Protein AF-0000000081136468 (afdb_homodimer)

Solvent-accessible surface area (backbone atoms only — not comparable to full-atom values): 45402 Å² total; per-residue (Å²): 112,52,66,36,26,28,73,47,49,40,81,40,51,97,54,37,57,65,42,29,51,36,48,42,37,22,52,48,32,53,53,49,50,52,51,51,52,50,51,54,46,59,29,59,48,87,80,93,49,68,67,60,49,51,53,48,49,53,40,50,48,24,52,50,49,25,58,52,35,50,43,40,53,78,56,40,52,34,41,67,72,39,27,52,29,49,24,32,43,24,53,36,54,36,50,51,52,53,52,48,52,45,49,45,42,51,75,66,47,82,73,65,51,67,26,42,39,40,26,43,52,48,40,41,67,45,38,50,43,60,33,49,54,28,29,49,48,17,21,54,52,30,47,52,44,22,57,47,44,68,69,40,85,70,70,85,70,79,92,56,54,71,53,80,70,47,43,32,33,43,30,30,26,46,27,37,50,50,30,50,51,40,48,49,49,50,62,71,69,46,53,72,71,54,45,60,49,33,39,64,72,62,40,58,69,55,46,52,49,48,53,51,50,50,52,51,50,48,51,49,49,28,51,45,44,66,49,72,56,82,89,58,100,43,70,57,49,52,50,28,44,53,25,45,51,50,35,53,52,49,49,50,52,52,50,59,66,39,53,58,54,81,86,47,24,20,72,69,74,36,71,65,35,25,50,50,42,55,50,36,51,51,52,29,49,54,16,40,52,39,41,24,32,27,50,46,50,38,51,46,37,72,73,45,62,85,70,54,65,47,63,65,70,59,56,41,50,20,52,36,47,32,53,50,30,48,54,50,42,35,34,35,39,65,29,67,64,53,56,55,46,56,39,38,37,82,55,97,90,43,84,36,74,27,57,71,49,44,53,40,50,50,50,46,52,49,46,45,54,48,40,66,47,41,64,80,75,48,87,48,48,42,60,48,26,46,49,50,24,51,47,54,51,48,50,51,51,40,51,50,56,46,34,68,71,65,60,86,66,70,69,44,38,53,68,41,84,53,22,84,75,60,56,74,82,68,77,91,94,64,107,92,72,80,94,107,110,51,62,34,27,26,70,46,46,46,80,38,49,96,52,35,56,65,43,28,50,37,48,41,37,22,53,49,31,55,54,49,51,52,52,52,52,48,51,53,45,60,28,47,42,40,72,61,45,68,67,61,49,49,52,49,50,54,40,50,48,25,51,49,49,25,58,51,34,50,43,40,52,77,57,39,53,35,42,68,73,39,26,54,29,50,24,33,43,22,53,36,52,39,50,51,51,52,50,49,52,45,50,46,42,51,74,66,48,50,73,67,53,66,25,42,38,40,26,43,53,48,40,42,67,43,38,48,44,61,34,47,54,28,30,50,49,17,23,53,51,29,45,52,46,23,57,46,44,68,70,40,85,70,70,85,70,80,92,56,56,72,54,80,69,47,44,32,34,45,30,28,28,46,25,39,51,49,31,50,51,40,47,50,49,50,62,71,68,46,52,72,70,54,44,60,50,33,39,66,74,62,40,58,70,56,47,51,49,50,53,52,49,51,53,51,51,47,51,48,50,29,52,44,45,66,49,70,56,83,89,59,100,40,71,57,49,50,50,27,44,52,25,46,52,50,35,53,52,50,50,49,52,51,50,60,65,38,53,60,56,80,86,46,24,21,72,68,72,36,70,66,36,25,51,51,43,54,49,34,50,51,53,30,50,55,17,39,51,41,40,23,32,30,50,46,50,37,50,45,37,70,75,45,62,84,72,51,66,51,63,61,70,64,56,43,51,22,54,37,46,33,53,51,31,47,54,50,42,34,34,34,39,65,28,69,63,53,56,56,47,57,38,37,38,81,55,96,90,43,83,38,74,27,57,70,47,44,52,37,50,49,49,45,51,49,47,45,53,49,41,67,47,42,61,79,75,51,87,48,48,43,60,49,26,47,49,51,23,51,48,54,51,48,50,50,51,39,51,53,51,39,43,59,67,59,40,69,71,70,69,67,73,73,66,59,74,31,52,73,84,77,39,73,83,66,76,86,87,62,104,87,77,79,96,115

Structure (mmCIF, N/CA/C/O backbone):
data_AF-0000000081136468-model_v1
#
loop_
_entity.id
_entity.type
_entity.pdbx_description
1 polymer 'Protein RFT1 homolog'
#
loop_
_atom_site.group_PDB
_atom_site.id
_atom_site.type_symbol
_atom_site.label_atom_id
_atom_site.label_alt_id
_atom_site.label_comp_id
_atom_site.label_asym_id
_atom_site.label_entity_id
_atom_site.label_seq_id
_atom_site.pdbx_PDB_ins_code
_atom_site.Cartn_x
_atom_site.Cartn_y
_atom_site.Cartn_z
_atom_site.occupancy
_atom_site.B_iso_or_equiv
_atom_site.auth_seq_id
_atom_site.auth_comp_id
_atom_site.auth_asym_id
_atom_site.auth_atom_id
_atom_site.pdbx_PDB_model_num
ATOM 1 N N . MET A 1 1 ? -6.16 9.844 5.902 1 43.03 1 MET A N 1
ATOM 2 C CA . MET A 1 1 ? -6.18 11.039 6.734 1 43.03 1 MET A CA 1
ATOM 3 C C . MET A 1 1 ? -7.555 11.703 6.703 1 43.03 1 MET A C 1
ATOM 5 O O . MET A 1 1 ? -8.125 12.008 7.754 1 43.03 1 MET A O 1
ATOM 9 N N . ASN A 1 2 ? -8.195 11.719 5.445 1 42.5 2 ASN A N 1
ATOM 10 C CA . ASN A 1 2 ? -9.477 12.422 5.355 1 42.5 2 ASN A CA 1
ATOM 11 C C . ASN A 1 2 ? -10.578 11.672 6.102 1 42.5 2 ASN A C 1
ATOM 13 O O . ASN A 1 2 ? -11.438 12.297 6.73 1 42.5 2 ASN A O 1
ATOM 17 N N . ARG A 1 3 ? -10.539 10.305 6.094 1 45.25 3 ARG A N 1
ATOM 18 C CA . ARG A 1 3 ? -11.609 9.516 6.684 1 45.25 3 ARG A CA 1
ATOM 19 C C . ARG A 1 3 ? -11.555 9.57 8.211 1 45.25 3 ARG A C 1
ATOM 21 O O . ARG A 1 3 ? -12.602 9.578 8.867 1 45.25 3 ARG A O 1
ATOM 28 N N . GLY A 1 4 ? -10.219 9.617 8.648 1 50.81 4 GLY A N 1
ATOM 29 C CA . GLY A 1 4 ? -10.07 9.789 10.086 1 50.81 4 GLY A CA 1
ATOM 30 C C . GLY A 1 4 ? -10.664 11.094 10.594 1 50.81 4 GLY A C 1
ATOM 31 O O . GLY A 1 4 ? -11.094 11.18 11.742 1 50.81 4 GLY A O 1
ATOM 32 N N . ALA A 1 5 ? -10.914 11.891 9.594 1 51.44 5 ALA A N 1
ATOM 33 C CA . ALA A 1 5 ? -11.469 13.188 9.977 1 51.44 5 ALA A CA 1
ATOM 34 C C . ALA A 1 5 ? -12.945 13.055 10.352 1 51.44 5 ALA A C 1
ATOM 36 O O . ALA A 1 5 ? -13.43 13.781 11.227 1 51.44 5 ALA A O 1
ATOM 37 N N . LEU A 1 6 ? -13.5 12.062 9.625 1 54.41 6 LEU A N 1
ATOM 38 C CA . LEU A 1 6 ? -14.922 11.883 9.883 1 54.41 6 LEU A CA 1
ATOM 39 C C . LEU A 1 6 ? -15.148 11.227 11.242 1 54.41 6 LEU A C 1
ATOM 41 O O . LEU A 1 6 ? -16.109 11.555 11.945 1 54.41 6 LEU A O 1
ATOM 45 N N . LEU A 1 7 ? -14.125 10.297 11.461 1 57.03 7 LEU A N 1
ATOM 46 C CA . LEU A 1 7 ? -14.266 9.609 12.742 1 57.03 7 LEU A CA 1
ATOM 47 C C . LEU A 1 7 ? -13.633 10.422 13.867 1 57.03 7 LEU A C 1
ATOM 49 O O . LEU A 1 7 ? -14.023 10.281 15.031 1 57.03 7 LEU A O 1
ATOM 53 N N . GLY A 1 8 ? -12.594 11.195 13.477 1 55.03 8 GLY A N 1
ATOM 54 C CA . GLY A 1 8 ? -11.875 11.977 14.469 1 55.03 8 GLY A CA 1
ATOM 55 C C . GLY A 1 8 ? -12.492 13.336 14.727 1 55.03 8 GLY A C 1
ATOM 56 O O . GLY A 1 8 ? -12 14.102 15.555 1 55.03 8 GLY A O 1
ATOM 57 N N . SER A 1 9 ? -13.281 13.758 13.781 1 49.28 9 SER A N 1
ATOM 58 C CA . SER A 1 9 ? -13.828 15.086 14.023 1 49.28 9 SER A CA 1
ATOM 59 C C . SER A 1 9 ? -14.328 15.227 15.461 1 49.28 9 SER A C 1
ATOM 61 O O . SER A 1 9 ? -15.102 14.391 15.938 1 49.28 9 SER A O 1
ATOM 63 N N . SER A 1 10 ? -13.32 15.516 16.203 1 43.62 10 SER A N 1
ATOM 64 C CA . SER A 1 10 ? -13.352 15.852 17.625 1 43.62 10 SER A CA 1
ATOM 65 C C . SER A 1 10 ? -14.773 16.156 18.094 1 43.62 10 SER A C 1
ATOM 67 O O . SER A 1 10 ? -15.125 15.93 19.25 1 43.62 10 SER A O 1
ATOM 69 N N . THR A 1 11 ? -15.242 17.344 17.703 1 40.84 11 THR A N 1
ATOM 70 C CA . THR A 1 11 ? -16.266 18 18.516 1 40.84 11 THR A CA 1
ATOM 71 C C . THR A 1 11 ? -17.547 17.172 18.531 1 40.84 11 THR A C 1
ATOM 73 O O . THR A 1 11 ? -18.484 17.453 17.781 1 40.84 11 THR A O 1
ATOM 76 N N . PHE A 1 12 ? -17.234 15.898 18.453 1 43.88 12 PHE A N 1
ATOM 77 C CA . PHE A 1 12 ? -18.562 15.297 18.531 1 43.88 12 PHE A CA 1
ATOM 78 C C . PHE A 1 12 ? -19.297 15.758 19.797 1 43.88 12 PHE A C 1
ATOM 80 O O . PHE A 1 12 ? -18.859 15.469 20.906 1 43.88 12 PHE A O 1
ATOM 87 N N . GLY A 1 13 ? -19.734 16.703 19.781 1 47.56 13 GLY A N 1
ATOM 88 C CA . GLY A 1 13 ? -20.703 16.875 20.844 1 47.56 13 GLY A CA 1
ATOM 89 C C . GLY A 1 13 ? -21.547 15.641 21.094 1 47.56 13 GLY A C 1
ATOM 90 O O . GLY A 1 13 ? -21.641 14.758 20.234 1 47.56 13 GLY A O 1
ATOM 91 N N . GLU A 1 14 ? -21.781 15.086 22.234 1 53.19 14 GLU A N 1
ATOM 92 C CA . GLU A 1 14 ? -22.578 13.961 22.688 1 53.19 14 GLU A CA 1
ATOM 93 C C . GLU A 1 14 ? -23.562 13.5 21.609 1 53.19 14 GLU A C 1
ATOM 95 O O . GLU A 1 14 ? -23.781 12.305 21.438 1 53.19 14 GLU A O 1
ATOM 100 N N . GLY A 1 15 ? -24 14.344 20.672 1 58.06 15 GLY A N 1
ATOM 101 C CA . GLY A 1 15 ? -25.109 14.031 19.797 1 58.06 15 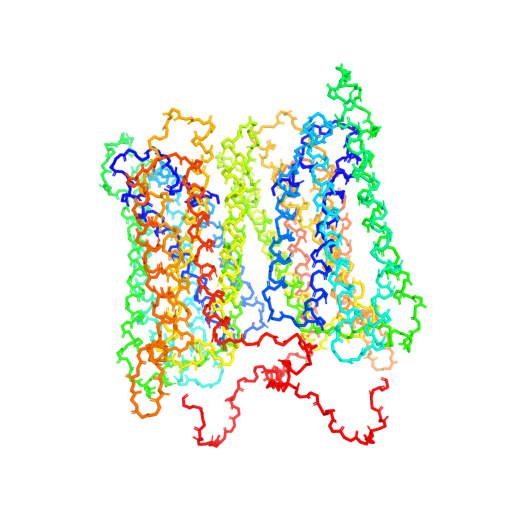GLY A CA 1
ATOM 102 C C . GLY A 1 15 ? -24.672 13.789 18.359 1 58.06 15 GLY A C 1
ATOM 103 O O . GLY A 1 15 ? -25.484 13.344 17.531 1 58.06 15 GLY A O 1
ATOM 104 N N . GLU A 1 16 ? -23.312 13.664 18.094 1 70.56 16 GLU A N 1
ATOM 105 C CA . GLU A 1 16 ? -23.016 13.656 16.672 1 70.56 16 GLU A CA 1
ATOM 106 C C . GLU A 1 16 ? -22.312 12.359 16.266 1 70.56 16 GLU A C 1
ATOM 108 O O . GLU A 1 16 ? -21.859 12.211 15.125 1 70.56 16 GLU A O 1
ATOM 113 N N . ALA A 1 17 ? -22.328 11.344 17.141 1 71.44 17 ALA A N 1
ATOM 114 C CA . ALA A 1 17 ? -21.672 10.07 16.859 1 71.44 17 ALA A CA 1
ATOM 115 C C . ALA A 1 17 ? -22.359 9.336 15.711 1 71.44 17 ALA A C 1
ATOM 117 O O . ALA A 1 17 ? -21.688 8.805 14.82 1 71.44 17 ALA A O 1
ATOM 118 N N . LEU A 1 18 ? -23.688 9.305 15.789 1 76.25 18 LEU A N 1
ATOM 119 C CA . LEU A 1 18 ? -24.438 8.617 14.742 1 76.25 18 LEU A CA 1
ATOM 120 C C . LEU A 1 18 ? -24.172 9.25 13.383 1 76.25 18 LEU A C 1
ATOM 122 O O . LEU A 1 18 ? -24.016 8.539 12.383 1 76.25 18 LEU A O 1
ATOM 126 N N . ARG A 1 19 ? -24.078 10.477 13.414 1 80.69 19 ARG A N 1
ATOM 127 C CA . ARG A 1 19 ? -23.828 11.18 12.156 1 80.69 19 ARG A CA 1
ATOM 128 C C . ARG A 1 19 ? -22.438 10.836 11.609 1 80.69 19 ARG A C 1
ATOM 130 O O . ARG A 1 19 ? -22.281 10.594 10.414 1 80.69 19 ARG A O 1
ATOM 137 N N . CYS A 1 20 ? -21.484 10.773 12.492 1 78.12 20 CYS A N 1
ATOM 138 C CA . CYS A 1 20 ? -20.125 10.438 12.086 1 78.12 20 CYS A CA 1
ATOM 139 C C . CYS A 1 20 ? -20.062 9.039 11.5 1 78.12 20 CYS A C 1
ATOM 141 O O . CYS A 1 20 ? -19.422 8.82 10.477 1 78.12 20 CYS A O 1
ATOM 143 N N . PHE A 1 21 ? -20.812 8.18 12.086 1 78.62 21 PHE A N 1
ATOM 144 C CA . PHE A 1 21 ? -20.812 6.801 11.609 1 78.62 21 PHE A CA 1
ATOM 145 C C . PHE A 1 21 ? -21.5 6.699 10.25 1 78.62 21 PHE A C 1
ATOM 147 O O . PHE A 1 21 ? -21.016 5.984 9.367 1 78.62 21 PHE A O 1
ATOM 154 N N . ILE A 1 22 ? -2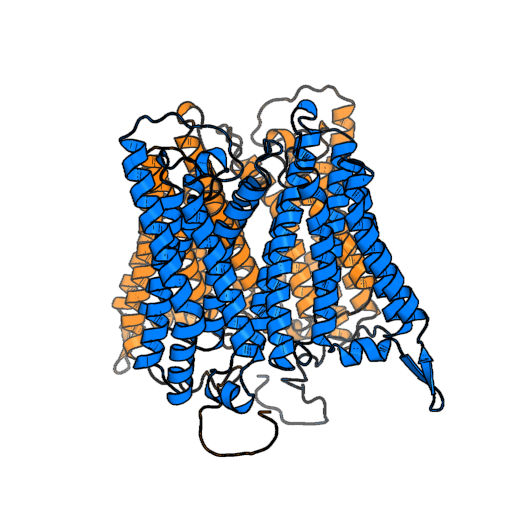2.547 7.398 10.125 1 84.44 22 ILE A N 1
ATOM 155 C CA . ILE A 1 22 ? -23.281 7.371 8.867 1 84.44 22 ILE A CA 1
ATOM 156 C C . ILE A 1 22 ? -22.406 7.938 7.75 1 84.44 22 ILE A C 1
ATOM 158 O O . ILE A 1 22 ? -22.328 7.359 6.664 1 84.44 22 ILE A O 1
ATOM 162 N N . HIS A 1 23 ? -21.734 9.008 8.047 1 86.56 23 HIS A N 1
ATOM 163 C CA . HIS A 1 23 ? -20.906 9.641 7.023 1 86.56 23 HIS A CA 1
ATOM 164 C C . HIS A 1 23 ? -19.656 8.805 6.742 1 86.56 23 HIS A C 1
ATOM 166 O O . HIS A 1 23 ? -19.172 8.766 5.609 1 86.56 23 HIS A O 1
ATOM 172 N N . PHE A 1 24 ? -19.219 8.156 7.746 1 83.75 24 PHE A N 1
ATOM 173 C CA . PHE A 1 24 ? -18.062 7.277 7.559 1 83.75 24 PHE A CA 1
ATOM 174 C C . PHE A 1 24 ? -18.438 6.098 6.664 1 83.75 24 PHE A C 1
ATOM 176 O O . PHE A 1 24 ? -17.75 5.828 5.672 1 83.75 24 PHE A O 1
ATOM 183 N N . PHE A 1 25 ? -19.531 5.496 6.941 1 85.81 25 PHE A N 1
ATOM 184 C CA . PHE A 1 25 ? -19.969 4.348 6.156 1 85.81 25 PHE A CA 1
ATOM 185 C C . PHE A 1 25 ? -20.469 4.789 4.789 1 85.81 25 PHE A C 1
ATOM 187 O O . PHE A 1 25 ? -20.328 4.062 3.803 1 85.81 25 PHE A O 1
ATOM 194 N N . GLY A 1 26 ? -21.078 5.945 4.809 1 90.81 26 GLY A N 1
ATOM 195 C CA . GLY A 1 26 ? -21.531 6.484 3.541 1 90.81 26 GLY A CA 1
ATOM 196 C C . GLY A 1 26 ? -20.406 6.809 2.582 1 90.81 26 GLY A C 1
ATOM 197 O O . GLY A 1 26 ? -20.609 6.863 1.367 1 90.81 26 GLY A O 1
ATOM 198 N N . SER A 1 27 ? -19.219 6.992 3.141 1 91.06 27 SER A N 1
ATOM 199 C CA . SER A 1 27 ? -18.078 7.293 2.297 1 91.06 27 SER A CA 1
ATOM 200 C C . SER A 1 27 ? -17.25 6.043 2.027 1 91.06 27 SER A C 1
ATOM 202 O O . SER A 1 27 ? -16.891 5.762 0.88 1 91.06 27 SER A O 1
ATOM 204 N N . LEU A 1 28 ? -17.016 5.246 3.006 1 89.12 28 LEU A N 1
ATOM 205 C CA . LEU A 1 28 ? -16.156 4.074 2.869 1 89.12 28 LEU A CA 1
ATOM 206 C C . LEU A 1 28 ? -16.906 2.939 2.168 1 89.12 28 LEU A C 1
ATOM 208 O O . LEU A 1 28 ? -16.297 2.164 1.424 1 89.12 28 LEU A O 1
ATOM 212 N N . GLY A 1 29 ? -18.156 2.844 2.439 1 89.94 29 GLY A N 1
ATOM 213 C CA . GLY A 1 29 ? -18.953 1.768 1.864 1 89.94 29 GLY A CA 1
ATOM 214 C C . GLY A 1 29 ? -18.875 1.714 0.35 1 89.94 29 GLY A C 1
ATOM 215 O O . GLY A 1 29 ? -18.422 0.715 -0.219 1 89.94 29 GLY A O 1
ATOM 216 N N . PRO A 1 30 ? -19.203 2.77 -0.286 1 93.44 30 PRO A N 1
ATOM 217 C CA . PRO A 1 30 ? -19.141 2.791 -1.749 1 93.44 30 PRO A CA 1
ATOM 218 C C . PRO A 1 30 ? -17.734 2.539 -2.281 1 93.44 30 PRO A C 1
ATOM 220 O O . PRO A 1 30 ? -17.562 1.867 -3.303 1 93.44 30 PRO A O 1
ATOM 223 N N . LEU A 1 31 ? -16.766 3.029 -1.65 1 92.69 31 LEU A N 1
ATOM 224 C CA . LEU A 1 31 ? -15.391 2.818 -2.086 1 92.69 31 LEU A CA 1
ATOM 225 C C . LEU A 1 31 ? -14.992 1.353 -1.949 1 92.69 31 LEU A C 1
ATOM 227 O O . LEU A 1 31 ? -14.312 0.805 -2.82 1 92.69 31 LEU A O 1
ATOM 231 N N . TRP A 1 32 ? -15.43 0.769 -0.92 1 91 32 TRP A N 1
ATOM 232 C CA . TRP A 1 32 ? -15.18 -0.656 -0.729 1 91 32 TRP A CA 1
ATOM 233 C C . TRP A 1 32 ? -15.867 -1.479 -1.812 1 91 32 TRP A C 1
ATOM 235 O O . TRP A 1 32 ? -15.281 -2.428 -2.344 1 91 32 TRP A O 1
ATOM 245 N N . ILE A 1 33 ? -17.047 -1.107 -2.059 1 91.44 33 ILE A N 1
ATOM 246 C CA . ILE A 1 33 ? -17.812 -1.822 -3.082 1 91.44 33 ILE A CA 1
ATOM 247 C C . ILE A 1 33 ? -17.078 -1.725 -4.422 1 91.44 33 ILE A C 1
ATOM 249 O O . ILE A 1 33 ? -16.984 -2.711 -5.156 1 91.44 33 ILE A O 1
ATOM 253 N N . THR A 1 34 ? -16.594 -0.599 -4.676 1 93.69 34 THR A N 1
ATOM 254 C CA . THR A 1 34 ? -15.875 -0.404 -5.934 1 93.69 34 THR A CA 1
ATOM 255 C C . THR A 1 34 ? -14.641 -1.302 -5.996 1 93.69 34 THR A C 1
ATOM 257 O O . THR A 1 34 ? -14.367 -1.923 -7.027 1 93.69 34 THR A O 1
ATOM 260 N N . TRP A 1 35 ? -13.914 -1.373 -4.949 1 92.75 35 TRP A N 1
ATOM 261 C CA . TRP A 1 35 ? -12.734 -2.223 -4.914 1 92.75 35 TRP A CA 1
ATOM 262 C C . TRP A 1 35 ? -13.109 -3.691 -5.078 1 92.75 35 TRP A C 1
ATOM 264 O O . TRP A 1 35 ? -12.461 -4.426 -5.828 1 92.75 35 TRP A O 1
ATOM 274 N N . GLU A 1 36 ? -14.156 -4.113 -4.371 1 90.31 36 GLU A N 1
ATOM 275 C CA . GLU A 1 36 ? -14.57 -5.512 -4.418 1 90.31 36 GLU A CA 1
ATOM 276 C C . GLU A 1 36 ? -15.039 -5.898 -5.82 1 90.31 36 GLU A C 1
ATOM 278 O O . GLU A 1 36 ? -14.68 -6.965 -6.324 1 90.31 36 GLU A O 1
ATOM 283 N N . VAL A 1 37 ? -15.805 -5.027 -6.406 1 91 37 VAL A N 1
ATOM 284 C CA . VAL A 1 37 ? -16.312 -5.297 -7.746 1 91 37 VAL A CA 1
ATOM 285 C C . VAL A 1 37 ? -15.148 -5.414 -8.727 1 91 37 VAL A C 1
ATOM 287 O O . VAL A 1 37 ? -15.125 -6.312 -9.57 1 91 37 VAL A O 1
ATOM 290 N N . GLN A 1 38 ? -14.18 -4.578 -8.547 1 91.94 38 GLN A N 1
ATOM 291 C CA . GLN A 1 38 ? -13.023 -4.621 -9.438 1 91.94 38 GLN A CA 1
ATOM 292 C C . GLN A 1 38 ? -12.203 -5.883 -9.203 1 91.94 38 GLN A C 1
ATOM 294 O O . GLN A 1 38 ? -11.75 -6.52 -10.156 1 91.94 38 GLN A O 1
ATOM 299 N N . ALA A 1 39 ? -12 -6.238 -7.977 1 91.44 39 ALA A N 1
ATOM 300 C CA . ALA A 1 39 ? -11.227 -7.434 -7.648 1 91.44 39 ALA A CA 1
ATOM 301 C C . ALA A 1 39 ? -11.891 -8.688 -8.203 1 91.44 39 ALA A C 1
ATOM 303 O O . ALA A 1 39 ? -11.227 -9.547 -8.789 1 91.44 39 ALA A O 1
ATOM 304 N N . PHE A 1 40 ? -13.188 -8.727 -8.078 1 89.12 40 PHE A N 1
ATOM 305 C CA . PHE A 1 40 ? -13.906 -9.891 -8.578 1 89.12 40 PHE A CA 1
ATOM 306 C C . PHE A 1 40 ? -13.945 -9.891 -10.102 1 89.12 40 PHE A C 1
ATOM 308 O O . PHE A 1 40 ? -13.852 -10.953 -10.727 1 89.12 40 PHE A O 1
ATOM 315 N N . TYR A 1 41 ? -14.094 -8.727 -10.625 1 89.75 41 TYR A N 1
ATOM 316 C CA . TYR A 1 41 ? -14.086 -8.633 -12.086 1 89.75 41 TYR A CA 1
ATOM 317 C C . TYR A 1 41 ? -12.75 -9.109 -12.648 1 89.75 41 TYR A C 1
ATOM 319 O O . TYR A 1 41 ? -12.719 -9.922 -13.578 1 89.75 41 TYR A O 1
ATOM 327 N N . GLU A 1 42 ? -11.641 -8.719 -12.094 1 88.06 42 GLU A N 1
ATOM 328 C CA . GLU A 1 42 ? -10.312 -9.062 -12.594 1 88.06 42 GLU A CA 1
ATOM 329 C C . GLU A 1 42 ? -9.969 -10.516 -12.289 1 88.06 42 GLU A C 1
ATOM 331 O O . GLU A 1 42 ? -9.102 -11.109 -12.938 1 88.06 42 GLU A O 1
ATOM 336 N N . SER A 1 43 ? -10.648 -11.062 -11.281 1 88.75 43 SER A N 1
ATOM 337 C CA . SER A 1 43 ? -10.414 -12.461 -10.961 1 88.75 43 SER A CA 1
ATOM 338 C C . SER A 1 43 ? -11.141 -13.383 -11.938 1 88.75 43 SER A C 1
ATOM 340 O O . SER A 1 43 ? -10.82 -14.57 -12.031 1 88.75 43 SER A O 1
ATOM 342 N N . ARG A 1 44 ? -12.117 -12.875 -12.703 1 87.25 44 ARG A N 1
ATOM 343 C CA . ARG A 1 44 ? -12.945 -13.711 -13.57 1 87.25 44 ARG A CA 1
ATOM 344 C C . ARG A 1 44 ? -12.633 -13.445 -15.047 1 87.25 44 ARG A C 1
ATOM 346 O O . ARG A 1 44 ? -12.75 -14.352 -15.875 1 87.25 44 ARG A O 1
ATOM 353 N N . TYR A 1 45 ? -12.305 -12.18 -15.281 1 85.81 45 TYR A N 1
ATOM 354 C CA . TYR A 1 45 ? -12.203 -11.797 -16.688 1 85.81 45 TYR A CA 1
ATOM 355 C C . TYR A 1 45 ? -10.852 -11.148 -16.984 1 85.81 45 TYR A C 1
ATOM 357 O O . TYR A 1 45 ? -10.258 -10.516 -16.094 1 85.81 45 TYR A O 1
ATOM 365 N N . LEU A 1 46 ? -10.344 -11.359 -18.141 1 77.44 46 LEU A N 1
ATOM 366 C CA . LEU A 1 46 ? -9.102 -10.75 -18.625 1 77.44 46 LEU A CA 1
ATOM 367 C C . LEU A 1 46 ? -9.352 -9.922 -19.875 1 77.44 46 LEU A C 1
ATOM 369 O O . LEU A 1 46 ? -9.977 -10.391 -20.828 1 77.44 46 LEU A O 1
ATOM 373 N N . ALA A 1 47 ? -9.156 -8.68 -19.734 1 73.19 47 ALA A N 1
ATOM 374 C CA . ALA A 1 47 ? -9.281 -7.797 -20.891 1 73.19 47 ALA A CA 1
ATOM 375 C C . ALA A 1 47 ? -8.016 -6.977 -21.094 1 73.19 47 ALA A C 1
ATOM 377 O O . ALA A 1 47 ? -7.496 -6.375 -20.156 1 73.19 47 ALA A O 1
ATOM 378 N N . TYR A 1 48 ? -7.34 -7.152 -22.234 1 66.88 48 TYR A N 1
ATOM 379 C CA . TYR A 1 48 ? -6.125 -6.391 -22.484 1 66.88 48 TYR A CA 1
ATOM 380 C C . TYR A 1 48 ? -6.297 -5.477 -23.688 1 66.88 48 TYR A C 1
ATOM 382 O O . TYR A 1 48 ? -5.797 -5.773 -24.781 1 66.88 48 TYR A O 1
ATOM 390 N N . ASP A 1 49 ? -7.215 -4.492 -23.594 1 74.56 49 ASP A N 1
ATOM 391 C CA . ASP A 1 49 ? -7.348 -3.551 -24.703 1 74.56 49 ASP A CA 1
ATOM 392 C C . ASP A 1 49 ? -7.387 -2.111 -24.188 1 74.56 49 ASP A C 1
ATOM 394 O O . ASP A 1 49 ? -7.449 -1.871 -22.984 1 74.56 49 ASP A O 1
ATOM 398 N N . TYR A 1 50 ? -7.262 -1.253 -25.125 1 71.25 50 TYR A N 1
ATOM 399 C CA . TYR A 1 50 ? -7.145 0.164 -24.797 1 71.25 50 TYR A CA 1
ATOM 400 C C . TYR A 1 50 ? -8.477 0.717 -24.297 1 71.25 50 TYR A C 1
ATOM 402 O O . TYR A 1 50 ? -8.5 1.633 -23.469 1 71.25 50 TYR A O 1
ATOM 410 N N . PHE A 1 51 ? -9.562 0.161 -24.781 1 78.44 51 PHE A N 1
ATOM 411 C CA . PHE A 1 51 ? -10.875 0.604 -24.312 1 78.44 51 PHE A CA 1
ATOM 412 C C . PHE A 1 51 ? -11.031 0.336 -22.828 1 78.44 51 PHE A C 1
ATOM 414 O O . PHE A 1 51 ? -11.484 1.207 -22.078 1 78.44 51 PHE A O 1
ATOM 421 N N . HIS A 1 52 ? -10.633 -0.795 -22.422 1 84 52 HIS A N 1
ATOM 422 C CA . HIS A 1 52 ? -10.766 -1.153 -21.016 1 84 52 HIS A CA 1
ATOM 423 C C . HIS A 1 52 ? -9.797 -0.349 -20.156 1 84 52 HIS A C 1
ATOM 425 O O . HIS A 1 52 ? -10.117 -0.018 -19 1 84 52 HIS A O 1
ATOM 431 N N . ASN A 1 53 ? -8.711 0.018 -20.734 1 80.25 53 ASN A N 1
ATOM 432 C CA . ASN A 1 53 ? -7.793 0.897 -20.031 1 80.25 53 ASN A CA 1
ATOM 433 C C . ASN A 1 53 ? -8.383 2.291 -19.828 1 80.25 53 ASN A C 1
ATOM 435 O O . ASN A 1 53 ? -8.234 2.891 -18.766 1 80.25 53 ASN A O 1
ATOM 439 N N . LEU A 1 54 ? -8.992 2.742 -20.859 1 82.81 54 LEU A N 1
ATOM 440 C CA . LEU A 1 54 ? -9.617 4.055 -20.781 1 82.81 54 LEU A CA 1
ATOM 441 C C . LEU A 1 54 ? -10.727 4.062 -19.734 1 82.81 54 LEU A C 1
ATOM 443 O O . LEU A 1 54 ? -10.844 5.004 -18.953 1 82.81 54 LEU A O 1
ATOM 447 N N . VAL A 1 55 ? -11.531 3.031 -19.781 1 89.31 55 VAL A N 1
ATOM 448 C CA . VAL A 1 55 ? -12.609 2.932 -18.797 1 89.31 55 VAL A CA 1
ATOM 449 C C . VAL A 1 55 ? -12.016 2.887 -17.391 1 89.31 55 VAL A C 1
ATOM 451 O O . VAL A 1 55 ? -12.531 3.529 -16.484 1 89.31 55 VAL A O 1
ATOM 454 N N . SER A 1 56 ? -10.945 2.186 -17.25 1 88.62 56 SER A N 1
ATOM 455 C CA . SER A 1 56 ? -10.289 2.1 -15.953 1 88.62 56 SER A CA 1
ATOM 456 C C . SER A 1 56 ? -9.773 3.463 -15.5 1 88.62 56 SER A C 1
ATOM 458 O O . SER A 1 56 ? -9.883 3.812 -14.32 1 88.62 56 SER A O 1
ATOM 460 N N . ILE A 1 57 ? -9.289 4.188 -16.453 1 87.06 57 ILE A N 1
ATOM 461 C CA . ILE A 1 57 ? -8.781 5.52 -16.156 1 87.06 57 ILE A CA 1
ATOM 462 C C . ILE A 1 57 ? -9.914 6.41 -15.664 1 87.06 57 ILE A C 1
ATOM 464 O O . ILE A 1 57 ? -9.773 7.117 -14.664 1 87.06 57 ILE A O 1
ATOM 468 N N . ILE A 1 58 ? -10.961 6.336 -16.312 1 91.38 58 ILE A N 1
ATOM 469 C CA . ILE A 1 58 ? -12.109 7.148 -15.922 1 91.38 58 ILE A CA 1
ATOM 470 C C . ILE A 1 58 ? -12.609 6.711 -14.547 1 91.38 58 ILE A C 1
ATOM 472 O O . ILE A 1 58 ? -12.969 7.547 -13.711 1 91.38 58 ILE A O 1
ATOM 476 N N . ARG A 1 59 ? -12.594 5.473 -14.336 1 94.25 59 ARG A N 1
ATOM 477 C CA . ARG A 1 59 ? -13.023 4.957 -13.039 1 94.25 59 ARG A CA 1
ATOM 478 C C . ARG A 1 59 ? -12.086 5.426 -11.922 1 94.25 59 ARG A C 1
ATOM 480 O O . ARG A 1 59 ? -12.547 5.805 -10.844 1 94.25 59 ARG A O 1
ATOM 487 N N . TYR A 1 60 ? -10.828 5.465 -12.195 1 91.56 60 TYR A N 1
ATOM 488 C CA . TYR A 1 60 ? -9.867 5.957 -11.211 1 91.56 60 TYR A CA 1
ATOM 489 C C . TYR A 1 60 ? -10.086 7.438 -10.938 1 91.56 60 TYR A C 1
ATOM 491 O O . TYR A 1 60 ? -9.938 7.891 -9.797 1 91.56 60 TYR A O 1
ATOM 499 N N . LEU A 1 61 ? -10.438 8.07 -11.938 1 90.56 61 LEU A N 1
ATOM 500 C CA . LEU A 1 61 ? -10.719 9.492 -11.766 1 90.56 61 LEU A CA 1
ATOM 501 C C . LEU A 1 61 ? -11.945 9.703 -10.883 1 90.56 61 LEU A C 1
ATOM 503 O O . LEU A 1 61 ? -11.953 10.586 -10.023 1 90.56 61 LEU A O 1
ATOM 507 N N . CYS A 1 62 ? -12.938 8.906 -11.117 1 94.56 62 CYS A N 1
ATOM 508 C CA . CYS A 1 62 ? -14.133 8.992 -10.289 1 94.56 62 CYS A CA 1
ATOM 509 C C . CYS A 1 62 ? -13.805 8.727 -8.828 1 94.56 62 CYS A C 1
ATOM 511 O O . CYS A 1 62 ? -14.25 9.461 -7.941 1 94.56 62 CYS A O 1
ATOM 513 N N . ILE A 1 63 ? -12.922 7.766 -8.609 1 93.81 63 ILE A N 1
ATOM 514 C CA . ILE A 1 63 ? -12.531 7.426 -7.242 1 93.81 63 ILE A CA 1
ATOM 515 C C . ILE A 1 63 ? -11.703 8.562 -6.648 1 93.81 63 ILE A C 1
ATOM 517 O O . ILE A 1 63 ? -11.906 8.945 -5.492 1 93.81 63 ILE A O 1
ATOM 521 N N . GLY A 1 64 ? -10.852 9.094 -7.473 1 89.62 64 GLY A N 1
ATOM 522 C CA . GLY A 1 64 ? -10.055 10.227 -7.016 1 89.62 64 GLY A CA 1
ATOM 523 C C . GLY A 1 64 ? -10.898 11.422 -6.621 1 89.62 64 GLY A C 1
ATOM 524 O O . GLY A 1 64 ? -10.664 12.031 -5.57 1 89.62 64 GLY A O 1
ATOM 525 N N . PHE A 1 65 ? -11.883 11.672 -7.375 1 90.25 65 PHE A N 1
ATOM 526 C CA . PHE A 1 65 ? -12.758 12.805 -7.086 1 90.25 65 PHE A CA 1
ATOM 527 C C . PHE A 1 65 ? -13.586 12.539 -5.836 1 90.25 65 PHE A C 1
ATOM 529 O O . PHE A 1 65 ? -13.828 13.445 -5.043 1 90.25 65 PHE A O 1
ATOM 536 N N . ALA A 1 66 ? -14.023 11.328 -5.746 1 93.19 66 ALA A N 1
ATOM 537 C CA . ALA A 1 66 ? -14.789 10.977 -4.551 1 93.19 66 ALA A CA 1
ATOM 538 C C . ALA A 1 66 ? -13.961 11.18 -3.287 1 93.19 66 ALA A C 1
ATOM 540 O O . ALA A 1 66 ? -14.398 11.852 -2.348 1 93.19 66 ALA A O 1
ATOM 541 N N . ILE A 1 67 ? -12.734 10.727 -3.32 1 88.94 67 ILE A N 1
ATOM 542 C CA . ILE A 1 67 ? -11.875 10.789 -2.145 1 88.94 67 ILE A CA 1
ATOM 543 C C . ILE A 1 67 ? -11.5 12.242 -1.862 1 88.94 67 ILE A C 1
ATOM 545 O O . ILE A 1 67 ? -11.453 12.664 -0.705 1 88.94 67 ILE A O 1
ATOM 549 N N . PHE A 1 68 ? -11.336 12.984 -2.863 1 85.69 68 PHE A N 1
ATOM 550 C CA . PHE A 1 68 ? -10.945 14.383 -2.742 1 85.69 68 PHE A CA 1
ATOM 551 C C . PHE A 1 68 ? -12.031 15.188 -2.045 1 85.69 68 PHE A C 1
ATOM 553 O O . PHE A 1 68 ? -11.75 16.219 -1.417 1 85.69 68 PHE A O 1
ATOM 560 N N . ASN A 1 69 ? -13.227 14.727 -2.137 1 88.19 69 ASN A N 1
ATOM 561 C CA . ASN A 1 69 ? -14.336 15.516 -1.6 1 88.19 69 ASN A CA 1
ATOM 562 C C . ASN A 1 69 ? -14.758 15.016 -0.218 1 88.19 69 ASN A C 1
ATOM 564 O O . ASN A 1 69 ? -15.711 15.531 0.365 1 88.19 69 ASN A O 1
ATOM 568 N N . ILE A 1 70 ? -14.039 14.039 0.27 1 86.62 70 ILE A N 1
ATOM 569 C CA . ILE A 1 70 ? -14.281 13.648 1.654 1 86.62 70 ILE A CA 1
ATOM 570 C C . ILE A 1 70 ? -13.695 14.695 2.598 1 86.62 70 ILE A C 1
ATOM 572 O O . ILE A 1 70 ? -12.523 15.055 2.492 1 86.62 70 ILE A O 1
ATOM 576 N N . ALA A 1 71 ? -14.531 15.25 3.414 1 80.69 71 ALA A N 1
ATOM 577 C CA . ALA A 1 71 ? -14.141 16.344 4.305 1 80.69 71 ALA A CA 1
ATOM 578 C C . ALA A 1 71 ? -14.625 16.078 5.73 1 80.69 71 ALA A C 1
ATOM 580 O O . ALA A 1 71 ? -15.383 15.141 5.977 1 80.69 71 ALA A O 1
ATOM 581 N N . PRO A 1 72 ? -14.055 16.891 6.574 1 76.25 72 PRO A N 1
ATOM 582 C CA . PRO A 1 72 ? -14.578 16.766 7.938 1 76.25 72 PRO A CA 1
ATOM 583 C C . PRO A 1 72 ? -16.078 17 8.016 1 76.25 72 PRO A C 1
ATOM 585 O O . PRO A 1 72 ? -16.656 17.656 7.137 1 76.25 72 PRO A O 1
ATOM 588 N N . LEU A 1 73 ? -16.672 16.531 9.008 1 78.88 73 LEU A N 1
ATOM 589 C CA . LEU A 1 73 ? -18.125 16.453 9.133 1 78.88 73 LEU A CA 1
ATOM 590 C C . LEU A 1 73 ? -18.75 17.844 8.961 1 78.88 73 LEU A C 1
ATOM 592 O O . LEU A 1 73 ? -19.781 17.984 8.297 1 78.88 73 LEU A O 1
ATOM 596 N N . GLN A 1 74 ? -18.141 18.875 9.547 1 75.44 74 GLN A N 1
ATOM 597 C CA . GLN A 1 74 ? -18.703 20.219 9.5 1 75.44 74 GLN A CA 1
ATOM 598 C C . GLN A 1 74 ? -18.797 20.734 8.062 1 75.44 74 GLN A C 1
ATOM 600 O O . GLN A 1 74 ? -19.797 21.344 7.68 1 75.44 74 GLN A O 1
ATOM 605 N N . LEU A 1 75 ? -17.828 20.375 7.309 1 77.38 75 LEU A N 1
ATOM 606 C CA . LEU A 1 75 ? -17.797 20.812 5.914 1 77.38 75 LEU A CA 1
ATOM 607 C C . LEU A 1 75 ? -18.578 19.844 5.031 1 77.38 75 LEU A C 1
ATOM 609 O O . LEU A 1 75 ? -19.172 20.25 4.027 1 77.38 75 LEU A O 1
ATOM 613 N N . TYR A 1 76 ? -18.594 18.688 5.5 1 81.25 76 TYR A N 1
ATOM 614 C CA . TYR A 1 76 ? -19.219 17.625 4.711 1 81.25 76 TYR A CA 1
ATOM 615 C C . TYR A 1 76 ? -20.75 17.734 4.777 1 81.25 76 TYR A C 1
ATOM 617 O O . TYR A 1 76 ? -21.438 17.422 3.805 1 81.25 76 TYR A O 1
ATOM 625 N N . THR A 1 77 ? -21.266 18.281 5.859 1 80.5 77 THR A N 1
ATOM 626 C CA . THR A 1 77 ? -22.703 18.359 6.059 1 80.5 77 THR A CA 1
ATOM 627 C C . THR A 1 77 ? -23.25 19.672 5.492 1 80.5 77 THR A C 1
ATOM 629 O O . THR A 1 77 ? -24.469 19.828 5.352 1 80.5 77 THR A O 1
ATOM 632 N N . ASP A 1 78 ? -22.391 20.547 5.199 1 82.62 78 ASP A N 1
ATOM 633 C CA . ASP A 1 78 ? -22.828 21.797 4.586 1 82.62 78 ASP A CA 1
ATOM 634 C C . ASP A 1 78 ? -23.047 21.625 3.088 1 82.62 78 ASP A C 1
ATOM 636 O O . ASP A 1 78 ? -22.094 21.453 2.324 1 82.62 78 ASP A O 1
ATOM 640 N N . PRO A 1 79 ? -24.281 21.656 2.717 1 86.56 79 PRO A N 1
ATOM 641 C CA . PRO A 1 79 ? -24.578 21.422 1.305 1 86.56 79 PRO A CA 1
ATOM 642 C C . PRO A 1 79 ? -24.016 22.5 0.388 1 86.56 79 PRO A C 1
ATOM 644 O O . PRO A 1 79 ? -23.891 22.297 -0.823 1 86.56 79 PRO A O 1
ATOM 647 N N . ARG A 1 80 ? -23.656 23.672 0.948 1 85.94 80 ARG A N 1
ATOM 648 C CA . ARG A 1 80 ? -23.156 24.766 0.137 1 85.94 80 ARG A CA 1
ATOM 649 C C . ARG A 1 80 ? -21.797 24.438 -0.458 1 85.94 80 ARG A C 1
ATOM 651 O O . ARG A 1 80 ? -21.422 24.938 -1.517 1 85.94 80 ARG A O 1
ATOM 658 N N . THR A 1 81 ? -21.031 23.656 0.222 1 84.88 81 THR A N 1
ATOM 659 C CA . THR A 1 81 ? -19.688 23.312 -0.235 1 84.88 81 THR A CA 1
ATOM 660 C C . THR A 1 81 ? -19.734 22.422 -1.463 1 84.88 81 THR A C 1
ATOM 662 O O . THR A 1 81 ? -18.812 22.406 -2.271 1 84.88 81 THR A O 1
ATOM 665 N N . GLY A 1 82 ? -20.828 21.578 -1.641 1 89.31 82 GLY A N 1
ATOM 666 C CA . GLY A 1 82 ? -20.984 20.703 -2.785 1 89.31 82 GLY A CA 1
ATOM 667 C C . GLY A 1 82 ? -20.172 19.438 -2.682 1 89.31 82 GLY A C 1
ATOM 668 O O . GLY A 1 82 ? -20.078 18.656 -3.639 1 89.31 82 GLY A O 1
ATOM 669 N N . ASN A 1 83 ? -19.516 19.172 -1.581 1 89.69 83 ASN A N 1
ATOM 670 C CA . ASN A 1 83 ? -18.656 18 -1.405 1 89.69 83 ASN A CA 1
ATOM 671 C C . ASN A 1 83 ? -19.453 16.703 -1.52 1 89.69 83 ASN A C 1
ATOM 673 O O . ASN A 1 83 ? -19.047 15.789 -2.24 1 89.69 83 ASN A O 1
ATOM 677 N N . VAL A 1 84 ? -20.562 16.703 -0.852 1 93.31 84 VAL A N 1
ATOM 678 C CA . VAL A 1 84 ? -21.375 15.5 -0.857 1 93.31 84 VAL A CA 1
ATOM 679 C C . VAL A 1 84 ? -21.953 15.273 -2.248 1 93.31 84 VAL A C 1
ATOM 681 O O . VAL A 1 84 ? -22.047 14.141 -2.719 1 93.31 84 VAL A O 1
ATOM 684 N N . MET A 1 85 ? -22.297 16.344 -2.928 1 94.69 85 MET A N 1
ATOM 685 C CA . MET A 1 85 ? -22.859 16.234 -4.273 1 94.69 85 MET A CA 1
ATOM 686 C C . MET A 1 85 ? -21.844 15.633 -5.238 1 94.69 85 MET A C 1
ATOM 688 O O . MET A 1 85 ? -22.172 14.711 -5.984 1 94.69 85 MET A O 1
ATOM 692 N N . VAL A 1 86 ? -20.641 16.125 -5.203 1 93.81 86 VAL A N 1
ATOM 693 C CA . VAL A 1 86 ? -19.609 15.625 -6.109 1 93.81 86 VAL A CA 1
ATOM 694 C C . VAL A 1 86 ? -19.234 14.188 -5.738 1 93.81 86 VAL A C 1
ATOM 696 O O . VAL A 1 86 ? -19.031 13.352 -6.613 1 93.81 86 VAL A O 1
ATOM 699 N N . PHE A 1 87 ? -19.172 13.891 -4.43 1 95.38 87 PHE A N 1
ATOM 700 C CA . PHE A 1 87 ? -18.875 12.531 -3.99 1 95.38 87 PHE A CA 1
ATOM 701 C C . PHE A 1 87 ? -19.906 11.555 -4.527 1 95.38 87 PHE A C 1
ATOM 703 O O . PHE A 1 87 ? -19.547 10.523 -5.109 1 95.38 87 PHE A O 1
ATOM 710 N N . THR A 1 88 ? -21.156 11.906 -4.344 1 97.06 88 THR A N 1
ATOM 711 C CA . THR A 1 88 ? -22.234 11.008 -4.746 1 97.06 88 THR A CA 1
ATOM 712 C C . THR A 1 88 ? -22.297 10.883 -6.266 1 97.06 88 THR A C 1
ATOM 714 O O . THR A 1 88 ? -22.578 9.805 -6.797 1 97.06 88 THR A O 1
ATOM 717 N N . LEU A 1 89 ? -22.016 11.93 -6.961 1 97.44 89 LEU A N 1
ATOM 718 C CA . LEU A 1 89 ? -21.969 11.859 -8.414 1 97.44 89 LEU A CA 1
ATOM 719 C C . LEU A 1 89 ? -20.844 10.945 -8.883 1 97.44 89 LEU A C 1
ATOM 721 O O . LEU A 1 89 ? -21.031 10.117 -9.781 1 97.44 89 LEU A O 1
ATOM 725 N N . ALA A 1 90 ? -19.719 11.133 -8.312 1 97.25 90 ALA A N 1
ATOM 726 C CA . ALA A 1 90 ? -18.562 10.32 -8.688 1 97.25 90 ALA A CA 1
ATOM 727 C C . ALA A 1 90 ? -18.828 8.836 -8.445 1 97.25 90 ALA A C 1
ATOM 729 O O . ALA A 1 90 ? -18.516 8 -9.289 1 97.25 90 ALA A O 1
ATOM 730 N N . MET A 1 91 ? -19.453 8.508 -7.34 1 97 91 MET A N 1
ATOM 731 C CA . MET A 1 91 ? -19.734 7.109 -7.02 1 97 91 MET A CA 1
ATOM 732 C C . MET A 1 91 ? -20.812 6.543 -7.953 1 97 91 MET A C 1
ATOM 734 O O . MET A 1 91 ? -20.75 5.367 -8.32 1 97 91 MET A O 1
ATOM 738 N N . LEU A 1 92 ? -21.75 7.418 -8.312 1 97.62 92 LEU A N 1
ATOM 739 C CA . LEU A 1 92 ? -22.797 6.988 -9.25 1 97.62 92 LEU A CA 1
ATOM 740 C C . LEU A 1 92 ? -22.188 6.699 -10.625 1 97.62 92 LEU A C 1
ATOM 742 O O . LEU A 1 92 ? -22.484 5.664 -11.227 1 97.62 92 LEU A O 1
ATOM 746 N N . VAL A 1 93 ? -21.391 7.574 -11.102 1 97.81 93 VAL A N 1
ATOM 747 C CA . VAL A 1 93 ? -20.766 7.391 -12.406 1 97.81 93 VAL A CA 1
ATOM 748 C C . VAL A 1 93 ? -19.875 6.141 -12.391 1 97.81 93 VAL A C 1
ATOM 750 O O . VAL A 1 93 ? -19.875 5.367 -13.352 1 97.81 93 VAL A O 1
ATOM 753 N N . GLU A 1 94 ? -19.156 5.938 -11.297 1 97.56 94 GLU A N 1
ATOM 754 C CA . GLU A 1 94 ? -18.328 4.746 -11.172 1 97.56 94 GLU A CA 1
ATOM 755 C C . GLU A 1 94 ? -19.156 3.473 -11.242 1 97.56 94 GLU A C 1
ATOM 757 O O . GLU A 1 94 ? -18.781 2.512 -11.914 1 97.56 94 GLU A O 1
ATOM 762 N N . LEU A 1 95 ? -20.297 3.48 -10.555 1 96.81 95 LEU A N 1
ATOM 763 C CA . LEU A 1 95 ? -21.172 2.314 -10.594 1 96.81 95 LEU A CA 1
ATOM 764 C C . LEU A 1 95 ? -21.703 2.084 -11.992 1 96.81 95 LEU A C 1
ATOM 766 O O . LEU A 1 95 ? -21.781 0.943 -12.461 1 96.81 95 LEU A O 1
ATOM 770 N N . VAL A 1 96 ? -22.062 3.162 -12.672 1 96.88 96 VAL A N 1
ATOM 771 C CA . VAL A 1 96 ? -22.594 3.059 -14.023 1 96.88 96 VAL A CA 1
ATOM 772 C C . VAL A 1 96 ? -21.531 2.48 -14.961 1 96.88 96 VAL A C 1
ATOM 774 O O . VAL A 1 96 ? -21.844 1.646 -15.812 1 96.88 96 VAL A O 1
ATOM 777 N N . LEU A 1 97 ? -20.328 2.881 -14.781 1 96.5 97 LEU A N 1
ATOM 778 C CA . LEU A 1 97 ? -19.25 2.354 -15.602 1 96.5 97 LEU A CA 1
ATOM 779 C C . LEU A 1 97 ? -19.016 0.876 -15.305 1 96.5 97 LEU A C 1
ATOM 781 O O . LEU A 1 97 ? -18.797 0.083 -16.234 1 96.5 97 LEU A O 1
ATOM 785 N N . SER A 1 98 ? -19.109 0.511 -14.047 1 94.62 98 SER A N 1
ATOM 786 C CA . SER A 1 98 ? -18.953 -0.891 -13.672 1 94.62 98 SER A CA 1
ATOM 787 C C . SER A 1 98 ? -20.078 -1.747 -14.242 1 94.62 98 SER A C 1
ATOM 789 O O . SER A 1 98 ? -19.828 -2.857 -14.727 1 94.62 98 SER A O 1
ATOM 791 N N . MET A 1 99 ? -21.234 -1.198 -14.18 1 94.81 99 MET A N 1
ATOM 792 C CA . MET A 1 99 ? -22.375 -1.896 -14.773 1 94.81 99 MET A CA 1
ATOM 793 C C . MET A 1 99 ? -22.219 -2 -16.281 1 94.81 99 MET A C 1
ATOM 795 O O . MET A 1 99 ? -22.609 -3.004 -16.891 1 94.81 99 MET A O 1
ATOM 799 N N . GLY A 1 100 ? -21.688 -0.949 -16.891 1 94.19 100 GLY A N 1
ATOM 800 C CA . GLY A 1 100 ? -21.422 -0.983 -18.312 1 94.19 100 GLY A CA 1
ATOM 801 C C . GLY A 1 100 ? -20.438 -2.074 -18.719 1 94.19 100 GLY A C 1
A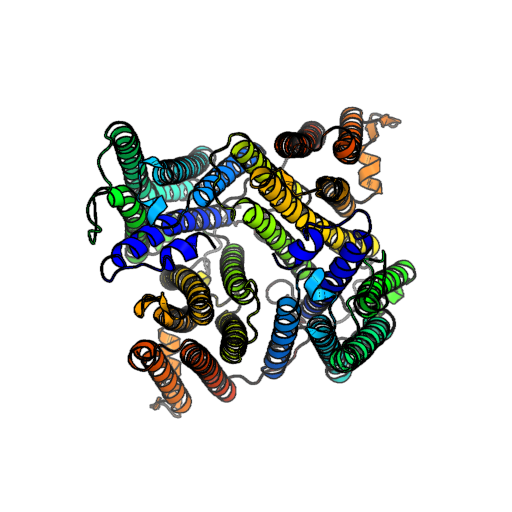TOM 802 O O . GLY A 1 100 ? -20.625 -2.74 -19.734 1 94.19 100 GLY A O 1
ATOM 803 N N . LEU A 1 101 ? -19.438 -2.291 -17.922 1 92.44 101 LEU A N 1
ATOM 804 C CA . LEU A 1 101 ? -18.484 -3.357 -18.188 1 92.44 101 LEU A CA 1
ATOM 805 C C . LEU A 1 101 ? -19.141 -4.727 -18.062 1 92.44 101 LEU A C 1
ATOM 807 O O . LEU A 1 101 ? -18.859 -5.629 -18.859 1 92.44 101 LEU A O 1
ATOM 811 N N . ALA A 1 102 ? -19.984 -4.852 -17.062 1 91.56 102 ALA A N 1
ATOM 812 C CA . ALA A 1 102 ? -20.703 -6.109 -16.891 1 91.56 102 ALA A CA 1
ATOM 813 C C . ALA A 1 102 ? -21.609 -6.383 -18.094 1 91.56 102 ALA A C 1
ATOM 815 O O . ALA A 1 102 ? -21.734 -7.523 -18.547 1 91.56 102 ALA A O 1
ATOM 816 N N . LEU A 1 103 ? -22.203 -5.332 -18.594 1 93.06 103 LEU A N 1
ATOM 817 C CA . LEU A 1 103 ? -23.062 -5.48 -19.75 1 93.06 103 LEU A CA 1
ATOM 818 C C . LEU A 1 103 ? -22.25 -5.867 -20.984 1 93.06 103 LEU A C 1
ATOM 820 O O . LEU A 1 103 ? -22.719 -6.641 -21.828 1 93.06 103 LEU A O 1
ATOM 824 N N . GLU A 1 104 ? -21.109 -5.328 -21.094 1 92.19 104 GLU A N 1
ATOM 825 C CA . GLU A 1 104 ? -20.234 -5.711 -22.203 1 92.19 104 GLU A CA 1
ATOM 826 C C . GLU A 1 104 ? -19.906 -7.199 -22.156 1 92.19 104 GLU A C 1
ATOM 828 O O . GLU A 1 104 ? -19.922 -7.879 -23.188 1 92.19 104 GLU A O 1
ATOM 833 N N . VAL A 1 105 ? -19.578 -7.68 -20.953 1 89.06 105 VAL A N 1
ATOM 834 C CA . VAL A 1 105 ? -19.266 -9.094 -20.781 1 89.06 105 VAL A CA 1
ATOM 835 C C . VAL A 1 105 ? -20.5 -9.938 -21.125 1 89.06 105 VAL A C 1
ATOM 837 O O . VAL A 1 105 ? -20.375 -11.023 -21.688 1 89.06 105 VAL A O 1
ATOM 840 N N . TYR A 1 106 ? -21.641 -9.422 -20.797 1 91.56 106 TYR A N 1
ATOM 841 C CA . TYR A 1 106 ? -22.891 -10.109 -21.109 1 91.56 106 TYR A CA 1
ATOM 842 C C . TYR A 1 106 ? -23.078 -10.281 -22.609 1 91.56 106 TYR A C 1
ATOM 844 O O . TYR A 1 106 ? -23.469 -11.352 -23.078 1 91.56 106 TYR A O 1
ATOM 852 N N . PHE A 1 107 ? -22.688 -9.297 -23.359 1 91.56 107 PHE A N 1
ATOM 853 C CA . PHE A 1 107 ? -22.953 -9.32 -24.797 1 91.56 107 PHE A CA 1
ATOM 854 C C . PHE A 1 107 ? -21.75 -9.867 -25.562 1 91.56 107 PHE A C 1
ATOM 856 O O . PHE A 1 107 ? -21.906 -10.586 -26.547 1 91.56 107 PHE A O 1
ATOM 863 N N . ARG A 1 108 ? -20.5 -9.586 -25.078 1 86.69 108 ARG A N 1
ATOM 864 C CA . ARG A 1 108 ? -19.312 -9.867 -25.891 1 86.69 108 ARG A CA 1
ATOM 865 C C . ARG A 1 108 ? -18.391 -10.844 -25.188 1 86.69 108 ARG A C 1
ATOM 867 O O . ARG A 1 108 ? -17.359 -11.234 -25.734 1 86.69 108 ARG A O 1
ATOM 874 N N . GLY A 1 109 ? -18.766 -11.195 -24 1 83.12 109 GLY A N 1
ATOM 875 C CA . GLY A 1 109 ? -17.891 -12.102 -23.297 1 83.12 109 GLY A CA 1
ATOM 876 C C . GLY A 1 109 ? -17.688 -13.43 -23.984 1 83.12 109 GLY A C 1
ATOM 877 O O . GLY A 1 109 ? -18.609 -13.914 -24.672 1 83.12 109 GLY A O 1
ATOM 878 N N . VAL A 1 110 ? -16.438 -13.883 -23.875 1 81.44 110 VAL A N 1
ATOM 879 C CA . VAL A 1 110 ? -16.109 -15.164 -24.484 1 81.44 110 VAL A CA 1
ATOM 880 C C . VAL A 1 110 ? -15.945 -16.234 -23.422 1 81.44 110 VAL A C 1
ATOM 882 O O . VAL A 1 110 ? -15.492 -15.938 -22.312 1 81.44 110 VAL A O 1
ATOM 885 N N . GLY A 1 111 ? -16.406 -17.484 -23.719 1 79.5 111 GLY A N 1
ATOM 886 C CA . GLY A 1 111 ? -16.344 -18.594 -22.781 1 79.5 111 GLY A CA 1
ATOM 887 C C . GLY A 1 111 ? -17.688 -19.219 -22.516 1 79.5 111 GLY A C 1
ATOM 888 O O . GLY A 1 111 ? -18.453 -19.484 -23.453 1 79.5 111 GLY A O 1
ATOM 889 N N . ASP A 1 112 ? -17.875 -19.594 -21.297 1 81.5 112 ASP A N 1
ATOM 890 C CA . ASP A 1 112 ? -19.172 -20.125 -20.922 1 81.5 112 ASP A CA 1
ATOM 891 C C . ASP A 1 112 ? -20.234 -19.031 -20.891 1 81.5 112 ASP A C 1
ATOM 893 O O . ASP A 1 112 ? -20.5 -18.453 -19.828 1 81.5 112 ASP A O 1
ATOM 897 N N . ARG A 1 113 ? -20.875 -18.859 -21.984 1 85.31 113 ARG A N 1
ATOM 898 C CA . ARG A 1 113 ? -21.781 -17.734 -22.188 1 85.31 113 ARG A CA 1
ATOM 899 C C . ARG A 1 113 ? -22.984 -17.844 -21.25 1 85.31 113 ARG A C 1
ATOM 901 O O . ARG A 1 113 ? -23.484 -16.828 -20.75 1 85.31 113 ARG A O 1
ATOM 908 N N . ILE A 1 114 ? -23.406 -19.016 -21.047 1 85.38 114 ILE A N 1
ATOM 909 C CA . ILE A 1 114 ? -24.594 -19.203 -20.203 1 85.38 114 ILE A CA 1
ATOM 910 C C . ILE A 1 114 ? -24.266 -18.781 -18.781 1 85.38 114 ILE A C 1
ATOM 912 O O . ILE A 1 114 ? -25.031 -18.031 -18.156 1 85.38 114 ILE A O 1
ATOM 916 N N . SER A 1 115 ? -23.156 -19.203 -18.344 1 84.31 115 SER A N 1
ATOM 917 C CA . SER A 1 115 ? -22.766 -18.828 -16.984 1 84.31 115 SER A CA 1
ATOM 918 C C . SER A 1 115 ? -22.5 -17.328 -16.875 1 84.31 115 SER A C 1
ATOM 920 O O . SER A 1 115 ? -22.859 -16.703 -15.875 1 84.31 115 SER A O 1
ATOM 922 N N . VAL A 1 116 ? -21.922 -16.797 -17.906 1 89.19 116 VAL A N 1
ATOM 923 C CA . VAL A 1 116 ? -21.609 -15.367 -17.922 1 89.19 116 VAL A CA 1
ATOM 924 C C . VAL A 1 116 ? -22.906 -14.555 -17.906 1 89.19 116 VAL A C 1
ATOM 926 O O . VAL A 1 116 ? -23.031 -13.578 -17.172 1 89.19 116 VAL A O 1
ATOM 929 N N . MET A 1 117 ? -23.844 -15 -18.672 1 91.81 117 MET A N 1
ATOM 930 C CA . MET A 1 117 ? -25.125 -14.297 -18.75 1 91.81 117 MET A CA 1
ATOM 931 C C . MET A 1 117 ? -25.875 -14.406 -17.438 1 91.81 117 MET A C 1
ATOM 933 O O . MET A 1 117 ? -26.438 -13.422 -16.938 1 91.81 117 MET A O 1
ATOM 937 N N . ASN A 1 118 ? -25.891 -15.555 -16.891 1 89.5 118 ASN A N 1
ATOM 938 C CA . ASN A 1 118 ? -26.562 -15.75 -15.617 1 89.5 118 ASN A CA 1
ATOM 939 C C . ASN A 1 118 ? -25.906 -14.961 -14.5 1 89.5 118 ASN A C 1
ATOM 941 O O . ASN A 1 118 ? -26.578 -14.375 -13.656 1 89.5 118 ASN A O 1
ATOM 945 N N . HIS A 1 119 ? -24.656 -14.984 -14.539 1 89.5 119 HIS A N 1
ATOM 946 C CA . HIS A 1 119 ? -23.906 -14.25 -13.531 1 89.5 119 HIS A CA 1
ATOM 947 C C . HIS A 1 119 ? -24.203 -12.758 -13.594 1 89.5 119 HIS A C 1
ATOM 949 O O . HIS A 1 119 ? -24.422 -12.117 -12.562 1 89.5 119 HIS A O 1
ATOM 955 N N . THR A 1 120 ? -24.156 -12.258 -14.781 1 90.94 120 THR A N 1
ATOM 956 C CA . THR A 1 120 ? -24.406 -10.828 -14.961 1 90.94 120 THR A CA 1
ATOM 957 C C . THR A 1 120 ? -25.828 -10.469 -14.531 1 90.94 120 THR A C 1
ATOM 959 O O . THR A 1 120 ? -26.047 -9.453 -13.867 1 90.94 120 THR A O 1
ATOM 962 N N . ARG A 1 121 ? -26.734 -11.297 -14.891 1 91.44 121 ARG A N 1
ATOM 963 C CA . ARG A 1 121 ? -28.125 -11.055 -14.492 1 91.44 121 ARG A CA 1
ATOM 964 C C . ARG A 1 121 ? -28.266 -11.102 -12.977 1 91.44 121 ARG A C 1
ATOM 966 O O . ARG A 1 121 ? -29 -10.297 -12.398 1 91.44 121 ARG A O 1
ATOM 973 N N . ASP A 1 122 ? -27.641 -11.984 -12.414 1 89.94 122 ASP A N 1
ATOM 974 C CA . ASP A 1 122 ? -27.688 -12.125 -10.961 1 89.94 122 ASP A CA 1
ATOM 975 C C . ASP A 1 122 ? -27.062 -10.914 -10.273 1 89.94 122 ASP A C 1
ATOM 977 O O . ASP A 1 122 ? -27.562 -10.43 -9.258 1 89.94 122 ASP A O 1
ATOM 981 N N . ASP A 1 123 ? -25.969 -10.461 -10.789 1 89.88 123 ASP A N 1
ATOM 982 C CA . ASP A 1 123 ? -25.297 -9.289 -10.234 1 89.88 123 ASP A CA 1
ATOM 983 C C . ASP A 1 123 ? -26.188 -8.047 -10.336 1 89.88 123 ASP A C 1
ATOM 985 O O . ASP A 1 123 ? -26.281 -7.262 -9.391 1 89.88 123 ASP A O 1
ATOM 989 N N . PHE A 1 124 ? -26.844 -7.922 -11.43 1 91.75 124 PHE A N 1
ATOM 990 C CA . PHE A 1 124 ? -27.703 -6.77 -11.625 1 91.75 124 PHE A CA 1
ATOM 991 C C . PHE A 1 124 ? -28.906 -6.828 -10.695 1 91.75 124 PHE A C 1
ATOM 993 O O . PHE A 1 124 ? -29.328 -5.805 -10.148 1 91.75 124 PHE A O 1
ATOM 1000 N N . LYS A 1 125 ? -29.359 -8.008 -10.438 1 88.38 125 LYS A N 1
ATOM 1001 C CA . LYS A 1 125 ? -30.578 -8.164 -9.641 1 88.38 125 LYS A CA 1
ATOM 1002 C C . LYS A 1 125 ? -30.266 -8.039 -8.148 1 88.38 125 LYS A C 1
ATOM 1004 O O . LYS A 1 125 ? -31.016 -7.398 -7.41 1 88.38 125 LYS A O 1
ATOM 1009 N N . PHE A 1 126 ? -29.172 -8.578 -7.738 1 87.62 126 PHE A N 1
ATOM 1010 C CA . PHE A 1 126 ? -28.984 -8.734 -6.297 1 87.62 126 PHE A CA 1
ATOM 1011 C C . PHE A 1 126 ? -27.891 -7.805 -5.789 1 87.62 126 PHE A C 1
ATOM 1013 O O . PHE A 1 126 ? -27.75 -7.602 -4.582 1 87.62 126 PHE A O 1
ATOM 1020 N N . ARG A 1 127 ? -27.125 -7.191 -6.633 1 87.38 127 ARG A N 1
ATOM 1021 C CA . ARG A 1 127 ? -26.016 -6.391 -6.129 1 87.38 127 ARG A CA 1
ATOM 1022 C C . ARG A 1 127 ? -26.031 -4.988 -6.73 1 87.38 127 ARG A C 1
ATOM 1024 O O . ARG A 1 127 ? -26.25 -4.008 -6.02 1 87.38 127 ARG A O 1
ATOM 1031 N N . ASP A 1 128 ? -26.062 -4.836 -8 1 91.19 128 ASP A N 1
ATOM 1032 C CA . ASP A 1 128 ? -25.844 -3.549 -8.656 1 91.19 128 ASP A CA 1
ATOM 1033 C C . ASP A 1 128 ? -27.141 -2.764 -8.766 1 91.19 128 ASP A C 1
ATOM 1035 O O . ASP A 1 128 ? -27.141 -1.533 -8.672 1 91.19 128 ASP A O 1
ATOM 1039 N N . GLY A 1 129 ? -28.297 -3.461 -8.891 1 91.19 129 GLY A N 1
ATOM 1040 C CA . GLY A 1 129 ? -29.562 -2.775 -9.07 1 91.19 129 GLY A CA 1
ATOM 1041 C C . GLY A 1 129 ? -29.953 -1.907 -7.891 1 91.19 129 GLY A C 1
ATOM 1042 O O . GLY A 1 129 ? -30.25 -0.724 -8.055 1 91.19 129 GLY A O 1
ATOM 1043 N N . ALA A 1 130 ? -29.953 -2.479 -6.766 1 92.12 130 ALA A N 1
ATOM 1044 C CA . ALA A 1 130 ? -30.312 -1.728 -5.566 1 92.12 130 ALA A CA 1
ATOM 1045 C C . ALA A 1 130 ? -29.328 -0.592 -5.312 1 92.12 130 ALA A C 1
ATOM 1047 O O . ALA A 1 130 ? -29.719 0.518 -4.949 1 92.12 130 ALA A O 1
ATOM 1048 N N . SER A 1 131 ? -28.047 -0.833 -5.488 1 94.94 131 SER A N 1
ATOM 1049 C CA . SER A 1 131 ? -27.031 0.191 -5.293 1 94.94 131 SER A CA 1
ATOM 1050 C C . SER A 1 131 ? -27.219 1.352 -6.262 1 94.94 131 SER A C 1
ATOM 1052 O O . SER A 1 131 ? -27.047 2.514 -5.891 1 94.94 131 SER A O 1
ATOM 1054 N N . PHE A 1 132 ? -27.609 1.018 -7.445 1 96.31 132 PHE A N 1
ATOM 1055 C CA . PHE A 1 132 ? -27.812 2.047 -8.453 1 96.31 132 PHE A CA 1
ATOM 1056 C C . PHE A 1 132 ? -28.938 2.99 -8.055 1 96.31 132 PHE A C 1
ATOM 1058 O O . PHE A 1 132 ? -28.781 4.211 -8.102 1 96.31 132 PHE A O 1
ATOM 1065 N N . VAL A 1 133 ? -30.031 2.434 -7.621 1 96.75 133 VAL A N 1
ATOM 1066 C CA . VAL A 1 133 ? -31.188 3.238 -7.242 1 96.75 133 VAL A CA 1
ATOM 1067 C C . VAL A 1 133 ? -30.828 4.133 -6.059 1 96.75 133 VAL A C 1
ATOM 1069 O O . VAL A 1 133 ? -31.141 5.328 -6.059 1 96.75 133 VAL A O 1
ATOM 1072 N N . LEU A 1 134 ? -30.156 3.617 -5.133 1 97.44 134 LEU A N 1
ATOM 1073 C CA . LEU A 1 134 ? -29.828 4.363 -3.922 1 97.44 134 LEU A CA 1
ATOM 1074 C C . LEU A 1 134 ? -28.766 5.41 -4.203 1 97.44 134 LEU A C 1
ATOM 1076 O O . LEU A 1 134 ? -28.828 6.523 -3.676 1 97.44 134 LEU A O 1
ATOM 1080 N N . TYR A 1 135 ? -27.766 5.09 -5.023 1 97.69 135 TYR A N 1
ATOM 1081 C CA . TYR A 1 135 ? -26.75 6.074 -5.406 1 97.69 135 TYR A CA 1
ATOM 1082 C C . TYR A 1 135 ? -27.391 7.211 -6.203 1 97.69 135 TYR A C 1
ATOM 1084 O O . TYR A 1 135 ? -27.031 8.375 -6.012 1 97.69 135 TYR A O 1
ATOM 1092 N N . ALA A 1 136 ? -28.297 6.84 -7.098 1 97.94 136 ALA A N 1
ATOM 1093 C CA . ALA A 1 136 ? -28.984 7.863 -7.883 1 97.94 136 ALA A CA 1
ATOM 1094 C C . ALA A 1 136 ? -29.812 8.781 -6.984 1 97.94 136 ALA A C 1
ATOM 1096 O O . ALA A 1 136 ? -29.781 10 -7.137 1 97.94 136 ALA A O 1
ATOM 1097 N N . ALA A 1 137 ? -30.516 8.141 -6.082 1 98.12 137 ALA A N 1
ATOM 1098 C CA . ALA A 1 137 ? -31.281 8.93 -5.133 1 98.12 137 ALA A CA 1
ATOM 1099 C C . ALA A 1 137 ? -30.391 9.844 -4.305 1 98.12 137 ALA A C 1
ATOM 1101 O O . ALA A 1 137 ? -30.719 11.008 -4.07 1 98.12 137 ALA A O 1
ATOM 1102 N N . ALA A 1 138 ? -29.266 9.305 -3.838 1 97.81 138 ALA A N 1
ATOM 1103 C CA . ALA A 1 138 ? -28.328 10.094 -3.043 1 97.81 138 ALA A CA 1
ATOM 1104 C C . ALA A 1 138 ? -27.828 11.312 -3.824 1 97.81 138 ALA A C 1
ATOM 1106 O O . ALA A 1 138 ? -27.766 12.414 -3.287 1 97.81 138 ALA A O 1
ATOM 1107 N N . PHE A 1 139 ? -27.531 11.125 -5.055 1 97.56 139 PHE A N 1
ATOM 1108 C CA . PHE A 1 139 ? -27.031 12.219 -5.887 1 97.56 139 PHE A CA 1
ATOM 1109 C C . PHE A 1 139 ? -28.125 13.266 -6.109 1 97.56 139 PHE A C 1
ATOM 1111 O O . PHE A 1 139 ? -27.891 14.461 -5.969 1 97.56 139 PHE A O 1
ATOM 1118 N N . ILE A 1 140 ? -29.312 12.82 -6.465 1 97.56 140 ILE A N 1
ATOM 1119 C CA . ILE A 1 140 ? -30.406 13.742 -6.738 1 97.56 140 ILE A CA 1
ATOM 1120 C C . ILE A 1 140 ? -30.719 14.57 -5.496 1 97.56 140 ILE A C 1
ATOM 1122 O O . ILE A 1 140 ? -30.828 15.797 -5.574 1 97.56 140 ILE A O 1
ATOM 1126 N N . VAL A 1 141 ? -30.797 13.922 -4.34 1 96.75 141 VAL A N 1
ATOM 1127 C CA . VAL A 1 141 ? -31.094 14.633 -3.1 1 96.75 141 VAL A CA 1
ATOM 1128 C C . VAL A 1 141 ? -29.984 15.625 -2.787 1 96.75 141 VAL A C 1
ATOM 1130 O O . VAL A 1 141 ? -30.25 16.766 -2.416 1 96.75 141 VAL A O 1
ATOM 1133 N N . SER A 1 142 ? -28.781 15.172 -2.932 1 96.12 142 SER A N 1
ATOM 1134 C CA . SER A 1 142 ? -27.656 16.047 -2.625 1 96.12 142 SER A CA 1
ATOM 1135 C C . SER A 1 142 ? -27.609 17.234 -3.582 1 96.12 142 SER A C 1
ATOM 1137 O O . SER A 1 142 ? -27.266 18.359 -3.182 1 96.12 142 SER A O 1
ATOM 1139 N N . ALA A 1 143 ? -27.938 17.047 -4.824 1 95.25 143 ALA A N 1
ATOM 1140 C CA . ALA A 1 143 ? -27.953 18.125 -5.816 1 95.25 143 ALA A CA 1
ATOM 1141 C C . ALA A 1 143 ? -29.047 19.141 -5.504 1 95.25 143 ALA A C 1
ATOM 1143 O O . ALA A 1 143 ? -28.812 20.344 -5.582 1 95.25 143 ALA A O 1
ATOM 1144 N N . VAL A 1 144 ? -30.203 18.656 -5.117 1 94.56 144 VAL A N 1
ATOM 1145 C CA . VAL A 1 144 ? -31.297 19.547 -4.773 1 94.56 144 VAL A CA 1
ATOM 1146 C C . VAL A 1 144 ? -30.938 20.359 -3.529 1 94.56 144 VAL A C 1
ATOM 1148 O O . VAL A 1 144 ? -31.172 21.562 -3.482 1 94.56 144 VAL A O 1
ATOM 1151 N N . GLN A 1 145 ? -30.391 19.688 -2.557 1 93.31 145 GLN A N 1
ATOM 1152 C CA . GLN A 1 145 ? -29.984 20.391 -1.332 1 93.31 145 GLN A CA 1
ATOM 1153 C C . GLN A 1 145 ? -28.938 21.438 -1.615 1 93.31 145 GLN A C 1
ATOM 1155 O O . GLN A 1 145 ? -28.953 22.516 -1.019 1 93.31 145 GLN A O 1
ATOM 1160 N N . CYS A 1 146 ? -28.031 21.094 -2.467 1 91.38 146 CYS A N 1
ATOM 1161 C CA . CYS A 1 146 ? -26.969 22.031 -2.809 1 91.38 146 CYS A CA 1
ATOM 1162 C C . CYS A 1 146 ? -27.531 23.266 -3.492 1 91.38 146 CYS A C 1
ATOM 1164 O O . CYS A 1 146 ? -27.172 24.391 -3.137 1 91.38 146 CYS A O 1
ATOM 1166 N N . VAL A 1 147 ? -28.469 23.125 -4.379 1 90.19 147 VAL A N 1
ATOM 1167 C CA . VAL A 1 147 ? -29.062 24.234 -5.113 1 90.19 147 VAL A CA 1
ATOM 1168 C C . VAL A 1 147 ? -29.922 25.078 -4.172 1 90.19 147 VAL A C 1
ATOM 1170 O O . VAL A 1 147 ? -29.859 26.312 -4.195 1 90.19 147 VAL A O 1
ATOM 1173 N N . GLN A 1 148 ? -30.609 24.469 -3.24 1 89.31 148 GLN A N 1
ATOM 1174 C CA . GLN A 1 148 ? -31.484 25.172 -2.309 1 89.31 148 GLN A CA 1
ATOM 1175 C C . GLN A 1 148 ? -30.672 25.953 -1.281 1 89.31 148 GLN A C 1
ATOM 1177 O O . GLN A 1 148 ? -31.031 27.078 -0.928 1 89.31 148 GLN A O 1
ATOM 1182 N N . ALA A 1 149 ? -29.672 25.312 -0.815 1 86.56 149 ALA A N 1
ATOM 1183 C CA . ALA A 1 149 ? -28.844 25.969 0.191 1 86.56 149 ALA A CA 1
ATOM 1184 C C . ALA A 1 149 ? -28.141 27.203 -0.392 1 86.56 149 ALA A C 1
ATOM 1186 O O . ALA A 1 149 ? -27.891 28.188 0.313 1 86.56 149 ALA A O 1
ATOM 1187 N N . ARG A 1 150 ? -27.734 27.141 -1.597 1 83.06 150 ARG A N 1
ATOM 1188 C CA . ARG A 1 150 ? -27.062 28.266 -2.232 1 83.06 150 ARG A CA 1
ATOM 1189 C C . ARG A 1 150 ? -28.047 29.406 -2.492 1 83.06 150 ARG A C 1
ATOM 1191 O O . ARG A 1 150 ? -27.641 30.578 -2.551 1 83.06 150 ARG A O 1
ATOM 1198 N N . GLN A 1 151 ? -29.266 29.062 -2.584 1 78.44 151 GLN A N 1
ATOM 1199 C CA . GLN A 1 151 ? -30.281 30.094 -2.797 1 78.44 151 GLN A CA 1
ATOM 1200 C C . GLN A 1 151 ? -30.781 30.656 -1.469 1 78.44 151 GLN A C 1
ATOM 1202 O O . GLN A 1 151 ? -31.156 31.828 -1.389 1 78.44 151 GLN A O 1
ATOM 1207 N N . SER A 1 152 ? -30.984 29.609 -0.55 1 69.88 152 SER A N 1
ATOM 1208 C CA . SER A 1 152 ? -31.578 30.031 0.711 1 69.88 152 SER A CA 1
ATOM 1209 C C . SER A 1 152 ? -30.516 30.266 1.777 1 69.88 152 SER A C 1
ATOM 1211 O O . SER A 1 152 ? -29.516 29.531 1.843 1 69.88 152 SER A O 1
ATOM 1213 N N . PHE A 1 153 ? -30.141 31.484 2.047 1 53.44 153 PHE A N 1
ATOM 1214 C CA . PHE A 1 153 ? -29.219 31.859 3.109 1 53.44 153 PHE A CA 1
ATOM 1215 C C . PHE A 1 153 ? -29.562 31.141 4.406 1 53.44 153 PHE A C 1
ATOM 1217 O O . PHE A 1 153 ? -29.703 31.781 5.453 1 53.44 153 PHE A O 1
ATOM 1224 N N . ASP A 1 154 ? -30.25 30.078 4.387 1 52.31 154 ASP A N 1
ATOM 1225 C CA . ASP A 1 154 ? -30.75 29.625 5.676 1 52.31 154 ASP A CA 1
ATOM 1226 C C . ASP A 1 154 ? -29.625 29.125 6.57 1 52.31 154 ASP A C 1
ATOM 1228 O O . ASP A 1 154 ? -28.672 28.516 6.086 1 52.31 154 ASP A O 1
ATOM 1232 N N . GLN A 1 155 ? -29.547 29.75 7.668 1 49.69 155 GLN A N 1
ATOM 1233 C CA . GLN A 1 155 ? -28.688 29.609 8.836 1 49.69 155 GLN A CA 1
ATOM 1234 C C . GLN A 1 155 ? -28.531 28.141 9.242 1 49.69 155 GLN A C 1
ATOM 1236 O O . GLN A 1 155 ? -29.5 27.375 9.164 1 49.69 155 GLN A O 1
ATOM 1241 N N . GLN A 1 156 ? -27.391 27.625 9.133 1 51.56 156 GLN A N 1
ATOM 1242 C CA . GLN A 1 156 ? -26.969 26.344 9.68 1 51.56 156 GLN A CA 1
ATOM 1243 C C . GLN A 1 156 ? -27.734 26.016 10.961 1 51.56 156 GLN A C 1
ATOM 1245 O O . GLN A 1 156 ? -27.578 26.703 11.977 1 51.56 156 GLN A O 1
ATOM 1250 N N . LYS A 1 157 ? -28.953 25.609 10.867 1 50.09 157 LYS A N 1
ATOM 1251 C CA . LYS A 1 157 ? -29.719 25.219 12.047 1 50.09 157 LYS A CA 1
ATOM 1252 C C . LYS A 1 157 ? -28.891 24.328 12.961 1 50.09 157 LYS A C 1
ATOM 1254 O O . LYS A 1 157 ? -27.875 23.766 12.539 1 50.09 157 LYS A O 1
ATOM 1259 N N . ASP A 1 158 ? -29.641 23.812 14.102 1 52.06 158 ASP A N 1
ATOM 1260 C CA . ASP A 1 158 ? -29.281 23.125 15.344 1 52.06 158 ASP A CA 1
ATOM 1261 C C . ASP A 1 158 ? -28.688 21.75 15.047 1 52.06 158 ASP A C 1
ATOM 1263 O O . ASP A 1 158 ? -29.062 21.094 14.07 1 52.06 158 ASP A O 1
ATOM 1267 N N . ARG A 1 159 ? -27.547 21.562 15.656 1 56.91 159 ARG A N 1
ATOM 1268 C CA . ARG A 1 159 ? -26.766 20.344 15.812 1 56.91 159 ARG A CA 1
ATOM 1269 C C . ARG A 1 159 ? -27.641 19.172 16.219 1 56.91 159 ARG A C 1
ATOM 1271 O O . ARG A 1 159 ? -27.859 18.938 17.406 1 56.91 159 ARG A O 1
ATOM 1278 N N . SER A 1 160 ? -28.656 18.766 15.336 1 62.69 160 SER A N 1
ATOM 1279 C CA . SER A 1 160 ? -29.453 17.578 15.656 1 62.69 160 SER A CA 1
ATOM 1280 C C . SER A 1 160 ? -28.672 16.297 15.359 1 62.69 160 SER A C 1
ATOM 1282 O O . SER A 1 160 ? -27.625 16.344 14.695 1 62.69 160 SER A O 1
ATOM 1284 N N . ILE A 1 161 ? -29.078 15.148 16.078 1 68.5 161 ILE A N 1
ATOM 1285 C CA . ILE A 1 161 ? -28.547 13.797 15.961 1 68.5 161 ILE A CA 1
ATOM 1286 C C . ILE A 1 161 ? -28.516 13.367 14.492 1 68.5 161 ILE A C 1
ATOM 1288 O O . ILE A 1 161 ? -27.609 12.648 14.062 1 68.5 161 ILE A O 1
ATOM 1292 N N . TRP A 1 162 ? -29.562 13.75 13.766 1 77.75 162 TRP A N 1
ATOM 1293 C CA . TRP A 1 162 ? -29.703 13.5 12.336 1 77.75 162 TRP A CA 1
ATOM 1294 C C . TRP A 1 162 ? -30.547 14.57 11.672 1 77.75 162 TRP A C 1
ATOM 1296 O O . TRP A 1 162 ? -31.516 15.07 12.266 1 77.75 162 TRP A O 1
ATOM 1306 N N . ASP A 1 163 ? -30.062 15.047 10.547 1 81.19 163 ASP A N 1
ATOM 1307 C CA . ASP A 1 163 ? -30.828 16.062 9.828 1 81.19 163 ASP A CA 1
ATOM 1308 C C . ASP A 1 163 ? -30.969 15.695 8.352 1 81.19 163 ASP A C 1
ATOM 1310 O O . ASP A 1 163 ? -30.375 14.727 7.887 1 81.19 163 ASP A O 1
ATOM 1314 N N . LEU A 1 164 ? -31.844 16.359 7.688 1 83.25 164 LEU A N 1
ATOM 1315 C CA . LEU A 1 164 ? -32.156 16.094 6.285 1 83.25 164 LEU A CA 1
ATOM 1316 C C . LEU A 1 164 ? -30.906 16.234 5.422 1 83.25 164 LEU A C 1
ATOM 1318 O O . LEU A 1 164 ? -30.812 15.617 4.363 1 83.25 164 LEU A O 1
ATOM 1322 N N . TYR A 1 165 ? -30 16.906 5.934 1 85.62 165 TYR A N 1
ATOM 1323 C CA . TYR A 1 165 ? -28.797 17.125 5.16 1 85.62 165 TYR A CA 1
ATOM 1324 C C . TYR A 1 165 ? -27.875 15.914 5.227 1 85.62 165 TYR A C 1
ATOM 1326 O O . TYR A 1 165 ? -26.938 15.805 4.438 1 85.62 165 TYR A O 1
ATOM 1334 N N . ASP A 1 166 ? -28.25 14.969 6.094 1 90.5 166 ASP A N 1
ATOM 1335 C CA . ASP A 1 166 ? -27.484 13.727 6.215 1 90.5 166 ASP A CA 1
ATOM 1336 C C . ASP A 1 166 ? -28.062 12.641 5.305 1 90.5 166 ASP A C 1
ATOM 1338 O O . ASP A 1 166 ? -27.484 11.57 5.168 1 90.5 166 ASP A O 1
ATOM 1342 N N . LEU A 1 167 ? -29.125 12.945 4.633 1 93 167 LEU A N 1
ATOM 1343 C CA . LEU A 1 167 ? -29.875 11.938 3.898 1 93 167 LEU A CA 1
ATOM 1344 C C . LEU A 1 167 ? -29.062 11.367 2.75 1 93 167 LEU A C 1
ATOM 1346 O O . LEU A 1 167 ? -29.031 10.148 2.545 1 93 167 LEU A O 1
ATOM 1350 N N . PRO A 1 168 ? -28.375 12.156 1.978 1 94.94 168 PRO A N 1
ATOM 1351 C CA . PRO A 1 168 ? -27.594 11.562 0.885 1 94.94 168 PRO A CA 1
ATOM 1352 C C . PRO A 1 168 ? -26.578 10.531 1.373 1 94.94 168 PRO A C 1
ATOM 1354 O O . PRO A 1 168 ? -26.469 9.453 0.789 1 94.94 168 PRO A O 1
ATOM 1357 N N . MET A 1 169 ? -25.922 10.836 2.422 1 94 169 MET A N 1
ATOM 1358 C CA . MET A 1 169 ? -24.922 9.914 2.939 1 94 169 MET A CA 1
ATOM 1359 C C . MET A 1 169 ? -25.578 8.719 3.621 1 94 169 MET A C 1
ATOM 1361 O O . MET A 1 169 ? -25.031 7.617 3.633 1 94 169 MET A O 1
ATOM 1365 N N . THR A 1 170 ? -26.766 8.93 4.156 1 94.62 170 THR A N 1
ATOM 1366 C CA . THR A 1 170 ? -27.547 7.82 4.691 1 94.62 170 THR A CA 1
ATOM 1367 C C . THR A 1 170 ? -27.938 6.848 3.582 1 94.62 170 THR A C 1
ATOM 1369 O O . THR A 1 170 ? -27.891 5.633 3.77 1 94.62 170 THR A O 1
ATOM 1372 N N . LEU A 1 171 ? -28.234 7.43 2.5 1 96.56 171 LEU A N 1
ATOM 1373 C CA . LEU A 1 171 ? -28.594 6.598 1.354 1 96.56 171 LEU A CA 1
ATOM 1374 C C . LEU A 1 171 ? -27.391 5.812 0.86 1 96.56 171 LEU A C 1
ATOM 1376 O O . LEU A 1 171 ? -27.5 4.629 0.534 1 96.56 171 LEU A O 1
ATOM 1380 N N . ASN A 1 172 ? -26.266 6.469 0.801 1 96 172 ASN A N 1
ATOM 1381 C CA . ASN A 1 172 ? -25.047 5.77 0.414 1 96 172 ASN A CA 1
ATOM 1382 C C . ASN A 1 172 ? -24.703 4.652 1.398 1 96 172 ASN A C 1
ATOM 1384 O O . ASN A 1 172 ? -24.328 3.555 0.99 1 96 172 ASN A O 1
ATOM 1388 N N . ALA A 1 173 ? -24.828 4.91 2.641 1 93.75 173 ALA A N 1
ATOM 1389 C CA . ALA A 1 173 ? -24.578 3.896 3.66 1 93.75 173 ALA A CA 1
ATOM 1390 C C . ALA A 1 173 ? -25.562 2.738 3.541 1 93.75 173 ALA A C 1
ATOM 1392 O O . ALA A 1 173 ? -25.188 1.573 3.682 1 93.75 173 ALA A O 1
ATOM 1393 N N . SER A 1 174 ? -26.781 3.068 3.268 1 94.81 174 SER A N 1
ATOM 1394 C CA . SER A 1 174 ? -27.812 2.043 3.088 1 94.81 174 SER A CA 1
ATOM 1395 C C . SER A 1 174 ? -27.516 1.175 1.869 1 94.81 174 SER A C 1
ATOM 1397 O O . SER A 1 174 ? -27.766 -0.031 1.886 1 94.81 174 SER A O 1
ATOM 1399 N N . ALA A 1 175 ? -27.031 1.838 0.837 1 95.12 175 ALA A N 1
ATOM 1400 C CA . ALA A 1 175 ? -26.672 1.07 -0.354 1 95.12 175 ALA A CA 1
ATOM 1401 C C . ALA A 1 175 ? -25.641 0.002 -0.028 1 95.12 175 ALA A C 1
ATOM 1403 O O . ALA A 1 175 ? -25.734 -1.135 -0.494 1 95.12 175 ALA A O 1
ATOM 1404 N N . TYR A 1 176 ? -24.734 0.367 0.72 1 90.5 176 TYR A N 1
ATOM 1405 C CA . TYR A 1 176 ? -23.703 -0.564 1.143 1 90.5 176 TYR A CA 1
ATOM 1406 C C . TYR A 1 176 ? -24.281 -1.711 1.953 1 90.5 176 TYR A C 1
ATOM 1408 O O . TYR A 1 176 ? -24 -2.881 1.69 1 90.5 176 TYR A O 1
ATOM 1416 N N . LEU A 1 177 ? -25.141 -1.435 2.848 1 89.38 177 LEU A N 1
ATOM 1417 C CA . LEU A 1 177 ? -25.75 -2.438 3.715 1 89.38 177 LEU A CA 1
ATOM 1418 C C . LEU A 1 177 ? -26.688 -3.352 2.926 1 89.38 177 LEU A C 1
ATOM 1420 O O . LEU A 1 177 ? -26.656 -4.57 3.094 1 89.38 177 LEU A O 1
ATOM 1424 N N . VAL A 1 178 ? -27.438 -2.76 2.117 1 92.44 178 VAL A N 1
ATOM 1425 C CA . VAL A 1 178 ? -28.391 -3.531 1.325 1 92.44 178 VAL A CA 1
ATOM 1426 C C . VAL A 1 178 ? -27.641 -4.488 0.404 1 92.44 178 VAL A C 1
ATOM 1428 O O . VAL A 1 178 ? -28.016 -5.66 0.28 1 92.44 178 VAL A O 1
ATOM 1431 N N . ARG A 1 179 ? -26.609 -3.967 -0.194 1 91.25 179 ARG A N 1
ATOM 1432 C CA . ARG A 1 179 ? -25.812 -4.832 -1.059 1 91.25 179 ARG A CA 1
ATOM 1433 C C . ARG A 1 179 ? -25.234 -6 -0.274 1 91.25 179 ARG A C 1
ATOM 1435 O O . ARG A 1 179 ? -25.219 -7.137 -0.75 1 91.25 179 ARG A O 1
ATOM 1442 N N . PHE A 1 180 ? -24.812 -5.711 0.844 1 85.69 180 PHE A N 1
ATOM 1443 C CA . PHE A 1 180 ? -24.234 -6.738 1.697 1 85.69 180 PHE A CA 1
ATOM 1444 C C . PHE A 1 180 ? -25.281 -7.773 2.09 1 85.69 180 PHE A C 1
ATOM 1446 O O . PHE A 1 180 ? -25.031 -8.977 1.999 1 85.69 180 PHE A O 1
ATOM 1453 N N . ILE A 1 181 ? -26.406 -7.316 2.467 1 86.5 181 ILE A N 1
ATOM 1454 C CA . ILE A 1 181 ? -27.484 -8.195 2.918 1 86.5 181 ILE A CA 1
ATOM 1455 C C . ILE A 1 181 ? -27.984 -9.047 1.749 1 86.5 181 ILE A C 1
ATOM 1457 O O . ILE A 1 181 ? -28.109 -10.266 1.866 1 86.5 181 ILE A O 1
ATOM 1461 N N . LEU A 1 182 ? -28.172 -8.43 0.674 1 88.75 182 LEU A N 1
ATOM 1462 C CA . LEU A 1 182 ? -28.703 -9.148 -0.481 1 88.75 182 LEU A CA 1
ATOM 1463 C C . LEU A 1 182 ? -27.688 -10.18 -0.984 1 88.75 182 LEU A C 1
ATOM 1465 O O . LEU A 1 182 ? -28.062 -11.289 -1.354 1 88.75 182 LEU A O 1
ATOM 1469 N N . SER A 1 183 ? -26.422 -9.758 -1.038 1 85.12 183 SER A N 1
ATOM 1470 C CA . SER A 1 183 ? -25.391 -10.695 -1.454 1 85.12 183 SER A CA 1
ATOM 1471 C C . SER A 1 183 ? -25.312 -11.883 -0.503 1 85.12 183 SER A C 1
ATOM 1473 O O . SER A 1 183 ? -25.156 -13.023 -0.941 1 85.12 183 SER A O 1
ATOM 1475 N N . SER A 1 184 ? -25.469 -11.664 0.731 1 82.38 184 SER A N 1
ATOM 1476 C CA . SER A 1 184 ? -25.406 -12.719 1.732 1 82.38 184 SER A CA 1
ATOM 1477 C C . SER A 1 184 ? -26.609 -13.664 1.613 1 82.38 184 SER A C 1
ATOM 1479 O O . SER A 1 184 ? -26.453 -14.883 1.657 1 82.38 184 SER A O 1
ATOM 1481 N N . VAL A 1 185 ? -27.719 -13.102 1.408 1 83.62 185 VAL A N 1
ATOM 1482 C CA . VAL A 1 185 ? -28.938 -13.898 1.267 1 83.62 185 VAL A CA 1
ATOM 1483 C C . VAL A 1 185 ? -28.844 -14.766 0.011 1 83.62 185 VAL A C 1
ATOM 1485 O O . VAL A 1 185 ? -29.203 -15.945 0.034 1 83.62 185 VAL A O 1
ATOM 1488 N N . ARG A 1 186 ? -28.312 -14.195 -0.991 1 86.56 186 ARG A N 1
ATOM 1489 C CA . ARG A 1 186 ? -28.203 -14.93 -2.244 1 86.56 186 ARG A CA 1
ATOM 1490 C C . ARG A 1 186 ? -27.234 -16.109 -2.096 1 86.56 186 ARG A C 1
ATOM 1492 O O . ARG A 1 186 ? -27.516 -17.203 -2.584 1 86.56 186 ARG A O 1
ATOM 1499 N N . ILE A 1 187 ? -26.203 -15.961 -1.426 1 82.25 187 ILE A N 1
ATOM 1500 C CA . ILE A 1 187 ? -25.203 -17.016 -1.243 1 82.25 187 ILE A CA 1
ATOM 1501 C C . ILE A 1 187 ? -25.766 -18.094 -0.32 1 82.25 187 ILE A C 1
ATOM 1503 O O . ILE A 1 187 ? -25.578 -19.297 -0.568 1 82.25 187 ILE A O 1
ATOM 1507 N N . LEU A 1 188 ? -26.531 -17.688 0.662 1 80.62 188 LEU A N 1
ATOM 1508 C CA . LEU A 1 188 ? -27.031 -18.625 1.657 1 80.62 188 LEU A CA 1
ATOM 1509 C C . LEU A 1 188 ? -28.219 -19.406 1.108 1 80.62 188 LEU A C 1
ATOM 1511 O O . LEU A 1 188 ? -28.406 -20.578 1.452 1 80.62 188 LEU A O 1
ATOM 1515 N N . CYS A 1 189 ? -28.938 -18.75 0.24 1 79.88 189 CYS A N 1
ATOM 1516 C CA . CYS A 1 189 ? -30.188 -19.359 -0.183 1 79.88 189 CYS A CA 1
ATOM 1517 C C . CYS A 1 189 ? -30.016 -20.109 -1.503 1 79.88 189 CYS A C 1
ATOM 1519 O O . CYS A 1 189 ? -30.922 -20.797 -1.951 1 79.88 189 CYS A O 1
ATOM 1521 N N . THR A 1 190 ? -28.938 -19.953 -2.096 1 80.19 190 THR A N 1
ATOM 1522 C CA . THR A 1 190 ? -28.781 -20.578 -3.396 1 80.19 190 THR A CA 1
ATOM 1523 C C . THR A 1 190 ? -28.219 -22 -3.24 1 80.19 190 THR A C 1
ATOM 1525 O O . THR A 1 190 ? -27.297 -22.219 -2.457 1 80.19 190 THR A O 1
ATOM 1528 N N . ASP A 1 191 ? -28.891 -22.922 -3.936 1 78.5 191 ASP A N 1
ATOM 1529 C CA . ASP A 1 191 ? -28.422 -24.297 -3.943 1 78.5 191 ASP A CA 1
ATOM 1530 C C . ASP A 1 191 ? -27.078 -24.422 -4.652 1 78.5 191 ASP A C 1
ATOM 1532 O O . ASP A 1 191 ? -26.703 -23.547 -5.445 1 78.5 191 ASP A O 1
ATOM 1536 N N . LYS A 1 192 ? -26.328 -25.438 -4.293 1 75.75 192 LYS A N 1
ATOM 1537 C CA . LYS A 1 192 ? -24.984 -25.641 -4.812 1 75.75 192 LYS A CA 1
ATOM 1538 C C . LYS A 1 192 ? -24.984 -25.734 -6.336 1 75.75 192 LYS A C 1
ATOM 1540 O O . LYS A 1 192 ? -24.109 -25.188 -7 1 75.75 192 LYS A O 1
ATOM 1545 N N . ARG A 1 193 ? -25.875 -26.484 -6.918 1 74.44 193 ARG A N 1
ATOM 1546 C CA . ARG A 1 193 ? -25.953 -26.656 -8.367 1 74.44 193 ARG A CA 1
ATOM 1547 C C . ARG A 1 193 ? -26.266 -25.328 -9.055 1 74.44 193 ARG A C 1
ATOM 1549 O O . ARG A 1 193 ? -25.609 -24.984 -10.039 1 74.44 193 ARG A O 1
ATOM 1556 N N . GLU A 1 194 ? -27.109 -24.656 -8.461 1 77 194 GLU A N 1
ATOM 1557 C CA . GLU A 1 194 ? -27.484 -23.359 -9.023 1 77 194 GLU A CA 1
ATOM 1558 C C . GLU A 1 194 ? -26.328 -22.359 -8.922 1 77 194 GLU A C 1
ATOM 1560 O O . GLU A 1 194 ? -26.109 -21.562 -9.836 1 77 194 GLU A O 1
ATOM 1565 N N . PHE A 1 195 ? -25.609 -22.547 -7.871 1 78.06 195 PHE A N 1
ATOM 1566 C CA . PHE A 1 195 ? -24.484 -21.641 -7.648 1 78.06 195 PHE A CA 1
ATOM 1567 C C . PHE A 1 195 ? -23.422 -21.828 -8.727 1 78.06 195 PHE A C 1
ATOM 1569 O O . PHE A 1 195 ? -22.891 -20.844 -9.25 1 78.06 195 PHE A O 1
ATOM 1576 N N . ARG A 1 196 ? -23.25 -23 -9.094 1 73.56 196 ARG A N 1
ATOM 1577 C CA . ARG A 1 196 ? -22.234 -23.297 -10.102 1 73.56 196 ARG A CA 1
ATOM 1578 C C . ARG A 1 196 ? -22.656 -22.797 -11.477 1 73.56 196 ARG A C 1
ATOM 1580 O O . ARG A 1 196 ? -21.812 -22.375 -12.273 1 73.56 196 ARG A O 1
ATOM 1587 N N . ASP A 1 197 ? -23.875 -22.859 -11.617 1 76.38 197 ASP A N 1
ATOM 1588 C CA . ASP A 1 197 ? -24.391 -22.438 -12.922 1 76.38 197 ASP A CA 1
ATOM 1589 C C . ASP A 1 197 ? -24.516 -20.922 -13.008 1 76.38 197 ASP A C 1
ATOM 1591 O O . ASP A 1 197 ? -24.469 -20.359 -14.102 1 76.38 197 ASP A O 1
ATOM 1595 N N . SER A 1 198 ? -24.641 -20.406 -11.852 1 77.56 198 SER A N 1
ATOM 1596 C CA . SER A 1 198 ? -24.984 -18.984 -11.844 1 77.56 198 SER A CA 1
ATOM 1597 C C . SER A 1 198 ? -23.734 -18.125 -11.695 1 77.56 198 SER A C 1
ATOM 1599 O O . SER A 1 198 ? -23.75 -16.938 -12.023 1 77.56 198 SER A O 1
ATOM 1601 N N . PHE A 1 199 ? -22.672 -18.734 -11.328 1 81.5 199 PHE A N 1
ATOM 1602 C CA . PHE A 1 199 ? -21.516 -17.891 -11.047 1 81.5 199 PHE A CA 1
ATOM 1603 C C . PHE A 1 199 ? -20.312 -18.344 -11.867 1 81.5 199 PHE A C 1
ATOM 1605 O O . PHE A 1 199 ? -20.078 -19.531 -12.031 1 81.5 199 PHE A O 1
ATOM 1612 N N . VAL A 1 200 ? -19.75 -17.406 -12.438 1 82.62 200 VAL A N 1
ATOM 1613 C CA . VAL A 1 200 ? -18.469 -17.656 -13.102 1 82.62 200 VAL A CA 1
ATOM 1614 C C . VAL A 1 200 ? -17.375 -17.891 -12.055 1 82.62 200 VAL A C 1
ATOM 1616 O O . VAL A 1 200 ? -17.234 -17.094 -11.125 1 82.62 200 VAL A O 1
ATOM 1619 N N . PRO A 1 201 ? -16.703 -18.938 -12.18 1 81.12 201 PRO A N 1
ATOM 1620 C CA . PRO A 1 201 ? -15.648 -19.219 -11.203 1 81.12 201 PRO A CA 1
ATOM 1621 C C . PRO A 1 201 ? -14.562 -18.141 -11.18 1 81.12 201 PRO A C 1
ATOM 1623 O O . PRO A 1 201 ? -14.234 -17.562 -12.219 1 81.12 201 PRO A O 1
ATOM 1626 N N . THR A 1 202 ? -14.07 -17.922 -9.977 1 85 202 THR A N 1
ATOM 1627 C CA . THR A 1 202 ? -13.031 -16.906 -9.781 1 85 202 THR A CA 1
ATOM 1628 C C . THR A 1 202 ? -11.656 -17.562 -9.656 1 85 202 THR A C 1
ATOM 1630 O O . THR A 1 202 ? -11.547 -18.703 -9.219 1 85 202 THR A O 1
ATOM 1633 N N . ASN A 1 203 ? -10.656 -16.812 -10.109 1 86.12 203 ASN A N 1
ATOM 1634 C CA . ASN A 1 203 ? -9.289 -17.188 -9.766 1 86.12 203 ASN A CA 1
ATOM 1635 C C . ASN A 1 203 ? -9 -16.938 -8.289 1 86.12 203 ASN A C 1
ATOM 1637 O O . ASN A 1 203 ? -8.758 -15.805 -7.879 1 86.12 203 ASN A O 1
ATOM 1641 N N . ILE A 1 204 ? -9.055 -17.984 -7.547 1 86.81 204 ILE A N 1
ATOM 1642 C CA . ILE A 1 204 ? -9.008 -17.906 -6.09 1 86.81 204 ILE A CA 1
ATOM 1643 C C . ILE A 1 204 ? -7.645 -17.375 -5.648 1 86.81 204 ILE A C 1
ATOM 1645 O O . ILE A 1 204 ? -7.562 -16.562 -4.719 1 86.81 204 ILE A O 1
ATOM 1649 N N . ASP A 1 205 ? -6.559 -17.797 -6.328 1 82.75 205 ASP A N 1
ATOM 1650 C CA . ASP A 1 205 ? -5.227 -17.328 -5.965 1 82.75 205 ASP A CA 1
ATOM 1651 C C . ASP A 1 205 ? -5.105 -15.82 -6.145 1 82.75 205 ASP A C 1
ATOM 1653 O O . ASP A 1 205 ? -4.523 -15.133 -5.301 1 82.75 205 ASP A O 1
ATOM 1657 N N . TYR A 1 206 ? -5.723 -15.352 -7.18 1 83.75 206 TYR A N 1
ATOM 1658 C CA . TYR A 1 206 ? -5.727 -13.914 -7.43 1 83.75 206 TYR A CA 1
ATOM 1659 C C . TYR A 1 206 ? -6.488 -13.172 -6.34 1 83.75 206 TYR A C 1
ATOM 1661 O O . TYR A 1 206 ? -6.016 -12.156 -5.824 1 83.75 206 TYR A O 1
ATOM 1669 N N . LEU A 1 207 ? -7.57 -13.742 -6.008 1 89.56 207 LEU A N 1
ATOM 1670 C CA . LEU A 1 207 ? -8.406 -13.078 -5.012 1 89.56 207 LEU A CA 1
ATOM 1671 C C . LEU A 1 207 ? -7.727 -13.086 -3.645 1 89.56 207 LEU A C 1
ATOM 1673 O O . LEU A 1 207 ? -7.805 -12.109 -2.902 1 89.56 207 LEU A O 1
ATOM 1677 N N . ILE A 1 208 ? -7.117 -14.172 -3.33 1 88.56 208 ILE A N 1
ATOM 1678 C CA . ILE A 1 208 ? -6.387 -14.266 -2.072 1 88.56 208 ILE A CA 1
ATOM 1679 C C . ILE A 1 208 ? -5.297 -13.195 -2.029 1 88.56 208 ILE A C 1
ATOM 1681 O O . ILE A 1 208 ? -5.16 -12.477 -1.036 1 88.56 208 ILE A O 1
ATOM 1685 N N . ASP A 1 209 ? -4.645 -13.039 -3.105 1 85.94 209 ASP A N 1
ATOM 1686 C CA . ASP A 1 209 ? -3.555 -12.07 -3.193 1 85.94 209 ASP A CA 1
ATOM 1687 C C . ASP A 1 209 ? -4.078 -10.641 -3.059 1 85.94 209 ASP A C 1
ATOM 1689 O O . ASP A 1 209 ? -3.443 -9.805 -2.416 1 85.94 209 ASP A O 1
ATOM 1693 N N . ARG A 1 210 ? -5.16 -10.398 -3.613 1 89.75 210 ARG A N 1
ATOM 1694 C CA . ARG A 1 210 ? -5.723 -9.055 -3.562 1 89.75 210 ARG A CA 1
ATOM 1695 C C . ARG A 1 210 ? -6.215 -8.719 -2.16 1 89.75 210 ARG A C 1
ATOM 1697 O O . ARG A 1 210 ? -6.016 -7.602 -1.677 1 89.75 210 ARG A O 1
ATOM 1704 N N . TYR A 1 211 ? -6.867 -9.656 -1.56 1 90.5 211 TYR A N 1
ATOM 1705 C CA . TYR A 1 211 ? -7.328 -9.438 -0.194 1 90.5 211 TYR A CA 1
ATOM 1706 C C . TYR A 1 211 ? -6.152 -9.211 0.749 1 90.5 211 TYR A C 1
ATOM 1708 O O . TYR A 1 211 ? -6.18 -8.297 1.575 1 90.5 211 TYR A O 1
ATOM 1716 N N . GLU A 1 212 ? -5.184 -9.984 0.562 1 89.06 212 GLU A N 1
ATOM 1717 C CA . GLU A 1 212 ? -4.004 -9.836 1.41 1 89.06 212 GLU A CA 1
ATOM 1718 C C . GLU A 1 212 ? -3.305 -8.508 1.156 1 89.06 212 GLU A C 1
ATOM 1720 O O . GLU A 1 212 ? -2.881 -7.832 2.098 1 89.06 212 GLU A O 1
ATOM 1725 N N . GLY A 1 213 ? -3.232 -8.219 -0.125 1 88.31 213 GLY A N 1
ATOM 1726 C CA . GLY A 1 213 ? -2.646 -6.93 -0.458 1 88.31 213 GLY A CA 1
ATOM 1727 C C . GLY A 1 213 ? -3.422 -5.758 0.113 1 88.31 213 GLY A C 1
ATOM 1728 O O . GLY A 1 213 ? -2.828 -4.797 0.608 1 88.31 213 GLY A O 1
ATOM 1729 N N . PHE A 1 214 ? -4.648 -5.855 0.113 1 90.06 214 PHE A N 1
ATOM 1730 C CA . PHE A 1 214 ? -5.508 -4.793 0.613 1 90.06 214 PHE A CA 1
ATOM 1731 C C . PHE A 1 214 ? -5.348 -4.629 2.119 1 90.06 214 PHE A C 1
ATOM 1733 O O . PHE A 1 214 ? -5.227 -3.506 2.617 1 90.06 214 PHE A O 1
ATOM 1740 N N . ILE A 1 215 ? -5.336 -5.676 2.797 1 90.38 215 ILE A N 1
ATOM 1741 C CA . ILE A 1 215 ? -5.184 -5.648 4.246 1 90.38 215 ILE A CA 1
ATOM 1742 C C . ILE A 1 215 ? -3.818 -5.062 4.609 1 90.38 215 ILE A C 1
ATOM 1744 O O . ILE A 1 215 ? -3.703 -4.266 5.539 1 90.38 215 ILE A O 1
ATOM 1748 N N . MET A 1 216 ? -2.822 -5.391 3.85 1 89.94 216 MET A N 1
ATOM 1749 C CA . MET A 1 216 ? -1.479 -4.891 4.125 1 89.94 216 MET A CA 1
ATOM 1750 C C . MET A 1 216 ? -1.405 -3.381 3.916 1 89.94 216 MET A C 1
ATOM 1752 O O . MET A 1 216 ? -0.722 -2.68 4.664 1 89.94 216 MET A O 1
ATOM 1756 N N . VAL A 1 217 ? -2.125 -2.939 2.955 1 87.62 217 VAL A N 1
ATOM 1757 C CA . VAL A 1 217 ? -2.162 -1.503 2.703 1 87.62 217 VAL A CA 1
ATOM 1758 C C . VAL A 1 217 ? -2.828 -0.79 3.879 1 87.62 217 VAL A C 1
ATOM 1760 O O . VAL A 1 217 ? -2.342 0.247 4.34 1 87.62 217 VAL A O 1
ATOM 1763 N N . LEU A 1 218 ? -3.838 -1.354 4.316 1 88.62 218 LEU A N 1
ATOM 1764 C CA . LEU A 1 218 ? -4.551 -0.721 5.422 1 88.62 218 LEU A CA 1
ATOM 1765 C C . LEU A 1 218 ? -3.719 -0.763 6.699 1 88.62 218 LEU A C 1
ATOM 1767 O O . LEU A 1 218 ? -3.742 0.181 7.492 1 88.62 218 LEU A O 1
ATOM 1771 N N . MET A 1 219 ? -3 -1.807 6.902 1 89.56 219 MET A N 1
ATOM 1772 C CA . MET A 1 219 ? -2.09 -1.868 8.039 1 89.56 219 MET A CA 1
ATOM 1773 C C . MET A 1 219 ? -0.986 -0.822 7.914 1 89.56 219 MET A C 1
ATOM 1775 O O . MET A 1 219 ? -0.599 -0.198 8.906 1 89.56 219 MET A O 1
ATOM 1779 N N . GLY A 1 220 ? -0.557 -0.652 6.715 1 86 220 GLY A N 1
ATOM 1780 C CA . GLY A 1 220 ? 0.431 0.386 6.469 1 86 220 GLY A CA 1
ATOM 1781 C C . GLY A 1 220 ? -0.079 1.78 6.777 1 86 220 GLY A C 1
ATOM 1782 O O . GLY A 1 220 ? 0.657 2.611 7.316 1 86 220 GLY A O 1
ATOM 1783 N N . VAL A 1 221 ? -1.309 1.973 6.504 1 83.38 221 VAL A N 1
ATOM 1784 C CA . VAL A 1 221 ? -1.912 3.266 6.809 1 83.38 221 VAL A CA 1
ATOM 1785 C C . VAL A 1 221 ? -1.997 3.455 8.32 1 83.38 221 VAL A C 1
ATOM 1787 O O . VAL A 1 221 ? -1.816 4.566 8.828 1 83.38 221 VAL A O 1
ATOM 1790 N N . GLY A 1 222 ? -2.287 2.383 9.008 1 83.44 222 GLY A N 1
ATOM 1791 C CA . GLY A 1 222 ? -2.256 2.441 10.461 1 83.44 222 GLY A CA 1
ATOM 1792 C C . GLY A 1 222 ? -0.898 2.838 11.016 1 83.44 222 GLY A C 1
ATOM 1793 O O . GLY A 1 222 ? -0.808 3.68 11.906 1 83.44 222 GLY A O 1
ATOM 1794 N N . VAL A 1 223 ? 0.145 2.303 10.422 1 87.12 223 VAL A N 1
ATOM 1795 C CA . VAL A 1 223 ? 1.502 2.625 10.852 1 87.12 223 VAL A CA 1
ATOM 1796 C C . VAL A 1 223 ? 1.827 4.074 10.492 1 87.12 223 VAL A C 1
ATOM 1798 O O . VAL A 1 223 ? 2.434 4.793 11.289 1 87.12 223 VAL A O 1
ATOM 1801 N N . ALA A 1 224 ? 1.376 4.508 9.367 1 83.38 224 ALA A N 1
ATOM 1802 C CA . ALA A 1 224 ? 1.618 5.879 8.938 1 83.38 224 ALA A CA 1
ATOM 1803 C C . ALA A 1 224 ? 0.951 6.879 9.883 1 83.38 224 ALA A C 1
ATOM 1805 O O . ALA A 1 224 ? 1.505 7.945 10.156 1 83.38 224 ALA A O 1
ATOM 1806 N N . SER A 1 225 ? -0.205 6.512 10.344 1 80.19 225 SER A N 1
ATOM 1807 C CA . SER A 1 225 ? -0.917 7.398 11.258 1 80.19 225 SER A CA 1
ATOM 1808 C C . SER A 1 225 ? -0.162 7.559 12.578 1 80.19 225 SER A C 1
ATOM 1810 O O . SER A 1 225 ? -0.29 8.578 13.25 1 80.19 225 SER A O 1
ATOM 1812 N N . LEU A 1 226 ? 0.633 6.578 12.914 1 83.25 226 LEU A N 1
ATOM 1813 C CA . LEU A 1 226 ? 1.418 6.602 14.141 1 83.25 226 LEU A CA 1
ATOM 1814 C C . LEU A 1 226 ? 2.709 7.391 13.945 1 83.25 226 LEU A C 1
ATOM 1816 O O . LEU A 1 226 ? 3.182 8.055 14.875 1 83.25 226 LEU A O 1
ATOM 1820 N N . LEU A 1 227 ? 3.174 7.355 12.703 1 79.81 227 LEU A N 1
ATOM 1821 C CA . LEU A 1 227 ? 4.52 7.879 12.484 1 79.81 227 LEU A CA 1
ATOM 1822 C C . LEU A 1 227 ? 4.469 9.297 11.93 1 79.81 227 LEU A C 1
ATOM 1824 O O . LEU A 1 227 ? 5.453 10.031 12.008 1 79.81 227 LEU A O 1
ATOM 1828 N N . ASP A 1 228 ? 3.355 9.625 11.391 1 72.31 228 ASP A N 1
ATOM 1829 C CA . ASP A 1 228 ? 3.23 10.945 10.781 1 72.31 228 ASP A CA 1
ATOM 1830 C C . ASP A 1 228 ? 2.656 11.953 11.766 1 72.31 228 ASP A C 1
ATOM 1832 O O . ASP A 1 228 ? 1.587 12.523 11.531 1 72.31 228 ASP A O 1
ATOM 1836 N N . VAL A 1 229 ? 3.268 12.117 12.875 1 69.56 229 VAL A N 1
ATOM 1837 C CA . VAL A 1 229 ? 2.844 13.062 13.898 1 69.56 229 VAL A CA 1
ATOM 1838 C C . VAL A 1 229 ? 4.031 13.922 14.336 1 69.56 229 VAL A C 1
ATOM 1840 O O . VAL A 1 229 ? 5.18 13.477 14.258 1 69.56 229 VAL A O 1
ATOM 1843 N N . ASP A 1 230 ? 3.68 15.102 14.656 1 68.38 230 ASP A N 1
ATOM 1844 C CA . ASP A 1 230 ? 4.723 15.977 15.18 1 68.38 230 ASP A CA 1
ATOM 1845 C C . ASP A 1 230 ? 5.254 15.469 16.516 1 68.38 230 ASP A C 1
ATOM 1847 O O . ASP A 1 230 ? 4.488 14.977 17.344 1 68.38 230 ASP A O 1
ATOM 1851 N N . LYS A 1 231 ? 6.547 15.586 16.641 1 71.19 231 LYS A N 1
ATOM 1852 C CA . LYS A 1 231 ? 7.172 15.102 17.875 1 71.19 231 LYS A CA 1
ATOM 1853 C C . LYS A 1 231 ? 6.898 16.047 19.047 1 71.19 231 LYS A C 1
ATOM 1855 O O . LYS A 1 231 ? 6.914 17.266 18.875 1 71.19 231 LYS A O 1
ATOM 1860 N N . HIS A 1 232 ? 6.395 15.359 20.078 1 72.38 232 HIS A N 1
ATOM 1861 C CA . HIS A 1 232 ? 6.254 16.047 21.344 1 72.38 232 HIS A CA 1
ATOM 1862 C C . HIS A 1 232 ? 7.164 15.445 22.406 1 72.38 232 HIS A C 1
ATOM 1864 O O . HIS A 1 232 ? 7.227 14.219 22.547 1 72.38 232 HIS A O 1
ATOM 1870 N N . GLU A 1 233 ? 7.949 16.266 22.969 1 75.25 233 GLU A N 1
ATOM 1871 C CA . GLU A 1 233 ? 8.914 15.781 23.953 1 75.25 233 GLU A CA 1
ATOM 1872 C C . GLU A 1 233 ? 8.227 15.469 25.281 1 75.25 233 GLU A C 1
ATOM 1874 O O . GLU A 1 233 ? 8.438 16.172 26.266 1 75.25 233 GLU A O 1
ATOM 1879 N N . SER A 1 234 ? 7.309 14.531 25.328 1 83.31 234 SER A N 1
ATOM 1880 C CA . SER A 1 234 ? 6.68 14.055 26.562 1 83.31 234 SER A CA 1
ATOM 1881 C C . SER A 1 234 ? 6.75 12.531 26.656 1 83.31 234 SER A C 1
ATOM 1883 O O . SER A 1 234 ? 6.793 11.844 25.641 1 83.31 234 SER A O 1
ATOM 1885 N N . SER A 1 235 ? 6.934 12.109 27.844 1 86.25 235 SER A N 1
ATOM 1886 C CA . SER A 1 235 ? 6.965 10.664 28.062 1 86.25 235 SER A CA 1
ATOM 1887 C C . SER A 1 235 ? 5.672 10.008 27.594 1 86.25 235 SER A C 1
ATOM 1889 O O . SER A 1 235 ? 5.691 8.898 27.062 1 86.25 235 SER A O 1
ATOM 1891 N N . GLU A 1 236 ? 4.582 10.727 27.781 1 87 236 GLU A N 1
ATOM 1892 C CA . GLU A 1 236 ? 3.281 10.211 27.375 1 87 236 GLU A CA 1
ATOM 1893 C C . GLU A 1 236 ? 3.23 9.984 25.859 1 87 236 GLU A C 1
ATOM 1895 O O . GLU A 1 236 ? 2.695 8.984 25.391 1 87 236 GLU A O 1
ATOM 1900 N N . PHE A 1 237 ? 3.895 10.852 25.203 1 88.06 237 PHE A N 1
ATOM 1901 C CA . PHE A 1 237 ? 3.93 10.766 23.75 1 88.06 237 PHE A CA 1
ATOM 1902 C C . PHE A 1 237 ? 4.727 9.547 23.297 1 88.06 237 PHE A C 1
ATOM 1904 O O . PHE A 1 237 ? 4.258 8.766 22.469 1 88.06 237 PHE A O 1
ATOM 1911 N N . TYR A 1 238 ? 5.836 9.336 23.953 1 87.06 238 TYR A N 1
ATOM 1912 C CA . TYR A 1 238 ? 6.723 8.258 23.531 1 87.06 238 TYR A CA 1
ATOM 1913 C C . TYR A 1 238 ? 6.141 6.898 23.891 1 87.06 238 TYR A C 1
ATOM 1915 O O . TYR A 1 238 ? 6.258 5.945 23.109 1 87.06 238 TYR A O 1
ATOM 1923 N N . VAL A 1 239 ? 5.523 6.828 24.984 1 90.31 239 VAL A N 1
ATOM 1924 C CA . VAL A 1 239 ? 4.91 5.566 25.391 1 90.31 239 VAL A CA 1
ATOM 1925 C C . VAL A 1 239 ? 3.764 5.227 24.438 1 90.31 239 VAL A C 1
ATOM 1927 O O . VAL A 1 239 ? 3.641 4.086 23.984 1 90.31 239 VAL A O 1
ATOM 1930 N N . THR A 1 240 ? 2.975 6.203 24.109 1 89.12 240 THR A N 1
ATOM 1931 C CA . THR A 1 240 ? 1.849 5.996 23.203 1 89.12 240 THR A CA 1
ATOM 1932 C C . THR A 1 240 ? 2.338 5.594 21.812 1 89.12 240 THR A C 1
ATOM 1934 O O . THR A 1 240 ? 1.792 4.676 21.203 1 89.12 240 THR A O 1
ATOM 1937 N N . GLU A 1 241 ? 3.373 6.16 21.438 1 88.69 241 GLU A N 1
ATOM 1938 C CA . GLU A 1 241 ? 3.928 5.879 20.125 1 88.69 241 GLU A CA 1
ATOM 1939 C C . GLU A 1 241 ? 4.516 4.473 20.062 1 88.69 241 GLU A C 1
ATOM 1941 O O . GLU A 1 241 ? 4.211 3.707 19.141 1 88.69 241 GLU A O 1
ATOM 1946 N N . ILE A 1 242 ? 5.309 4.117 21.016 1 89.69 242 ILE A N 1
ATOM 1947 C CA . ILE A 1 242 ? 5.977 2.818 21.031 1 89.69 242 ILE A CA 1
ATOM 1948 C C . ILE A 1 242 ? 4.941 1.707 21.172 1 89.69 242 ILE A C 1
ATOM 1950 O O . ILE A 1 242 ? 5 0.7 20.453 1 89.69 242 ILE A O 1
ATOM 1954 N N . CYS A 1 243 ? 4.016 1.94 22.016 1 92.31 243 CYS A N 1
ATOM 1955 C CA . CYS A 1 243 ? 2.967 0.943 22.203 1 92.31 243 CYS A CA 1
ATOM 1956 C C . CYS A 1 243 ? 2.111 0.806 20.953 1 92.31 243 CYS A C 1
ATOM 1958 O O . CYS A 1 243 ? 1.702 -0.299 20.594 1 92.31 243 CYS A O 1
ATOM 1960 N N . GLY A 1 244 ? 1.865 1.951 20.344 1 91.25 244 GLY A N 1
ATOM 1961 C CA . GLY A 1 244 ? 1.132 1.899 19.078 1 91.25 244 GLY A CA 1
ATOM 1962 C C . GLY A 1 244 ? 1.862 1.133 18 1 91.25 244 GLY A C 1
ATOM 1963 O O . GLY A 1 244 ? 1.27 0.294 17.312 1 91.25 244 GLY A O 1
ATOM 1964 N N . LEU A 1 245 ? 3.104 1.346 17.891 1 92.12 245 LEU A N 1
ATOM 1965 C CA . LEU A 1 245 ? 3.918 0.667 16.875 1 92.12 245 LEU A CA 1
ATOM 1966 C C . LEU A 1 245 ? 3.992 -0.83 17.156 1 92.12 245 LEU A C 1
ATOM 1968 O O . LEU A 1 245 ? 3.816 -1.646 16.25 1 92.12 245 LEU A O 1
ATOM 1972 N N . LEU A 1 246 ? 4.195 -1.118 18.359 1 93 246 LEU A N 1
ATOM 1973 C CA . LEU A 1 246 ? 4.27 -2.523 18.734 1 93 246 LEU A CA 1
ATOM 1974 C C . LEU A 1 246 ? 2.941 -3.229 18.484 1 93 246 LEU A C 1
ATOM 1976 O O . LEU A 1 246 ? 2.916 -4.367 18.016 1 93 246 LEU A O 1
ATOM 1980 N N . THR A 1 247 ? 1.891 -2.551 18.797 1 92.94 247 THR A N 1
ATOM 1981 C CA . THR A 1 247 ? 0.571 -3.127 18.562 1 92.94 247 THR A CA 1
ATOM 1982 C C . THR A 1 247 ? 0.378 -3.443 17.078 1 92.94 247 THR A C 1
ATOM 1984 O O . THR A 1 247 ? -0.058 -4.539 16.719 1 92.94 247 THR A O 1
ATOM 1987 N N . MET A 1 248 ? 0.777 -2.531 16.25 1 92.5 248 MET A N 1
ATOM 1988 C CA . MET A 1 248 ? 0.614 -2.734 14.82 1 92.5 248 MET A CA 1
ATOM 1989 C C . MET A 1 248 ? 1.49 -3.883 14.328 1 92.5 248 MET A C 1
ATOM 1991 O O . MET A 1 248 ? 1.066 -4.676 13.484 1 92.5 248 MET A O 1
ATOM 1995 N N . ILE A 1 249 ? 2.633 -3.963 14.867 1 92.44 249 ILE A N 1
ATOM 1996 C CA . ILE A 1 249 ? 3.555 -5.02 14.469 1 92.44 249 ILE A CA 1
ATOM 1997 C C . ILE A 1 249 ? 2.99 -6.379 14.875 1 92.44 249 ILE A C 1
ATOM 1999 O O . ILE A 1 249 ? 2.979 -7.32 14.078 1 92.44 249 ILE A O 1
ATOM 2003 N N . PHE A 1 250 ? 2.467 -6.406 16.016 1 91.94 250 PHE A N 1
ATOM 2004 C CA . PHE A 1 250 ? 1.938 -7.68 16.5 1 91.94 250 PHE A CA 1
ATOM 2005 C C . PHE A 1 250 ? 0.631 -8.016 15.789 1 91.94 250 PHE A C 1
ATOM 2007 O O . PHE A 1 250 ? 0.333 -9.195 15.547 1 91.94 250 PHE A O 1
ATOM 2014 N N . LEU A 1 251 ? -0.134 -7.047 15.469 1 91.88 251 LEU A N 1
ATOM 2015 C CA . LEU A 1 251 ? -1.324 -7.309 14.664 1 91.88 251 LEU A CA 1
ATOM 2016 C C . LEU A 1 251 ? -0.946 -7.879 13.305 1 91.88 251 LEU A C 1
ATOM 2018 O O . LEU A 1 251 ? -1.633 -8.758 12.781 1 91.88 251 LEU A O 1
ATOM 2022 N N . HIS A 1 252 ? 0.104 -7.367 12.773 1 90.75 252 HIS A N 1
ATOM 2023 C CA . HIS A 1 252 ? 0.598 -7.898 11.508 1 90.75 252 HIS A CA 1
ATOM 2024 C C . HIS A 1 252 ? 1 -9.359 11.648 1 90.75 252 HIS A C 1
ATOM 2026 O O . HIS A 1 252 ? 0.678 -10.18 10.789 1 90.75 252 HIS A O 1
ATOM 2032 N N . VAL A 1 253 ? 1.649 -9.68 12.719 1 87.12 253 VAL A N 1
ATOM 2033 C CA . VAL A 1 253 ? 2.074 -11.055 12.953 1 87.12 253 VAL A CA 1
ATOM 2034 C C . VAL A 1 253 ? 0.851 -11.953 13.125 1 87.12 253 VAL A C 1
ATOM 2036 O O . VAL A 1 253 ? 0.802 -13.055 12.578 1 87.12 253 VAL A O 1
ATOM 2039 N N . LEU A 1 254 ? -0.075 -11.43 13.82 1 87.44 254 LEU A N 1
ATOM 2040 C CA . LEU A 1 254 ? -1.296 -12.203 14.031 1 87.44 254 LEU A CA 1
ATOM 2041 C C . LEU A 1 254 ? -2.043 -12.406 12.719 1 87.44 254 LEU A C 1
ATOM 2043 O O . LEU A 1 254 ? -2.627 -13.469 12.492 1 87.44 254 LEU A O 1
ATOM 2047 N N . LYS A 1 255 ? -1.979 -11.43 11.891 1 88.94 255 LYS A N 1
ATOM 2048 C CA . LYS A 1 255 ? -2.629 -11.555 10.586 1 88.94 255 LYS A CA 1
ATOM 2049 C C . LYS A 1 255 ? -1.92 -12.594 9.719 1 88.94 255 LYS A C 1
ATOM 2051 O O . LYS A 1 255 ? -2.57 -13.391 9.039 1 88.94 255 LYS A O 1
ATOM 2056 N N . MET A 1 256 ? -0.601 -12.609 9.727 1 83.56 256 MET A N 1
ATOM 2057 C CA . MET A 1 256 ? 0.154 -13.586 8.945 1 83.56 256 MET A CA 1
ATOM 2058 C C . MET A 1 256 ? -0.083 -15 9.469 1 83.56 256 MET A C 1
ATOM 2060 O O . MET A 1 256 ? -0.143 -15.953 8.688 1 83.56 256 MET A O 1
ATOM 2064 N N . ASP A 1 257 ? -0.266 -15.031 10.734 1 76.88 257 ASP A N 1
ATOM 2065 C CA . ASP A 1 257 ? -0.542 -16.328 11.352 1 76.88 257 ASP A CA 1
ATOM 2066 C C . ASP A 1 257 ? -1.945 -16.812 11.008 1 76.88 257 ASP A C 1
ATOM 2068 O O . ASP A 1 257 ? -2.188 -18.016 10.93 1 76.88 257 ASP A O 1
ATOM 2072 N N . SER A 1 258 ? -2.787 -15.898 10.812 1 75.44 258 SER A N 1
ATOM 2073 C CA . SER A 1 258 ? -4.168 -16.266 10.516 1 75.44 258 SER A CA 1
ATOM 2074 C C . SER A 1 258 ? -4.316 -16.75 9.086 1 75.44 258 SER A C 1
ATOM 2076 O O . SER A 1 258 ? -5.305 -17.406 8.742 1 75.44 258 SER A O 1
ATOM 2078 N N . GLU A 1 259 ? -3.305 -16.5 8.281 1 75.81 259 GLU A N 1
ATOM 2079 C CA . GLU A 1 259 ? -3.402 -16.891 6.875 1 75.81 259 GLU A CA 1
ATOM 2080 C C . GLU A 1 259 ? -2.924 -18.312 6.656 1 75.81 259 GLU A C 1
ATOM 2082 O O . GLU A 1 259 ? -2.076 -18.812 7.398 1 75.81 259 GLU A O 1
ATOM 2087 N N . SER A 1 260 ? -3.719 -19 5.844 1 67.25 260 SER A N 1
ATOM 2088 C CA . SER A 1 260 ? -3.418 -20.391 5.523 1 67.25 260 SER A CA 1
ATOM 2089 C C . SER A 1 260 ? -2.73 -20.516 4.164 1 67.25 260 SER A C 1
ATOM 2091 O O . SER A 1 260 ? -2.631 -19.531 3.428 1 67.25 260 SER A O 1
ATOM 2093 N N . ASP A 1 261 ? -2.232 -21.656 4.094 1 68.5 261 ASP A N 1
ATOM 2094 C CA . ASP A 1 261 ? -1.734 -21.984 2.762 1 68.5 261 ASP A CA 1
ATOM 2095 C C . ASP A 1 261 ? -2.834 -21.844 1.711 1 68.5 261 ASP A C 1
ATOM 2097 O O . ASP A 1 261 ? -4.016 -22.016 2.014 1 68.5 261 ASP A O 1
ATOM 2101 N N . SER A 1 262 ? -2.416 -21.469 0.609 1 69.38 262 SER A N 1
ATOM 2102 C CA . SER A 1 262 ? -3.359 -21.219 -0.477 1 69.38 262 SER A CA 1
ATOM 2103 C C . SER A 1 262 ? -4.297 -22.406 -0.671 1 69.38 262 SER A C 1
ATOM 2105 O O . SER A 1 262 ? -5.473 -22.234 -0.988 1 69.38 262 SER A O 1
ATOM 2107 N N . SER A 1 263 ? -3.842 -23.609 -0.365 1 75.38 263 SER A N 1
ATOM 2108 C CA . SER A 1 263 ? -4.637 -24.812 -0.594 1 75.38 263 SER A CA 1
ATOM 2109 C C . SER A 1 263 ? -5.707 -24.984 0.48 1 75.38 263 SER A C 1
ATOM 2111 O O . SER A 1 263 ? -6.742 -25.594 0.239 1 75.38 263 SER A O 1
ATOM 2113 N N . LYS A 1 264 ? -5.566 -24.359 1.589 1 79.44 264 LYS A N 1
ATOM 2114 C CA . LYS A 1 264 ? -6.508 -24.516 2.697 1 79.44 264 LYS A CA 1
ATOM 2115 C C . LYS A 1 264 ? -7.195 -23.188 3.01 1 79.44 264 LYS A C 1
ATOM 2117 O O . LYS A 1 264 ? -7.816 -23.031 4.062 1 79.44 264 LYS A O 1
ATOM 2122 N N . HIS A 1 265 ? -7.117 -22.344 2.082 1 85.69 265 HIS A N 1
ATOM 2123 C CA . HIS A 1 265 ? -7.695 -21.016 2.307 1 85.69 265 HIS A CA 1
ATOM 2124 C C . HIS A 1 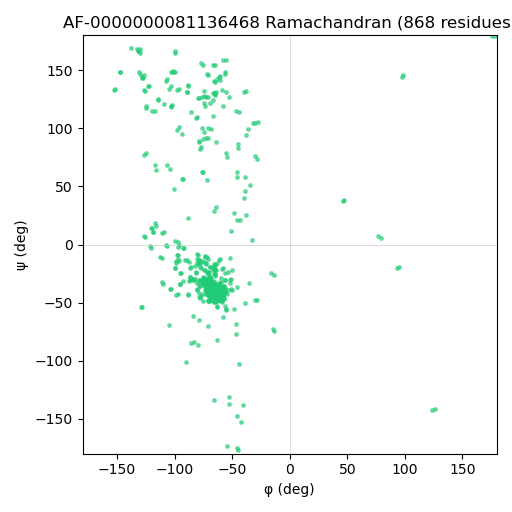265 ? -9.219 -21.078 2.295 1 85.69 265 HIS A C 1
ATOM 2126 O O . HIS A 1 265 ? -9.812 -21.859 1.543 1 85.69 265 HIS A O 1
ATOM 2132 N N . ALA A 1 266 ? -9.859 -20.312 3.035 1 86.88 266 ALA A N 1
ATOM 2133 C CA . ALA A 1 266 ? -11.305 -20.281 3.203 1 86.88 266 ALA A CA 1
ATOM 2134 C C . ALA A 1 266 ? -12.008 -20.078 1.864 1 86.88 266 ALA A C 1
ATOM 2136 O O . ALA A 1 266 ? -13.094 -20.625 1.637 1 86.88 266 ALA A O 1
ATOM 2137 N N . LEU A 1 267 ? -11.391 -19.391 0.951 1 84.44 267 LEU A N 1
ATOM 2138 C CA . LEU A 1 267 ? -11.984 -19.094 -0.347 1 84.44 267 LEU A CA 1
ATOM 2139 C C . LEU A 1 267 ? -12.102 -20.344 -1.199 1 84.44 267 LEU A C 1
ATOM 2141 O O . LEU A 1 267 ? -12.875 -20.391 -2.16 1 84.44 267 LEU A O 1
ATOM 2145 N N . ARG A 1 268 ? -11.312 -21.359 -0.817 1 84.44 268 ARG A N 1
ATOM 2146 C CA . ARG A 1 268 ? -11.305 -22.609 -1.586 1 84.44 268 ARG A CA 1
ATOM 2147 C C . ARG A 1 268 ? -12.195 -23.656 -0.938 1 84.44 268 ARG A C 1
ATOM 2149 O O . ARG A 1 268 ? -12.539 -24.656 -1.567 1 84.44 268 ARG A O 1
ATOM 2156 N N . ARG A 1 269 ? -12.594 -23.531 0.18 1 82.44 269 ARG A N 1
ATOM 2157 C CA . ARG A 1 269 ? -13.273 -24.578 0.947 1 82.44 269 ARG A CA 1
ATOM 2158 C C . ARG A 1 269 ? -14.734 -24.688 0.534 1 82.44 269 ARG A C 1
ATOM 2160 O O . ARG A 1 269 ? -15.297 -25.781 0.491 1 82.44 269 ARG A O 1
ATOM 2167 N N . GLY A 1 270 ? -15.281 -23.562 0.366 1 80.62 270 GLY A N 1
ATOM 2168 C CA . GLY A 1 270 ? -16.688 -23.547 0.023 1 80.62 270 GLY A CA 1
ATOM 2169 C C . GLY A 1 270 ? -17.266 -22.156 -0.058 1 80.62 270 GLY A C 1
ATOM 2170 O O . GLY A 1 270 ? -16.578 -21.172 0.203 1 80.62 270 GLY A O 1
ATOM 2171 N N . ARG A 1 271 ? -18.516 -22.156 -0.374 1 81.56 271 ARG A N 1
ATOM 2172 C CA . ARG A 1 271 ? -19.172 -20.875 -0.594 1 81.56 271 ARG A CA 1
ATOM 2173 C C . ARG A 1 271 ? -19.375 -20.125 0.722 1 81.56 271 ARG A C 1
ATOM 2175 O O . ARG A 1 271 ? -19.188 -18.922 0.791 1 81.56 271 ARG A O 1
ATOM 2182 N N . ILE A 1 272 ? -19.766 -20.859 1.754 1 83.69 272 ILE A N 1
ATOM 2183 C CA . ILE A 1 272 ? -20.094 -20.203 3.02 1 83.69 272 ILE A CA 1
ATOM 2184 C C . ILE A 1 272 ? -18.812 -19.688 3.678 1 83.69 272 ILE A C 1
ATOM 2186 O O . ILE A 1 272 ? -18.734 -18.516 4.047 1 83.69 272 ILE A O 1
ATOM 2190 N N . PRO A 1 273 ? -17.781 -20.547 3.77 1 85.5 273 PRO A N 1
ATOM 2191 C CA . PRO A 1 273 ? -16.531 -20.016 4.332 1 85.5 273 PRO A CA 1
ATOM 2192 C C . PRO A 1 273 ? -15.961 -18.859 3.512 1 85.5 273 PRO A C 1
ATOM 2194 O O . PRO A 1 273 ? -15.391 -17.922 4.074 1 85.5 273 PRO A O 1
ATOM 2197 N N . ALA A 1 274 ? -16.141 -18.891 2.301 1 84.88 274 ALA A N 1
ATOM 2198 C CA . ALA A 1 274 ? -15.648 -17.812 1.43 1 84.88 274 ALA A CA 1
ATOM 2199 C C . ALA A 1 274 ? -16.391 -16.516 1.694 1 84.88 274 ALA A C 1
ATOM 2201 O O . ALA A 1 274 ? -15.766 -15.445 1.765 1 84.88 274 ALA A O 1
ATOM 2202 N N . ALA A 1 275 ? -17.672 -16.656 1.824 1 84.25 275 ALA A N 1
ATOM 2203 C CA . ALA A 1 275 ? -18.484 -15.469 2.105 1 84.25 275 ALA A CA 1
ATOM 2204 C C . ALA A 1 275 ? -18.156 -14.891 3.48 1 84.25 275 ALA A C 1
ATOM 2206 O O . ALA A 1 275 ? -18.047 -13.672 3.645 1 84.25 275 ALA A O 1
ATOM 2207 N N . MET A 1 276 ? -18 -15.758 4.371 1 86.88 276 MET A N 1
ATOM 2208 C CA . MET A 1 276 ? -17.656 -15.312 5.719 1 86.88 276 MET A CA 1
ATOM 2209 C C . MET A 1 276 ? -16.297 -14.633 5.738 1 86.88 276 MET A C 1
ATOM 2211 O O . MET A 1 276 ? -16.125 -13.594 6.383 1 86.88 276 MET A O 1
ATOM 2215 N N . TYR A 1 277 ? -15.367 -15.219 5.094 1 88.62 277 TYR A N 1
ATOM 2216 C CA . TYR A 1 277 ? -14.039 -14.625 5.016 1 88.62 277 TYR A CA 1
ATOM 2217 C C . TYR A 1 277 ? -14.102 -13.234 4.398 1 88.62 277 TYR A C 1
ATOM 2219 O O . TYR A 1 277 ? -13.508 -12.289 4.926 1 88.62 277 TYR A O 1
ATOM 2227 N N . SER A 1 278 ? -14.844 -13.117 3.354 1 84.69 278 SER A N 1
ATOM 2228 C CA . SER A 1 278 ? -14.977 -11.836 2.676 1 84.69 278 SER A CA 1
ATOM 2229 C C . SER A 1 278 ? -15.609 -10.789 3.59 1 84.69 278 SER A C 1
ATOM 2231 O O . SER A 1 278 ? -15.188 -9.633 3.602 1 84.69 278 SER A O 1
ATOM 2233 N N . PHE A 1 279 ? -16.531 -11.25 4.301 1 85.81 279 PHE A N 1
ATOM 2234 C CA . PHE A 1 279 ? -17.188 -10.359 5.25 1 85.81 279 PHE A CA 1
ATOM 2235 C C . PHE A 1 279 ? -16.234 -9.938 6.352 1 85.81 279 PHE A C 1
ATOM 2237 O O . PHE A 1 279 ? -16.188 -8.766 6.738 1 85.81 279 PHE A O 1
ATOM 2244 N N . LEU A 1 280 ? -15.508 -10.82 6.781 1 90.19 280 LEU A N 1
ATOM 2245 C CA . LEU A 1 280 ? -14.57 -10.531 7.859 1 90.19 280 LEU A CA 1
ATOM 2246 C C . LEU A 1 280 ? -13.469 -9.594 7.383 1 90.19 280 LEU A C 1
ATOM 2248 O O . LEU A 1 280 ? -12.977 -8.758 8.148 1 90.19 280 LEU A O 1
ATOM 2252 N N . VAL A 1 281 ? -13.094 -9.734 6.156 1 89.62 281 VAL A N 1
ATOM 2253 C CA . VAL A 1 281 ? -12.102 -8.82 5.602 1 89.62 281 VAL A CA 1
ATOM 2254 C C . VAL A 1 281 ? -12.648 -7.395 5.629 1 89.62 281 VAL A C 1
ATOM 2256 O O . VAL A 1 281 ? -11.922 -6.453 5.961 1 89.62 281 VAL A O 1
ATOM 2259 N N . HIS A 1 282 ? -13.883 -7.281 5.402 1 87.31 282 HIS A N 1
ATOM 2260 C CA . HIS A 1 282 ? -14.523 -5.973 5.438 1 87.31 282 HIS A CA 1
ATOM 2261 C C . HIS A 1 282 ? -14.508 -5.391 6.848 1 87.31 282 HIS A C 1
ATOM 2263 O O . HIS A 1 282 ? -14.109 -4.238 7.043 1 87.31 282 HIS A O 1
ATOM 2269 N N . ILE A 1 283 ? -14.898 -6.152 7.691 1 87.94 283 ILE A N 1
ATOM 2270 C CA . ILE A 1 283 ? -14.945 -5.715 9.086 1 87.94 283 ILE A CA 1
ATOM 2271 C C . ILE A 1 283 ? -13.539 -5.391 9.57 1 87.94 283 ILE A C 1
ATOM 2273 O O . ILE A 1 283 ? -13.328 -4.387 10.258 1 87.94 283 ILE A O 1
ATOM 2277 N N . LEU A 1 284 ? -12.641 -6.203 9.188 1 91.38 284 LEU A N 1
ATOM 2278 C CA . LEU A 1 284 ? -11.258 -5.992 9.586 1 91.38 284 LEU A CA 1
ATOM 2279 C C . LEU A 1 284 ? -10.727 -4.672 9.031 1 91.38 284 LEU A C 1
ATOM 2281 O O . LEU A 1 284 ? -10.047 -3.924 9.734 1 91.38 284 LEU A O 1
ATOM 2285 N N . THR A 1 285 ? -11.086 -4.387 7.855 1 87.5 285 THR A N 1
ATOM 2286 C CA . THR A 1 285 ? -10.625 -3.16 7.211 1 87.5 285 THR A CA 1
ATOM 2287 C C . THR A 1 285 ? -11.195 -1.934 7.914 1 87.5 285 THR A C 1
ATOM 2289 O O . THR A 1 285 ? -10.469 -0.985 8.211 1 87.5 285 THR A O 1
ATOM 2292 N N . ILE A 1 286 ? -12.398 -1.988 8.234 1 82.81 286 ILE A N 1
ATOM 2293 C CA . ILE A 1 286 ? -13.047 -0.886 8.938 1 82.81 286 ILE A CA 1
ATOM 2294 C C . ILE A 1 286 ? -12.414 -0.702 10.312 1 82.81 286 ILE A C 1
ATOM 2296 O O . ILE A 1 286 ? -12.125 0.425 10.727 1 82.81 286 ILE A O 1
ATOM 2300 N N . SER A 1 287 ? -12.195 -1.787 10.898 1 87.44 287 SER A N 1
ATOM 2301 C CA . SER A 1 287 ? -11.648 -1.729 12.25 1 87.44 287 SER A CA 1
ATOM 2302 C C . SER A 1 287 ? -10.203 -1.232 12.234 1 87.44 287 SER A C 1
ATOM 2304 O O . SER A 1 287 ? -9.789 -0.494 13.133 1 87.44 287 SER A O 1
ATOM 2306 N N . LEU A 1 288 ? -9.461 -1.598 11.242 1 87.94 288 LEU A N 1
ATOM 2307 C CA . LEU A 1 288 ? -8.07 -1.152 11.141 1 87.94 288 LEU A CA 1
ATOM 2308 C C . LEU A 1 288 ? -8 0.349 10.883 1 87.94 288 LEU A C 1
ATOM 2310 O O . LEU A 1 288 ? -7.145 1.038 11.445 1 87.94 288 LEU A O 1
ATOM 2314 N N . ILE A 1 289 ? -8.898 0.797 10.094 1 82.69 289 ILE A N 1
ATOM 2315 C CA . ILE A 1 289 ? -8.969 2.232 9.852 1 82.69 289 ILE A CA 1
ATOM 2316 C C . ILE A 1 289 ? -9.32 2.961 11.148 1 82.69 289 ILE A C 1
ATOM 2318 O O . ILE A 1 289 ? -8.68 3.951 11.5 1 82.69 289 ILE A O 1
ATOM 2322 N N . GLY A 1 290 ? -10.328 2.414 11.797 1 80.5 290 GLY A N 1
ATOM 2323 C CA . GLY A 1 290 ? -10.711 2.996 13.07 1 80.5 290 GLY A CA 1
ATOM 2324 C C . GLY A 1 290 ? -9.594 2.977 14.102 1 80.5 290 GLY A C 1
ATOM 2325 O O . GLY A 1 290 ? -9.43 3.932 14.859 1 80.5 290 GLY A O 1
ATOM 2326 N N . PHE A 1 291 ? -8.797 1.939 14.109 1 82.56 291 PHE A N 1
ATOM 2327 C CA . PHE A 1 291 ? -7.66 1.826 15.016 1 82.56 291 PHE A CA 1
ATOM 2328 C C . PHE A 1 291 ? -6.625 2.906 14.727 1 82.56 291 PHE A C 1
ATOM 2330 O O . PHE A 1 291 ? -6.102 3.541 15.641 1 82.56 291 PHE A O 1
ATOM 2337 N N . GLY A 1 292 ? -6.309 3.123 13.469 1 80.69 292 GLY A N 1
ATOM 2338 C CA . GLY A 1 292 ? -5.402 4.195 13.094 1 80.69 292 GLY A CA 1
ATOM 2339 C C . GLY A 1 292 ? -5.887 5.566 13.531 1 80.69 292 GLY A C 1
ATOM 2340 O O . GLY A 1 292 ? -5.109 6.371 14.055 1 80.69 292 GLY A O 1
ATOM 2341 N N . VAL A 1 293 ? -7.141 5.777 13.414 1 78.25 293 VAL A N 1
ATOM 2342 C CA . VAL A 1 293 ? -7.738 7.055 13.789 1 78.25 293 VAL A CA 1
ATOM 2343 C C . VAL A 1 293 ? -7.68 7.23 15.305 1 78.25 293 VAL A C 1
ATOM 2345 O O . VAL A 1 293 ? -7.484 8.344 15.797 1 78.25 293 VAL A O 1
ATOM 2348 N N . SER A 1 294 ? -7.859 6.152 15.984 1 80.06 294 SER A N 1
ATOM 2349 C CA . SER A 1 294 ? -7.789 6.227 17.438 1 80.06 294 SER A CA 1
ATOM 2350 C C . SER A 1 294 ? -6.449 6.793 17.906 1 80.06 294 SER A C 1
ATOM 2352 O O . SER A 1 294 ? -6.398 7.578 18.844 1 80.06 294 SER A O 1
ATOM 2354 N N . TYR A 1 295 ? -5.426 6.504 17.297 1 83.81 295 TYR A N 1
ATOM 2355 C CA . TYR A 1 295 ? -4.113 6.988 17.703 1 83.81 295 TYR A CA 1
ATOM 2356 C C . TYR A 1 295 ? -3.924 8.445 17.312 1 83.81 295 TYR A C 1
ATOM 2358 O O . TYR A 1 295 ? -3.232 9.195 18.016 1 83.81 295 TYR A O 1
ATOM 2366 N N . VAL A 1 296 ? -4.512 8.859 16.266 1 78.88 296 VAL A N 1
ATOM 2367 C CA . VAL A 1 296 ? -4.488 10.281 15.938 1 78.88 296 VAL A CA 1
ATOM 2368 C C . VAL A 1 296 ? -5.168 11.078 17.047 1 78.88 296 VAL A C 1
ATOM 2370 O O . VAL A 1 296 ? -4.676 12.125 17.453 1 78.88 296 VAL A O 1
ATOM 2373 N N . VAL A 1 297 ? -6.203 10.477 17.5 1 77.62 297 VAL A N 1
ATOM 2374 C CA . VAL A 1 297 ? -6.949 11.125 18.578 1 77.62 297 VAL A CA 1
ATOM 2375 C C . VAL A 1 297 ? -6.121 11.109 19.859 1 77.62 297 VAL A C 1
ATOM 2377 O O . VAL A 1 297 ? -6.117 12.078 20.609 1 77.62 297 VAL A O 1
ATOM 2380 N N . PHE A 1 298 ? -5.438 10 20.109 1 81.31 298 PHE A N 1
ATOM 2381 C CA . PHE A 1 298 ? -4.57 9.914 21.281 1 81.31 298 PHE A CA 1
ATOM 2382 C C . PHE A 1 298 ? -3.512 11.008 21.25 1 81.31 298 PHE A C 1
ATOM 2384 O O . PHE A 1 298 ? -3.285 11.688 22.25 1 81.31 298 PHE A O 1
ATOM 2391 N N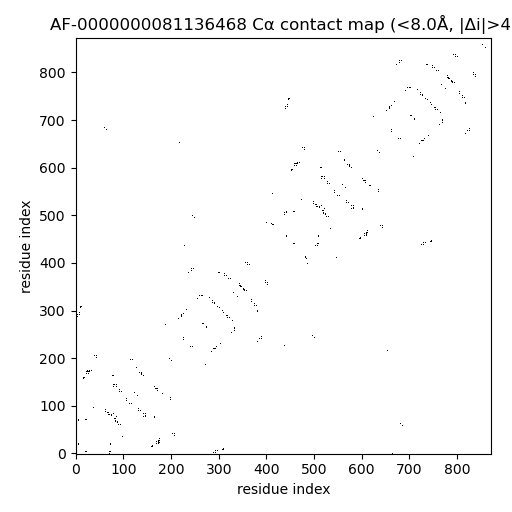 . PHE A 1 299 ? -2.936 11.25 20.172 1 82.5 299 PHE A N 1
ATOM 2392 C CA . PHE A 1 299 ? -1.867 12.234 20.062 1 82.5 299 PHE A CA 1
ATOM 2393 C C . PHE A 1 299 ? -2.422 13.656 20.172 1 82.5 299 PHE A C 1
ATOM 2395 O O . PHE A 1 299 ? -1.787 14.531 20.766 1 82.5 299 PHE A O 1
ATOM 2402 N N . ASP A 1 300 ? -3.557 13.836 19.578 1 76.25 300 ASP A N 1
ATOM 2403 C CA . ASP A 1 300 ? -4.191 15.141 19.703 1 76.25 300 ASP A CA 1
ATOM 2404 C C . ASP A 1 300 ? -4.461 15.484 21.172 1 76.25 300 ASP A C 1
ATOM 2406 O O . ASP A 1 300 ? -4.301 16.641 21.578 1 76.25 300 ASP A O 1
ATOM 2410 N N . GLU A 1 301 ? -4.871 14.508 21.859 1 78.06 301 GLU A N 1
ATOM 2411 C CA . GLU A 1 301 ? -5.141 14.703 23.281 1 78.06 301 GLU A CA 1
ATOM 2412 C C . GLU A 1 301 ? -3.855 15.008 24.047 1 78.06 301 GLU A C 1
ATOM 2414 O O . GLU A 1 301 ? -3.867 15.789 25 1 78.06 301 GLU A O 1
ATOM 2419 N N . ILE A 1 302 ? -2.848 14.414 23.672 1 79.75 302 ILE A N 1
ATOM 2420 C CA . ILE A 1 302 ? -1.563 14.641 24.328 1 79.75 302 ILE A CA 1
ATOM 2421 C C . ILE A 1 302 ? -1.072 16.062 24.016 1 79.75 302 ILE A C 1
ATOM 2423 O O . ILE A 1 302 ? -0.518 16.734 24.891 1 79.75 302 ILE A O 1
ATOM 2427 N N . PHE A 1 303 ? -1.319 16.516 22.828 1 77.25 303 PHE A N 1
ATOM 2428 C CA . PHE A 1 303 ? -0.859 17.844 22.406 1 77.25 303 PHE A CA 1
ATOM 2429 C C . PHE A 1 303 ? -1.762 18.938 22.969 1 77.25 303 PHE A C 1
ATOM 2431 O O . PHE A 1 303 ? -1.282 19.984 23.375 1 77.25 303 PHE A O 1
ATOM 2438 N N . GLN A 1 304 ? -3.008 18.719 22.844 1 73.62 304 GLN A N 1
ATOM 2439 C CA . GLN A 1 304 ? -3.982 19.672 23.359 1 73.62 304 GLN A CA 1
ATOM 2440 C C . GLN A 1 304 ? -4.969 19 24.312 1 73.62 304 GLN A C 1
ATOM 2442 O O . GLN A 1 304 ? -6.07 18.625 23.906 1 73.62 304 GLN A O 1
ATOM 2447 N N . PRO A 1 305 ? -4.547 18.75 25.578 1 63.56 305 PRO A N 1
ATOM 2448 C CA . PRO A 1 305 ? -5.387 18.031 26.531 1 63.56 305 PRO A CA 1
ATOM 2449 C C . PRO A 1 305 ? -6.773 18.641 26.703 1 63.56 305 PRO A C 1
ATOM 2451 O O . PRO A 1 305 ? -7.727 17.953 27.062 1 63.56 305 PRO A O 1
ATOM 2454 N N . ALA A 1 306 ? -6.957 19.984 26.734 1 54.38 306 ALA A N 1
ATOM 2455 C CA . ALA A 1 306 ? -8.203 20.625 27.141 1 54.38 306 ALA A CA 1
ATOM 2456 C C . ALA A 1 306 ? -9.359 20.188 26.25 1 54.38 306 ALA A C 1
ATOM 2458 O O . ALA A 1 306 ? -10.523 20.219 26.672 1 54.38 306 ALA A O 1
ATOM 2459 N N . ASN A 1 307 ? -9.219 20.203 25.203 1 47.19 307 ASN A N 1
ATOM 2460 C CA . ASN A 1 307 ? -10.336 20.344 24.266 1 47.19 307 ASN A CA 1
ATOM 2461 C C . ASN A 1 307 ? -11.016 19 24.016 1 47.19 307 ASN A C 1
ATOM 2463 O O . ASN A 1 307 ? -11.992 18.938 23.266 1 47.19 307 ASN A O 1
ATOM 2467 N N . THR A 1 308 ? -10.508 17.906 24.25 1 48.06 308 THR A N 1
ATOM 2468 C CA . THR A 1 308 ? -11.031 16.859 23.391 1 48.06 308 THR A CA 1
ATOM 2469 C C . THR A 1 308 ? -12.016 15.969 24.156 1 48.06 308 THR A C 1
ATOM 2471 O O . THR A 1 308 ? -11.609 15.211 25.047 1 48.06 308 THR A O 1
ATOM 2474 N N . ASP A 1 309 ? -13.133 16.5 24.578 1 45.94 309 ASP A N 1
ATOM 2475 C CA . ASP A 1 309 ? -14.172 15.508 24.844 1 45.94 309 ASP A CA 1
ATOM 2476 C C . ASP A 1 309 ? -14.156 14.414 23.766 1 45.94 309 ASP A C 1
ATOM 2478 O O . ASP A 1 309 ? -14.922 14.484 22.797 1 45.94 309 ASP A O 1
ATOM 2482 N N . TYR A 1 310 ? -13.078 14.047 23.406 1 46.5 310 TYR A N 1
ATOM 2483 C CA . TYR A 1 310 ? -12.961 13.055 22.344 1 46.5 310 TYR A CA 1
ATOM 2484 C C . TYR A 1 310 ? -13.797 11.82 22.641 1 46.5 310 TYR A C 1
ATOM 2486 O O . TYR A 1 310 ? -14.008 11.484 23.812 1 46.5 310 TYR A O 1
ATOM 2494 N N . LEU A 1 311 ? -14.625 11.406 21.766 1 45.59 311 LEU A N 1
ATOM 2495 C CA . LEU A 1 311 ? -15.516 10.25 21.844 1 45.59 311 LEU A CA 1
ATOM 2496 C C . LEU A 1 311 ? -14.828 9.086 22.547 1 45.59 311 LEU A C 1
ATOM 2498 O O . LEU A 1 311 ? -13.812 8.57 22.078 1 45.59 311 LEU A O 1
ATOM 2502 N N . ASP A 1 312 ? -14.992 8.938 23.75 1 46.78 312 ASP A N 1
ATOM 2503 C CA . ASP A 1 312 ? -14.719 7.766 24.578 1 46.78 312 ASP A CA 1
ATOM 2504 C C . ASP A 1 312 ? -14.836 6.477 23.766 1 46.78 312 ASP A C 1
ATOM 2506 O O . ASP A 1 312 ? -14.023 5.562 23.922 1 46.78 312 ASP A O 1
ATOM 2510 N N . PHE A 1 313 ? -15.977 6.508 23.062 1 44.66 313 PHE A N 1
ATOM 2511 C CA . PHE A 1 313 ? -16.375 5.227 22.5 1 44.66 313 PHE A CA 1
ATOM 2512 C C . PHE A 1 313 ? -15.477 4.828 21.344 1 44.66 313 PHE A C 1
ATOM 2514 O O . PHE A 1 313 ? -15.352 3.643 21.016 1 44.66 313 PHE A O 1
ATOM 2521 N N . ALA A 1 314 ? -14.977 5.812 20.578 1 48.97 314 ALA A N 1
ATOM 2522 C CA . ALA A 1 314 ? -14.242 5.527 19.344 1 48.97 314 ALA A CA 1
ATOM 2523 C C . ALA A 1 314 ? -12.875 4.914 19.641 1 48.97 314 ALA A C 1
ATOM 2525 O O . ALA A 1 314 ? -12.211 4.391 18.734 1 48.97 314 ALA A O 1
ATOM 2526 N N . ARG A 1 315 ? -12.406 4.938 20.859 1 51.22 315 ARG A N 1
ATOM 2527 C CA . ARG A 1 315 ? -11.016 4.688 21.219 1 51.22 315 ARG A CA 1
ATOM 2528 C C . ARG A 1 315 ? -10.695 3.199 21.141 1 51.22 315 ARG A C 1
ATOM 2530 O O . ARG A 1 315 ? -9.625 2.811 20.672 1 51.22 315 ARG A O 1
ATOM 2537 N N . PHE A 1 316 ? -11.609 2.26 21.781 1 59.5 316 PHE A N 1
ATOM 2538 C CA . PHE A 1 316 ? -11.031 0.928 21.922 1 59.5 316 PHE A CA 1
ATOM 2539 C C . PHE A 1 316 ? -11.945 -0.126 21.297 1 59.5 316 PHE A C 1
ATOM 2541 O O . PHE A 1 316 ? -11.547 -1.286 21.156 1 59.5 316 PHE A O 1
ATOM 2548 N N . PRO A 1 317 ? -13 0.33 20.641 1 73.75 317 PRO A N 1
ATOM 2549 C CA . PRO A 1 317 ? -13.789 -0.749 20.047 1 73.75 317 PRO A CA 1
ATOM 2550 C C . PRO A 1 317 ? -13.188 -1.267 18.734 1 73.75 317 PRO A C 1
ATOM 2552 O O . PRO A 1 317 ? -13.312 -2.453 18.422 1 73.75 317 PRO A O 1
ATOM 2555 N N . PHE A 1 318 ? -12.375 -0.49 18.281 1 81.94 318 PHE A N 1
ATOM 2556 C CA . PHE A 1 318 ? -11.852 -0.916 16.984 1 81.94 318 PHE A CA 1
ATOM 2557 C C . PHE A 1 318 ? -10.773 -1.978 17.156 1 81.94 318 PHE A C 1
ATOM 2559 O O . PHE A 1 318 ? -10.656 -2.889 16.328 1 81.94 318 PHE A O 1
ATOM 2566 N N . LEU A 1 319 ? -10.031 -1.864 18.219 1 87.81 319 LEU A N 1
ATOM 2567 C CA . LEU A 1 319 ? -9.031 -2.898 18.469 1 87.81 319 LEU A CA 1
ATOM 2568 C C . LEU A 1 319 ? -9.703 -4.242 18.75 1 87.81 319 LEU A C 1
ATOM 2570 O O . LEU A 1 319 ? -9.242 -5.277 18.25 1 87.81 319 LEU A O 1
ATOM 2574 N N . THR A 1 320 ? -10.773 -4.148 19.5 1 90.19 320 THR A N 1
ATOM 2575 C CA . THR A 1 320 ? -11.5 -5.367 19.844 1 90.19 320 THR A CA 1
ATOM 2576 C C . THR A 1 320 ? -12.055 -6.023 18.578 1 90.19 320 THR A C 1
ATOM 2578 O O . THR A 1 320 ? -11.914 -7.234 18.391 1 90.19 320 THR A O 1
ATOM 2581 N N . VAL A 1 321 ? -12.578 -5.227 17.766 1 90.31 321 VAL A N 1
ATOM 2582 C CA . VAL A 1 321 ? -13.156 -5.75 16.531 1 90.31 321 VAL A CA 1
ATOM 2583 C C . VAL A 1 321 ? -12.055 -6.332 15.648 1 90.31 321 VAL A C 1
ATOM 2585 O O . VAL A 1 321 ? -12.266 -7.336 14.969 1 90.31 321 VAL A O 1
ATOM 2588 N N . THR A 1 322 ? -10.898 -5.707 15.688 1 91.5 322 THR A N 1
ATOM 2589 C CA . THR A 1 322 ? -9.766 -6.219 14.914 1 91.5 322 THR A CA 1
ATOM 2590 C C . THR A 1 322 ? -9.359 -7.605 15.406 1 91.5 322 THR A C 1
ATOM 2592 O O . THR A 1 322 ? -9.195 -8.531 14.609 1 91.5 322 THR A O 1
ATOM 2595 N N . ILE A 1 323 ? -9.289 -7.746 16.719 1 91.88 323 ILE A N 1
ATOM 2596 C CA . ILE A 1 323 ? -8.875 -9.023 17.297 1 91.88 323 ILE A CA 1
ATOM 2597 C C . ILE A 1 323 ? -9.922 -10.086 16.984 1 91.88 323 ILE A C 1
ATOM 2599 O O . ILE A 1 323 ? -9.586 -11.195 16.578 1 91.88 323 ILE A O 1
ATOM 2603 N N . ILE A 1 324 ? -11.18 -9.711 17.094 1 92.69 324 ILE A N 1
ATOM 2604 C CA . ILE A 1 324 ? -12.273 -10.641 16.828 1 92.69 324 ILE A CA 1
ATOM 2605 C C . ILE A 1 324 ? -12.242 -11.078 15.367 1 92.69 324 ILE A C 1
ATOM 2607 O O . ILE A 1 324 ? -12.391 -12.266 15.062 1 92.69 324 ILE A O 1
ATOM 2611 N N . SER A 1 325 ? -12.023 -10.148 14.523 1 93.12 325 SER A N 1
ATOM 2612 C CA . SER A 1 325 ? -11.984 -10.453 13.102 1 93.12 325 SER A CA 1
ATOM 2613 C C . SER A 1 325 ? -10.844 -11.406 12.766 1 93.12 325 SER A C 1
ATOM 2615 O O . SER A 1 325 ? -11.031 -12.367 12.016 1 93.12 325 SER A O 1
ATOM 2617 N N . LEU A 1 326 ? -9.727 -11.203 13.336 1 91.56 326 LEU A N 1
ATOM 2618 C CA . LEU A 1 326 ? -8.57 -12.055 13.07 1 91.56 326 LEU A CA 1
ATOM 2619 C C . LEU A 1 326 ? -8.812 -13.469 13.586 1 91.56 326 LEU A C 1
ATOM 2621 O O . LEU A 1 326 ? -8.469 -14.445 12.922 1 91.56 326 LEU A O 1
ATOM 2625 N N . GLU A 1 327 ? -9.43 -13.57 14.711 1 89.81 327 GLU A N 1
ATOM 2626 C CA . GLU A 1 327 ? -9.719 -14.875 15.289 1 89.81 327 GLU A CA 1
ATOM 2627 C C . GLU A 1 327 ? -10.742 -15.633 14.445 1 89.81 327 GLU A C 1
ATOM 2629 O O . GLU A 1 327 ? -10.578 -16.828 14.195 1 89.81 327 GLU A O 1
ATOM 2634 N N . PHE A 1 328 ? -11.695 -14.93 14 1 90.81 328 PHE A N 1
ATOM 2635 C CA . PHE A 1 328 ? -12.727 -15.586 13.211 1 90.81 328 PHE A CA 1
ATOM 2636 C C . PHE A 1 328 ? -12.203 -15.953 11.828 1 90.81 328 PHE A C 1
ATOM 2638 O O . PHE A 1 328 ? -12.617 -16.953 11.242 1 90.81 328 PHE A O 1
ATOM 2645 N N . MET A 1 329 ? -11.352 -15.188 11.305 1 90.31 329 MET A N 1
ATOM 2646 C CA . MET A 1 329 ? -10.734 -15.516 10.023 1 90.31 329 MET A CA 1
ATOM 2647 C C . MET A 1 329 ? -9.961 -16.828 10.117 1 90.31 329 MET A C 1
ATOM 2649 O O . MET A 1 329 ? -10 -17.641 9.188 1 90.31 329 MET A O 1
ATOM 2653 N N . ARG A 1 330 ? -9.312 -17.031 11.18 1 86.56 330 ARG A N 1
ATOM 2654 C CA . ARG A 1 330 ? -8.609 -18.297 11.391 1 86.56 330 ARG A CA 1
ATOM 2655 C C . ARG A 1 330 ? -9.586 -19.469 11.375 1 86.56 330 ARG A C 1
ATOM 2657 O O . ARG A 1 330 ? -9.289 -20.516 10.789 1 86.56 330 ARG A O 1
ATOM 2664 N N . VAL A 1 331 ? -10.695 -19.219 11.961 1 86.12 331 VAL A N 1
ATOM 2665 C CA . VAL A 1 331 ? -11.703 -20.266 12.062 1 86.12 331 VAL A CA 1
ATOM 2666 C C . VAL A 1 331 ? -12.266 -20.562 10.672 1 86.12 331 VAL A C 1
ATOM 2668 O O . VAL A 1 331 ? -12.578 -21.719 10.359 1 86.12 331 VAL A O 1
ATOM 2671 N N . THR A 1 332 ? -12.344 -19.594 9.852 1 87.56 332 THR A N 1
ATOM 2672 C CA . THR A 1 332 ? -12.898 -19.812 8.516 1 87.56 332 THR A CA 1
ATOM 2673 C C . THR A 1 332 ? -11.953 -20.641 7.664 1 87.56 332 THR A C 1
ATOM 2675 O O . THR A 1 332 ? -12.391 -21.344 6.75 1 87.56 332 THR A O 1
ATOM 2678 N N . HIS A 1 333 ? -10.672 -20.594 7.883 1 86.19 333 HIS A N 1
ATOM 2679 C CA . HIS A 1 333 ? -9.703 -21.375 7.125 1 86.19 333 HIS A CA 1
ATOM 2680 C C . HIS A 1 333 ? -9.773 -22.859 7.5 1 86.19 333 HIS A C 1
ATOM 2682 O O . HIS A 1 333 ? -9.539 -23.719 6.656 1 86.19 333 HIS A O 1
ATOM 2688 N N . CYS A 1 334 ? -9.984 -23.156 8.719 1 80.12 334 CYS A N 1
ATOM 2689 C CA . CYS A 1 334 ? -10 -24.547 9.18 1 80.12 334 CYS A CA 1
ATOM 2690 C C . CYS A 1 334 ? -11.422 -25.094 9.203 1 80.12 334 CYS A C 1
ATOM 2692 O O . CYS A 1 334 ? -11.625 -26.297 9.07 1 80.12 334 CYS A O 1
ATOM 2694 N N . GLY A 1 335 ? -12.383 -24.281 9.305 1 79.88 335 GLY A N 1
ATOM 2695 C CA . GLY A 1 335 ? -13.766 -24.703 9.445 1 79.88 335 GLY A CA 1
ATOM 2696 C C . GLY A 1 335 ? -14.25 -24.703 10.883 1 79.88 335 GLY A C 1
ATOM 2697 O O . GLY A 1 335 ? -13.484 -24.953 11.805 1 79.88 335 GLY A O 1
ATOM 2698 N N . LEU A 1 336 ? -15.445 -24.359 11.031 1 78.88 336 LEU A N 1
ATOM 2699 C CA . LEU A 1 336 ? -16.047 -24.266 12.359 1 78.88 336 LEU A CA 1
ATOM 2700 C C . LEU A 1 336 ? -16.016 -25.609 13.062 1 78.88 336 LEU A C 1
ATOM 2702 O O . LEU A 1 336 ? -15.766 -25.688 14.266 1 78.88 336 LEU A O 1
ATOM 2706 N N . LYS A 1 337 ? -16.234 -26.672 12.32 1 79.62 337 LYS A N 1
ATOM 2707 C CA . LYS A 1 337 ? -16.266 -28 12.898 1 79.62 337 LYS A CA 1
ATOM 2708 C C . LYS A 1 337 ? -14.875 -28.422 13.391 1 79.62 337 LYS A C 1
ATOM 2710 O O . LYS A 1 337 ? -14.734 -28.922 14.508 1 79.62 337 LYS A O 1
ATOM 2715 N N . GLU A 1 338 ? -14 -28.172 12.562 1 80.81 338 GLU A N 1
ATOM 2716 C CA . GLU A 1 338 ? -12.641 -28.531 12.945 1 80.81 338 GLU A CA 1
ATOM 2717 C C . GLU A 1 338 ? -12.164 -27.703 14.133 1 80.81 338 GLU A C 1
ATOM 2719 O O . GLU A 1 338 ? -11.469 -28.203 15.016 1 80.81 338 GLU A O 1
ATOM 2724 N N . ALA A 1 339 ? -12.57 -26.453 14.164 1 80.75 339 ALA A N 1
ATOM 2725 C CA . ALA A 1 339 ? -12.203 -25.578 15.281 1 80.75 339 ALA A CA 1
ATOM 2726 C C . ALA A 1 339 ? -12.828 -26.078 16.578 1 80.75 339 ALA A C 1
ATOM 2728 O O . ALA A 1 339 ? -12.18 -26.062 17.641 1 80.75 339 ALA A O 1
ATOM 2729 N N . PHE A 1 340 ? -14.023 -26.516 16.453 1 81.88 340 PHE A N 1
ATOM 2730 C CA . PHE A 1 340 ? -14.719 -27.047 17.609 1 81.88 340 PHE A CA 1
ATOM 2731 C C . PHE A 1 340 ? -14.117 -28.391 18.031 1 81.88 340 PHE A C 1
ATOM 2733 O O . PHE A 1 340 ? -13.992 -28.672 19.234 1 81.88 340 PHE A O 1
ATOM 2740 N N . ASP A 1 341 ? -13.695 -29.188 17.078 1 81.44 341 ASP A N 1
ATOM 2741 C CA . ASP A 1 341 ? -13.133 -30.516 17.359 1 81.44 341 ASP A CA 1
ATOM 2742 C C . ASP A 1 341 ? -11.766 -30.391 18.031 1 81.44 341 ASP A C 1
ATOM 2744 O O . ASP A 1 341 ? -11.352 -31.281 18.781 1 81.44 341 ASP A O 1
ATOM 2748 N N . ARG A 1 342 ? -11.117 -29.344 17.734 1 79.19 342 ARG A N 1
ATOM 2749 C CA . ARG A 1 342 ? -9.805 -29.141 18.328 1 79.19 342 ARG A CA 1
ATOM 2750 C C . ARG A 1 342 ? -9.914 -28.922 19.828 1 79.19 342 ARG A C 1
ATOM 2752 O O . ARG A 1 342 ? -8.922 -29.062 20.562 1 79.19 342 ARG A O 1
ATOM 2759 N N . LEU A 1 343 ? -11.141 -28.547 20.219 1 80.19 343 LEU A N 1
ATOM 2760 C CA . LEU A 1 343 ? -11.367 -28.359 21.656 1 80.19 343 LEU A CA 1
ATOM 2761 C C . LEU A 1 343 ? -11.438 -29.688 22.375 1 80.19 343 LEU A C 1
ATOM 2763 O O . LEU A 1 343 ? -11.344 -29.734 23.609 1 80.19 343 LEU A O 1
ATOM 2767 N N . PHE A 1 344 ? -11.492 -30.797 21.484 1 81.5 344 PHE A N 1
ATOM 2768 C CA . PHE A 1 344 ? -11.609 -32.125 22.062 1 81.5 344 PHE A CA 1
ATOM 2769 C C . PHE A 1 344 ? -10.461 -33.031 21.594 1 81.5 344 PHE A C 1
ATOM 2771 O O . PHE A 1 344 ? -9.906 -32.812 20.516 1 81.5 344 PHE A O 1
ATOM 2778 N N . GLN A 1 345 ? -9.773 -33.844 22.375 1 75.88 345 GLN A N 1
ATOM 2779 C CA . GLN A 1 345 ? -8.789 -34.844 22.016 1 75.88 345 GLN A CA 1
ATOM 2780 C C . GLN A 1 345 ? -9.383 -36.25 22.094 1 75.88 345 GLN A C 1
ATOM 2782 O O . GLN A 1 345 ? -10.188 -36.531 22.984 1 75.88 345 GLN A O 1
ATOM 2787 N N . THR A 1 346 ? -9.359 -36.906 20.922 1 69.81 346 THR A N 1
ATOM 2788 C CA . THR A 1 346 ? -9.844 -38.281 20.938 1 69.81 346 THR A CA 1
ATOM 2789 C C . THR A 1 346 ? -8.805 -39.219 21.531 1 69.81 346 THR A C 1
ATOM 2791 O O . THR A 1 346 ? -7.695 -39.344 21 1 69.81 346 THR A O 1
ATOM 2794 N N . SER A 1 347 ? -8.766 -39.312 22.828 1 63.59 347 SER A N 1
ATOM 2795 C CA . SER A 1 347 ? -7.934 -40.312 23.438 1 63.59 347 SER A CA 1
ATOM 2796 C C . SER A 1 347 ? -8.75 -41.562 23.812 1 63.59 347 SER A C 1
ATOM 2798 O O . SER A 1 347 ? -9.742 -41.469 24.547 1 63.59 347 SER A O 1
ATOM 2800 N N . GLU A 1 348 ? -8.273 -42.844 23.484 1 66 348 GLU A N 1
ATOM 2801 C CA . GLU A 1 348 ? -8.773 -44.188 23.797 1 66 348 GLU A CA 1
ATOM 2802 C C . GLU A 1 348 ? -10.281 -44.281 23.547 1 66 348 GLU A C 1
ATOM 2804 O O . GLU A 1 348 ? -11.016 -44.844 24.375 1 66 348 GLU A O 1
ATOM 2809 N N . GLY A 1 349 ? -10.945 -43.688 22.531 1 66.31 349 GLY A N 1
ATOM 2810 C CA . GLY A 1 349 ? -12.336 -43.875 22.156 1 66.31 349 GLY A CA 1
ATOM 2811 C C . GLY A 1 349 ? -13.266 -42.844 22.766 1 66.31 349 GLY A C 1
ATOM 2812 O O . GLY A 1 349 ? -14.43 -42.75 22.391 1 66.31 349 GLY A O 1
ATOM 2813 N N . LYS A 1 350 ? -12.805 -42.156 23.859 1 73 350 LYS A N 1
ATOM 2814 C CA . LYS A 1 350 ? -13.664 -41.188 24.516 1 73 350 LYS A CA 1
ATOM 2815 C C . LYS A 1 350 ? -13.234 -39.75 24.172 1 73 350 LYS A C 1
ATOM 2817 O O . LYS A 1 350 ? -12.039 -39.469 24.062 1 73 350 LYS A O 1
ATOM 2822 N N . ARG A 1 351 ? -14.18 -38.938 23.844 1 78.56 351 ARG A N 1
ATOM 2823 C CA . ARG A 1 351 ? -13.969 -37.531 23.547 1 78.56 351 ARG A CA 1
ATOM 2824 C C . ARG A 1 351 ? -13.711 -36.719 24.812 1 78.56 351 ARG A C 1
ATOM 2826 O O . ARG A 1 351 ? -14.602 -36.594 25.672 1 78.56 351 ARG A O 1
ATOM 2833 N N . LYS A 1 352 ? -12.383 -36.469 25.125 1 83.38 352 LYS A N 1
ATOM 2834 C CA . LYS A 1 352 ? -12.031 -35.656 26.266 1 83.38 352 LYS A CA 1
ATOM 2835 C C . LYS A 1 352 ? -11.641 -34.219 25.844 1 83.38 352 LYS A C 1
ATOM 2837 O O . LYS A 1 352 ? -11.242 -34.031 24.688 1 83.38 352 LYS A O 1
ATOM 2842 N N . LEU A 1 353 ? -11.93 -33.312 26.719 1 84.75 353 LEU A N 1
ATOM 2843 C CA . LEU A 1 353 ? -11.609 -31.922 26.438 1 84.75 353 LEU A CA 1
ATOM 2844 C C . LEU A 1 353 ? -10.102 -31.719 26.359 1 84.75 353 LEU A C 1
ATOM 2846 O O . LEU A 1 353 ? -9.359 -32.25 27.203 1 84.75 353 LEU A O 1
ATOM 2850 N N . ASN A 1 354 ? -9.617 -31.094 25.359 1 83.44 354 ASN A N 1
ATOM 2851 C CA . ASN A 1 354 ? -8.227 -30.672 25.25 1 83.44 354 ASN A CA 1
ATOM 2852 C C . ASN A 1 354 ? -7.957 -29.406 26.047 1 83.44 354 ASN A C 1
ATOM 2854 O O . ASN A 1 354 ? -8.055 -28.297 25.516 1 83.44 354 ASN A O 1
ATOM 2858 N N . TRP A 1 355 ? -7.602 -29.5 27.266 1 81.44 355 TRP A N 1
ATOM 2859 C CA . TRP A 1 355 ? -7.57 -28.438 28.266 1 81.44 355 TRP A CA 1
ATOM 2860 C C . TRP A 1 355 ? -6.652 -27.297 27.812 1 81.44 355 TRP A C 1
ATOM 2862 O O . TRP A 1 355 ? -7.004 -26.125 27.938 1 81.44 355 TRP A O 1
ATOM 2872 N N . PRO A 1 356 ? -5.48 -27.594 27.312 1 78.94 356 PRO A N 1
ATOM 2873 C CA . PRO A 1 356 ? -4.625 -26.484 26.891 1 78.94 356 PRO A CA 1
ATOM 2874 C C . PRO A 1 356 ? -5.281 -25.609 25.828 1 78.94 356 PRO A C 1
ATOM 2876 O O . PRO A 1 356 ? -5.164 -24.375 25.875 1 78.94 356 PRO A O 1
ATOM 2879 N N . VAL A 1 357 ? -5.992 -26.203 24.953 1 82.38 357 VAL A N 1
ATOM 2880 C CA . VAL A 1 357 ? -6.648 -25.438 23.891 1 82.38 357 VAL A CA 1
ATOM 2881 C C . VAL A 1 357 ? -7.852 -24.688 24.453 1 82.38 357 VAL A C 1
ATOM 2883 O O . VAL A 1 357 ? -8.102 -23.547 24.094 1 82.38 357 VAL A O 1
ATOM 2886 N N . VAL A 1 358 ? -8.516 -25.312 25.406 1 86 358 VAL A N 1
ATOM 2887 C CA . VAL A 1 358 ? -9.688 -24.688 26.016 1 86 358 VAL A CA 1
ATOM 2888 C C . VAL A 1 358 ? -9.266 -23.484 26.844 1 86 358 VAL A C 1
ATOM 2890 O O . VAL A 1 358 ? -9.883 -22.406 26.75 1 86 358 VAL A O 1
ATOM 2893 N N . ILE A 1 359 ? -8.25 -23.625 27.641 1 85.94 359 ILE A N 1
ATOM 2894 C CA . ILE A 1 359 ? -7.762 -22.516 28.469 1 85.94 359 ILE A CA 1
ATOM 2895 C C . ILE A 1 359 ? -7.289 -21.391 27.562 1 85.94 359 ILE A C 1
ATOM 2897 O O . ILE A 1 359 ? -7.559 -20.219 27.844 1 85.94 359 ILE A O 1
ATOM 2901 N N . GLY A 1 360 ? -6.605 -21.75 26.531 1 85.5 360 GLY A N 1
ATOM 2902 C CA . GLY A 1 360 ? -6.172 -20.719 25.594 1 85.5 360 GLY A CA 1
ATOM 2903 C C . GLY A 1 360 ? -7.328 -19.953 24.969 1 85.5 360 GLY A C 1
ATOM 2904 O O . GLY A 1 360 ? -7.262 -18.734 24.812 1 85.5 360 GLY A O 1
ATOM 2905 N N . THR A 1 361 ? -8.352 -20.625 24.672 1 87.56 361 THR A N 1
ATOM 2906 C CA . THR A 1 361 ? -9.523 -20 24.078 1 87.56 361 THR A CA 1
ATOM 2907 C C . THR A 1 361 ? -10.25 -19.125 25.094 1 87.56 361 THR A C 1
ATOM 2909 O O . THR A 1 361 ? -10.688 -18.016 24.766 1 87.56 361 THR A O 1
ATOM 2912 N N . LEU A 1 362 ? -10.336 -19.609 26.297 1 90.75 362 LEU A N 1
ATOM 2913 C CA . LEU A 1 362 ? -10.984 -18.828 27.344 1 90.75 362 LEU A CA 1
ATOM 2914 C C . LEU A 1 362 ? -10.195 -17.562 27.656 1 90.75 362 LEU A C 1
ATOM 2916 O O . LEU A 1 362 ? -10.781 -16.5 27.891 1 90.75 362 LEU A O 1
ATOM 2920 N N . LEU A 1 363 ? -8.938 -17.703 27.641 1 91.62 363 LEU A N 1
ATOM 2921 C CA . LEU A 1 363 ? -8.094 -16.531 27.844 1 91.62 363 LEU A CA 1
ATOM 2922 C C . LEU A 1 363 ? -8.305 -15.508 26.75 1 91.62 363 LEU A C 1
ATOM 2924 O O . LEU A 1 363 ? -8.367 -14.305 27.016 1 91.62 363 LEU A O 1
ATOM 2928 N N . ARG A 1 364 ? -8.492 -15.938 25.609 1 91.88 364 ARG A N 1
ATOM 2929 C CA . ARG A 1 364 ? -8.711 -15.023 24.484 1 91.88 364 ARG A CA 1
ATOM 2930 C C . ARG A 1 364 ? -10.062 -14.328 24.609 1 91.88 364 ARG A C 1
ATOM 2932 O O . ARG A 1 364 ? -10.18 -13.125 24.375 1 91.88 364 ARG A O 1
ATOM 2939 N N . VAL A 1 365 ? -11.008 -15.078 25.031 1 92.56 365 VAL A N 1
ATOM 2940 C CA . VAL A 1 365 ? -12.32 -14.484 25.25 1 92.56 365 VAL A CA 1
ATOM 2941 C C . VAL A 1 365 ? -12.234 -13.461 26.391 1 92.56 365 VAL A C 1
ATOM 2943 O O . VAL A 1 365 ? -12.812 -12.375 26.297 1 92.56 365 VAL A O 1
ATOM 2946 N N . GLY A 1 366 ? -11.492 -13.836 27.406 1 93.44 366 GLY A N 1
ATOM 2947 C CA . GLY A 1 366 ? -11.281 -12.898 28.5 1 93.44 366 GLY A CA 1
ATOM 2948 C C . GLY A 1 366 ? -10.594 -11.617 28.062 1 93.44 366 GLY A C 1
ATOM 2949 O O . GLY A 1 366 ? -10.969 -10.531 28.5 1 93.44 366 GLY A O 1
ATOM 2950 N N . ILE A 1 367 ? -9.641 -11.766 27.234 1 92.62 367 ILE A N 1
ATOM 2951 C CA . ILE A 1 367 ? -8.914 -10.602 26.734 1 92.62 367 ILE A CA 1
ATOM 2952 C C . ILE A 1 367 ? -9.852 -9.734 25.891 1 92.62 367 ILE A C 1
ATOM 2954 O O . ILE A 1 367 ? -9.805 -8.508 25.984 1 92.62 367 ILE A O 1
ATOM 2958 N N . ILE A 1 368 ? -10.688 -10.305 25.062 1 91.44 368 ILE A N 1
ATOM 2959 C CA . ILE A 1 368 ? -11.633 -9.57 24.234 1 91.44 368 ILE A CA 1
ATOM 2960 C C . ILE A 1 368 ? -12.602 -8.789 25.125 1 91.44 368 ILE A C 1
ATOM 2962 O O . ILE A 1 368 ? -12.867 -7.609 24.859 1 91.44 368 ILE A O 1
ATOM 2966 N N . ILE A 1 369 ? -13.031 -9.43 26.156 1 89.88 369 ILE A N 1
ATOM 2967 C CA . ILE A 1 369 ? -13.953 -8.766 27.078 1 89.88 369 ILE A CA 1
ATOM 2968 C C . ILE A 1 369 ? -13.227 -7.629 27.797 1 89.88 369 ILE A C 1
ATOM 2970 O O . ILE A 1 369 ? -13.781 -6.543 27.984 1 89.88 369 ILE A O 1
ATOM 2974 N N . PHE A 1 370 ? -12.031 -7.895 28.125 1 89.44 370 PHE A N 1
ATOM 2975 C CA . PHE A 1 370 ? -11.211 -6.863 28.766 1 89.44 370 PHE A CA 1
ATOM 2976 C C . PHE A 1 370 ? -11.062 -5.656 27.844 1 89.44 370 PHE A C 1
ATOM 2978 O O . PHE A 1 370 ? -11.25 -4.516 28.281 1 89.44 370 PHE A O 1
ATOM 2985 N N . CYS A 1 371 ? -10.805 -5.883 26.578 1 87 371 CYS A N 1
ATOM 2986 C CA . CYS A 1 371 ? -10.617 -4.801 25.625 1 87 371 CYS A CA 1
ATOM 2987 C C . CYS A 1 371 ? -11.914 -4.031 25.406 1 87 371 CYS A C 1
ATOM 2989 O O . CYS A 1 371 ? -11.898 -2.807 25.266 1 87 371 CYS A O 1
ATOM 2991 N N . LEU A 1 372 ? -12.992 -4.699 25.484 1 82.69 372 LEU A N 1
ATOM 2992 C CA . LEU A 1 372 ? -14.297 -4.074 25.281 1 82.69 372 LEU A CA 1
ATOM 2993 C C . LEU A 1 372 ? -14.656 -3.166 26.453 1 82.69 372 LEU A C 1
ATOM 2995 O O . LEU A 1 372 ? -15.375 -2.182 26.281 1 82.69 372 LEU A O 1
ATOM 2999 N N . THR A 1 373 ? -14.078 -3.43 27.609 1 82.94 373 THR A N 1
ATOM 3000 C CA . THR A 1 373 ? -14.469 -2.68 28.797 1 82.94 373 THR A CA 1
ATOM 3001 C C . THR A 1 373 ? -13.375 -1.694 29.203 1 82.94 373 THR A C 1
ATOM 3003 O O . THR A 1 373 ? -13.523 -0.97 30.188 1 82.94 373 THR A O 1
ATOM 3006 N N . LEU A 1 374 ? -12.344 -1.669 28.5 1 80.5 374 LEU A N 1
ATOM 3007 C CA . LEU A 1 374 ? -11.188 -0.857 28.859 1 80.5 374 LEU A CA 1
ATOM 3008 C C . LEU A 1 374 ? -11.57 0.614 28.984 1 80.5 374 LEU A C 1
ATOM 3010 O O . LEU A 1 374 ? -11.086 1.321 29.859 1 80.5 374 LEU A O 1
ATOM 3014 N N . TYR A 1 375 ? -12.438 1.099 28.109 1 72.25 375 TYR A N 1
ATOM 3015 C CA . TYR A 1 375 ? -12.812 2.51 28.094 1 72.25 375 TYR A CA 1
ATOM 3016 C C . TYR A 1 375 ? -13.547 2.902 29.359 1 72.25 375 TYR A C 1
ATOM 3018 O O . TYR A 1 375 ? -13.617 4.086 29.703 1 72.25 375 TYR A O 1
ATOM 3026 N N . THR A 1 376 ? -14.109 1.874 30.047 1 77.44 376 THR A N 1
ATOM 3027 C CA . THR A 1 376 ? -14.844 2.168 31.281 1 77.44 376 THR A CA 1
ATOM 3028 C C . THR A 1 376 ? -13.891 2.393 32.438 1 77.44 376 THR A C 1
ATOM 3030 O O . THR A 1 376 ? -14.258 3.002 33.438 1 77.44 376 THR A O 1
ATOM 3033 N N . TRP A 1 377 ? -12.648 2.043 32.25 1 78.75 377 TRP A N 1
ATOM 3034 C CA . TRP A 1 377 ? -11.727 2.09 33.375 1 78.75 377 TRP A CA 1
ATOM 3035 C C . TRP A 1 377 ? -10.797 3.295 33.281 1 78.75 377 TRP A C 1
ATOM 3037 O O . TRP A 1 377 ? -10.398 3.873 34.281 1 78.75 377 TRP A O 1
ATOM 3047 N N . THR A 1 378 ? -10.359 3.617 32.062 1 78.69 378 THR A N 1
ATOM 3048 C CA . THR A 1 378 ? -9.422 4.723 31.906 1 78.69 378 THR A CA 1
ATOM 3049 C C . THR A 1 378 ? -9.633 5.438 30.578 1 78.69 378 THR A C 1
ATOM 3051 O O . THR A 1 378 ? -10.102 4.836 29.609 1 78.69 378 THR A O 1
ATOM 3054 N N . ASN A 1 379 ? -9.344 6.777 30.609 1 77.38 379 ASN A N 1
ATOM 3055 C CA . ASN A 1 379 ? -9.406 7.578 29.391 1 77.38 379 ASN A CA 1
ATOM 3056 C C . ASN A 1 379 ? -8.047 8.18 29.047 1 77.38 379 ASN A C 1
ATOM 3058 O O . ASN A 1 379 ? -7.938 8.992 28.125 1 77.38 379 ASN A O 1
ATOM 3062 N N . ASP A 1 380 ? -7.031 7.703 29.766 1 82.31 380 ASP A N 1
ATOM 3063 C CA . ASP A 1 380 ? -5.684 8.203 29.516 1 82.31 380 ASP A CA 1
ATOM 3064 C C . ASP A 1 380 ? -5.074 7.539 28.281 1 82.31 380 ASP A C 1
ATOM 3066 O O . ASP A 1 380 ? -5 6.312 28.203 1 82.31 380 ASP A O 1
ATOM 3070 N N . PRO A 1 381 ? -4.625 8.375 27.375 1 83.38 381 PRO A N 1
ATOM 3071 C CA . PRO A 1 381 ? -4.105 7.809 26.141 1 83.38 381 PRO A CA 1
ATOM 3072 C C . PRO A 1 381 ? -2.91 6.887 26.359 1 83.38 381 PRO A C 1
ATOM 3074 O O . PRO A 1 381 ? -2.783 5.859 25.688 1 83.38 381 PRO A O 1
ATOM 3077 N N . GLU A 1 382 ? -2.072 7.242 27.297 1 88.19 382 GLU A N 1
ATOM 3078 C CA . GLU A 1 382 ? -0.892 6.426 27.562 1 88.19 382 GLU A CA 1
ATOM 3079 C C . GLU A 1 382 ? -1.281 5.059 28.125 1 88.19 382 GLU A C 1
ATOM 3081 O O . GLU A 1 382 ? -0.783 4.027 27.656 1 88.19 382 GLU A O 1
ATOM 3086 N N . THR A 1 383 ? -2.184 5.082 29.031 1 88.69 383 THR A N 1
ATOM 3087 C CA . THR A 1 383 ? -2.635 3.836 29.641 1 88.69 383 THR A CA 1
ATOM 3088 C C . THR A 1 383 ? -3.424 2.996 28.641 1 88.69 383 THR A C 1
ATOM 3090 O O . THR A 1 383 ? -3.287 1.771 28.594 1 88.69 383 THR A O 1
ATOM 3093 N N . LEU A 1 384 ? -4.176 3.641 27.828 1 86.94 384 LEU A N 1
ATOM 3094 C CA . LEU A 1 384 ? -4.961 2.93 26.828 1 86.94 384 LEU A CA 1
ATOM 3095 C C . LEU A 1 384 ? -4.059 2.279 25.797 1 86.94 384 LEU A C 1
ATOM 3097 O O . LEU A 1 384 ? -4.281 1.133 25.406 1 86.94 384 LEU A O 1
ATOM 3101 N N . ALA A 1 385 ? -3.057 3 25.375 1 89.69 385 ALA A N 1
ATOM 3102 C CA . ALA A 1 385 ? -2.115 2.459 24.406 1 89.69 385 ALA A CA 1
ATOM 3103 C C . ALA A 1 385 ? -1.352 1.27 24.969 1 89.69 385 ALA A C 1
ATOM 3105 O O . ALA A 1 385 ? -1.185 0.248 24.312 1 89.69 385 ALA A O 1
ATOM 3106 N N . ALA A 1 386 ? -0.967 1.38 26.219 1 92 386 ALA A N 1
ATOM 3107 C CA . ALA A 1 386 ? -0.23 0.297 26.875 1 92 386 ALA A CA 1
ATOM 3108 C C . ALA A 1 386 ? -1.117 -0.93 27.062 1 92 386 ALA A C 1
ATOM 3110 O O . ALA A 1 386 ? -0.684 -2.061 26.828 1 92 386 ALA A O 1
ATOM 3111 N N . CYS A 1 387 ? -2.33 -0.661 27.438 1 90.88 387 CYS A N 1
ATOM 3112 C CA . CYS A 1 387 ? -3.264 -1.765 27.625 1 90.88 387 CYS A CA 1
ATOM 3113 C C . CYS A 1 387 ? -3.609 -2.422 26.297 1 90.88 387 CYS A C 1
ATOM 3115 O O . CYS A 1 387 ? -3.752 -3.643 26.219 1 90.88 387 CYS A O 1
ATOM 3117 N N . GLY A 1 388 ? -3.793 -1.607 25.312 1 89.88 388 GLY A N 1
ATOM 3118 C CA . GLY A 1 388 ? -4.027 -2.168 23.984 1 89.88 388 GLY A CA 1
ATOM 3119 C C . GLY A 1 388 ? -2.9 -3.068 23.516 1 89.88 388 GLY A C 1
ATOM 3120 O O . GLY A 1 388 ? -3.146 -4.164 23 1 89.88 388 GLY A O 1
ATOM 3121 N N . PHE A 1 389 ? -1.739 -2.625 23.719 1 93.38 389 PHE A N 1
ATOM 3122 C CA . PHE A 1 389 ? -0.59 -3.441 23.344 1 93.38 389 PHE A CA 1
ATOM 3123 C C . PHE A 1 389 ? -0.555 -4.73 24.156 1 93.38 389 PHE A C 1
ATOM 3125 O O . PHE A 1 389 ? -0.332 -5.809 23.609 1 93.38 389 PHE A O 1
ATOM 3132 N N . ALA A 1 390 ? -0.726 -4.59 25.422 1 94.19 390 ALA A N 1
ATOM 3133 C CA . ALA A 1 390 ? -0.717 -5.766 26.297 1 94.19 390 ALA A CA 1
ATOM 3134 C C . ALA A 1 390 ? -1.766 -6.781 25.859 1 94.19 390 ALA A C 1
ATOM 3136 O O . ALA A 1 390 ? -1.522 -7.992 25.891 1 94.19 390 ALA A O 1
ATOM 3137 N N . ALA A 1 391 ? -2.857 -6.305 25.453 1 93.06 391 ALA A N 1
ATOM 3138 C CA . ALA A 1 391 ? -3.928 -7.188 25 1 93.06 391 ALA A CA 1
ATOM 3139 C C . ALA A 1 391 ? -3.512 -7.957 23.75 1 93.06 391 ALA A C 1
ATOM 3141 O O . ALA A 1 391 ? -3.635 -9.18 23.688 1 93.06 391 ALA A O 1
ATOM 3142 N N . VAL A 1 392 ? -2.988 -7.262 22.781 1 93.38 392 VAL A N 1
ATOM 3143 C CA . VAL A 1 392 ? -2.596 -7.898 21.531 1 93.38 392 VAL A CA 1
ATOM 3144 C C . VAL A 1 392 ? -1.427 -8.852 21.781 1 93.38 392 VAL A C 1
ATOM 3146 O O . VAL A 1 392 ? -1.385 -9.953 21.219 1 93.38 392 VAL A O 1
ATOM 3149 N N . PHE A 1 393 ? -0.534 -8.422 22.609 1 93.31 393 PHE A N 1
ATOM 3150 C CA . PHE A 1 393 ? 0.599 -9.273 22.953 1 93.31 393 PHE A CA 1
ATOM 3151 C C . PHE A 1 393 ? 0.129 -10.531 23.672 1 93.31 393 PHE A C 1
ATOM 3153 O O . PHE A 1 393 ? 0.65 -11.625 23.422 1 93.31 393 PHE A O 1
ATOM 3160 N N . SER A 1 394 ? -0.828 -10.375 24.5 1 93.38 394 SER A N 1
ATOM 3161 C CA . SER A 1 394 ? -1.378 -11.531 25.203 1 93.38 394 SER A CA 1
ATOM 3162 C C . SER A 1 394 ? -2.037 -12.5 24.234 1 93.38 394 SER A C 1
ATOM 3164 O O . SER A 1 394 ? -1.9 -13.719 24.375 1 93.38 394 SER A O 1
ATOM 3166 N N . VAL A 1 395 ? -2.754 -11.977 23.312 1 92.31 395 VAL A N 1
ATOM 3167 C CA . VAL A 1 395 ? -3.357 -12.836 22.297 1 92.31 395 VAL A CA 1
ATOM 3168 C C . VAL A 1 395 ? -2.268 -13.594 21.531 1 92.31 395 VAL A C 1
ATOM 3170 O O . VAL A 1 395 ? -2.396 -14.789 21.281 1 92.31 395 VAL A O 1
ATOM 3173 N N . PHE A 1 396 ? -1.224 -12.93 21.203 1 88.88 396 PHE A N 1
ATOM 3174 C CA . PHE A 1 396 ? -0.096 -13.547 20.516 1 88.88 396 PHE A CA 1
ATOM 3175 C C . PHE A 1 396 ? 0.498 -14.672 21.344 1 88.88 396 PHE A C 1
ATOM 3177 O O . PHE A 1 396 ? 0.79 -15.75 20.828 1 88.88 396 PHE A O 1
ATOM 3184 N N . LEU A 1 397 ? 0.645 -14.398 22.625 1 86.88 397 LEU A N 1
ATOM 3185 C CA . LEU A 1 397 ? 1.206 -15.406 23.516 1 86.88 397 LEU A CA 1
ATOM 3186 C C . LEU A 1 397 ? 0.302 -16.641 23.594 1 86.88 397 LEU A C 1
ATOM 3188 O O . LEU A 1 397 ? 0.788 -17.766 23.672 1 86.88 397 LEU A O 1
ATOM 3192 N N . THR A 1 398 ? -0.957 -16.438 23.562 1 87 398 THR A N 1
ATOM 3193 C CA . THR A 1 398 ? -1.888 -17.562 23.594 1 87 398 THR A CA 1
ATOM 3194 C C . THR A 1 398 ? -1.758 -18.406 22.328 1 87 398 THR A C 1
ATOM 3196 O O . THR A 1 398 ? -1.887 -19.641 22.375 1 87 398 THR A O 1
ATOM 3199 N N . HIS A 1 399 ? -1.525 -17.812 21.219 1 83.5 399 HIS A N 1
ATOM 3200 C CA . HIS A 1 399 ? -1.315 -18.547 19.969 1 83.5 399 HIS A CA 1
ATOM 3201 C C . HIS A 1 399 ? -0.027 -19.359 20.031 1 83.5 399 HIS A C 1
ATOM 3203 O O . HIS A 1 399 ? 0.013 -20.5 19.562 1 83.5 399 HIS A O 1
ATOM 3209 N N . LEU A 1 400 ? 0.994 -18.766 20.594 1 78.31 400 LEU A N 1
ATOM 3210 C CA . LEU A 1 400 ? 2.271 -19.453 20.734 1 78.31 400 LEU A CA 1
ATOM 3211 C C . LEU A 1 400 ? 2.127 -20.688 21.609 1 78.31 400 LEU A C 1
ATOM 3213 O O . LEU A 1 400 ? 2.686 -21.75 21.312 1 78.31 400 LEU A O 1
ATOM 3217 N N . LEU A 1 401 ? 1.438 -20.5 22.609 1 75.25 401 LEU A N 1
ATOM 3218 C CA . LEU A 1 401 ? 1.234 -21.609 23.547 1 75.25 401 LEU A CA 1
ATOM 3219 C C . LEU A 1 401 ? 0.409 -22.703 22.906 1 75.25 401 LEU A C 1
ATOM 3221 O O . LEU A 1 401 ? 0.694 -23.891 23.094 1 75.25 401 LEU A O 1
ATOM 3225 N N . ASN A 1 402 ? -0.502 -22.359 22.125 1 74.06 402 ASN A N 1
ATOM 3226 C CA . ASN A 1 402 ? -1.323 -23.344 21.438 1 74.06 402 ASN A CA 1
ATOM 3227 C C . ASN A 1 402 ? -0.514 -24.125 20.406 1 74.06 402 ASN A C 1
ATOM 3229 O O . ASN A 1 402 ? -0.706 -25.328 20.234 1 74.06 402 ASN A O 1
ATOM 3233 N N . THR A 1 403 ? 0.341 -23.406 19.641 1 70 403 THR A N 1
ATOM 3234 C CA . THR A 1 403 ? 1.156 -24.078 18.641 1 70 403 THR A CA 1
ATOM 3235 C C . THR A 1 403 ? 2.172 -25 19.281 1 70 403 THR A C 1
ATOM 3237 O O . THR A 1 403 ? 2.449 -26.094 18.766 1 70 403 THR A O 1
ATOM 3240 N N . ALA A 1 404 ? 2.865 -24.453 20.266 1 61.97 404 ALA A N 1
ATOM 3241 C CA . ALA A 1 404 ? 3.836 -25.281 20.969 1 61.97 404 ALA A CA 1
ATOM 3242 C C . ALA A 1 404 ? 3.199 -26.578 21.438 1 61.97 404 ALA A C 1
ATOM 3244 O O . ALA A 1 404 ? 3.865 -27.625 21.516 1 61.97 404 ALA A O 1
ATOM 3245 N N . PHE A 1 405 ? 2.066 -26.359 21.703 1 55.62 405 PHE A N 1
ATOM 3246 C CA . PHE A 1 405 ? 1.422 -27.578 22.188 1 55.62 405 PHE A CA 1
ATOM 3247 C C . PHE A 1 405 ? 0.864 -28.375 21.016 1 55.62 405 PHE A C 1
ATOM 3249 O O . PHE A 1 405 ? 0.576 -29.578 21.172 1 55.62 405 PHE A O 1
ATOM 3256 N N . ILE A 1 406 ? 0.804 -27.578 19.859 1 52.44 406 ILE A N 1
ATOM 3257 C CA . ILE A 1 406 ? 0.348 -28.297 18.688 1 52.44 406 ILE A CA 1
ATOM 3258 C C . ILE A 1 406 ? 1.532 -28.594 17.766 1 52.44 406 ILE A C 1
ATOM 3260 O O . ILE A 1 406 ? 1.668 -29.703 17.25 1 52.44 406 ILE A O 1
ATOM 3264 N N . GLU A 1 407 ? 2.336 -27.531 16.953 1 52.09 407 GLU A N 1
ATOM 3265 C CA . GLU A 1 407 ? 3.123 -27.719 15.742 1 52.09 407 GLU A CA 1
ATOM 3266 C C . GLU A 1 407 ? 4.617 -27.594 16.031 1 52.09 407 GLU A C 1
ATOM 3268 O O . GLU A 1 407 ? 5.039 -26.734 16.797 1 52.09 407 GLU A O 1
ATOM 3273 N N . LYS A 1 408 ? 5.48 -28.531 15.812 1 43.75 408 LYS A N 1
ATOM 3274 C CA . LYS A 1 408 ? 6.938 -28.594 15.75 1 43.75 408 LYS A CA 1
ATOM 3275 C C . LYS A 1 408 ? 7.473 -27.812 14.547 1 43.75 408 LYS A C 1
ATOM 3277 O O . LYS A 1 408 ? 7.043 -28.047 13.414 1 43.75 408 LYS A O 1
ATOM 3282 N N . THR A 1 409 ? 8.195 -26.609 14.523 1 38.53 409 THR A N 1
ATOM 3283 C CA . THR A 1 409 ? 8.641 -25.641 13.531 1 38.53 409 THR A CA 1
ATOM 3284 C C . THR A 1 409 ? 9.82 -26.172 12.734 1 38.53 409 THR A C 1
ATOM 3286 O O . THR A 1 409 ? 10.844 -26.547 13.305 1 38.53 409 THR A O 1
ATOM 3289 N N . LYS A 1 410 ? 10.023 -26.875 11.586 1 40.91 410 LYS A N 1
ATOM 3290 C CA . LYS A 1 410 ? 11.203 -27.203 10.789 1 40.91 410 LYS A CA 1
ATOM 3291 C C . LYS A 1 410 ? 11.531 -26.109 9.797 1 40.91 410 LYS A C 1
ATOM 3293 O O . LYS A 1 410 ? 10.641 -25.594 9.102 1 40.91 410 LYS A O 1
ATOM 3298 N N . MET A 1 411 ? 12.695 -25.312 9.836 1 38.94 411 MET A N 1
ATOM 3299 C CA . MET A 1 411 ? 13.25 -24.359 8.883 1 38.94 411 MET A CA 1
ATOM 3300 C C . MET A 1 411 ? 13.641 -25.062 7.582 1 38.94 411 MET A C 1
ATOM 3302 O O . MET A 1 411 ? 14.492 -25.953 7.582 1 38.94 411 MET A O 1
ATOM 3306 N N . THR A 1 412 ? 12.977 -25.281 6.609 1 42.16 412 THR A N 1
ATOM 3307 C CA . THR A 1 412 ? 13.312 -25.984 5.379 1 42.16 412 THR A CA 1
ATOM 3308 C C . THR A 1 412 ? 13.57 -25 4.242 1 42.16 412 THR A C 1
ATOM 3310 O O . THR A 1 412 ? 12.984 -23.922 4.203 1 42.16 412 THR A O 1
ATOM 3313 N N . LEU A 1 413 ? 14.766 -24.984 3.682 1 40.91 413 LEU A N 1
ATOM 3314 C CA . LEU A 1 413 ? 15.008 -24.312 2.41 1 40.91 413 LEU A CA 1
ATOM 3315 C C . LEU A 1 413 ? 13.758 -24.344 1.534 1 40.91 413 LEU A C 1
ATOM 3317 O O . LEU A 1 413 ? 13.039 -25.344 1.506 1 40.91 413 LEU A O 1
ATOM 3321 N N . VAL A 1 414 ? 13.25 -23.375 1.513 1 40.09 414 VAL A N 1
ATOM 3322 C CA . VAL A 1 414 ? 12.047 -23.281 0.705 1 40.09 414 VAL A CA 1
ATOM 3323 C C . VAL A 1 414 ? 12.18 -24.156 -0.538 1 40.09 414 VAL A C 1
ATOM 3325 O O . VAL A 1 414 ? 12.898 -23.797 -1.477 1 40.09 414 VAL A O 1
ATOM 3328 N N . GLU A 1 415 ? 12.586 -25.562 -0.297 1 33.97 415 GLU A N 1
ATOM 3329 C CA . GLU A 1 415 ? 12.539 -26.297 -1.553 1 33.97 415 GLU A CA 1
ATOM 3330 C C . GLU A 1 415 ? 11.273 -25.969 -2.34 1 33.97 415 GLU A C 1
ATOM 3332 O O . GLU A 1 415 ? 11.344 -25.594 -3.51 1 33.97 415 GLU A O 1
ATOM 3337 N N . ASP A 1 416 ? 10.258 -27.188 -2.16 1 29.08 416 ASP A N 1
ATOM 3338 C CA . ASP A 1 416 ? 9.055 -27.531 -2.914 1 29.08 416 ASP A CA 1
ATOM 3339 C C . ASP A 1 416 ? 7.906 -26.578 -2.594 1 29.08 416 ASP A C 1
ATOM 3341 O O . ASP A 1 416 ? 6.754 -26.844 -2.941 1 29.08 416 ASP A O 1
ATOM 3345 N N . LYS A 1 417 ? 7.949 -25.922 -1.688 1 31.81 417 LYS A N 1
ATOM 3346 C CA . LYS A 1 417 ? 6.605 -25.359 -1.59 1 31.81 417 LYS A CA 1
ATOM 3347 C C . LYS A 1 417 ? 6.254 -24.547 -2.834 1 31.81 417 LYS A C 1
ATOM 3349 O O . LYS A 1 417 ? 5.168 -23.969 -2.922 1 31.81 417 LYS A O 1
ATOM 3354 N N . CYS A 1 418 ? 7.152 -24.25 -3.633 1 29.75 418 CYS A N 1
ATOM 3355 C CA . CYS A 1 418 ? 6.855 -24.281 -5.059 1 29.75 418 CYS A CA 1
ATOM 3356 C C . CYS A 1 418 ? 6.422 -25.672 -5.508 1 29.75 418 CYS A C 1
ATOM 3358 O O . CYS A 1 418 ? 6.184 -25.891 -6.695 1 29.75 418 CYS A O 1
ATOM 3360 N N . SER A 1 419 ? 6.77 -26.969 -4.973 1 27.78 419 SER A N 1
ATOM 3361 C CA . SER A 1 419 ? 6.332 -28.297 -5.363 1 27.78 419 SER A CA 1
ATOM 3362 C C . SER A 1 419 ? 4.816 -28.438 -5.266 1 27.78 419 SER A C 1
ATOM 3364 O O . SER A 1 419 ? 4.223 -29.312 -5.895 1 27.78 419 SER A O 1
ATOM 3366 N N . ARG A 1 420 ? 4.055 -28.375 -4.402 1 30.34 420 ARG A N 1
ATOM 3367 C CA . ARG A 1 420 ? 2.695 -28.641 -4.863 1 30.34 420 ARG A CA 1
ATOM 3368 C C . ARG A 1 420 ? 2.326 -27.734 -6.027 1 30.34 420 ARG A C 1
ATOM 3370 O O . ARG A 1 420 ? 1.393 -28.016 -6.777 1 30.34 420 ARG A O 1
ATOM 3377 N N . LYS A 1 421 ? 2.535 -26.688 -6.613 1 29.27 421 LYS A N 1
ATOM 3378 C CA . LYS A 1 421 ? 2.504 -26.797 -8.07 1 29.27 421 LYS A CA 1
ATOM 3379 C C . LYS A 1 421 ? 3.867 -27.219 -8.617 1 29.27 421 LYS A C 1
ATOM 3381 O O . LYS A 1 421 ? 3.955 -28.078 -9.484 1 29.27 421 LYS A O 1
ATOM 3386 N N . HIS A 1 422 ? 5.172 -26.75 -9.031 1 24.98 422 HIS A N 1
ATOM 3387 C CA . HIS A 1 422 ? 6.215 -27.469 -9.758 1 24.98 422 HIS A CA 1
ATOM 3388 C C . HIS A 1 422 ? 7.207 -28.109 -8.797 1 24.98 422 HIS A C 1
ATOM 3390 O O . HIS A 1 422 ? 7.852 -27.422 -8.008 1 24.98 422 HIS A O 1
ATOM 3396 N N . ARG A 1 423 ? 7.098 -29.453 -8.375 1 25.22 423 ARG A N 1
ATOM 3397 C CA . ARG A 1 423 ? 8.094 -30.438 -7.969 1 25.22 423 ARG A CA 1
ATOM 3398 C C . ARG A 1 423 ? 9.438 -30.172 -8.633 1 25.22 423 ARG A C 1
ATOM 3400 O O . ARG A 1 423 ? 9.531 -30.109 -9.859 1 25.22 423 ARG A O 1
ATOM 3407 N N . PRO A 1 424 ? 10.391 -29.719 -8.117 1 24.86 424 PRO A N 1
ATOM 3408 C CA . PRO A 1 424 ? 11.578 -30.219 -8.812 1 24.86 424 PRO A CA 1
ATOM 3409 C C . PRO A 1 424 ? 11.68 -31.75 -8.789 1 24.86 424 PRO A C 1
ATOM 3411 O O . PRO A 1 424 ? 11.156 -32.375 -7.875 1 24.86 424 PRO A O 1
ATOM 3414 N N . ALA A 1 425 ? 11.969 -32.531 -9.961 1 23.42 425 ALA A N 1
ATOM 3415 C CA . ALA A 1 425 ? 12.602 -33.844 -10.219 1 23.42 425 ALA A CA 1
ATOM 3416 C C . ALA A 1 425 ? 13.789 -34.062 -9.289 1 23.42 425 ALA A C 1
ATOM 3418 O O . ALA A 1 425 ? 14.867 -33.5 -9.5 1 23.42 425 ALA A O 1
ATOM 3419 N N . MET A 1 426 ? 13.773 -34.062 -8.164 1 24.59 426 MET A N 1
ATOM 3420 C CA . MET A 1 426 ? 14.992 -34.625 -7.59 1 24.59 426 MET A CA 1
ATOM 3421 C C . MET A 1 426 ? 15.234 -36.031 -8.102 1 24.59 426 MET A C 1
ATOM 3423 O O . MET A 1 426 ? 16.047 -36.75 -7.551 1 24.59 426 MET A O 1
ATOM 3427 N N . GLY A 1 427 ? 14.328 -37.031 -8.633 1 21.59 427 GLY A N 1
ATOM 3428 C CA . GLY A 1 427 ? 15.016 -38.312 -8.664 1 21.59 427 GLY A CA 1
ATOM 3429 C C . GLY A 1 427 ? 16.453 -38.219 -9.148 1 21.59 427 GLY A C 1
ATOM 3430 O O . GLY A 1 427 ? 16.875 -37.156 -9.617 1 21.59 427 GLY A O 1
ATOM 3431 N N . ASN A 1 428 ? 17.078 -39.375 -9.797 1 21.95 428 ASN A N 1
ATOM 3432 C CA . ASN A 1 428 ? 18.312 -40.031 -10.25 1 21.95 428 ASN A CA 1
ATOM 3433 C C . ASN A 1 428 ? 19.141 -39.094 -11.125 1 21.95 428 ASN A C 1
ATOM 3435 O O . ASN A 1 428 ? 19.453 -37.969 -10.727 1 21.95 428 ASN A O 1
ATOM 3439 N N . GLY A 1 429 ? 19.641 -39.656 -12.445 1 22.12 429 GLY A N 1
ATOM 3440 C CA . GLY A 1 429 ? 20.578 -39.781 -13.555 1 22.12 429 GLY A CA 1
ATOM 3441 C C . GLY A 1 429 ? 20.672 -38.5 -14.375 1 22.12 429 GLY A C 1
ATOM 3442 O O . GLY A 1 429 ? 19.922 -37.562 -14.156 1 22.12 429 GLY A O 1
ATOM 3443 N N . ARG A 1 430 ? 20.625 -38.562 -15.875 1 24.91 430 ARG A N 1
ATOM 3444 C CA . ARG A 1 430 ? 20.938 -38.188 -17.25 1 24.91 430 ARG A CA 1
ATOM 3445 C C . ARG A 1 430 ? 19.969 -37.156 -17.781 1 24.91 430 ARG A C 1
ATOM 3447 O O . ARG A 1 430 ? 20.344 -36.312 -18.594 1 24.91 430 ARG A O 1
ATOM 3454 N N . SER A 1 431 ? 18.984 -36.812 -18.453 1 22.89 431 SER A N 1
ATOM 3455 C CA . SER A 1 431 ? 19.266 -36.188 -19.75 1 22.89 431 SER A CA 1
ATOM 3456 C C . SER A 1 431 ? 19.781 -34.75 -19.562 1 22.89 431 SER A C 1
ATOM 3458 O O . SER A 1 431 ? 19.312 -34.031 -18.688 1 22.89 431 SER A O 1
ATOM 3460 N N . GLU A 1 432 ? 21.219 -34.125 -20.391 1 25.89 432 GLU A N 1
ATOM 3461 C CA . GLU A 1 432 ? 22.359 -33.438 -21 1 25.89 432 GLU A CA 1
ATOM 3462 C C . GLU A 1 432 ? 21.953 -32.031 -21.5 1 25.89 432 GLU A C 1
ATOM 3464 O O . GLU A 1 432 ? 22.781 -31.141 -21.562 1 25.89 432 GLU A O 1
ATOM 3469 N N . GLU A 1 433 ? 20.844 -31.672 -22.312 1 24.78 433 GLU A N 1
ATOM 3470 C CA . GLU A 1 433 ? 20.766 -30.641 -23.344 1 24.78 433 GLU A CA 1
ATOM 3471 C C . GLU A 1 433 ? 20.5 -29.266 -22.719 1 24.78 433 GLU A C 1
ATOM 3473 O O . GLU A 1 433 ? 21.156 -28.281 -23.062 1 24.78 433 GLU A O 1
ATOM 3478 N N . ASP A 1 434 ? 19.188 -28.625 -22.297 1 21.11 434 ASP A N 1
ATOM 3479 C CA . ASP A 1 434 ? 19 -27.203 -22.5 1 21.11 434 ASP A CA 1
ATOM 3480 C C . ASP A 1 434 ? 19.312 -26.406 -21.234 1 21.11 434 ASP A C 1
ATOM 3482 O O . ASP A 1 434 ? 18.984 -25.219 -21.141 1 21.11 434 ASP A O 1
ATOM 3486 N N . CYS A 1 435 ? 19.719 -26.906 -20.031 1 22.72 435 CYS A N 1
ATOM 3487 C CA . CYS A 1 435 ? 20.359 -26 -19.078 1 22.72 435 CYS A CA 1
ATOM 3488 C C . CYS A 1 435 ? 21.5 -25.234 -19.75 1 22.72 435 CYS A C 1
ATOM 3490 O O . CYS A 1 435 ? 22.625 -25.266 -19.266 1 22.72 435 CYS A O 1
ATOM 3492 N N . THR A 1 436 ? 21.672 -25.25 -21.266 1 19.78 436 THR A N 1
ATOM 3493 C CA . THR A 1 436 ? 22.734 -24.438 -21.859 1 19.78 436 THR A CA 1
ATOM 3494 C C . THR A 1 436 ? 22.531 -22.953 -21.516 1 19.78 436 THR A C 1
ATOM 3496 O O . THR A 1 436 ? 21.422 -22.438 -21.656 1 19.78 436 THR A O 1
ATOM 3499 N N . MET B 1 1 ? 5.598 10.961 3.842 1 45.41 1 MET B N 1
ATOM 3500 C CA . MET B 1 1 ? 5.328 12.328 4.285 1 45.41 1 MET B CA 1
ATOM 3501 C C . MET B 1 1 ? 6.551 12.93 4.965 1 45.41 1 MET B C 1
ATOM 3503 O O . MET B 1 1 ? 6.984 14.031 4.613 1 45.41 1 MET B O 1
ATOM 3507 N N . ASN B 1 2 ? 7.203 12.102 5.84 1 44.88 2 ASN B N 1
ATOM 3508 C CA . ASN B 1 2 ? 8.352 12.656 6.555 1 44.88 2 ASN B CA 1
ATOM 3509 C C . ASN B 1 2 ? 9.516 12.938 5.609 1 44.88 2 ASN B C 1
ATOM 3511 O O . ASN B 1 2 ? 10.227 13.93 5.77 1 44.88 2 ASN B O 1
ATOM 3515 N N . ARG B 1 3 ? 9.641 12.117 4.562 1 45.78 3 ARG B N 1
ATOM 3516 C CA . ARG B 1 3 ? 10.766 12.258 3.648 1 45.78 3 ARG B CA 1
ATOM 3517 C C . ARG B 1 3 ? 10.578 13.461 2.727 1 45.78 3 ARG B C 1
ATOM 3519 O O . ARG B 1 3 ? 11.547 14.125 2.357 1 45.78 3 ARG B O 1
ATOM 3526 N N . GLY B 1 4 ? 9.273 13.625 2.453 1 51.31 4 GLY B N 1
ATOM 3527 C CA . GLY B 1 4 ? 8.977 14.805 1.668 1 51.31 4 GLY B CA 1
ATOM 3528 C C . GLY B 1 4 ? 9.328 16.094 2.379 1 51.31 4 GLY B C 1
ATOM 3529 O O . GLY B 1 4 ? 9.664 17.094 1.736 1 51.31 4 GLY B O 1
ATOM 3530 N N . ALA B 1 5 ? 9.508 15.898 3.635 1 51.84 5 ALA B N 1
ATOM 3531 C CA . ALA B 1 5 ? 9.852 17.078 4.41 1 51.84 5 ALA B CA 1
ATOM 3532 C C . ALA B 1 5 ? 11.312 17.469 4.184 1 51.84 5 ALA B C 1
ATOM 3534 O O . ALA B 1 5 ? 11.656 18.656 4.207 1 51.84 5 ALA B O 1
ATOM 3535 N N . LEU B 1 6 ? 12.016 16.375 3.936 1 56.28 6 LEU B N 1
ATOM 3536 C CA . LEU B 1 6 ? 13.43 16.625 3.707 1 56.28 6 LEU B CA 1
ATOM 3537 C C . LEU B 1 6 ? 13.656 17.297 2.355 1 56.28 6 LEU B C 1
ATOM 3539 O O . LEU B 1 6 ? 14.523 18.156 2.219 1 56.28 6 LEU B O 1
ATOM 3543 N N . LEU B 1 7 ? 12.734 16.781 1.449 1 58.06 7 LEU B N 1
ATOM 3544 C CA . LEU B 1 7 ? 12.875 17.344 0.113 1 58.06 7 LEU B CA 1
ATOM 3545 C C . LEU B 1 7 ? 12.109 18.656 -0.001 1 58.06 7 LEU B C 1
ATOM 3547 O O . LEU B 1 7 ? 12.453 19.516 -0.815 1 58.06 7 LEU B O 1
ATOM 3551 N N . GLY B 1 8 ? 11 18.703 0.798 1 55.62 8 GLY B N 1
ATOM 3552 C CA . GLY B 1 8 ? 10.141 19.875 0.734 1 55.62 8 GLY B CA 1
ATOM 3553 C C . GLY B 1 8 ? 10.594 21 1.65 1 55.62 8 GLY B C 1
ATOM 3554 O O . GLY B 1 8 ? 9.977 22.062 1.688 1 55.62 8 GLY B O 1
ATOM 3555 N N . SER B 1 9 ? 11.391 20.609 2.598 1 50.12 9 SER B N 1
ATOM 3556 C CA . SER B 1 9 ? 11.781 21.688 3.506 1 50.12 9 SER B CA 1
ATOM 3557 C C . SER B 1 9 ? 12.172 22.938 2.742 1 50.12 9 SER B C 1
ATOM 3559 O O . SER B 1 9 ? 12.969 22.891 1.802 1 50.12 9 SER B O 1
ATOM 3561 N N . SER B 1 10 ? 11.055 23.609 2.527 1 44.09 10 SER B N 1
ATOM 3562 C CA . SER B 1 10 ? 10.953 24.938 1.909 1 44.09 10 SER B CA 1
ATOM 3563 C C . SER B 1 10 ? 12.312 25.625 1.854 1 44.09 10 SER B C 1
ATOM 3565 O O . SER B 1 10 ? 12.586 26.391 0.925 1 44.09 10 SER B O 1
ATOM 3567 N N . THR B 1 11 ? 12.781 26.062 2.965 1 41.53 11 THR B N 1
ATOM 3568 C CA . THR B 1 11 ? 13.711 27.188 2.994 1 41.53 11 THR B CA 1
ATOM 3569 C C . THR B 1 11 ? 15.031 26.812 2.332 1 41.53 11 THR B C 1
ATOM 3571 O O . THR B 1 11 ? 16.016 26.516 3.018 1 41.53 11 THR B O 1
ATOM 3574 N N . PHE B 1 12 ? 14.805 25.891 1.399 1 44.53 12 PHE B N 1
ATOM 3575 C CA . PHE B 1 12 ? 16.172 25.719 0.908 1 44.53 12 PHE B CA 1
ATOM 3576 C C . PHE B 1 12 ? 16.766 27.047 0.49 1 44.53 12 PHE B C 1
ATOM 3578 O O . PHE B 1 12 ? 16.281 27.703 -0.437 1 44.53 12 PHE B O 1
ATOM 3585 N N . GLY B 1 13 ? 17.078 27.719 1.274 1 48.44 13 GLY B N 1
ATOM 3586 C CA . GLY B 1 13 ? 17.953 28.781 0.817 1 48.44 13 GLY B CA 1
ATOM 3587 C C . GLY B 1 13 ? 18.938 28.328 -0.243 1 48.44 13 GLY B C 1
ATOM 3588 O O . GLY B 1 13 ? 19.188 27.125 -0.397 1 48.44 13 GLY B O 1
ATOM 3589 N N . GLU B 1 14 ? 19.172 28.922 -1.333 1 53.53 14 GLU B N 1
ATOM 3590 C CA . GLU B 1 14 ? 20.078 28.688 -2.447 1 53.53 14 GLU B CA 1
ATOM 3591 C C . GLU B 1 14 ? 21.188 27.688 -2.064 1 53.53 14 GLU B C 1
ATOM 3593 O O . GLU B 1 14 ? 21.578 26.844 -2.875 1 53.53 14 GLU B O 1
ATOM 3598 N N . GLY B 1 15 ? 21.547 27.531 -0.803 1 58.12 15 GLY B N 1
ATOM 3599 C CA . GLY B 1 15 ? 22.734 26.781 -0.427 1 58.12 15 GLY B CA 1
ATOM 3600 C C . GLY B 1 15 ? 22.406 25.469 0.28 1 58.12 15 GLY B C 1
ATOM 3601 O O . GLY B 1 15 ? 23.297 24.656 0.512 1 58.12 15 GLY B O 1
ATOM 3602 N N . GLU B 1 16 ? 21.078 25.062 0.278 1 71.19 16 GLU B N 1
ATOM 3603 C CA . GLU B 1 16 ? 20.859 23.922 1.161 1 71.19 16 GLU B CA 1
ATOM 3604 C C . GLU B 1 16 ? 20.328 22.719 0.385 1 71.19 16 GLU B C 1
ATOM 3606 O O . GLU B 1 16 ? 19.969 21.703 0.979 1 71.19 16 GLU B O 1
ATOM 3611 N N . ALA B 1 17 ? 20.422 22.766 -0.945 1 71.81 17 ALA B N 1
ATOM 3612 C CA . ALA B 1 17 ? 19.922 21.672 -1.784 1 71.81 17 ALA B CA 1
ATOM 3613 C C . ALA B 1 17 ? 20.75 20.406 -1.584 1 71.81 17 ALA B C 1
ATOM 3615 O O . ALA B 1 17 ? 20.188 19.312 -1.46 1 71.81 17 ALA B O 1
ATOM 3616 N N . LEU B 1 18 ? 22.062 20.594 -1.595 1 76.56 18 LEU B N 1
ATOM 3617 C CA . LEU B 1 18 ? 22.938 19.438 -1.424 1 76.56 18 LEU B CA 1
ATOM 3618 C C . LEU B 1 18 ? 22.688 18.766 -0.085 1 76.56 18 LEU B C 1
ATOM 3620 O O . LEU B 1 18 ? 22.672 17.531 -0.006 1 76.56 18 LEU B O 1
ATOM 3624 N N . ARG B 1 19 ? 22.469 19.547 0.84 1 80.94 19 ARG B N 1
ATOM 3625 C CA . ARG B 1 19 ? 22.203 18.984 2.166 1 80.94 19 ARG B CA 1
ATOM 3626 C C . ARG B 1 19 ? 20.906 18.203 2.186 1 80.94 19 ARG B C 1
ATOM 3628 O O . ARG B 1 19 ? 20.844 17.094 2.746 1 80.94 19 ARG B O 1
ATOM 3635 N N . CYS B 1 20 ? 19.906 18.734 1.529 1 78.44 20 CYS B N 1
ATOM 3636 C CA . CYS B 1 20 ? 18.609 18.062 1.46 1 78.44 20 CYS B CA 1
ATOM 3637 C C . CYS B 1 20 ? 18.734 16.719 0.746 1 78.44 20 CYS B C 1
ATOM 3639 O O . CYS B 1 20 ? 18.172 15.719 1.193 1 78.44 20 CYS B O 1
ATOM 3641 N N . PHE B 1 21 ? 19.531 16.719 -0.251 1 78.94 21 PHE B N 1
ATOM 3642 C CA . PHE B 1 21 ? 19.719 15.484 -1.018 1 78.94 21 PHE B CA 1
ATOM 3643 C C . PHE B 1 21 ? 20.469 14.445 -0.204 1 78.94 21 PHE B C 1
ATOM 3645 O O . PHE B 1 21 ? 20.141 13.266 -0.224 1 78.94 21 PHE B O 1
ATOM 3652 N N . ILE B 1 22 ? 21.438 14.906 0.456 1 84.62 22 ILE B N 1
ATOM 3653 C CA . ILE B 1 22 ? 22.25 13.992 1.266 1 84.62 22 ILE B CA 1
ATOM 3654 C C . ILE B 1 22 ? 21.375 13.391 2.369 1 84.62 22 ILE B C 1
ATOM 3656 O O . ILE B 1 22 ? 21.422 12.18 2.605 1 84.62 22 ILE B O 1
ATOM 3660 N N . HIS B 1 23 ? 20.594 14.211 2.99 1 86.69 23 HIS B N 1
ATOM 3661 C CA . HIS B 1 23 ? 19.75 13.727 4.082 1 86.69 23 HIS B CA 1
ATOM 3662 C C . HIS B 1 23 ? 18.609 12.859 3.557 1 86.69 23 HIS B C 1
ATOM 3664 O O . HIS B 1 23 ? 18.203 11.898 4.219 1 86.69 23 HIS B O 1
ATOM 3670 N N . PHE B 1 24 ? 18.203 13.18 2.393 1 83.81 24 PHE B N 1
ATOM 3671 C CA . PHE B 1 24 ? 17.172 12.352 1.775 1 83.81 24 PHE B CA 1
ATOM 3672 C C . PHE B 1 24 ? 17.703 10.969 1.444 1 83.81 24 PHE B C 1
ATOM 3674 O O . PHE B 1 24 ? 17.125 9.953 1.835 1 83.81 24 PHE B O 1
ATOM 3681 N N . PHE B 1 25 ? 18.859 10.93 0.852 1 85.69 25 PHE B N 1
ATOM 3682 C CA . PHE B 1 25 ? 19.453 9.656 0.481 1 85.69 25 PHE B CA 1
ATOM 3683 C C . PHE B 1 25 ? 19.969 8.922 1.712 1 85.69 25 PHE B C 1
ATOM 3685 O O . PHE B 1 25 ? 19.953 7.691 1.766 1 85.69 25 PHE B O 1
ATOM 3692 N N . GLY B 1 26 ? 20.453 9.727 2.621 1 90.75 26 GLY B N 1
ATOM 3693 C CA . GLY B 1 26 ? 20.938 9.133 3.861 1 90.75 26 GLY B CA 1
ATOM 3694 C C . GLY B 1 26 ? 19.828 8.477 4.668 1 90.75 26 GLY B C 1
ATOM 3695 O O . GLY B 1 26 ? 20.078 7.59 5.48 1 90.75 26 GLY B O 1
ATOM 3696 N N . SER B 1 27 ? 18.609 8.906 4.41 1 91.06 27 SER B N 1
ATOM 3697 C CA . SER B 1 27 ? 17.484 8.32 5.125 1 91.06 27 SER B CA 1
ATOM 3698 C C . SER B 1 27 ? 16.812 7.23 4.293 1 91.06 27 SER B C 1
ATOM 3700 O O . SER B 1 27 ? 16.531 6.137 4.793 1 91.06 27 SER B O 1
ATOM 3702 N N . LEU B 1 28 ? 16.625 7.457 3.035 1 89.19 28 LEU B N 1
ATOM 3703 C CA . LEU B 1 28 ? 15.906 6.52 2.176 1 89.19 28 LEU B CA 1
ATOM 3704 C C . LEU B 1 28 ? 16.797 5.344 1.794 1 89.19 28 LEU B C 1
ATOM 3706 O O . LEU B 1 28 ? 16.312 4.219 1.641 1 89.19 28 LEU B O 1
ATOM 3710 N N . GLY B 1 29 ? 18.047 5.625 1.605 1 90.06 29 GLY B N 1
ATOM 3711 C CA . GLY B 1 29 ? 18.969 4.59 1.188 1 90.06 29 GLY B CA 1
ATOM 3712 C C . GLY B 1 29 ? 18.984 3.385 2.107 1 90.06 29 GLY B C 1
ATOM 3713 O O . GLY B 1 29 ? 18.672 2.271 1.681 1 90.06 29 GLY B O 1
ATOM 3714 N N . PRO B 1 30 ? 19.219 3.596 3.348 1 93.38 30 PRO B N 1
ATOM 3715 C CA . PRO B 1 30 ? 19.234 2.479 4.293 1 93.38 30 PRO B CA 1
ATOM 3716 C C . PRO B 1 30 ? 17.891 1.76 4.367 1 93.38 30 PRO B C 1
ATOM 3718 O O . PRO B 1 30 ? 17.844 0.533 4.488 1 93.38 30 PRO B O 1
ATOM 3721 N N . LEU B 1 31 ? 16.844 2.455 4.289 1 92.62 31 LEU B N 1
ATOM 3722 C CA . LEU B 1 31 ? 15.523 1.84 4.332 1 92.62 31 LEU B CA 1
ATOM 3723 C C . LEU B 1 31 ? 15.281 0.981 3.098 1 92.62 31 LEU B C 1
ATOM 3725 O O . LEU B 1 31 ? 14.711 -0.109 3.195 1 92.62 31 LEU B O 1
ATOM 3729 N N . TRP B 1 32 ? 15.727 1.466 2.021 1 91.06 32 TRP B N 1
ATOM 3730 C CA . TRP B 1 32 ? 15.617 0.691 0.79 1 91.06 32 TRP B CA 1
ATOM 3731 C C . TRP B 1 32 ? 16.438 -0.59 0.881 1 91.06 32 TRP B C 1
ATOM 3733 O O . TRP B 1 32 ? 15.984 -1.659 0.469 1 91.06 32 TRP B O 1
ATOM 3743 N N . ILE B 1 33 ? 17.594 -0.43 1.373 1 91.38 33 ILE B N 1
ATOM 3744 C CA . ILE B 1 33 ? 18.469 -1.587 1.51 1 91.38 33 ILE B CA 1
ATOM 3745 C C . ILE B 1 33 ? 17.812 -2.635 2.4 1 91.38 33 ILE B C 1
ATOM 3747 O O . ILE B 1 33 ? 17.859 -3.83 2.102 1 91.38 33 ILE B O 1
ATOM 3751 N N . THR B 1 34 ? 17.219 -2.172 3.402 1 93.75 34 THR B N 1
ATOM 3752 C CA . THR B 1 34 ? 16.547 -3.094 4.316 1 93.75 34 THR B CA 1
ATOM 3753 C C . THR B 1 34 ? 15.422 -3.84 3.604 1 93.75 34 THR B C 1
ATOM 3755 O O . THR B 1 34 ? 15.281 -5.055 3.764 1 93.75 34 THR B O 1
ATOM 3758 N N . TRP B 1 35 ? 14.656 -3.156 2.852 1 92.94 35 TRP B N 1
ATOM 3759 C CA . TRP B 1 35 ? 13.57 -3.793 2.117 1 92.94 35 TRP B CA 1
ATOM 3760 C C . TRP B 1 35 ? 14.109 -4.801 1.107 1 92.94 35 TRP B C 1
ATOM 3762 O O . TRP B 1 35 ? 13.586 -5.91 0.984 1 92.94 35 TRP B O 1
ATOM 3772 N N . GLU B 1 36 ? 15.148 -4.406 0.382 1 90.44 36 GLU B N 1
ATOM 3773 C CA . GLU B 1 36 ? 15.719 -5.273 -0.644 1 90.44 36 GLU B CA 1
ATOM 3774 C C . GLU B 1 36 ? 16.297 -6.551 -0.032 1 90.44 36 GLU B C 1
ATOM 3776 O O . GLU B 1 36 ? 16.078 -7.645 -0.552 1 90.44 36 GLU B O 1
ATOM 3781 N N . VAL B 1 37 ? 16.984 -6.371 1.056 1 91.31 37 VAL B N 1
ATOM 3782 C CA . VAL B 1 37 ? 17.578 -7.52 1.723 1 91.31 37 VAL B CA 1
ATOM 3783 C C . VAL B 1 37 ? 16.484 -8.477 2.201 1 91.31 37 VAL B C 1
ATOM 3785 O O . VAL B 1 37 ? 16.609 -9.688 2.047 1 91.31 37 VAL B O 1
ATOM 3788 N N . GLN B 1 38 ? 15.445 -7.906 2.688 1 92.12 38 GLN B N 1
ATOM 3789 C CA . GLN B 1 38 ? 14.352 -8.742 3.16 1 92.12 38 GLN B CA 1
ATOM 3790 C C . GLN B 1 38 ? 13.648 -9.438 1.999 1 92.12 38 GLN B C 1
ATOM 3792 O O . GLN B 1 38 ? 13.32 -10.625 2.09 1 92.12 38 GLN B O 1
ATOM 3797 N N . ALA B 1 39 ? 13.422 -8.758 0.939 1 91.69 39 ALA B N 1
ATOM 3798 C CA . ALA B 1 39 ? 12.766 -9.336 -0.228 1 91.69 39 ALA B CA 1
ATOM 3799 C C . ALA B 1 39 ? 13.586 -10.484 -0.807 1 91.69 39 ALA B C 1
ATOM 3801 O O . ALA B 1 39 ? 13.047 -11.547 -1.13 1 91.69 39 ALA B O 1
ATOM 3802 N N . PHE B 1 40 ? 14.875 -10.258 -0.861 1 89.94 40 PHE B N 1
ATOM 3803 C CA . PHE B 1 40 ? 15.742 -11.305 -1.401 1 89.94 40 PHE B CA 1
ATOM 3804 C C . PHE B 1 40 ? 15.852 -12.469 -0.431 1 89.94 40 PHE B C 1
ATOM 3806 O O . PHE B 1 40 ? 15.898 -13.633 -0.85 1 89.94 40 PHE B O 1
ATOM 3813 N N . TYR B 1 41 ? 15.898 -12.125 0.81 1 90.12 41 TYR B N 1
ATOM 3814 C CA . TYR B 1 41 ? 15.953 -13.188 1.812 1 90.12 41 TYR B CA 1
ATOM 3815 C C . TYR B 1 41 ? 14.711 -14.07 1.738 1 90.12 41 TYR B C 1
ATOM 3817 O O . TYR B 1 41 ? 14.812 -15.297 1.701 1 90.12 41 TYR B O 1
ATOM 3825 N N . GLU B 1 42 ? 13.539 -13.5 1.639 1 88.75 42 GLU B N 1
ATOM 3826 C CA . GLU B 1 42 ? 12.289 -14.25 1.625 1 88.75 42 GLU B CA 1
ATOM 3827 C C . GLU B 1 42 ? 12.086 -14.969 0.294 1 88.75 42 GLU B C 1
ATOM 3829 O O . GLU B 1 42 ? 11.328 -15.938 0.213 1 88.75 42 GLU B O 1
ATOM 3834 N N . SER B 1 43 ? 12.758 -14.477 -0.729 1 89.81 43 SER B N 1
ATOM 3835 C CA . SER B 1 43 ? 12.664 -15.133 -2.027 1 89.81 43 SER B CA 1
ATOM 3836 C C . SER B 1 43 ? 13.539 -16.391 -2.072 1 89.81 43 SER B C 1
ATOM 3838 O O . SER B 1 43 ? 13.352 -17.25 -2.939 1 89.81 43 SER B O 1
ATOM 3840 N N . ARG B 1 44 ? 14.484 -16.562 -1.135 1 88.31 44 ARG B N 1
ATOM 3841 C CA . ARG B 1 44 ? 15.445 -17.656 -1.178 1 88.31 44 ARG B CA 1
ATOM 3842 C C . ARG B 1 44 ? 15.188 -18.656 -0.053 1 88.31 44 ARG B C 1
ATOM 3844 O O . ARG B 1 44 ? 15.453 -19.844 -0.202 1 88.31 44 ARG B O 1
ATOM 3851 N N . TYR B 1 45 ? 14.695 -18.078 1.061 1 85.94 45 TYR B N 1
ATOM 3852 C CA . TYR B 1 45 ? 14.633 -18.938 2.248 1 85.94 45 TYR B CA 1
ATOM 3853 C C . TYR B 1 45 ? 13.242 -18.906 2.863 1 85.94 45 TYR B C 1
ATOM 3855 O O . TYR B 1 45 ? 12.547 -17.891 2.805 1 85.94 45 TYR B O 1
ATOM 3863 N N . LEU B 1 46 ? 12.781 -20.016 3.381 1 78.38 46 LEU B N 1
ATOM 3864 C CA . LEU B 1 46 ? 11.523 -20.156 4.098 1 78.38 46 LEU B CA 1
ATOM 3865 C C . LEU B 1 46 ? 11.758 -20.578 5.543 1 78.38 46 LEU B C 1
ATOM 3867 O O . LEU B 1 46 ? 12.492 -21.531 5.805 1 78.38 46 LEU B O 1
ATOM 3871 N N . ALA B 1 47 ? 11.406 -19.703 6.41 1 74.25 47 ALA B N 1
ATOM 3872 C CA . ALA B 1 47 ? 11.5 -20.031 7.828 1 74.25 47 ALA B CA 1
ATOM 3873 C C . ALA B 1 47 ? 10.164 -19.828 8.531 1 74.25 47 ALA B C 1
ATOM 3875 O O . ALA B 1 47 ? 9.516 -18.797 8.359 1 74.25 47 ALA B O 1
ATOM 3876 N N . TYR B 1 48 ? 9.609 -20.906 9.109 1 67.62 48 TYR B N 1
ATOM 3877 C CA . TYR B 1 48 ? 8.344 -20.766 9.812 1 67.62 48 TYR B CA 1
ATOM 3878 C C . TYR B 1 48 ? 8.5 -21.078 11.289 1 67.62 48 TYR B C 1
ATOM 3880 O O . TYR B 1 48 ? 8.188 -22.188 11.727 1 67.62 48 TYR B O 1
ATOM 3888 N N . ASP B 1 49 ? 9.219 -20.203 12.023 1 75.25 49 ASP B N 1
ATOM 3889 C CA . ASP B 1 49 ? 9.305 -20.438 13.469 1 75.25 49 ASP B CA 1
ATOM 3890 C C . ASP B 1 49 ? 9.164 -19.125 14.242 1 75.25 49 ASP B C 1
ATOM 3892 O O . ASP B 1 49 ? 9.133 -18.047 13.648 1 75.25 49 ASP B O 1
ATOM 3896 N N . TYR B 1 50 ? 9.016 -19.281 15.492 1 72 50 TYR B N 1
ATOM 3897 C CA . TYR B 1 50 ? 8.734 -18.125 16.344 1 72 50 TYR B CA 1
ATOM 3898 C C . TYR B 1 50 ? 9.969 -17.266 16.531 1 72 50 TYR B C 1
ATOM 3900 O O . TYR B 1 50 ? 9.859 -16.047 16.719 1 72 50 TYR B O 1
ATOM 3908 N N . PHE B 1 51 ? 11.133 -17.875 16.469 1 78.62 51 PHE B N 1
ATOM 3909 C CA . PHE B 1 51 ? 12.359 -17.094 16.578 1 78.62 51 PHE B CA 1
ATOM 3910 C C . PHE B 1 51 ? 12.477 -16.109 15.422 1 78.62 51 PHE B C 1
ATOM 3912 O O . PHE B 1 51 ? 12.789 -14.93 15.641 1 78.62 51 PHE B O 1
ATOM 3919 N N . HIS B 1 52 ? 12.203 -16.562 14.289 1 83.94 52 HIS B N 1
ATOM 3920 C CA . HIS B 1 52 ? 12.305 -15.703 13.117 1 83.94 52 HIS B CA 1
ATOM 3921 C C . HIS B 1 52 ? 11.211 -14.633 13.125 1 83.94 52 HIS B C 1
ATOM 3923 O O . HIS B 1 52 ? 11.43 -13.516 12.664 1 83.94 52 HIS B O 1
ATOM 3929 N N . ASN B 1 53 ? 10.133 -14.977 13.734 1 80.81 53 ASN B N 1
ATOM 3930 C CA . ASN B 1 53 ? 9.094 -13.969 13.906 1 80.81 53 ASN B CA 1
ATOM 3931 C C . ASN B 1 53 ? 9.516 -12.875 14.875 1 80.81 53 ASN B C 1
ATOM 3933 O O . ASN B 1 53 ? 9.25 -11.695 14.648 1 80.81 53 ASN B O 1
ATOM 3937 N N . LEU B 1 54 ? 10.133 -13.328 15.898 1 82.88 54 LEU B N 1
ATOM 3938 C CA . LEU B 1 54 ? 10.609 -12.359 16.875 1 82.88 54 LEU B CA 1
ATOM 3939 C C . LEU B 1 54 ? 11.656 -11.438 16.281 1 82.88 54 LEU B C 1
ATOM 3941 O O . LEU B 1 54 ? 11.633 -10.227 16.5 1 82.88 54 LEU B O 1
ATOM 3945 N N . VAL B 1 55 ? 12.562 -12.039 15.555 1 89.38 55 VAL B N 1
ATOM 3946 C CA . VAL B 1 55 ? 13.586 -11.234 14.906 1 89.38 55 VAL B CA 1
ATOM 3947 C C . VAL B 1 55 ? 12.938 -10.242 13.945 1 89.38 55 VAL B C 1
ATOM 3949 O O . VAL B 1 55 ? 13.336 -9.078 13.883 1 89.38 55 VAL B O 1
ATOM 3952 N N . SER B 1 56 ? 11.945 -10.703 13.273 1 88.5 56 SER B N 1
ATOM 3953 C CA . SER B 1 56 ? 11.234 -9.82 12.344 1 88.5 56 SER B CA 1
ATOM 3954 C C . SER B 1 56 ? 10.555 -8.672 13.078 1 88.5 56 SER B C 1
ATOM 3956 O O . SER B 1 56 ? 10.555 -7.539 12.602 1 88.5 56 SER B O 1
ATOM 3958 N N . ILE B 1 57 ? 10.055 -9.008 14.219 1 87 57 ILE B N 1
ATOM 3959 C CA . ILE B 1 57 ? 9.383 -7.988 15.023 1 87 57 ILE B CA 1
ATOM 3960 C C . ILE B 1 57 ? 10.391 -6.93 15.453 1 87 57 ILE B C 1
ATOM 3962 O O . ILE B 1 57 ? 10.125 -5.73 15.359 1 87 57 ILE B O 1
ATOM 3966 N N . ILE B 1 58 ? 11.477 -7.355 15.867 1 91.38 58 ILE B N 1
ATOM 3967 C CA . ILE B 1 58 ? 12.508 -6.418 16.312 1 91.38 58 ILE B CA 1
ATOM 3968 C C . ILE B 1 58 ? 12.984 -5.586 15.117 1 91.38 58 ILE B C 1
ATOM 3970 O O . ILE B 1 58 ? 13.211 -4.379 15.25 1 91.38 58 ILE B O 1
ATOM 3974 N N . ARG B 1 59 ? 13.094 -6.203 14.031 1 94.31 59 ARG B N 1
ATOM 3975 C CA . ARG B 1 59 ? 13.508 -5.488 12.828 1 94.31 59 ARG B CA 1
ATOM 3976 C C . ARG B 1 59 ? 12.477 -4.434 12.438 1 94.31 59 ARG B C 1
ATOM 3978 O O . ARG B 1 59 ? 12.836 -3.312 12.07 1 94.31 59 ARG B O 1
ATOM 3985 N N . TYR B 1 60 ? 11.234 -4.762 12.57 1 91.69 60 TYR B N 1
ATOM 3986 C CA . TYR B 1 60 ? 10.172 -3.803 12.273 1 91.69 60 TYR B CA 1
ATOM 3987 C C . TYR B 1 60 ? 10.211 -2.633 13.25 1 91.69 60 TYR B C 1
ATOM 3989 O O . TYR B 1 60 ? 9.953 -1.488 12.867 1 91.69 60 TYR B O 1
ATOM 3997 N N . LEU B 1 61 ? 10.531 -2.959 14.391 1 90.62 61 LEU B N 1
ATOM 3998 C CA . LEU B 1 61 ? 10.648 -1.904 15.391 1 90.62 61 LEU B CA 1
ATOM 3999 C C . LEU B 1 61 ? 11.797 -0.958 15.055 1 90.62 61 LEU B C 1
ATOM 4001 O O . LEU B 1 61 ? 11.656 0.261 15.188 1 90.62 61 LEU B O 1
ATOM 4005 N N . CYS B 1 62 ? 12.898 -1.542 14.641 1 94.62 62 CYS B N 1
ATOM 4006 C CA . CYS B 1 62 ? 14.031 -0.714 14.242 1 94.62 62 CYS B CA 1
ATOM 4007 C C . CYS B 1 62 ? 13.656 0.205 13.086 1 94.62 62 CYS B C 1
ATOM 4009 O O . CYS B 1 62 ? 13.977 1.396 13.109 1 94.62 62 CYS B O 1
ATOM 4011 N N . ILE B 1 63 ? 12.867 -0.338 12.164 1 93.88 63 ILE B N 1
ATOM 4012 C CA . ILE B 1 63 ? 12.445 0.454 11.016 1 93.88 63 ILE B CA 1
ATOM 4013 C C . ILE B 1 63 ? 11.469 1.537 11.461 1 93.88 63 ILE B C 1
ATOM 4015 O O . ILE B 1 63 ? 11.57 2.688 11.031 1 93.88 63 ILE B O 1
ATOM 4019 N N . GLY B 1 64 ? 10.617 1.148 12.352 1 89.69 64 GLY B N 1
ATOM 4020 C CA . GLY B 1 64 ? 9.68 2.125 12.891 1 89.69 64 GLY B CA 1
ATOM 4021 C C . GLY B 1 64 ? 10.359 3.277 13.602 1 89.69 64 GLY B C 1
ATOM 4022 O O . GLY B 1 64 ? 10.008 4.441 13.383 1 89.69 64 GLY B O 1
ATOM 4023 N N . PHE B 1 65 ? 11.352 2.965 14.328 1 90.44 65 PHE B N 1
ATOM 4024 C CA . PHE B 1 65 ? 12.086 3.992 15.055 1 90.44 65 PHE B CA 1
ATOM 4025 C C . PHE B 1 65 ? 12.875 4.875 14.094 1 90.44 65 PHE B C 1
ATOM 4027 O O . PHE B 1 65 ? 12.984 6.086 14.305 1 90.44 65 PHE B O 1
ATOM 4034 N N . ALA B 1 66 ? 13.438 4.234 13.141 1 93.19 66 ALA B N 1
ATOM 4035 C CA . ALA B 1 66 ? 14.172 5.012 12.148 1 93.19 66 ALA B CA 1
ATOM 4036 C C . ALA B 1 66 ? 13.258 6.023 11.453 1 93.19 66 ALA B C 1
ATOM 4038 O O . ALA B 1 66 ? 13.578 7.211 11.383 1 93.19 66 ALA B O 1
ATOM 4039 N N . ILE B 1 67 ? 12.102 5.57 11.055 1 89.06 67 ILE B N 1
ATOM 4040 C CA . ILE B 1 67 ? 11.18 6.422 10.305 1 89.06 67 ILE B CA 1
ATOM 4041 C C . ILE B 1 67 ? 10.625 7.512 11.227 1 89.06 67 ILE B C 1
ATOM 4043 O O . ILE B 1 67 ? 10.477 8.664 10.805 1 89.06 67 ILE B O 1
ATOM 4047 N N . PHE B 1 68 ? 10.43 7.215 12.43 1 85.88 68 PHE B N 1
ATOM 4048 C CA . PHE B 1 68 ? 9.883 8.148 13.406 1 85.88 68 PHE B CA 1
ATOM 4049 C C . PHE B 1 68 ? 10.836 9.312 13.633 1 85.88 68 PHE B C 1
ATOM 4051 O O . PHE B 1 68 ? 10.406 10.414 13.984 1 85.88 68 PHE B O 1
ATOM 4058 N N . ASN B 1 69 ? 12.078 9.07 13.422 1 88.5 69 ASN B N 1
ATOM 4059 C CA . ASN B 1 69 ? 13.062 10.102 13.734 1 88.5 69 ASN B CA 1
ATOM 4060 C C . ASN B 1 69 ? 13.453 10.898 12.5 1 88.5 69 ASN B C 1
ATOM 4062 O O . ASN B 1 69 ? 14.32 11.781 12.57 1 88.5 69 ASN B O 1
ATOM 4066 N N . ILE B 1 70 ? 12.836 10.586 11.398 1 86.88 70 ILE B N 1
ATOM 4067 C CA . ILE B 1 70 ? 13.047 11.422 10.227 1 86.88 70 ILE B CA 1
ATOM 4068 C C . ILE B 1 70 ? 12.305 12.75 10.391 1 86.88 70 ILE B C 1
ATOM 4070 O O . ILE B 1 70 ? 11.094 12.758 10.641 1 86.88 70 ILE B O 1
ATOM 4074 N N . ALA B 1 71 ? 13.031 13.812 10.375 1 81.12 71 ALA B N 1
ATOM 4075 C CA . ALA B 1 71 ? 12.477 15.133 10.625 1 81.12 71 ALA B CA 1
ATOM 4076 C C . ALA B 1 71 ? 12.906 16.125 9.547 1 81.12 71 ALA B C 1
ATOM 4078 O O . ALA B 1 71 ? 13.75 15.805 8.703 1 81.12 71 ALA B O 1
ATOM 4079 N N . PRO B 1 72 ? 12.188 17.188 9.578 1 76.38 72 PRO B N 1
ATOM 4080 C CA . PRO B 1 72 ? 12.641 18.219 8.641 1 76.38 72 PRO B CA 1
ATOM 4081 C C . PRO B 1 72 ? 14.109 18.594 8.844 1 76.38 72 PRO B C 1
ATOM 4083 O O . PRO B 1 72 ? 14.656 18.406 9.938 1 76.38 72 PRO B O 1
ATOM 4086 N N . LEU B 1 73 ? 14.68 19.125 7.883 1 79.31 73 LEU B N 1
ATOM 4087 C CA . LEU B 1 73 ? 16.125 19.328 7.816 1 79.31 73 LEU B CA 1
ATOM 4088 C C . LEU B 1 73 ? 16.609 20.141 9.016 1 79.31 73 LEU B C 1
ATOM 4090 O O . LEU B 1 73 ? 17.656 19.828 9.594 1 79.31 73 LEU B O 1
ATOM 4094 N N . GLN B 1 74 ? 15.859 21.172 9.406 1 75.75 74 GLN B N 1
ATOM 4095 C CA . GLN B 1 74 ? 16.281 22.047 10.5 1 75.75 74 GLN B CA 1
ATOM 4096 C C . GLN B 1 74 ? 16.391 21.281 11.812 1 75.75 74 GLN B C 1
ATOM 4098 O O . GLN B 1 74 ? 17.344 21.469 12.57 1 75.75 74 GLN B O 1
ATOM 4103 N N . LEU B 1 75 ? 15.523 20.375 11.977 1 77.75 75 LEU B N 1
ATOM 4104 C CA . LEU B 1 75 ? 15.523 19.578 13.195 1 77.75 75 LEU B CA 1
ATOM 4105 C C . LEU B 1 75 ? 16.453 18.375 13.055 1 77.75 75 LEU B C 1
ATOM 4107 O O . LEU B 1 75 ? 17.047 17.922 14.039 1 77.75 75 LEU B O 1
ATOM 4111 N N . TYR B 1 76 ? 16.562 18 11.859 1 81.62 76 TYR B N 1
ATOM 4112 C CA . TYR B 1 76 ? 17.344 16.797 11.586 1 81.62 76 TYR B CA 1
ATOM 4113 C C . TYR B 1 76 ? 18.828 17.078 11.711 1 81.62 76 TYR B C 1
ATOM 4115 O O . TYR B 1 76 ? 19.609 16.219 12.156 1 81.62 76 TYR B O 1
ATOM 4123 N N . THR B 1 77 ? 19.219 18.312 11.453 1 80.69 77 THR B N 1
ATOM 4124 C CA . THR B 1 77 ? 20.641 18.672 11.469 1 80.69 77 THR B CA 1
ATOM 4125 C C . THR B 1 77 ? 21.062 19.109 12.867 1 80.69 77 THR B C 1
ATOM 4127 O O . THR B 1 77 ? 22.266 19.25 13.141 1 80.69 77 THR B O 1
ATOM 4130 N N . ASP B 1 78 ? 20.125 19.344 13.688 1 82.56 78 ASP B N 1
ATOM 4131 C CA . ASP B 1 78 ? 20.453 19.719 15.062 1 82.56 78 ASP B CA 1
ATOM 4132 C C . ASP B 1 78 ? 20.781 18.484 15.898 1 82.56 78 ASP B C 1
ATOM 4134 O O . ASP B 1 78 ? 19.891 17.688 16.203 1 82.56 78 ASP B O 1
ATOM 4138 N N . PRO B 1 79 ? 22.016 18.359 16.234 1 86.56 79 PRO B N 1
ATOM 4139 C CA . PRO B 1 79 ? 22.422 17.156 16.969 1 86.56 79 PRO B CA 1
ATOM 4140 C C . PRO B 1 79 ? 21.781 17.078 18.359 1 86.56 79 PRO B C 1
ATOM 4142 O O . PRO B 1 79 ? 21.766 16 18.969 1 86.56 79 PRO B O 1
ATOM 4145 N N . ARG B 1 80 ? 21.266 18.203 18.859 1 85.88 80 ARG B N 1
ATOM 4146 C CA . ARG B 1 80 ? 20.688 18.219 20.203 1 85.88 80 ARG B CA 1
ATOM 4147 C C . ARG B 1 80 ? 19.406 17.391 20.25 1 85.88 80 ARG B C 1
ATOM 4149 O O . ARG B 1 80 ? 19.047 16.875 21.312 1 85.88 80 ARG B O 1
ATOM 4156 N N . THR B 1 81 ? 18.703 17.344 19.172 1 84.62 81 THR B N 1
ATOM 4157 C CA . THR B 1 81 ? 17.438 16.625 19.141 1 84.62 81 THR B CA 1
ATOM 4158 C C . THR B 1 81 ? 17.656 15.117 19.219 1 84.62 81 THR B C 1
ATOM 4160 O O . THR B 1 81 ? 16.781 14.375 19.672 1 84.62 81 THR B O 1
ATOM 4163 N N . GLY B 1 82 ? 18.859 14.602 18.766 1 89.44 82 GLY B N 1
ATOM 4164 C CA . GLY B 1 82 ? 19.188 13.188 18.812 1 89.44 82 GLY B CA 1
ATOM 4165 C C . GLY B 1 82 ? 18.5 12.375 17.734 1 89.44 82 GLY B C 1
ATOM 4166 O O . GLY B 1 82 ? 18.547 11.148 17.75 1 89.44 82 GLY B O 1
ATOM 4167 N N . ASN B 1 83 ? 17.812 12.984 16.797 1 89.81 83 ASN B N 1
ATOM 4168 C CA . ASN B 1 83 ? 17.078 12.289 15.742 1 89.81 83 ASN B CA 1
ATOM 4169 C C . ASN B 1 83 ? 18.016 11.469 14.852 1 89.81 83 ASN B C 1
ATOM 4171 O O . ASN B 1 83 ? 17.75 10.297 14.586 1 89.81 83 ASN B O 1
ATOM 4175 N N . VAL B 1 84 ? 19.062 12.109 14.477 1 93.19 84 VAL B N 1
ATOM 4176 C CA . VAL B 1 84 ? 20 11.43 13.594 1 93.19 84 VAL B CA 1
ATOM 4177 C C . VAL B 1 84 ? 20.688 10.281 14.336 1 93.19 84 VAL B C 1
ATOM 4179 O O . VAL B 1 84 ? 20.922 9.211 13.766 1 93.19 84 VAL B O 1
ATOM 4182 N N . MET B 1 85 ? 20.953 10.453 15.617 1 94.75 85 MET B N 1
ATOM 4183 C CA . MET B 1 85 ? 21.578 9.414 16.422 1 94.75 85 MET B CA 1
ATOM 4184 C C . MET B 1 85 ? 20.688 8.18 16.516 1 94.75 85 MET B C 1
ATOM 4186 O O . MET B 1 85 ? 21.141 7.055 16.297 1 94.75 85 MET B O 1
ATOM 4190 N N . VAL B 1 86 ? 19.438 8.383 16.812 1 93.94 86 VAL B N 1
ATOM 4191 C CA . VAL B 1 86 ? 18.516 7.258 16.953 1 93.94 86 VAL B CA 1
ATOM 4192 C C . VAL B 1 86 ? 18.281 6.598 15.594 1 93.94 86 VAL B C 1
ATOM 4194 O O . VAL B 1 86 ? 18.203 5.371 15.492 1 93.94 86 VAL B O 1
ATOM 4197 N N . PHE B 1 87 ? 18.188 7.414 14.523 1 95.31 87 PHE B N 1
ATOM 4198 C CA . PHE B 1 87 ? 18.016 6.859 13.188 1 95.31 87 PHE B CA 1
ATOM 4199 C C . PHE B 1 87 ? 19.172 5.941 12.828 1 95.31 87 PHE B C 1
ATOM 4201 O O . PHE B 1 87 ? 18.969 4.805 12.398 1 95.31 87 PHE B O 1
ATOM 4208 N N . THR B 1 88 ? 20.359 6.445 13.055 1 97.06 88 THR B N 1
ATOM 4209 C CA . THR B 1 88 ? 21.547 5.684 12.672 1 97.06 88 THR B CA 1
ATOM 4210 C C . THR B 1 88 ? 21.688 4.445 13.555 1 97.06 88 THR B C 1
ATOM 4212 O O . THR B 1 88 ? 22.109 3.389 13.078 1 97.06 88 THR B O 1
ATOM 4215 N N . LEU B 1 89 ? 21.344 4.543 14.789 1 97.5 89 LEU B N 1
ATOM 4216 C CA . LEU B 1 89 ? 21.375 3.375 15.664 1 97.5 89 LEU B CA 1
ATOM 4217 C C . LEU B 1 89 ? 20.375 2.316 15.203 1 97.5 89 LEU B C 1
ATOM 4219 O O . LEU B 1 89 ? 20.703 1.13 15.148 1 97.5 89 LEU B O 1
ATOM 4223 N N . ALA B 1 90 ? 19.219 2.754 14.914 1 97.25 90 ALA B N 1
ATOM 4224 C CA . ALA B 1 90 ? 18.188 1.831 14.469 1 97.25 90 ALA B CA 1
ATOM 4225 C C . ALA B 1 90 ? 18.609 1.106 13.195 1 97.25 90 ALA B C 1
ATOM 4227 O O . ALA B 1 90 ? 18.406 -0.107 13.07 1 97.25 90 ALA B O 1
ATOM 4228 N N . MET B 1 91 ? 19.203 1.818 12.273 1 97 91 MET B N 1
ATOM 4229 C CA . MET B 1 91 ? 19.625 1.213 11.008 1 97 91 MET B CA 1
ATOM 4230 C C . MET B 1 91 ? 20.781 0.255 11.227 1 97 91 MET B C 1
ATOM 4232 O O . MET B 1 91 ? 20.891 -0.774 10.555 1 97 91 MET B O 1
ATOM 4236 N N . LEU B 1 92 ? 21.641 0.636 12.18 1 97.69 92 LEU B N 1
ATOM 4237 C CA . LEU B 1 92 ? 22.766 -0.241 12.5 1 97.69 92 LEU B CA 1
ATOM 4238 C C . LEU B 1 92 ? 22.281 -1.545 13.117 1 97.69 92 LEU B C 1
ATOM 4240 O O . LEU B 1 92 ? 22.719 -2.629 12.719 1 97.69 92 LEU B O 1
ATOM 4244 N N . VAL B 1 93 ? 21.406 -1.452 14.055 1 97.81 93 VAL B N 1
ATOM 4245 C CA . VAL B 1 93 ? 20.875 -2.643 14.711 1 97.81 93 VAL B CA 1
ATOM 4246 C C . VAL B 1 93 ? 20.141 -3.51 13.695 1 97.81 93 VAL B C 1
ATOM 4248 O O . VAL B 1 93 ? 20.266 -4.738 13.711 1 97.81 93 VAL B O 1
ATOM 4251 N N . GLU B 1 94 ? 19.375 -2.875 12.797 1 97.56 94 GLU B N 1
ATOM 4252 C CA . GLU B 1 94 ? 18.672 -3.619 11.75 1 97.56 94 GLU B CA 1
ATOM 4253 C C . GLU B 1 94 ? 19.656 -4.383 10.867 1 97.56 94 GLU B C 1
ATOM 4255 O O . GLU B 1 94 ? 19.422 -5.547 10.531 1 97.56 94 GLU B O 1
ATOM 4260 N N . LEU B 1 95 ? 20.734 -3.725 10.5 1 96.81 95 LEU B N 1
ATOM 4261 C CA . LEU B 1 95 ? 21.734 -4.383 9.664 1 96.81 95 LEU B CA 1
ATOM 4262 C C . LEU B 1 95 ? 22.375 -5.551 10.406 1 96.81 95 LEU B C 1
ATOM 4264 O O . LEU B 1 95 ? 22.594 -6.617 9.828 1 96.81 95 LEU B O 1
ATOM 4268 N N . VAL B 1 96 ? 22.641 -5.348 11.695 1 96.88 96 VAL B N 1
ATOM 4269 C CA . VAL B 1 96 ? 23.25 -6.395 12.5 1 96.88 96 VAL B CA 1
ATOM 4270 C C . VAL B 1 96 ? 22.312 -7.594 12.594 1 96.88 96 VAL B C 1
ATOM 4272 O O . VAL B 1 96 ? 22.75 -8.742 12.508 1 96.88 96 VAL B O 1
ATOM 4275 N N . LEU B 1 97 ? 21.078 -7.352 12.734 1 96.44 97 LEU B N 1
ATOM 4276 C CA . LEU B 1 97 ? 20.109 -8.438 12.789 1 96.44 97 LEU B CA 1
ATOM 4277 C C . LEU B 1 97 ? 20.016 -9.164 11.445 1 96.44 97 LEU B C 1
ATOM 4279 O O . LEU B 1 97 ? 19.938 -10.391 11.406 1 96.44 97 LEU B O 1
ATOM 4283 N N . SER B 1 98 ? 20.062 -8.414 10.367 1 94.62 98 SER B N 1
ATOM 4284 C CA . SER B 1 98 ? 20.047 -9.023 9.047 1 94.62 98 SER B CA 1
ATOM 4285 C C . SER B 1 98 ? 21.281 -9.875 8.805 1 94.62 98 SER B C 1
ATOM 4287 O O . SER B 1 98 ? 21.203 -10.977 8.25 1 94.62 98 SER B O 1
ATOM 4289 N N . MET B 1 99 ? 22.375 -9.359 9.25 1 94.81 99 MET B N 1
ATOM 4290 C CA . MET B 1 99 ? 23.609 -10.133 9.141 1 94.81 99 MET B CA 1
ATOM 4291 C C . MET B 1 99 ? 23.547 -11.383 10.016 1 94.81 99 MET B C 1
ATOM 4293 O O . MET B 1 99 ? 24.078 -12.43 9.648 1 94.81 99 MET B O 1
ATOM 4297 N N . GLY B 1 100 ? 22.938 -11.219 11.18 1 94 100 GLY B N 1
ATOM 4298 C CA . GLY B 1 100 ? 22.75 -12.367 12.047 1 94 100 GLY B CA 1
ATOM 4299 C C . GLY B 1 100 ? 21.922 -13.469 11.406 1 94 100 GLY B C 1
ATOM 4300 O O . GLY B 1 100 ? 22.234 -14.656 11.555 1 94 100 GLY B O 1
ATOM 4301 N N . LEU B 1 101 ? 20.906 -13.102 10.695 1 92.25 101 LEU B N 1
ATOM 4302 C CA . LEU B 1 101 ? 20.078 -14.078 9.984 1 92.25 101 LEU B CA 1
ATOM 4303 C C . LEU B 1 101 ? 20.875 -14.773 8.891 1 92.25 101 LEU B C 1
ATOM 4305 O O . LEU B 1 101 ? 20.75 -15.977 8.68 1 92.25 101 LEU B O 1
ATOM 4309 N N . ALA B 1 102 ? 21.688 -14 8.203 1 91.69 102 ALA B N 1
ATOM 4310 C CA . ALA B 1 102 ? 22.531 -14.578 7.164 1 91.69 102 ALA B CA 1
ATOM 4311 C C . ALA B 1 102 ? 23.516 -15.57 7.762 1 91.69 102 ALA B C 1
ATOM 4313 O O . ALA B 1 102 ? 23.797 -16.625 7.168 1 91.69 102 ALA B O 1
ATOM 4314 N N . LEU B 1 103 ? 24.016 -15.242 8.922 1 92.81 103 LEU B N 1
ATOM 4315 C CA . LEU B 1 103 ? 24.953 -16.141 9.594 1 92.81 103 LEU B CA 1
ATOM 4316 C C . LEU B 1 103 ? 24.234 -17.422 10.031 1 92.81 103 LEU B C 1
ATOM 4318 O O . LEU B 1 103 ? 24.828 -18.5 9.992 1 92.81 103 LEU B O 1
ATOM 4322 N N . GLU B 1 104 ? 23.062 -17.281 10.461 1 91.88 104 GLU B N 1
ATOM 4323 C CA . GLU B 1 104 ? 22.297 -18.469 10.828 1 91.88 104 GLU B CA 1
ATOM 4324 C C . GLU B 1 104 ? 22.125 -19.406 9.633 1 91.88 104 GLU B C 1
ATOM 4326 O O . GLU B 1 104 ? 22.266 -20.609 9.766 1 91.88 104 GLU B O 1
ATOM 4331 N N . VAL B 1 105 ? 21.797 -18.812 8.469 1 88.94 105 VAL B N 1
ATOM 4332 C CA . VAL B 1 105 ? 21.625 -19.609 7.258 1 88.94 105 VAL B CA 1
ATOM 4333 C C . VAL B 1 105 ? 22.953 -20.266 6.891 1 88.94 105 VAL B C 1
ATOM 4335 O O . VAL B 1 105 ? 22.984 -21.406 6.414 1 88.94 105 VAL B O 1
ATOM 4338 N N . TYR B 1 106 ? 24.031 -19.578 7.148 1 91.12 106 TYR B N 1
ATOM 4339 C CA . TYR B 1 106 ? 25.359 -20.109 6.875 1 91.12 106 TYR B CA 1
ATOM 4340 C C . TYR B 1 106 ? 25.625 -21.359 7.707 1 91.12 106 TYR B C 1
ATOM 4342 O O . TYR B 1 106 ? 26.156 -22.344 7.195 1 91.12 106 TYR B O 1
ATOM 4350 N N . PHE B 1 107 ? 25.156 -21.359 8.93 1 90.88 107 PHE B N 1
ATOM 4351 C CA . PHE B 1 107 ? 25.484 -22.453 9.836 1 90.88 107 PHE B CA 1
ATOM 4352 C C . PHE B 1 107 ? 24.375 -23.516 9.836 1 90.88 107 PHE B C 1
ATOM 4354 O O . PHE B 1 107 ? 24.656 -24.719 9.914 1 90.88 107 PHE B O 1
ATOM 4361 N N . ARG B 1 108 ? 23.094 -23.094 9.672 1 86.38 108 ARG B N 1
ATOM 4362 C CA . ARG B 1 108 ? 22 -24.016 9.922 1 86.38 108 ARG B CA 1
ATOM 4363 C C . ARG B 1 108 ? 21.141 -24.188 8.672 1 86.38 108 ARG B C 1
ATOM 4365 O O . ARG B 1 108 ? 20.172 -24.953 8.68 1 86.38 108 ARG B O 1
ATOM 4372 N N . GLY B 1 109 ? 21.5 -23.5 7.668 1 82.94 109 GLY B N 1
ATOM 4373 C CA . GLY B 1 109 ? 20.672 -23.609 6.473 1 82.94 109 GLY B CA 1
ATOM 4374 C C . GLY B 1 109 ? 20.656 -25 5.895 1 82.94 109 GLY B C 1
ATOM 4375 O O . GLY B 1 109 ? 21.641 -25.734 5.988 1 82.94 109 GLY B O 1
ATOM 4376 N N . VAL B 1 110 ? 19.438 -25.344 5.398 1 82.19 110 VAL B N 1
ATOM 4377 C CA . VAL B 1 110 ? 19.266 -26.656 4.797 1 82.19 110 VAL B CA 1
ATOM 4378 C C . VAL B 1 110 ? 19.141 -26.516 3.281 1 82.19 110 VAL B C 1
ATOM 4380 O O . VAL B 1 110 ? 18.547 -25.562 2.783 1 82.19 110 VAL B O 1
ATOM 4383 N N . GLY B 1 111 ? 19.781 -27.484 2.541 1 79.69 111 GLY B N 1
ATOM 4384 C CA . GLY B 1 111 ? 19.781 -27.469 1.087 1 79.69 111 GLY B CA 1
ATOM 4385 C C . GLY B 1 111 ? 21.188 -27.531 0.498 1 79.69 111 GLY B C 1
ATOM 4386 O O . GLY B 1 111 ? 22.016 -28.328 0.929 1 79.69 111 GLY B O 1
ATOM 4387 N N . ASP B 1 112 ? 21.312 -26.781 -0.55 1 81.56 112 ASP B N 1
ATOM 4388 C CA . ASP B 1 112 ? 22.641 -26.703 -1.146 1 81.56 112 ASP B CA 1
ATOM 4389 C C . ASP B 1 112 ? 23.578 -25.875 -0.272 1 81.56 112 ASP B C 1
ATOM 4391 O O . ASP B 1 112 ? 23.719 -24.672 -0.472 1 81.56 112 ASP B O 1
ATOM 4395 N N . ARG B 1 113 ? 24.266 -26.547 0.607 1 85 113 ARG B N 1
ATOM 4396 C CA . ARG B 1 113 ? 25.062 -25.891 1.639 1 85 113 ARG B CA 1
ATOM 4397 C C . ARG B 1 113 ? 26.219 -25.109 1.023 1 85 113 ARG B C 1
ATOM 4399 O O . ARG B 1 113 ? 26.578 -24.031 1.503 1 85 113 ARG B O 1
ATOM 4406 N N . ILE B 1 114 ? 26.766 -25.641 0.035 1 84.62 114 ILE B N 1
ATOM 4407 C CA . ILE B 1 114 ? 27.922 -24.984 -0.585 1 84.62 114 ILE B CA 1
ATOM 4408 C C . ILE B 1 114 ? 27.484 -23.641 -1.193 1 84.62 114 ILE B C 1
ATOM 4410 O O . ILE B 1 114 ? 28.125 -22.625 -0.975 1 84.62 114 ILE B O 1
ATOM 4414 N N . SER B 1 115 ? 26.422 -23.688 -1.849 1 84.31 115 SER B N 1
ATOM 4415 C CA . SER B 1 115 ? 25.906 -22.453 -2.447 1 84.31 115 SER B CA 1
ATOM 4416 C C . SER B 1 115 ? 25.5 -21.453 -1.377 1 84.31 115 SER B C 1
ATOM 4418 O O . SER B 1 115 ? 25.734 -20.25 -1.522 1 84.31 115 SER B O 1
ATOM 4420 N N . VAL B 1 116 ? 24.922 -21.969 -0.333 1 88.94 116 VAL B N 1
ATOM 4421 C CA . VAL B 1 116 ? 24.469 -21.109 0.753 1 88.94 116 VAL B CA 1
ATOM 4422 C C . VAL B 1 116 ? 25.672 -20.453 1.43 1 88.94 116 VAL B C 1
ATOM 4424 O O . VAL B 1 116 ? 25.672 -19.25 1.71 1 88.94 116 VAL B O 1
ATOM 4427 N N . MET B 1 117 ? 26.672 -21.219 1.625 1 91.38 117 MET B N 1
ATOM 4428 C CA . MET B 1 117 ? 27.875 -20.703 2.279 1 91.38 117 MET B CA 1
ATOM 4429 C C . MET B 1 117 ? 28.578 -19.688 1.391 1 91.38 117 MET B C 1
ATOM 4431 O O . MET B 1 117 ? 29 -18.625 1.864 1 91.38 117 MET B O 1
ATOM 4435 N N . ASN B 1 118 ? 28.688 -20 0.164 1 89 118 ASN B N 1
ATOM 4436 C CA . ASN B 1 118 ? 29.312 -19.062 -0.769 1 89 118 ASN B CA 1
ATOM 4437 C C . ASN B 1 118 ? 28.516 -17.781 -0.917 1 89 118 ASN B C 1
ATOM 4439 O O . ASN B 1 118 ? 29.078 -16.688 -0.974 1 89 118 ASN B O 1
ATOM 4443 N N . HIS B 1 119 ? 27.266 -17.953 -0.962 1 89.69 119 HIS B N 1
ATOM 4444 C CA . HIS B 1 119 ? 26.391 -16.797 -1.083 1 89.69 119 HIS B CA 1
ATOM 4445 C C . HIS B 1 119 ? 26.531 -15.875 0.117 1 89.69 119 HIS B C 1
ATOM 4447 O O . HIS B 1 119 ? 26.625 -14.656 -0.044 1 89.69 119 HIS B O 1
ATOM 4453 N N . THR B 1 120 ? 26.516 -16.484 1.259 1 91 120 THR B N 1
ATOM 4454 C CA . THR B 1 120 ? 26.609 -15.688 2.48 1 91 120 THR B CA 1
ATOM 4455 C C . THR B 1 120 ? 27.969 -14.977 2.559 1 91 120 THR B C 1
ATOM 4457 O O . THR B 1 120 ? 28.031 -13.805 2.926 1 91 120 THR B O 1
ATOM 4460 N N . ARG B 1 121 ? 28.984 -15.688 2.207 1 91 121 ARG B N 1
ATOM 4461 C CA . ARG B 1 121 ? 30.312 -15.086 2.209 1 91 121 ARG B CA 1
ATOM 4462 C C . ARG B 1 121 ? 30.391 -13.938 1.212 1 91 121 ARG B C 1
ATOM 4464 O O . ARG B 1 121 ? 31 -12.898 1.498 1 91 121 ARG B O 1
ATOM 4471 N N . ASP B 1 122 ? 29.812 -14.117 0.148 1 89.62 122 ASP B N 1
ATOM 4472 C CA . ASP B 1 122 ? 29.797 -13.078 -0.883 1 89.62 122 ASP B CA 1
ATOM 4473 C C . ASP B 1 122 ? 29.016 -11.859 -0.427 1 89.62 122 ASP B C 1
ATOM 4475 O O . ASP B 1 122 ? 29.406 -10.719 -0.681 1 89.62 122 ASP B O 1
ATOM 4479 N N . ASP B 1 123 ? 27.891 -12.086 0.194 1 89.69 123 ASP B N 1
ATOM 4480 C CA . ASP B 1 123 ? 27.078 -10.992 0.701 1 89.69 123 ASP B CA 1
ATOM 4481 C C . ASP B 1 123 ? 27.828 -10.188 1.767 1 89.69 123 ASP B C 1
ATOM 4483 O O . ASP B 1 123 ? 27.781 -8.961 1.772 1 89.69 123 ASP B O 1
ATOM 4487 N N . PHE B 1 124 ? 28.516 -10.883 2.588 1 91.81 124 PHE B N 1
ATOM 4488 C CA . PHE B 1 124 ? 29.266 -10.211 3.646 1 91.81 124 PHE B CA 1
ATOM 4489 C C . PHE B 1 124 ? 30.422 -9.398 3.068 1 91.81 124 PHE B C 1
ATOM 4491 O O . PHE B 1 124 ? 30.688 -8.281 3.523 1 91.81 124 PHE B O 1
ATOM 4498 N N . LYS B 1 125 ? 31 -9.891 2.012 1 88.12 125 LYS B N 1
ATOM 4499 C CA . LYS B 1 125 ? 32.188 -9.242 1.439 1 88.12 125 LYS B CA 1
ATOM 4500 C C . LYS B 1 125 ? 31.781 -8.055 0.569 1 88.12 125 LYS B C 1
ATOM 4502 O O . LYS B 1 125 ? 32.406 -6.996 0.628 1 88.12 125 LYS B O 1
ATOM 4507 N N . PHE B 1 126 ? 30.703 -8.203 -0.146 1 87.38 126 PHE B N 1
ATOM 4508 C CA . PHE B 1 126 ? 30.469 -7.211 -1.188 1 87.38 126 PHE B CA 1
ATOM 4509 C C . PHE B 1 126 ? 29.234 -6.359 -0.854 1 87.38 126 PHE B C 1
ATOM 4511 O O . PHE B 1 126 ? 29.016 -5.316 -1.473 1 87.38 126 PHE B O 1
ATOM 4518 N N . ARG B 1 127 ? 28.453 -6.707 0.114 1 87.25 127 ARG B N 1
ATOM 4519 C CA . ARG B 1 127 ? 27.234 -5.941 0.351 1 87.25 127 ARG B CA 1
ATOM 4520 C C . ARG B 1 127 ? 27.141 -5.516 1.812 1 87.25 127 ARG B C 1
ATOM 4522 O O . ARG B 1 127 ? 27.188 -4.324 2.121 1 87.25 127 ARG B O 1
ATOM 4529 N N . ASP B 1 128 ? 27.234 -6.387 2.748 1 91.31 128 ASP B N 1
ATOM 4530 C CA . ASP B 1 128 ? 26.906 -6.102 4.145 1 91.31 128 ASP B CA 1
ATOM 4531 C C . ASP B 1 128 ? 28.125 -5.543 4.883 1 91.31 128 ASP B C 1
ATOM 4533 O O . ASP B 1 128 ? 27.984 -4.695 5.77 1 91.31 128 ASP B O 1
ATOM 4537 N N . GLY B 1 129 ? 29.344 -5.965 4.48 1 91.31 129 GLY B N 1
ATOM 4538 C CA . GLY B 1 129 ? 30.547 -5.535 5.195 1 91.31 129 GLY B CA 1
ATOM 4539 C C . GLY B 1 129 ? 30.766 -4.039 5.133 1 91.31 129 GLY B C 1
ATOM 4540 O O . GLY B 1 129 ? 30.953 -3.387 6.164 1 91.31 129 GLY B O 1
ATOM 4541 N N . ALA B 1 130 ? 30.781 -3.525 3.979 1 92.31 130 ALA B N 1
ATOM 4542 C CA . ALA B 1 130 ? 31 -2.09 3.814 1 92.31 130 ALA B CA 1
ATOM 4543 C C . ALA B 1 130 ? 29.875 -1.287 4.473 1 92.31 130 ALA B C 1
ATOM 4545 O O . ALA B 1 130 ? 30.141 -0.267 5.117 1 92.31 130 ALA B O 1
ATOM 4546 N N . SER B 1 131 ? 28.641 -1.715 4.328 1 95 131 SER B N 1
ATOM 4547 C CA . SER B 1 131 ? 27.5 -1.03 4.941 1 95 131 SER B CA 1
ATOM 4548 C C . SER B 1 131 ? 27.609 -1.025 6.461 1 95 131 SER B C 1
ATOM 4550 O O . SER B 1 131 ? 27.312 -0.023 7.105 1 95 131 SER B O 1
ATOM 4552 N N . PHE B 1 132 ? 28.109 -2.109 6.98 1 96.25 132 PHE B N 1
ATOM 4553 C CA . PHE B 1 132 ? 28.25 -2.215 8.43 1 96.25 132 PHE B CA 1
ATOM 4554 C C . PHE B 1 132 ? 29.234 -1.188 8.953 1 96.25 132 PHE B C 1
ATOM 4556 O O . PHE B 1 132 ? 28.953 -0.477 9.922 1 96.25 132 PHE B O 1
ATOM 4563 N N . VAL B 1 133 ? 30.359 -1.077 8.305 1 96.88 133 VAL B N 1
ATOM 4564 C CA . VAL B 1 133 ? 31.406 -0.157 8.742 1 96.88 133 VAL B CA 1
ATOM 4565 C C . VAL B 1 133 ? 30.906 1.28 8.648 1 96.88 133 VAL B C 1
ATOM 4567 O O . VAL B 1 133 ? 31.078 2.066 9.586 1 96.88 133 VAL B O 1
ATOM 4570 N N . LEU B 1 134 ? 30.234 1.588 7.633 1 97.5 134 LEU B N 1
ATOM 4571 C CA . LEU B 1 134 ? 29.766 2.953 7.422 1 97.5 134 LEU B CA 1
ATOM 4572 C C . LEU B 1 134 ? 28.609 3.283 8.352 1 97.5 134 LEU B C 1
ATOM 4574 O O . LEU B 1 134 ? 28.531 4.395 8.883 1 97.5 134 LEU B O 1
ATOM 4578 N N . TYR B 1 135 ? 27.703 2.35 8.586 1 97.69 135 TYR B N 1
ATOM 4579 C CA . TYR B 1 135 ? 26.609 2.564 9.539 1 97.69 135 TYR B CA 1
ATOM 4580 C C . TYR B 1 135 ? 27.156 2.742 10.945 1 97.69 135 TYR B C 1
ATOM 4582 O O . TYR B 1 135 ? 26.672 3.588 11.703 1 97.69 135 TYR B O 1
ATOM 4590 N N . ALA B 1 136 ? 28.141 1.896 11.273 1 97.88 136 ALA B N 1
ATOM 4591 C CA . ALA B 1 136 ? 28.75 2.008 12.594 1 97.88 136 ALA B CA 1
ATOM 4592 C C . ALA B 1 136 ? 29.438 3.361 12.773 1 97.88 136 ALA B C 1
ATOM 4594 O O . ALA B 1 136 ? 29.281 4.008 13.812 1 97.88 136 ALA B O 1
ATOM 4595 N N . ALA B 1 137 ? 30.156 3.738 11.742 1 98.12 137 ALA B N 1
ATOM 4596 C CA . ALA B 1 137 ? 30.797 5.047 11.781 1 98.12 137 ALA B CA 1
ATOM 4597 C C . ALA B 1 137 ? 29.75 6.164 11.914 1 98.12 137 ALA B C 1
ATOM 4599 O O . ALA B 1 137 ? 29.953 7.109 12.68 1 98.12 137 ALA B O 1
ATOM 4600 N N . ALA B 1 138 ? 28.672 6.078 11.141 1 97.88 138 ALA B N 1
ATOM 4601 C CA . ALA B 1 138 ? 27.625 7.086 11.195 1 97.88 138 ALA B CA 1
ATOM 4602 C C . ALA B 1 138 ? 27.047 7.195 12.602 1 97.88 138 ALA B C 1
ATOM 4604 O O . ALA B 1 138 ? 26.828 8.297 13.109 1 97.88 138 ALA B O 1
ATOM 4605 N N . PHE B 1 139 ? 26.812 6.094 13.227 1 97.62 139 PHE B N 1
ATOM 4606 C CA . PHE B 1 139 ? 26.25 6.086 14.57 1 97.62 139 PHE B CA 1
ATOM 4607 C C . PHE B 1 139 ? 27.234 6.688 15.57 1 97.62 139 PHE B C 1
ATOM 4609 O O . PHE B 1 139 ? 26.844 7.523 16.391 1 97.62 139 PHE B O 1
ATOM 4616 N N . ILE B 1 140 ? 28.484 6.27 15.523 1 97.56 140 ILE B N 1
ATOM 4617 C CA . ILE B 1 140 ? 29.484 6.754 16.453 1 97.56 140 ILE B CA 1
ATOM 4618 C C . ILE B 1 140 ? 29.625 8.266 16.328 1 97.56 140 ILE B C 1
ATOM 4620 O O . ILE B 1 140 ? 29.609 8.992 17.328 1 97.56 140 ILE B O 1
ATOM 4624 N N . VAL B 1 141 ? 29.719 8.766 15.094 1 96.75 141 VAL B N 1
ATOM 4625 C CA . VAL B 1 141 ? 29.875 10.195 14.859 1 96.75 141 VAL B CA 1
ATOM 4626 C C . VAL B 1 141 ? 28.656 10.938 15.375 1 96.75 141 VAL B C 1
ATOM 4628 O O . VAL B 1 141 ? 28.766 11.977 16.031 1 96.75 141 VAL B O 1
ATOM 4631 N N . SER B 1 142 ? 27.5 10.414 15.047 1 96.19 142 SER B N 1
ATOM 4632 C CA . SER B 1 142 ? 26.281 11.078 15.477 1 96.19 142 SER B CA 1
ATOM 4633 C C . SER B 1 142 ? 26.141 11.078 17 1 96.19 142 SER B C 1
ATOM 4635 O O . SER B 1 142 ? 25.672 12.055 17.578 1 96.19 142 SER B O 1
ATOM 4637 N N . ALA B 1 143 ? 26.562 10.047 17.641 1 95.31 143 ALA B N 1
ATOM 4638 C CA . ALA B 1 143 ? 26.516 9.953 19.094 1 95.31 143 ALA B CA 1
ATOM 4639 C C . ALA B 1 143 ? 27.469 10.961 19.75 1 95.31 143 ALA B C 1
ATOM 4641 O O . ALA B 1 143 ? 27.094 11.633 20.719 1 95.31 143 ALA B O 1
ATOM 4642 N N . VAL B 1 144 ? 28.641 11.086 19.188 1 94.81 144 VAL B N 1
ATOM 4643 C CA . VAL B 1 144 ? 29.625 12.023 19.719 1 94.81 144 VAL B CA 1
ATOM 4644 C C . VAL B 1 144 ? 29.125 13.453 19.531 1 94.81 144 VAL B C 1
ATOM 4646 O O . VAL B 1 144 ? 29.219 14.273 20.453 1 94.81 144 VAL B O 1
ATOM 4649 N N . GLN B 1 145 ? 28.578 13.719 18.391 1 93.25 145 GLN B N 1
ATOM 4650 C CA . GLN B 1 145 ? 28.047 15.055 18.125 1 93.25 145 GLN B CA 1
ATOM 4651 C C . GLN B 1 145 ? 26.891 15.391 19.062 1 93.25 145 GLN B C 1
ATOM 4653 O O . GLN B 1 145 ? 26.766 16.531 19.516 1 93.25 145 GLN B O 1
ATOM 4658 N N . CYS B 1 146 ? 26.078 14.422 19.297 1 91.38 146 CYS B N 1
ATOM 4659 C CA . CYS B 1 146 ? 24.938 14.633 20.172 1 91.38 146 CYS B CA 1
ATOM 4660 C C . CYS B 1 146 ? 25.391 14.945 21.594 1 91.38 146 CYS B C 1
ATOM 4662 O O . CYS B 1 146 ? 24.906 15.891 22.219 1 91.38 146 CYS B O 1
ATOM 4664 N N . VAL B 1 147 ? 26.406 14.273 22.094 1 90.12 147 VAL B N 1
ATOM 4665 C CA . VAL B 1 147 ? 26.922 14.477 23.438 1 90.12 147 VAL B CA 1
ATOM 4666 C C . VAL B 1 147 ? 27.625 15.828 23.531 1 90.12 147 VAL B C 1
ATOM 4668 O O . VAL B 1 147 ? 27.438 16.578 24.484 1 90.12 147 VAL B O 1
ATOM 4671 N N . GLN B 1 148 ? 28.328 16.219 22.5 1 89.12 148 GLN B N 1
ATOM 4672 C CA . GLN B 1 148 ? 29.062 17.469 22.484 1 89.12 148 GLN B CA 1
ATOM 4673 C C . GLN B 1 148 ? 28.125 18.672 22.406 1 89.12 148 GLN B C 1
ATOM 4675 O O . GLN B 1 148 ? 28.344 19.688 23.062 1 89.12 148 GLN B O 1
ATOM 4680 N N . ALA B 1 149 ? 27.172 18.516 21.562 1 86.38 149 ALA B N 1
ATOM 4681 C CA . ALA B 1 149 ? 26.219 19.609 21.391 1 86.38 149 ALA B CA 1
ATOM 4682 C C . ALA B 1 149 ? 25.422 19.859 22.656 1 86.38 149 ALA B C 1
ATOM 4684 O O . ALA B 1 149 ? 25.047 21 22.953 1 86.38 149 ALA B O 1
ATOM 4685 N N . ARG B 1 150 ? 25.094 18.859 23.375 1 83.12 150 ARG B N 1
ATOM 4686 C CA . ARG B 1 150 ? 24.344 19.016 24.609 1 83.12 150 ARG B CA 1
ATOM 4687 C C . ARG B 1 150 ? 25.203 19.641 25.703 1 83.12 150 ARG B C 1
ATOM 4689 O O . ARG B 1 150 ? 24.688 20.281 26.609 1 83.12 150 ARG B O 1
ATOM 4696 N N . GLN B 1 151 ? 26.469 19.484 25.547 1 78.31 151 GLN B N 1
ATOM 4697 C CA . GLN B 1 151 ? 27.391 20.078 26.516 1 78.31 151 GLN B CA 1
ATOM 4698 C C . GLN B 1 151 ? 27.75 21.516 26.109 1 78.31 151 GLN B C 1
ATOM 4700 O O . GLN B 1 151 ? 28 22.359 26.969 1 78.31 151 GLN B O 1
ATOM 4705 N N . SER B 1 152 ? 28.016 21.594 24.734 1 70.19 152 SER B N 1
ATOM 4706 C CA . SER B 1 152 ? 28.5 22.891 24.297 1 70.19 152 SER B CA 1
ATOM 4707 C C . SER B 1 152 ? 27.375 23.734 23.719 1 70.19 152 SER B C 1
ATOM 4709 O O . SER B 1 152 ? 26.469 23.219 23.062 1 70.19 152 SER B O 1
ATOM 4711 N N . PHE B 1 153 ? 26.812 24.641 24.5 1 53.06 153 PHE B N 1
ATOM 4712 C CA . PHE B 1 153 ? 25.797 25.594 24.031 1 53.06 153 PHE B CA 1
ATOM 4713 C C . PHE B 1 153 ? 26.172 26.172 22.672 1 53.06 153 PHE B C 1
ATOM 4715 O O . PHE B 1 153 ? 26.359 27.375 22.547 1 53.06 153 PHE B O 1
ATOM 4722 N N . ASP B 1 154 ? 26.984 25.562 21.922 1 52.16 154 ASP B N 1
ATOM 4723 C CA . ASP B 1 154 ? 27.484 26.312 20.781 1 52.16 154 ASP B CA 1
ATOM 4724 C C . ASP B 1 154 ? 26.359 26.594 19.781 1 52.16 154 ASP B C 1
ATOM 4726 O O . ASP B 1 154 ? 25.484 25.766 19.562 1 52.16 154 ASP B O 1
ATOM 4730 N N . GLN B 1 155 ? 26.219 27.828 19.531 1 49.5 155 GLN B N 1
ATOM 4731 C CA . GLN B 1 155 ? 25.328 28.578 18.641 1 49.5 155 GLN B CA 1
ATOM 4732 C C . GLN B 1 155 ? 25.297 27.938 17.25 1 49.5 155 GLN B C 1
ATOM 4734 O O . GLN B 1 155 ? 26.312 27.453 16.75 1 49.5 155 GLN B O 1
ATOM 4739 N N . GLN B 1 156 ? 24.203 27.438 16.859 1 51.31 156 GLN B N 1
ATOM 4740 C CA . GLN B 1 156 ? 23.859 27.031 15.516 1 51.31 156 GLN B CA 1
ATOM 4741 C C . GLN B 1 156 ? 24.609 27.844 14.469 1 51.31 156 GLN B C 1
ATOM 4743 O O . GLN B 1 156 ? 24.359 29.047 14.336 1 51.31 156 GLN B O 1
ATOM 4748 N N . LYS B 1 157 ? 25.859 27.609 14.305 1 49.75 157 LYS B N 1
ATOM 4749 C CA . LYS B 1 157 ? 26.609 28.328 13.289 1 49.75 157 LYS B CA 1
ATOM 4750 C C . LYS B 1 157 ? 25.844 28.391 11.969 1 49.75 157 LYS B C 1
ATOM 4752 O O . LYS B 1 157 ? 24.906 27.625 11.758 1 49.75 157 LYS B O 1
ATOM 4757 N N . ASP B 1 158 ? 26.578 29.031 10.883 1 51.84 158 ASP B N 1
ATOM 4758 C CA . ASP B 1 158 ? 26.234 29.531 9.555 1 51.84 158 ASP B CA 1
ATOM 4759 C C . ASP B 1 158 ? 25.781 28.391 8.641 1 51.84 158 ASP B C 1
ATOM 4761 O O . ASP B 1 158 ? 26.219 27.25 8.781 1 51.84 158 ASP B O 1
ATOM 4765 N N . ARG B 1 159 ? 24.656 28.672 8.023 1 56.78 159 ARG B N 1
ATOM 4766 C CA . ARG B 1 159 ? 23.984 27.984 6.934 1 56.78 159 ARG B CA 1
ATOM 4767 C C . ARG B 1 159 ? 24.969 27.609 5.836 1 56.78 159 ARG B C 1
ATOM 4769 O O . ARG B 1 159 ? 25.156 28.359 4.875 1 56.78 159 ARG B O 1
ATOM 4776 N N . SER B 1 160 ? 26.062 26.781 6.18 1 62.62 160 SER B N 1
ATOM 4777 C CA . SER B 1 160 ? 26.969 26.328 5.125 1 62.62 160 SER B CA 1
ATOM 4778 C C . SER B 1 160 ? 26.344 25.219 4.293 1 62.62 160 SER B C 1
ATOM 4780 O O . SER B 1 160 ? 25.328 24.625 4.691 1 62.62 160 SER B O 1
ATOM 4782 N N . ILE B 1 161 ? 26.828 25.078 2.975 1 69 161 ILE B N 1
ATOM 4783 C CA . ILE B 1 161 ? 26.453 24.094 1.977 1 69 161 ILE B CA 1
ATOM 4784 C C . ILE B 1 161 ? 26.547 22.688 2.582 1 69 161 ILE B C 1
ATOM 4786 O O . ILE B 1 161 ? 25.734 21.812 2.256 1 69 161 ILE B O 1
ATOM 4790 N N . TRP B 1 162 ? 27.562 22.469 3.4 1 78 162 TRP B N 1
ATOM 4791 C CA . TRP B 1 162 ? 27.797 21.219 4.117 1 78 162 TRP B CA 1
ATOM 4792 C C . TRP B 1 162 ? 28.562 21.469 5.41 1 78 162 TRP B C 1
ATOM 4794 O O . TRP B 1 162 ? 29.438 22.344 5.469 1 78 162 TRP B O 1
ATOM 4804 N N . ASP B 1 163 ? 28.094 20.875 6.473 1 81.19 163 ASP B N 1
ATOM 4805 C CA . ASP B 1 163 ? 28.797 21.031 7.746 1 81.19 163 ASP B CA 1
ATOM 4806 C C . ASP B 1 163 ? 29.047 19.672 8.406 1 81.19 163 ASP B C 1
ATOM 4808 O O . ASP B 1 163 ? 28.578 18.641 7.914 1 81.19 163 ASP B O 1
ATOM 4812 N N . LEU B 1 164 ? 29.844 19.672 9.375 1 83.12 164 LEU B N 1
ATOM 4813 C CA . LEU B 1 164 ? 30.25 18.469 10.086 1 83.12 164 LEU B CA 1
ATOM 4814 C C . LEU B 1 164 ? 29.047 17.75 10.672 1 83.12 164 LEU B C 1
ATOM 4816 O O . LEU B 1 164 ? 29.062 16.516 10.844 1 83.12 164 LEU B O 1
ATOM 4820 N N . TYR B 1 165 ? 28.047 18.453 10.82 1 85.62 165 TYR B N 1
ATOM 4821 C CA . TYR B 1 165 ? 26.859 17.875 11.414 1 85.62 165 TYR B CA 1
ATOM 4822 C C . TYR B 1 165 ? 26.078 17.047 10.391 1 85.62 165 TYR B C 1
ATOM 4824 O O . TYR B 1 165 ? 25.203 16.266 10.75 1 85.62 165 TYR B O 1
ATOM 4832 N N . ASP B 1 166 ? 26.516 17.172 9.125 1 90.44 166 ASP B N 1
ATOM 4833 C CA . ASP B 1 166 ? 25.906 16.406 8.047 1 90.44 166 ASP B CA 1
ATOM 4834 C C . ASP B 1 166 ? 26.641 15.086 7.816 1 90.44 166 ASP B C 1
ATOM 4836 O O . ASP B 1 166 ? 26.188 14.242 7.047 1 90.44 166 ASP B O 1
ATOM 4840 N N . LEU B 1 167 ? 27.688 14.875 8.523 1 93 167 LEU B N 1
ATOM 4841 C CA . LEU B 1 167 ? 28.594 13.758 8.258 1 93 167 LEU B CA 1
ATOM 4842 C C . LEU B 1 167 ? 27.906 12.422 8.508 1 93 167 LEU B C 1
ATOM 4844 O O . LEU B 1 167 ? 28.031 11.5 7.699 1 93 167 LEU B O 1
ATOM 4848 N N . PRO B 1 168 ? 27.188 12.25 9.578 1 94.94 168 PRO B N 1
ATOM 4849 C CA . PRO B 1 168 ? 26.547 10.953 9.781 1 94.94 168 PRO B CA 1
ATOM 4850 C C . PRO B 1 168 ? 25.609 10.562 8.633 1 94.94 168 PRO B C 1
ATOM 4852 O O . PRO B 1 168 ? 25.641 9.422 8.172 1 94.94 168 PRO B O 1
ATOM 4855 N N . MET B 1 169 ? 24.875 11.492 8.164 1 94 169 MET B N 1
ATOM 4856 C CA . MET B 1 169 ? 23.953 11.195 7.074 1 94 169 MET B CA 1
ATOM 4857 C C . MET B 1 169 ? 24.703 11.039 5.754 1 94 169 MET B C 1
ATOM 4859 O O . MET B 1 169 ? 24.266 10.289 4.879 1 94 169 MET B O 1
ATOM 4863 N N . THR B 1 170 ? 25.828 11.711 5.625 1 94.62 170 THR B N 1
ATOM 4864 C CA . THR B 1 170 ? 26.688 11.5 4.465 1 94.62 170 THR B CA 1
ATOM 4865 C C . THR B 1 170 ? 27.234 10.078 4.453 1 94.62 170 THR B C 1
ATOM 4867 O O . THR B 1 170 ? 27.312 9.445 3.396 1 94.62 170 THR B O 1
ATOM 4870 N N . LEU B 1 171 ? 27.531 9.656 5.609 1 96.56 171 LEU B N 1
ATOM 4871 C CA . LEU B 1 171 ? 28.031 8.289 5.723 1 96.56 171 LEU B CA 1
ATOM 4872 C C . LEU B 1 171 ? 26.938 7.281 5.375 1 96.56 171 LEU B C 1
ATOM 4874 O O . LEU B 1 171 ? 27.203 6.297 4.68 1 96.56 171 LEU B O 1
ATOM 4878 N N . ASN B 1 172 ? 25.766 7.531 5.848 1 96 172 ASN B N 1
ATOM 4879 C CA . ASN B 1 172 ? 24.656 6.66 5.492 1 96 172 ASN B CA 1
ATOM 4880 C C . ASN B 1 172 ? 24.375 6.676 3.992 1 96 172 ASN B C 1
ATOM 4882 O O . ASN B 1 172 ? 24.141 5.629 3.389 1 96 172 ASN B O 1
ATOM 4886 N N . ALA B 1 173 ? 24.422 7.805 3.41 1 93.75 173 ALA B N 1
ATOM 4887 C CA . ALA B 1 173 ? 24.219 7.922 1.968 1 93.75 173 ALA B CA 1
ATOM 4888 C C . ALA B 1 173 ? 25.328 7.207 1.205 1 93.75 173 ALA B C 1
ATOM 4890 O O . ALA B 1 173 ? 25.078 6.539 0.2 1 93.75 173 ALA B O 1
ATOM 4891 N N . SER B 1 174 ? 26.516 7.328 1.69 1 94.81 174 SER B N 1
ATOM 4892 C CA . SER B 1 174 ? 27.656 6.66 1.071 1 94.81 174 SER B CA 1
ATOM 4893 C C . SER B 1 174 ? 27.531 5.141 1.166 1 94.81 174 SER B C 1
ATOM 4895 O O . SER B 1 174 ? 27.922 4.422 0.244 1 94.81 174 SER B O 1
ATOM 4897 N N . ALA B 1 175 ? 27.016 4.711 2.305 1 95.12 175 ALA B N 1
ATOM 4898 C CA . ALA B 1 175 ? 26.812 3.271 2.457 1 95.12 175 ALA B CA 1
ATOM 4899 C C . ALA B 1 175 ? 25.891 2.73 1.37 1 95.12 175 ALA B C 1
ATOM 4901 O O . ALA B 1 175 ? 26.141 1.665 0.805 1 95.12 175 ALA B O 1
ATOM 4902 N N . TYR B 1 176 ? 24.922 3.432 1.121 1 90.25 176 TYR B N 1
ATOM 4903 C CA . TYR B 1 176 ? 23.969 3.053 0.077 1 90.25 176 TYR B CA 1
ATOM 4904 C C . TYR B 1 176 ? 24.641 3.023 -1.288 1 90.25 176 TYR B C 1
ATOM 4906 O O . TYR B 1 176 ? 24.5 2.057 -2.039 1 90.25 176 TYR B O 1
ATOM 4914 N N . LEU B 1 177 ? 25.422 3.975 -1.598 1 89.44 177 LEU B N 1
ATOM 4915 C CA . LEU B 1 177 ? 26.094 4.078 -2.889 1 89.44 177 LEU B CA 1
ATOM 4916 C C . LEU B 1 177 ? 27.156 2.998 -3.039 1 89.44 177 LEU B C 1
ATOM 4918 O O . LEU B 1 177 ? 27.25 2.361 -4.09 1 89.44 177 LEU B O 1
ATOM 4922 N N . VAL B 1 178 ? 27.891 2.826 -2.012 1 92.5 178 VAL B N 1
ATOM 4923 C CA . VAL B 1 178 ? 28.953 1.835 -2.049 1 92.5 178 VAL B CA 1
ATOM 4924 C C . VAL B 1 178 ? 28.359 0.44 -2.236 1 92.5 178 VAL B C 1
ATOM 4926 O O . VAL B 1 178 ? 28.859 -0.355 -3.031 1 92.5 178 VAL B O 1
ATOM 4929 N N . ARG B 1 179 ? 27.312 0.206 -1.51 1 91.12 179 ARG B N 1
ATOM 4930 C CA . ARG B 1 179 ? 26.656 -1.091 -1.664 1 91.12 179 ARG B CA 1
ATOM 4931 C C . ARG B 1 179 ? 26.172 -1.291 -3.094 1 91.12 179 ARG B C 1
ATOM 4933 O O . ARG B 1 179 ? 26.328 -2.373 -3.662 1 91.12 179 ARG B O 1
ATOM 4940 N N . PHE B 1 180 ? 25.672 -0.293 -3.604 1 85.44 180 PHE B N 1
ATOM 4941 C CA . PHE B 1 180 ? 25.172 -0.355 -4.973 1 85.44 180 PHE B CA 1
ATOM 4942 C C . PHE B 1 180 ? 26.312 -0.593 -5.953 1 85.44 180 PHE B C 1
ATOM 4944 O O . PHE B 1 180 ? 26.219 -1.447 -6.836 1 85.44 180 PHE B O 1
ATOM 4951 N N . ILE B 1 181 ? 27.375 0.108 -5.797 1 86.38 181 ILE B N 1
ATOM 4952 C CA . ILE B 1 181 ? 28.516 0.015 -6.703 1 86.38 181 ILE B CA 1
ATOM 4953 C C . ILE B 1 181 ? 29.156 -1.362 -6.578 1 86.38 181 ILE B C 1
ATOM 4955 O O . ILE B 1 181 ? 29.406 -2.031 -7.582 1 86.38 181 ILE B O 1
ATOM 4959 N N . LEU B 1 182 ? 29.344 -1.778 -5.398 1 88.62 182 LEU B N 1
ATOM 4960 C CA . LEU B 1 182 ? 30 -3.062 -5.184 1 88.62 182 LEU B CA 1
ATOM 4961 C C . LEU B 1 182 ? 29.141 -4.207 -5.703 1 88.62 182 LEU B C 1
ATOM 4963 O O . LEU B 1 182 ? 29.656 -5.152 -6.305 1 88.62 182 LEU B O 1
ATOM 4967 N N . SER B 1 183 ? 27.844 -4.125 -5.414 1 85.31 183 SER B N 1
ATOM 4968 C CA . SER B 1 183 ? 26.953 -5.152 -5.926 1 85.31 183 SER B CA 1
ATOM 4969 C C . SER B 1 183 ? 26.953 -5.18 -7.449 1 85.31 183 SER B C 1
ATOM 4971 O O . SER B 1 183 ? 26.938 -6.254 -8.055 1 85.31 183 SER B O 1
ATOM 4973 N N . SER B 1 184 ? 27.016 -4.066 -8.07 1 82.44 184 SER B N 1
ATOM 4974 C CA . SER B 1 184 ? 27.031 -3.971 -9.523 1 82.44 184 SER B CA 1
ATOM 4975 C C . SER B 1 184 ? 28.328 -4.527 -10.102 1 82.44 184 SER B C 1
ATOM 4977 O O . SER B 1 184 ? 28.297 -5.277 -11.078 1 82.44 184 SER B O 1
ATOM 4979 N N . VAL B 1 185 ? 29.391 -4.211 -9.484 1 83.31 185 VAL B N 1
ATOM 4980 C CA . VAL B 1 185 ? 30.688 -4.695 -9.945 1 83.31 185 VAL B CA 1
ATOM 4981 C C . VAL B 1 185 ? 30.734 -6.215 -9.812 1 83.31 185 VAL B C 1
ATOM 4983 O O . VAL B 1 185 ? 31.219 -6.902 -10.719 1 83.31 185 VAL B O 1
ATOM 4986 N N . ARG B 1 186 ? 30.188 -6.691 -8.773 1 86.44 186 ARG B N 1
ATOM 4987 C CA . ARG B 1 186 ? 30.219 -8.133 -8.547 1 86.44 186 ARG B CA 1
ATOM 4988 C C . ARG B 1 186 ? 29.391 -8.859 -9.602 1 86.44 186 ARG B C 1
ATOM 4990 O O . ARG B 1 186 ? 29.812 -9.898 -10.117 1 86.44 186 ARG B O 1
ATOM 4997 N N . ILE B 1 187 ? 28.297 -8.359 -9.953 1 82.19 187 ILE B N 1
ATOM 4998 C CA . ILE B 1 187 ? 27.422 -8.984 -10.93 1 82.19 187 ILE B CA 1
ATOM 4999 C C . ILE B 1 187 ? 28.047 -8.898 -12.32 1 82.19 187 ILE B C 1
ATOM 5001 O O . ILE B 1 187 ? 28 -9.859 -13.094 1 82.19 187 ILE B O 1
ATOM 5005 N N . LEU B 1 188 ? 28.703 -7.797 -12.602 1 80.81 188 LEU B N 1
ATOM 5006 C CA . LEU B 1 188 ? 29.266 -7.566 -13.93 1 80.81 188 LEU B CA 1
ATOM 5007 C C . LEU B 1 188 ? 30.562 -8.352 -14.117 1 80.81 188 LEU B C 1
ATOM 5009 O O . LEU B 1 188 ? 30.859 -8.805 -15.227 1 80.81 188 LEU B O 1
ATOM 5013 N N . CYS B 1 189 ? 31.25 -8.547 -13.023 1 79.88 189 CYS B N 1
ATOM 5014 C CA . CYS B 1 189 ? 32.594 -9.125 -13.156 1 79.88 189 CYS B CA 1
ATOM 5015 C C . CYS B 1 189 ? 32.562 -10.625 -12.898 1 79.88 189 CYS B C 1
ATOM 5017 O O . CYS B 1 189 ? 33.562 -11.312 -13.094 1 79.88 189 CYS B O 1
ATOM 5019 N N . THR B 1 190 ? 31.5 -11.102 -12.461 1 79.56 190 THR B N 1
ATOM 5020 C CA . THR B 1 190 ? 31.484 -12.523 -12.125 1 79.56 190 THR B CA 1
ATOM 5021 C C . THR B 1 190 ? 31.078 -13.352 -13.344 1 79.56 190 THR B C 1
ATOM 5023 O O . THR B 1 190 ? 30.141 -12.992 -14.062 1 79.56 190 THR B O 1
ATOM 5026 N N . ASP B 1 191 ? 31.891 -14.391 -13.586 1 78.31 191 ASP B N 1
ATOM 5027 C CA . ASP B 1 191 ? 31.578 -15.32 -14.664 1 78.31 191 ASP B CA 1
ATOM 5028 C C . ASP B 1 191 ? 30.281 -16.078 -14.383 1 78.31 191 ASP B C 1
ATOM 5030 O O . ASP B 1 191 ? 29.859 -16.188 -13.234 1 78.31 191 ASP B O 1
ATOM 5034 N N . LYS B 1 192 ? 29.641 -16.516 -15.43 1 75.69 192 LYS B N 1
ATOM 5035 C CA . LYS B 1 192 ? 28.344 -17.188 -15.344 1 75.69 192 LYS B CA 1
ATOM 5036 C C . LYS B 1 192 ? 28.422 -18.422 -14.445 1 75.69 192 LYS B C 1
ATOM 5038 O O . LYS B 1 192 ? 27.531 -18.672 -13.648 1 75.69 192 LYS B O 1
ATOM 5043 N N . ARG B 1 193 ? 29.406 -19.266 -14.586 1 74 193 ARG B N 1
ATOM 5044 C CA . ARG B 1 193 ? 29.578 -20.469 -13.789 1 74 193 ARG B CA 1
ATOM 5045 C C . ARG B 1 193 ? 29.75 -20.141 -12.312 1 74 193 ARG B C 1
ATOM 5047 O O . ARG B 1 193 ? 29.109 -20.75 -11.445 1 74 193 ARG B O 1
ATOM 5054 N N . GLU B 1 194 ? 30.5 -19.156 -12.117 1 76.81 194 GLU B N 1
ATOM 5055 C CA . GLU B 1 194 ? 30.75 -18.734 -10.742 1 76.81 194 GLU B CA 1
ATOM 5056 C C . GLU B 1 194 ? 29.484 -18.156 -10.117 1 76.81 194 GLU B C 1
ATOM 5058 O O . GLU B 1 194 ? 29.219 -18.375 -8.93 1 76.81 194 GLU B O 1
ATOM 5063 N N . PHE B 1 195 ? 28.734 -17.547 -10.969 1 77.75 195 PHE B N 1
ATOM 5064 C CA . PHE B 1 195 ? 27.5 -16.922 -10.477 1 77.75 195 PHE B CA 1
ATOM 5065 C C . PHE B 1 195 ? 26.516 -17.969 -9.984 1 77.75 195 PHE B C 1
ATOM 5067 O O . PHE B 1 195 ? 25.891 -17.812 -8.938 1 77.75 195 PHE B O 1
ATOM 5074 N N . ARG B 1 196 ? 26.484 -19.016 -10.68 1 72.94 196 ARG B N 1
ATOM 5075 C CA . ARG B 1 196 ? 25.562 -20.094 -10.32 1 72.94 196 ARG B CA 1
ATOM 5076 C C . ARG B 1 196 ? 26 -20.766 -9.023 1 72.94 196 ARG B C 1
ATOM 5078 O O . ARG B 1 196 ? 25.156 -21.188 -8.234 1 72.94 196 ARG B O 1
ATOM 5085 N N . ASP B 1 197 ? 27.234 -20.797 -8.906 1 75.12 197 ASP B N 1
ATOM 5086 C CA . ASP B 1 197 ? 27.75 -21.469 -7.727 1 75.12 197 ASP B CA 1
ATOM 5087 C C . ASP B 1 197 ? 27.719 -20.562 -6.504 1 75.12 197 ASP B C 1
ATOM 5089 O O . ASP B 1 197 ? 27.656 -21.031 -5.367 1 75.12 197 ASP B O 1
ATOM 5093 N N . SER B 1 198 ? 27.719 -19.312 -6.832 1 76.81 198 SER B N 1
ATOM 5094 C CA . SER B 1 198 ? 27.891 -18.375 -5.73 1 76.81 198 SER B CA 1
ATOM 5095 C C . SER B 1 198 ? 26.547 -17.844 -5.246 1 76.81 198 SER B C 1
ATOM 5097 O O . SER B 1 198 ? 26.453 -17.312 -4.133 1 76.81 198 SER B O 1
ATOM 5099 N N . PHE B 1 199 ? 25.562 -18.078 -5.988 1 81.44 199 PHE B N 1
ATOM 5100 C CA . PHE B 1 199 ? 24.312 -17.453 -5.598 1 81.44 199 PHE B CA 1
ATOM 5101 C C . PHE B 1 199 ? 23.203 -18.484 -5.484 1 81.44 199 PHE B C 1
ATOM 5103 O O . PHE B 1 199 ? 23.109 -19.406 -6.297 1 81.44 199 PHE B O 1
ATOM 5110 N N . VAL B 1 200 ? 22.547 -18.375 -4.445 1 83.19 200 VAL B N 1
ATOM 5111 C CA . VAL B 1 200 ? 21.344 -19.172 -4.285 1 83.19 200 VAL B CA 1
ATOM 5112 C C . VAL B 1 200 ? 20.234 -18.625 -5.184 1 83.19 200 VAL B C 1
ATOM 5114 O O . VAL B 1 200 ? 19.969 -17.406 -5.176 1 83.19 200 VAL B O 1
ATOM 5117 N N . PRO B 1 201 ? 19.672 -19.453 -5.953 1 81.94 201 PRO B N 1
ATOM 5118 C CA . PRO B 1 201 ? 18.609 -18.969 -6.844 1 81.94 201 PRO B CA 1
ATOM 5119 C C . PRO B 1 201 ? 17.422 -18.406 -6.082 1 81.94 201 PRO B C 1
ATOM 5121 O O . PRO B 1 201 ? 17.094 -18.891 -4.996 1 81.94 201 PRO B O 1
ATOM 5124 N N . THR B 1 202 ? 16.859 -17.391 -6.66 1 85.56 202 THR B N 1
ATOM 5125 C CA . THR B 1 202 ? 15.703 -16.719 -6.062 1 85.56 202 THR B CA 1
ATOM 5126 C C . THR B 1 202 ? 14.406 -17.188 -6.715 1 85.56 202 THR B C 1
ATOM 5128 O O . THR B 1 202 ? 14.406 -17.594 -7.879 1 85.56 202 THR B O 1
ATOM 5131 N N . ASN B 1 203 ? 13.352 -17.203 -5.902 1 87.19 203 ASN B N 1
ATOM 5132 C CA . ASN B 1 203 ? 12.016 -17.312 -6.477 1 87.19 203 ASN B CA 1
ATOM 5133 C C . ASN B 1 203 ? 11.625 -16.062 -7.242 1 87.19 203 ASN B C 1
ATOM 5135 O O . ASN B 1 203 ? 11.234 -15.055 -6.637 1 87.19 203 ASN B O 1
ATOM 5139 N N . ILE B 1 204 ? 11.758 -16.141 -8.516 1 87.12 204 ILE B N 1
ATOM 5140 C CA . ILE B 1 204 ? 11.633 -14.969 -9.383 1 87.12 204 ILE B CA 1
ATOM 5141 C C . ILE B 1 204 ? 10.195 -14.438 -9.32 1 87.12 204 ILE B C 1
ATOM 5143 O O . ILE B 1 204 ? 9.977 -13.227 -9.305 1 87.12 204 ILE B O 1
ATOM 5147 N N . ASP B 1 205 ? 9.195 -15.344 -9.281 1 83 205 ASP B N 1
ATOM 5148 C CA . ASP B 1 205 ? 7.801 -14.914 -9.219 1 83 205 ASP B CA 1
ATOM 5149 C C . ASP B 1 205 ? 7.527 -14.117 -7.949 1 83 205 ASP B C 1
ATOM 5151 O O . ASP B 1 205 ? 6.828 -13.102 -7.988 1 83 205 ASP B O 1
ATOM 5155 N N . TYR B 1 206 ? 8.141 -14.547 -6.91 1 84.5 206 TYR B N 1
ATOM 5156 C CA . TYR B 1 206 ? 7.996 -13.836 -5.648 1 84.5 206 TYR B CA 1
ATOM 5157 C C . TYR B 1 206 ? 8.617 -12.445 -5.73 1 84.5 206 TYR B C 1
ATOM 5159 O O . TYR B 1 206 ? 8.016 -11.461 -5.301 1 84.5 206 TYR B O 1
ATOM 5167 N N . LEU B 1 207 ? 9.742 -12.422 -6.328 1 89.94 207 LEU B N 1
ATOM 5168 C CA . LEU B 1 207 ? 10.445 -11.148 -6.41 1 89.94 207 LEU B CA 1
ATOM 5169 C C . LEU B 1 207 ? 9.695 -10.18 -7.316 1 89.94 207 LEU B C 1
ATOM 5171 O O . LEU B 1 207 ? 9.633 -8.977 -7.027 1 89.94 207 LEU B O 1
ATOM 5175 N N . ILE B 1 208 ? 9.195 -10.695 -8.383 1 88.62 208 ILE B N 1
ATOM 5176 C CA . ILE B 1 208 ? 8.414 -9.859 -9.289 1 88.62 208 ILE B CA 1
ATOM 5177 C C . ILE B 1 208 ? 7.215 -9.273 -8.547 1 88.62 208 ILE B C 1
ATOM 5179 O O . ILE B 1 208 ? 6.949 -8.078 -8.633 1 88.62 208 ILE B O 1
ATOM 5183 N N . ASP B 1 209 ? 6.598 -10.078 -7.766 1 86.06 209 ASP B N 1
ATOM 5184 C CA . ASP B 1 209 ? 5.418 -9.656 -7.02 1 86.06 209 ASP B CA 1
ATOM 5185 C C . ASP B 1 209 ? 5.777 -8.594 -5.98 1 86.06 209 ASP B C 1
ATOM 5187 O O . ASP B 1 209 ? 5.023 -7.641 -5.777 1 86.06 209 ASP B O 1
ATOM 5191 N N . ARG B 1 210 ? 6.848 -8.742 -5.387 1 89.75 210 ARG B N 1
ATOM 5192 C CA . ARG B 1 210 ? 7.254 -7.801 -4.355 1 89.75 210 ARG B CA 1
ATOM 5193 C C . ARG B 1 210 ? 7.637 -6.457 -4.961 1 89.75 210 ARG B C 1
ATOM 5195 O O . ARG B 1 210 ? 7.293 -5.402 -4.422 1 89.75 210 ARG B O 1
ATOM 5202 N N . TYR B 1 211 ? 8.367 -6.516 -6.027 1 90.69 211 TYR B N 1
ATOM 5203 C CA . TYR B 1 211 ? 8.734 -5.273 -6.699 1 90.69 211 TYR B CA 1
ATOM 5204 C C . TYR B 1 211 ? 7.496 -4.531 -7.188 1 90.69 211 TYR B C 1
ATOM 5206 O O . TYR B 1 211 ? 7.379 -3.314 -7.004 1 90.69 211 TYR B O 1
ATOM 5214 N N . GLU B 1 212 ? 6.641 -5.266 -7.738 1 89 212 GLU B N 1
ATOM 5215 C CA . GLU B 1 212 ? 5.41 -4.648 -8.227 1 89 212 GLU B CA 1
ATOM 5216 C C . GLU B 1 212 ? 4.582 -4.09 -7.078 1 89 212 GLU B C 1
ATOM 5218 O O . GLU B 1 212 ? 4.031 -2.988 -7.18 1 89 212 GLU B O 1
ATOM 5223 N N . GLY B 1 213 ? 4.527 -4.895 -6.039 1 88.44 213 GLY B N 1
ATOM 5224 C CA . GLY B 1 213 ? 3.822 -4.402 -4.863 1 88.44 213 GLY B CA 1
ATOM 5225 C C . GLY B 1 213 ? 4.434 -3.143 -4.281 1 88.44 213 GLY B C 1
ATOM 5226 O O . GLY B 1 213 ? 3.713 -2.221 -3.893 1 88.44 213 GLY B O 1
ATOM 5227 N N . PHE B 1 214 ? 5.66 -3.08 -4.289 1 90.31 214 PHE B N 1
ATOM 5228 C CA . PHE B 1 214 ? 6.371 -1.931 -3.736 1 90.31 214 PHE B CA 1
ATOM 5229 C C . PHE B 1 214 ? 6.117 -0.684 -4.574 1 90.31 214 PHE B C 1
ATOM 5231 O O . PHE B 1 214 ? 5.848 0.39 -4.031 1 90.31 214 PHE B O 1
ATOM 5238 N N . ILE B 1 215 ? 6.203 -0.833 -5.82 1 90.62 215 ILE B N 1
ATOM 5239 C CA . ILE B 1 215 ? 5.973 0.29 -6.723 1 90.62 215 ILE B CA 1
ATOM 5240 C C . ILE B 1 215 ? 4.535 0.785 -6.578 1 90.62 215 ILE B C 1
ATOM 5242 O O . ILE B 1 215 ? 4.289 1.993 -6.559 1 90.62 215 ILE B O 1
ATOM 5246 N N . MET B 1 216 ? 3.609 -0.108 -6.406 1 89.88 216 MET B N 1
ATOM 5247 C CA . MET B 1 216 ? 2.205 0.271 -6.27 1 89.88 216 MET B CA 1
ATOM 5248 C C . MET B 1 216 ? 1.978 1.053 -4.98 1 89.88 216 MET B C 1
ATOM 5250 O O . MET B 1 216 ? 1.187 1.997 -4.953 1 89.88 216 MET B O 1
ATOM 5254 N N . VAL B 1 217 ? 2.691 0.673 -3.988 1 87.62 217 VAL B N 1
ATOM 5255 C CA . VAL B 1 217 ? 2.582 1.387 -2.719 1 87.62 217 VAL B CA 1
ATOM 5256 C C . VAL B 1 217 ? 3.105 2.812 -2.881 1 87.62 217 VAL B C 1
ATOM 5258 O O . VAL B 1 217 ? 2.488 3.766 -2.402 1 87.62 217 VAL B O 1
ATOM 5261 N N . LEU B 1 218 ? 4.148 2.895 -3.533 1 88.69 218 LEU B N 1
ATOM 5262 C CA . LEU B 1 218 ? 4.73 4.219 -3.711 1 88.69 218 LEU B CA 1
ATOM 5263 C C . LEU B 1 218 ? 3.846 5.09 -4.598 1 88.69 218 LEU B C 1
ATOM 5265 O O . LEU B 1 218 ? 3.723 6.293 -4.371 1 88.69 218 LEU B O 1
ATOM 5269 N N . MET B 1 219 ? 3.238 4.512 -5.574 1 89.81 219 MET B N 1
ATOM 5270 C CA . MET B 1 219 ? 2.287 5.254 -6.398 1 89.81 219 MET B CA 1
ATOM 5271 C C . MET B 1 219 ? 1.081 5.691 -5.574 1 89.81 219 MET B C 1
ATOM 5273 O O . MET B 1 219 ? 0.581 6.805 -5.742 1 89.81 219 MET B O 1
ATOM 5277 N N . GLY B 1 220 ? 0.69 4.828 -4.711 1 85.88 220 GLY B N 1
ATOM 5278 C CA . GLY B 1 220 ? -0.394 5.188 -3.809 1 85.88 220 GLY B CA 1
ATOM 5279 C C . GLY B 1 220 ? -0.058 6.359 -2.906 1 85.88 220 GLY B C 1
ATOM 5280 O O . GLY B 1 220 ? -0.904 7.219 -2.656 1 85.88 220 GLY B O 1
ATOM 5281 N N . VAL B 1 221 ? 1.147 6.395 -2.506 1 83.44 221 VAL B N 1
ATOM 5282 C CA . VAL B 1 221 ? 1.588 7.508 -1.672 1 83.44 221 VAL B CA 1
ATOM 5283 C C . VAL B 1 221 ? 1.587 8.797 -2.488 1 83.44 221 VAL B C 1
ATOM 5285 O O . VAL B 1 221 ? 1.265 9.867 -1.968 1 83.44 221 VAL B O 1
ATOM 5288 N N . GLY B 1 222 ? 1.976 8.688 -3.742 1 83.44 222 GLY B N 1
ATOM 5289 C CA . GLY B 1 222 ? 1.872 9.836 -4.625 1 83.44 222 GLY B CA 1
ATOM 5290 C C . GLY B 1 222 ? 0.458 10.367 -4.75 1 83.44 222 GLY B C 1
ATOM 5291 O O . GLY B 1 222 ? 0.237 11.578 -4.684 1 83.44 222 GLY B O 1
ATOM 5292 N N . VAL B 1 223 ? -0.489 9.461 -4.832 1 87.25 223 VAL B N 1
ATOM 5293 C CA . VAL B 1 223 ? -1.891 9.852 -4.934 1 87.25 223 VAL B CA 1
ATOM 5294 C C . VAL B 1 223 ? -2.354 10.461 -3.613 1 87.25 223 VAL B C 1
ATOM 5296 O O . VAL B 1 223 ? -3.07 11.461 -3.602 1 87.25 223 VAL B O 1
ATOM 5299 N N . ALA B 1 224 ? -1.903 9.914 -2.537 1 83.5 224 ALA B N 1
ATOM 5300 C CA . ALA B 1 224 ? -2.275 10.422 -1.218 1 83.5 224 ALA B CA 1
ATOM 5301 C C . ALA B 1 224 ? -1.762 11.844 -1.014 1 83.5 224 ALA B C 1
ATOM 5303 O O . ALA B 1 224 ? -2.441 12.672 -0.404 1 83.5 224 ALA B O 1
ATOM 5304 N N . SER B 1 225 ? -0.607 12.078 -1.53 1 80.38 225 SER B N 1
ATOM 5305 C CA . SER B 1 225 ? -0.036 13.414 -1.387 1 80.38 225 SER B CA 1
ATOM 5306 C C . SER B 1 225 ? -0.861 14.453 -2.141 1 80.38 225 SER B C 1
ATOM 5308 O O . SER B 1 225 ? -0.877 15.625 -1.771 1 80.38 225 SER B O 1
ATOM 5310 N N . LEU B 1 226 ? -1.557 14.016 -3.154 1 83.38 226 LEU B N 1
ATOM 5311 C CA . LEU B 1 226 ? -2.395 14.898 -3.959 1 83.38 226 LEU B CA 1
ATOM 5312 C C . LEU B 1 226 ? -3.75 15.117 -3.297 1 83.38 226 LEU B C 1
ATOM 5314 O O . LEU B 1 226 ? -4.332 16.203 -3.4 1 83.38 226 LEU B O 1
ATOM 5318 N N . LEU B 1 227 ? -4.141 14.086 -2.561 1 80.5 227 LEU B N 1
ATOM 5319 C CA . LEU B 1 227 ? -5.52 14.109 -2.092 1 80.5 227 LEU B CA 1
ATOM 5320 C C . LEU B 1 227 ? -5.594 14.578 -0.642 1 80.5 227 LEU B C 1
ATOM 5322 O O . LEU B 1 227 ? -6.652 15.008 -0.178 1 80.5 227 LEU B O 1
ATOM 5326 N N . ASP B 1 228 ? -4.504 14.477 0.013 1 73 228 ASP B N 1
ATOM 5327 C CA . ASP B 1 228 ? -4.492 14.844 1.425 1 73 228 ASP B CA 1
ATOM 5328 C C . ASP B 1 228 ? -4.086 16.312 1.607 1 73 228 ASP B C 1
ATOM 5330 O O . ASP B 1 228 ? -3.076 16.594 2.254 1 73 228 ASP B O 1
ATOM 5334 N N . VAL B 1 229 ? -4.777 17.188 1.006 1 70.56 229 VAL B N 1
ATOM 5335 C CA . VAL B 1 229 ? -4.508 18.609 1.104 1 70.56 229 VAL B CA 1
ATOM 5336 C C . VAL B 1 229 ? -5.805 19.359 1.421 1 70.56 229 VAL B C 1
ATOM 5338 O O . VAL B 1 229 ? -6.895 18.891 1.082 1 70.56 229 VAL B O 1
ATOM 5341 N N . ASP B 1 230 ? -5.602 20.406 2.125 1 68.31 230 ASP B N 1
ATOM 5342 C CA . ASP B 1 230 ? -6.758 21.25 2.414 1 68.31 230 ASP B CA 1
ATOM 5343 C C . ASP B 1 230 ? -7.301 21.891 1.14 1 68.31 230 ASP B C 1
ATOM 5345 O O . ASP B 1 230 ? -6.531 22.297 0.262 1 68.31 230 ASP B O 1
ATOM 5349 N N . LYS B 1 231 ? -8.609 21.938 1.096 1 71.62 231 LYS B N 1
ATOM 5350 C CA . LYS B 1 231 ? -9.234 22.5 -0.097 1 71.62 231 LYS B CA 1
ATOM 5351 C C . LYS B 1 231 ? -9.141 24.016 -0.106 1 71.62 231 LYS B C 1
ATOM 5353 O O . LYS B 1 231 ? -9.289 24.656 0.935 1 71.62 231 LYS B O 1
ATOM 5358 N N . HIS B 1 232 ? -8.602 24.438 -1.253 1 73 232 HIS B N 1
ATOM 5359 C CA . HIS B 1 232 ? -8.609 25.859 -1.525 1 73 232 HIS B CA 1
ATOM 5360 C C . HIS B 1 232 ? -9.492 26.203 -2.727 1 73 232 HIS B C 1
ATOM 5362 O O . HIS B 1 232 ? -9.406 25.531 -3.762 1 73 232 HIS B O 1
ATOM 5368 N N . GLU B 1 233 ? -10.391 27.062 -2.496 1 75.62 233 GLU B N 1
ATOM 5369 C CA . GLU B 1 233 ? -11.336 27.406 -3.557 1 75.62 233 GLU B CA 1
ATOM 5370 C C . GLU B 1 233 ? -10.688 28.312 -4.602 1 75.62 233 GLU B C 1
ATOM 5372 O O . GLU B 1 233 ? -11.031 29.484 -4.707 1 75.62 233 GLU B O 1
ATOM 5377 N N . SER B 1 234 ? -9.664 27.859 -5.289 1 83.81 234 SER B N 1
ATOM 5378 C CA . SER B 1 234 ? -9.055 28.578 -6.402 1 83.81 234 SER B CA 1
ATOM 5379 C C . SER B 1 234 ? -8.953 27.703 -7.645 1 83.81 234 SER B C 1
ATOM 5381 O O . SER B 1 234 ? -8.875 26.469 -7.535 1 83.81 234 SER B O 1
ATOM 5383 N N . SER B 1 235 ? -9.156 28.328 -8.734 1 86.62 235 SER B N 1
ATOM 5384 C CA . SER B 1 235 ? -9.039 27.594 -9.992 1 86.62 235 SER B CA 1
ATOM 5385 C C . SER B 1 235 ? -7.66 26.953 -10.133 1 86.62 235 SER B C 1
ATOM 5387 O O . SER B 1 235 ? -7.535 25.844 -10.656 1 86.62 235 SER B O 1
ATOM 5389 N N . GLU B 1 236 ? -6.668 27.672 -9.641 1 87.56 236 GLU B N 1
ATOM 5390 C CA . GLU B 1 236 ? -5.301 27.156 -9.711 1 87.56 236 GLU B CA 1
ATOM 5391 C C . GLU B 1 236 ? -5.152 25.859 -8.914 1 87.56 236 GLU B C 1
ATOM 5393 O O . GLU B 1 236 ? -4.488 24.922 -9.367 1 87.56 236 GLU B O 1
ATOM 5398 N N . PHE B 1 237 ? -5.875 25.828 -7.871 1 88.31 237 PHE B N 1
ATOM 5399 C CA . PHE B 1 237 ? -5.828 24.656 -7.012 1 88.31 237 PHE B CA 1
ATOM 5400 C C . PHE B 1 237 ? -6.465 23.453 -7.703 1 88.31 237 PHE B C 1
ATOM 5402 O O . PHE B 1 237 ? -5.875 22.375 -7.75 1 88.31 237 PHE B O 1
ATOM 5409 N N . TYR B 1 238 ? -7.57 23.703 -8.336 1 87.31 238 TYR B N 1
ATOM 5410 C CA . TYR B 1 238 ? -8.32 22.609 -8.945 1 87.31 238 TYR B CA 1
ATOM 5411 C C . TYR B 1 238 ? -7.605 22.078 -10.188 1 87.31 238 TYR B C 1
ATOM 5413 O O . TYR B 1 238 ? -7.578 20.875 -10.43 1 87.31 238 TYR B O 1
ATOM 5421 N N . VAL B 1 239 ? -7.047 22.953 -10.914 1 90.56 239 VAL B N 1
ATOM 5422 C CA . VAL B 1 239 ? -6.316 22.531 -12.102 1 90.56 239 VAL B CA 1
ATOM 5423 C C . VAL B 1 239 ? -5.098 21.703 -11.695 1 90.56 239 VAL B C 1
ATOM 5425 O O . VAL B 1 239 ? -4.832 20.656 -12.273 1 90.56 239 VAL B O 1
ATOM 5428 N N . THR B 1 240 ? -4.406 22.156 -10.688 1 89.62 240 THR B N 1
ATOM 5429 C CA . THR B 1 240 ? -3.221 21.453 -10.211 1 89.62 240 THR B CA 1
ATOM 5430 C C . THR B 1 240 ? -3.594 20.078 -9.664 1 89.62 240 THR B C 1
ATOM 5432 O O . THR B 1 240 ? -2.92 19.078 -9.953 1 89.62 240 THR B O 1
ATOM 5435 N N . GLU B 1 241 ? -4.66 20.031 -9.047 1 88.94 241 GLU B N 1
ATOM 5436 C CA . GLU B 1 241 ? -5.113 18.781 -8.461 1 88.94 241 GLU B CA 1
ATOM 5437 C C . GLU B 1 241 ? -5.539 17.781 -9.531 1 88.94 241 GLU B C 1
ATOM 5439 O O . GLU B 1 241 ? -5.105 16.625 -9.523 1 88.94 241 GLU B O 1
ATOM 5444 N N 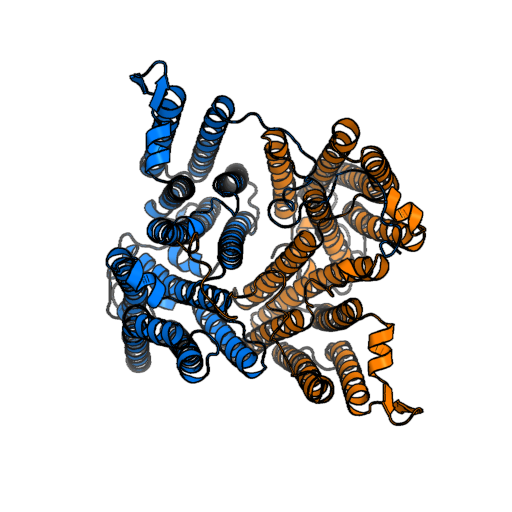. ILE B 1 242 ? -6.336 18.203 -10.453 1 89.75 242 ILE B N 1
ATOM 5445 C CA . ILE B 1 242 ? -6.852 17.328 -11.5 1 89.75 242 ILE B CA 1
ATOM 5446 C C . ILE B 1 242 ? -5.707 16.844 -12.391 1 89.75 242 ILE B C 1
ATOM 5448 O O . ILE B 1 242 ? -5.625 15.664 -12.719 1 89.75 242 ILE B O 1
ATOM 5452 N N . CYS B 1 243 ? -4.859 17.75 -12.695 1 92.5 243 CYS B N 1
ATOM 5453 C CA . CYS B 1 243 ? -3.719 17.375 -13.523 1 92.5 243 CYS B CA 1
ATOM 5454 C C . CYS B 1 243 ? -2.793 16.422 -12.781 1 92.5 243 CYS B C 1
ATOM 5456 O O . CYS B 1 243 ? -2.252 15.484 -13.375 1 92.5 243 CYS B O 1
ATOM 5458 N N . GLY B 1 244 ? -2.639 16.703 -11.484 1 91.75 244 GLY B N 1
ATOM 5459 C CA . GLY B 1 244 ? -1.842 15.781 -10.688 1 91.75 244 GLY B CA 1
ATOM 5460 C C . GLY B 1 244 ? -2.428 14.383 -10.625 1 91.75 244 GLY B C 1
ATOM 5461 O O . GLY B 1 244 ? -1.712 13.391 -10.805 1 91.75 244 GLY B O 1
ATOM 5462 N N . LEU B 1 245 ? -3.68 14.297 -10.484 1 92.19 245 LEU B N 1
ATOM 5463 C CA . LEU B 1 245 ? -4.359 13.008 -10.414 1 92.19 245 LEU B CA 1
ATOM 5464 C C . LEU B 1 245 ? -4.281 12.281 -11.75 1 92.19 245 LEU B C 1
ATOM 5466 O O . LEU B 1 245 ? -3.971 11.086 -11.797 1 92.19 245 LEU B O 1
ATOM 5470 N N . LEU B 1 246 ? -4.52 12.992 -12.742 1 93.19 246 LEU B N 1
ATOM 5471 C CA . LEU B 1 246 ? -4.457 12.398 -14.078 1 93.19 246 LEU B CA 1
ATOM 5472 C C . LEU B 1 246 ? -3.049 11.906 -14.383 1 93.19 246 LEU B C 1
ATOM 5474 O O . LEU B 1 246 ? -2.873 10.828 -14.953 1 93.19 246 LEU B O 1
ATOM 5478 N N . THR B 1 247 ? -2.088 12.68 -14.008 1 93.12 247 THR B N 1
ATOM 5479 C CA . THR B 1 247 ? -0.702 12.273 -14.227 1 93.12 247 THR B CA 1
ATOM 5480 C C . THR B 1 247 ? -0.401 10.961 -13.516 1 93.12 247 THR B C 1
ATOM 5482 O O . THR B 1 247 ? 0.172 10.039 -14.109 1 93.12 247 THR B O 1
ATOM 5485 N N . MET B 1 248 ? -0.861 10.852 -12.305 1 92.69 248 MET B N 1
ATOM 5486 C CA . MET B 1 248 ? -0.606 9.641 -11.539 1 92.69 248 MET B CA 1
ATOM 5487 C C . MET B 1 248 ? -1.329 8.445 -12.156 1 92.69 248 MET B C 1
ATOM 5489 O O . MET B 1 248 ? -0.782 7.34 -12.211 1 92.69 248 MET B O 1
ATOM 5493 N N . ILE B 1 249 ? -2.486 8.68 -12.625 1 92.44 249 ILE B N 1
ATOM 5494 C CA . ILE B 1 249 ? -3.266 7.609 -13.234 1 92.44 249 ILE B CA 1
ATOM 5495 C C . ILE B 1 249 ? -2.574 7.129 -14.508 1 92.44 249 ILE B C 1
ATOM 5497 O O . ILE B 1 249 ? -2.42 5.926 -14.727 1 92.44 249 ILE B O 1
ATOM 5501 N N . PHE B 1 250 ? -2.105 8.055 -15.234 1 92.06 250 PHE B N 1
ATOM 5502 C CA . PHE B 1 250 ? -1.464 7.668 -16.484 1 92.06 250 PHE B CA 1
ATOM 5503 C C . PHE B 1 250 ? -0.094 7.055 -16.234 1 92.06 250 PHE B C 1
ATOM 5505 O O . PHE B 1 250 ? 0.343 6.164 -16.953 1 92.06 250 PHE B O 1
ATOM 5512 N N . LEU B 1 251 ? 0.581 7.504 -15.219 1 92.19 251 LEU B N 1
ATOM 5513 C CA . LEU B 1 251 ? 1.83 6.852 -14.844 1 92.19 251 LEU B CA 1
ATOM 5514 C C . LEU B 1 251 ? 1.585 5.402 -14.43 1 92.19 251 LEU B C 1
ATOM 5516 O O . LEU B 1 251 ? 2.393 4.523 -14.734 1 92.19 251 LEU B O 1
ATOM 5520 N N . HIS B 1 252 ? 0.516 5.207 -13.773 1 90.69 252 HIS B N 1
ATOM 5521 C CA . HIS B 1 252 ? 0.146 3.848 -13.398 1 90.69 252 HIS B CA 1
ATOM 5522 C C . HIS B 1 252 ? -0.1 2.986 -14.633 1 90.69 252 HIS B C 1
ATOM 5524 O O . HIS B 1 252 ? 0.351 1.842 -14.695 1 90.69 252 HIS B O 1
ATOM 5530 N N . VAL B 1 253 ? -0.775 3.545 -15.602 1 87.19 253 VAL B N 1
ATOM 5531 C CA . VAL B 1 253 ? -1.056 2.812 -16.828 1 87.19 253 VAL B CA 1
ATOM 5532 C C . VAL B 1 253 ? 0.25 2.514 -17.562 1 87.19 253 VAL B C 1
ATOM 5534 O O . VAL B 1 253 ? 0.448 1.403 -18.062 1 87.19 253 VAL B O 1
ATOM 5537 N N . LEU B 1 254 ? 1.092 3.475 -17.547 1 87.75 254 LEU B N 1
ATOM 5538 C CA . LEU B 1 254 ? 2.379 3.289 -18.219 1 87.75 254 LEU B CA 1
ATOM 5539 C C . LEU B 1 254 ? 3.209 2.229 -17.5 1 87.75 254 LEU B C 1
ATOM 5541 O O . LEU B 1 254 ? 3.918 1.45 -18.141 1 87.75 254 LEU B O 1
ATOM 5545 N N . LYS B 1 255 ? 3.076 2.195 -16.219 1 89.19 255 LYS B N 1
ATOM 5546 C CA . LYS B 1 255 ? 3.797 1.183 -15.445 1 89.19 255 LYS B CA 1
ATOM 5547 C C . LYS B 1 255 ? 3.252 -0.214 -15.734 1 89.19 255 LYS B C 1
ATOM 5549 O O . LYS B 1 255 ? 4.02 -1.167 -15.883 1 89.19 255 LYS B O 1
ATOM 5554 N N . MET B 1 256 ? 1.945 -0.358 -15.828 1 83.62 256 MET B N 1
ATOM 5555 C CA . MET B 1 256 ? 1.343 -1.654 -16.125 1 83.62 256 MET B CA 1
ATOM 5556 C C . MET B 1 256 ? 1.707 -2.115 -17.531 1 83.62 256 MET B C 1
ATOM 5558 O O . MET B 1 256 ? 1.913 -3.307 -17.766 1 83.62 256 MET B O 1
ATOM 5562 N N . ASP B 1 257 ? 1.84 -1.144 -18.359 1 77.38 257 ASP B N 1
ATOM 5563 C CA . ASP B 1 257 ? 2.227 -1.445 -19.734 1 77.38 257 ASP B CA 1
ATOM 5564 C C . ASP B 1 257 ? 3.693 -1.864 -19.812 1 77.38 257 ASP B C 1
ATOM 5566 O O . ASP B 1 257 ? 4.074 -2.652 -20.672 1 77.38 257 ASP B O 1
ATOM 5570 N N . SER B 1 258 ? 4.441 -1.343 -18.938 1 76.56 258 SER B N 1
ATOM 5571 C CA . SER B 1 258 ? 5.867 -1.646 -18.938 1 76.56 258 SER B CA 1
ATOM 5572 C C . SER B 1 258 ? 6.141 -3.051 -18.406 1 76.56 258 SER B C 1
ATOM 5574 O O . SER B 1 258 ? 7.215 -3.607 -18.625 1 76.56 258 SER B O 1
ATOM 5576 N N . GLU B 1 259 ? 5.152 -3.615 -17.766 1 76.06 259 GLU B N 1
ATOM 5577 C CA . GLU B 1 259 ? 5.359 -4.934 -17.172 1 76.06 259 GLU B CA 1
ATOM 5578 C C . GLU B 1 259 ? 5.043 -6.043 -18.156 1 76.06 259 GLU B C 1
ATOM 5580 O O . GLU B 1 259 ? 4.207 -5.867 -19.047 1 76.06 259 GLU B O 1
ATOM 5585 N N . SER B 1 260 ? 5.941 -7.016 -18.125 1 68.06 260 SER B N 1
ATOM 5586 C CA . SER B 1 260 ? 5.801 -8.164 -19.016 1 68.06 260 SER B CA 1
ATOM 5587 C C . SER B 1 260 ? 5.199 -9.359 -18.281 1 68.06 260 SER B C 1
ATOM 5589 O O . SER B 1 260 ? 5.02 -9.32 -17.062 1 68.06 260 SER B O 1
ATOM 5591 N N . ASP B 1 261 ? 4.848 -10.219 -19.141 1 68.75 261 ASP B N 1
ATOM 5592 C CA . ASP B 1 261 ? 4.453 -11.5 -18.578 1 68.75 261 ASP B CA 1
ATOM 5593 C C . ASP B 1 261 ? 5.574 -12.094 -17.719 1 68.75 261 ASP B C 1
ATOM 5595 O O . ASP B 1 261 ? 6.754 -11.836 -17.969 1 68.75 261 ASP B O 1
ATOM 5599 N N . SER B 1 262 ? 5.168 -12.766 -16.781 1 69.88 262 SER B N 1
ATOM 5600 C CA . SER B 1 262 ? 6.125 -13.352 -15.844 1 69.88 262 SER B CA 1
ATOM 5601 C C . SER B 1 262 ? 7.203 -14.141 -16.578 1 69.88 262 SER B C 1
ATOM 5603 O O . SER B 1 262 ? 8.367 -14.148 -16.172 1 69.88 262 SER B O 1
ATOM 5605 N N . SER B 1 263 ? 6.863 -14.719 -17.719 1 75.75 263 SER B N 1
ATOM 5606 C CA . SER B 1 263 ? 7.801 -15.562 -18.438 1 75.75 263 SER B CA 1
ATOM 5607 C C . SER B 1 263 ? 8.836 -14.727 -19.188 1 75.75 263 SER B C 1
ATOM 5609 O O . SER B 1 263 ? 9.945 -15.188 -19.453 1 75.75 263 SER B O 1
ATOM 5611 N N . LYS B 1 264 ? 8.578 -13.5 -19.438 1 79.56 264 LYS B N 1
ATOM 5612 C CA . LYS B 1 264 ? 9.477 -12.633 -20.203 1 79.56 264 LYS B CA 1
ATOM 5613 C C . LYS B 1 264 ? 10 -11.492 -19.328 1 79.56 264 LYS B C 1
ATOM 5615 O O . LYS B 1 264 ? 10.562 -10.523 -19.859 1 79.56 264 LYS B O 1
ATOM 5620 N N . HIS B 1 265 ? 9.844 -11.68 -18.094 1 86.06 265 HIS B N 1
ATOM 5621 C CA . HIS B 1 265 ? 10.258 -10.617 -17.188 1 86.06 265 HIS B CA 1
ATOM 5622 C C . HIS B 1 265 ? 11.781 -10.492 -17.141 1 86.06 265 HIS B C 1
ATOM 5624 O O . HIS B 1 265 ? 12.492 -11.492 -17.234 1 86.06 265 HIS B O 1
ATOM 5630 N N . ALA B 1 266 ? 12.289 -9.367 -17 1 87.19 266 ALA B N 1
ATOM 5631 C CA . ALA B 1 266 ? 13.719 -9.055 -17.016 1 87.19 266 ALA B CA 1
ATOM 5632 C C . ALA B 1 266 ? 14.461 -9.883 -15.969 1 87.19 266 ALA B C 1
ATOM 5634 O O . ALA B 1 266 ? 15.609 -10.281 -16.188 1 87.19 266 ALA B O 1
ATOM 5635 N N . LEU B 1 267 ? 13.82 -10.227 -14.883 1 84.5 267 LEU B N 1
ATOM 5636 C CA . LEU B 1 267 ? 14.438 -10.969 -13.797 1 84.5 267 LEU B CA 1
ATOM 5637 C C . LEU B 1 267 ? 14.734 -12.406 -14.219 1 84.5 267 LEU B C 1
ATOM 5639 O O . LEU B 1 267 ? 15.555 -13.078 -13.594 1 84.5 267 LEU B O 1
ATOM 5643 N N . ARG B 1 268 ? 14.047 -12.828 -15.289 1 84.75 268 ARG B N 1
ATOM 5644 C CA . ARG B 1 268 ? 14.211 -14.203 -15.758 1 84.75 268 ARG B CA 1
ATOM 5645 C C . ARG B 1 268 ? 15.188 -14.266 -16.922 1 84.75 268 ARG B C 1
ATOM 5647 O O . ARG B 1 268 ? 15.688 -15.336 -17.266 1 84.75 268 ARG B O 1
ATOM 5654 N N . ARG B 1 269 ? 15.508 -13.281 -17.531 1 82.69 269 ARG B N 1
ATOM 5655 C CA . ARG B 1 269 ? 16.266 -13.266 -18.766 1 82.69 269 ARG B CA 1
ATOM 5656 C C . ARG B 1 269 ? 17.75 -13.508 -18.5 1 82.69 269 ARG B C 1
ATOM 5658 O O . ARG B 1 269 ? 18.422 -14.188 -19.281 1 82.69 269 ARG B O 1
ATOM 5665 N N . GLY B 1 270 ? 18.172 -12.852 -17.531 1 81 270 GLY B N 1
ATOM 5666 C CA . GLY B 1 270 ? 19.594 -12.961 -17.234 1 81 270 GLY B CA 1
ATOM 5667 C C . GLY B 1 270 ? 20.016 -12.086 -16.062 1 81 270 GLY B C 1
ATOM 5668 O O . GLY B 1 270 ? 19.203 -11.352 -15.5 1 81 270 GLY B O 1
ATOM 5669 N N . ARG B 1 271 ? 21.266 -12.188 -15.789 1 81.81 271 ARG B N 1
ATOM 5670 C CA . ARG B 1 271 ? 21.797 -11.484 -14.625 1 81.81 271 ARG B CA 1
ATOM 5671 C C . ARG B 1 271 ? 21.844 -9.977 -14.875 1 81.81 271 ARG B C 1
ATOM 5673 O O . ARG B 1 271 ? 21.531 -9.188 -13.984 1 81.81 271 ARG B O 1
ATOM 5680 N N . ILE B 1 272 ? 22.266 -9.578 -16.078 1 83.75 272 ILE B N 1
ATOM 5681 C CA . ILE B 1 272 ? 22.453 -8.156 -16.359 1 83.75 272 ILE B CA 1
ATOM 5682 C C . ILE B 1 272 ? 21.094 -7.473 -16.453 1 83.75 272 ILE B C 1
ATOM 5684 O O . ILE B 1 272 ? 20.859 -6.461 -15.781 1 83.75 272 ILE B O 1
ATOM 5688 N N . PRO B 1 273 ? 20.156 -8.047 -17.203 1 85.88 273 PRO B N 1
ATOM 5689 C CA . PRO B 1 273 ? 18.828 -7.426 -17.219 1 85.88 273 PRO B CA 1
ATOM 5690 C C . PRO B 1 273 ? 18.172 -7.402 -15.844 1 85.88 273 PRO B C 1
ATOM 5692 O O . PRO B 1 273 ? 17.469 -6.445 -15.5 1 85.88 273 PRO B O 1
ATOM 5695 N N . ALA B 1 274 ? 18.422 -8.328 -15.094 1 85.12 274 ALA B N 1
ATOM 5696 C CA . ALA B 1 274 ? 17.859 -8.391 -13.742 1 85.12 274 ALA B CA 1
ATOM 5697 C C . ALA B 1 274 ? 18.438 -7.285 -12.859 1 85.12 274 ALA B C 1
ATOM 5699 O O . ALA B 1 274 ? 17.703 -6.633 -12.117 1 85.12 274 ALA B O 1
ATOM 5700 N N . ALA B 1 275 ? 19.734 -7.129 -12.977 1 84.5 275 ALA B N 1
ATOM 5701 C CA . ALA B 1 275 ? 20.375 -6.082 -12.195 1 84.5 275 ALA B CA 1
ATOM 5702 C C . ALA B 1 275 ? 19.906 -4.695 -12.641 1 84.5 275 ALA B C 1
ATOM 5704 O O . ALA B 1 275 ? 19.672 -3.82 -11.805 1 84.5 275 ALA B O 1
ATOM 5705 N N . MET B 1 276 ? 19.812 -4.562 -13.883 1 87.12 276 MET B N 1
ATOM 5706 C CA . MET B 1 276 ? 19.359 -3.277 -14.406 1 87.12 276 MET B CA 1
ATOM 5707 C C . MET B 1 276 ? 17.922 -2.988 -13.969 1 87.12 276 MET B C 1
ATOM 5709 O O . MET B 1 276 ? 17.594 -1.862 -13.586 1 87.12 276 MET B O 1
ATOM 5713 N N . TYR B 1 277 ? 17.094 -3.953 -14.07 1 88.88 277 TYR B N 1
ATOM 5714 C CA . TYR B 1 277 ? 15.719 -3.791 -13.633 1 88.88 277 TYR B CA 1
ATOM 5715 C C . TYR B 1 277 ? 15.656 -3.393 -12.164 1 88.88 277 TYR B C 1
ATOM 5717 O O . TYR B 1 277 ? 14.93 -2.461 -11.797 1 88.88 277 TYR B O 1
ATOM 5725 N N . SER B 1 278 ? 16.422 -4.062 -11.375 1 85.19 278 SER B N 1
ATOM 5726 C CA . SER B 1 278 ? 16.438 -3.768 -9.945 1 85.19 278 SER B CA 1
ATOM 5727 C C . SER B 1 278 ? 16.906 -2.338 -9.68 1 85.19 278 SER B C 1
ATOM 5729 O O . SER B 1 278 ? 16.359 -1.652 -8.812 1 85.19 278 SER B O 1
ATOM 5731 N N . PHE B 1 279 ? 17.844 -1.967 -10.43 1 86.12 279 PHE B N 1
ATOM 5732 C CA . PHE B 1 279 ? 18.344 -0.605 -10.305 1 86.12 279 PHE B CA 1
ATOM 5733 C C . PHE B 1 279 ? 17.281 0.407 -10.734 1 86.12 279 PHE B C 1
ATOM 5735 O O . PHE B 1 279 ? 17.109 1.437 -10.078 1 86.12 279 PHE B O 1
ATOM 5742 N N . LEU B 1 280 ? 16.656 0.12 -11.734 1 90.25 280 LEU B N 1
ATOM 5743 C CA . LEU B 1 280 ? 15.648 1.035 -12.25 1 90.25 280 LEU B CA 1
ATOM 5744 C C . LEU B 1 280 ? 14.461 1.134 -11.297 1 90.25 280 LEU B C 1
ATOM 5746 O O . LEU B 1 280 ? 13.852 2.193 -11.172 1 90.25 280 LEU B O 1
ATOM 5750 N N . VAL B 1 281 ? 14.172 0.059 -10.641 1 89.88 281 VAL B N 1
ATOM 5751 C CA . VAL B 1 281 ? 13.109 0.099 -9.641 1 89.88 281 VAL B CA 1
ATOM 5752 C C . VAL B 1 281 ? 13.484 1.079 -8.531 1 89.88 281 VAL B C 1
ATOM 5754 O O . VAL B 1 281 ? 12.641 1.851 -8.07 1 89.88 281 VAL B O 1
ATOM 5757 N N . HIS B 1 282 ? 14.688 1.09 -8.211 1 87.44 282 HIS B N 1
ATOM 5758 C CA . HIS B 1 282 ? 15.164 2.012 -7.188 1 87.44 282 HIS B CA 1
ATOM 5759 C C . HIS B 1 282 ? 15.023 3.461 -7.645 1 87.44 282 HIS B C 1
ATOM 5761 O O . HIS B 1 282 ? 14.5 4.301 -6.906 1 87.44 282 HIS B O 1
ATOM 5767 N N . ILE B 1 283 ? 15.484 3.672 -8.758 1 88.19 283 ILE B N 1
ATOM 5768 C CA . ILE B 1 283 ? 15.422 5.023 -9.305 1 88.19 283 ILE B CA 1
ATOM 5769 C C . ILE B 1 283 ? 13.961 5.453 -9.445 1 88.19 283 ILE B C 1
ATOM 5771 O O . ILE B 1 283 ? 13.609 6.594 -9.125 1 88.19 283 ILE B O 1
ATOM 5775 N N . LEU B 1 284 ? 13.18 4.562 -9.891 1 91.44 284 LEU B N 1
ATOM 5776 C CA . LEU B 1 284 ? 11.758 4.848 -10.055 1 91.44 284 LEU B CA 1
ATOM 5777 C C . LEU B 1 284 ? 11.117 5.191 -8.719 1 91.44 284 LEU B C 1
ATOM 5779 O O . LEU B 1 284 ? 10.32 6.133 -8.625 1 91.44 284 LEU B O 1
ATOM 5783 N N . THR B 1 285 ? 11.492 4.512 -7.723 1 87.56 285 THR B N 1
ATOM 5784 C CA . THR B 1 285 ? 10.938 4.734 -6.391 1 87.56 285 THR B CA 1
ATOM 5785 C C . THR B 1 285 ? 11.328 6.117 -5.871 1 87.56 285 THR B C 1
ATOM 5787 O O . THR B 1 285 ? 10.484 6.859 -5.371 1 87.56 285 THR B O 1
ATOM 5790 N N . ILE B 1 286 ? 12.516 6.449 -6.051 1 83.19 286 ILE B N 1
ATOM 5791 C CA . ILE B 1 286 ? 13 7.754 -5.617 1 83.19 286 ILE B CA 1
ATOM 5792 C C . ILE B 1 286 ? 12.273 8.859 -6.387 1 83.19 286 ILE B C 1
ATOM 5794 O O . ILE B 1 286 ? 11.844 9.852 -5.801 1 83.19 286 ILE B O 1
ATOM 5798 N N . SER B 1 287 ? 12.164 8.602 -7.602 1 87.44 287 SER B N 1
ATOM 5799 C CA . SER B 1 287 ? 11.547 9.625 -8.445 1 87.44 287 SER B CA 1
ATOM 5800 C C . SER B 1 287 ? 10.055 9.766 -8.133 1 87.44 287 SER B C 1
ATOM 5802 O O . SER B 1 287 ? 9.516 10.875 -8.172 1 87.44 287 SER B O 1
ATOM 5804 N N . LEU B 1 288 ? 9.406 8.68 -7.836 1 88 288 LEU B N 1
ATOM 5805 C CA . LEU B 1 288 ? 7.984 8.734 -7.504 1 88 288 LEU B CA 1
ATOM 5806 C C . LEU B 1 288 ? 7.758 9.477 -6.191 1 88 288 LEU B C 1
ATOM 5808 O O . LEU B 1 288 ? 6.805 10.25 -6.062 1 88 288 LEU B O 1
ATOM 5812 N N . ILE B 1 289 ? 8.641 9.242 -5.289 1 82.94 289 ILE B N 1
ATOM 5813 C CA . ILE B 1 289 ? 8.57 9.969 -4.027 1 82.94 289 ILE B CA 1
ATOM 5814 C C . ILE B 1 289 ? 8.773 11.461 -4.277 1 82.94 289 ILE B C 1
ATOM 5816 O O . ILE B 1 289 ? 8.008 12.297 -3.779 1 82.94 289 ILE B O 1
ATOM 5820 N N . GLY B 1 290 ? 9.789 11.734 -5.055 1 80.81 290 GLY B N 1
ATOM 5821 C CA . GLY B 1 290 ? 10.047 13.125 -5.398 1 80.81 290 GLY B CA 1
ATOM 5822 C C . GLY B 1 290 ? 8.891 13.781 -6.125 1 80.81 290 GLY B C 1
ATOM 5823 O O . GLY B 1 290 ? 8.586 14.953 -5.891 1 80.81 290 GLY B O 1
ATOM 5824 N N . PHE B 1 291 ? 8.211 13.047 -6.969 1 82.94 291 PHE B N 1
ATOM 5825 C CA . PHE B 1 291 ? 7.043 13.547 -7.691 1 82.94 291 PHE B CA 1
ATOM 5826 C C . PHE B 1 291 ? 5.918 13.898 -6.727 1 82.94 291 PHE B C 1
ATOM 5828 O O . PHE B 1 291 ? 5.293 14.953 -6.852 1 82.94 291 PHE B O 1
ATOM 5835 N N . GLY B 1 292 ? 5.648 13.039 -5.773 1 81 292 GLY B N 1
ATOM 5836 C CA . GLY B 1 292 ? 4.648 13.336 -4.758 1 81 292 GLY B CA 1
ATOM 5837 C C . GLY B 1 292 ? 4.969 14.586 -3.961 1 81 292 GLY B C 1
ATOM 5838 O O . GLY B 1 292 ? 4.086 15.414 -3.719 1 81 292 GLY B O 1
ATOM 5839 N N . VAL B 1 293 ? 6.195 14.773 -3.66 1 78.5 293 VAL B N 1
ATOM 5840 C CA . VAL B 1 293 ? 6.637 15.93 -2.887 1 78.5 293 VAL B CA 1
ATOM 5841 C C . VAL B 1 293 ? 6.488 17.203 -3.723 1 78.5 293 VAL B C 1
ATOM 5843 O O . VAL B 1 293 ? 6.152 18.266 -3.193 1 78.5 293 VAL B O 1
ATOM 5846 N N . SER B 1 294 ? 6.77 17.062 -4.969 1 80.25 294 SER B N 1
ATOM 5847 C CA . SER B 1 294 ? 6.621 18.219 -5.844 1 80.25 294 SER B CA 1
ATOM 5848 C C . SER B 1 294 ? 5.207 18.781 -5.777 1 80.25 294 SER B C 1
ATOM 5850 O O . SER B 1 294 ? 5.023 20 -5.777 1 80.25 294 SER B O 1
ATOM 5852 N N . TYR B 1 295 ? 4.25 18.016 -5.684 1 84.12 295 TYR B N 1
ATOM 5853 C CA . TYR B 1 295 ? 2.873 18.5 -5.652 1 84.12 295 TYR B CA 1
ATOM 5854 C C . TYR B 1 295 ? 2.535 19.094 -4.293 1 84.12 295 TYR B C 1
ATOM 5856 O O . TYR B 1 295 ? 1.729 20.016 -4.199 1 84.12 295 TYR B O 1
ATOM 5864 N N . VAL B 1 296 ? 3.129 18.594 -3.262 1 79.12 296 VAL B N 1
ATOM 5865 C CA . VAL B 1 296 ? 2.957 19.25 -1.963 1 79.12 296 VAL B CA 1
ATOM 5866 C C . VAL B 1 296 ? 3.494 20.672 -2.02 1 79.12 296 VAL B C 1
ATOM 5868 O O . VAL B 1 296 ? 2.867 21.594 -1.499 1 79.12 296 VAL B O 1
ATOM 5871 N N . VAL B 1 297 ? 4.566 20.75 -2.695 1 77.75 297 VAL B N 1
ATOM 5872 C CA . VAL B 1 297 ? 5.184 22.062 -2.844 1 77.75 297 VAL B CA 1
ATOM 5873 C C . VAL B 1 297 ? 4.301 22.953 -3.719 1 77.75 297 VAL B C 1
ATOM 5875 O O . VAL B 1 297 ? 4.156 24.141 -3.451 1 77.75 297 VAL B O 1
ATOM 5878 N N . PHE B 1 298 ? 3.74 22.375 -4.766 1 81.62 298 PHE B N 1
ATOM 5879 C CA . PHE B 1 298 ? 2.834 23.125 -5.625 1 81.62 298 PHE B CA 1
ATOM 5880 C C . PHE B 1 298 ? 1.659 23.672 -4.82 1 81.62 298 PHE B C 1
ATOM 5882 O O . PHE B 1 298 ? 1.309 24.844 -4.949 1 81.62 298 PHE B O 1
ATOM 5889 N N . PHE B 1 299 ? 1.104 22.922 -3.996 1 82.62 299 PHE B N 1
ATOM 5890 C CA . PHE B 1 299 ? -0.061 23.344 -3.221 1 82.62 299 PHE B CA 1
ATOM 5891 C C . PHE B 1 299 ? 0.327 24.375 -2.172 1 82.62 299 PHE B C 1
ATOM 5893 O O . PHE B 1 299 ? -0.427 25.312 -1.912 1 82.62 299 PHE B O 1
ATOM 5900 N N . ASP B 1 300 ? 1.457 24.156 -1.582 1 76.62 300 ASP B N 1
ATOM 5901 C CA . ASP B 1 300 ? 1.938 25.141 -0.619 1 76.62 300 ASP B CA 1
ATOM 5902 C C . ASP B 1 300 ? 2.096 26.516 -1.271 1 76.62 300 ASP B C 1
ATOM 5904 O O . ASP B 1 300 ? 1.785 27.531 -0.657 1 76.62 300 ASP B O 1
ATOM 5908 N N . GLU B 1 301 ? 2.588 26.5 -2.43 1 78.38 301 GLU B N 1
ATOM 5909 C CA . GLU B 1 301 ? 2.762 27.75 -3.162 1 78.38 301 GLU B CA 1
ATOM 5910 C C . GLU B 1 301 ? 1.416 28.391 -3.486 1 78.38 301 GLU B C 1
ATOM 5912 O O . GLU B 1 301 ? 1.291 29.609 -3.486 1 78.38 301 GLU B O 1
ATOM 5917 N N . ILE B 1 302 ? 0.504 27.609 -3.781 1 80.31 302 ILE B N 1
ATOM 5918 C CA . ILE B 1 302 ? -0.827 28.109 -4.094 1 80.31 302 ILE B CA 1
ATOM 5919 C C . ILE B 1 302 ? -1.462 28.703 -2.836 1 80.31 302 ILE B C 1
ATOM 5921 O O . ILE B 1 302 ? -2.133 29.734 -2.898 1 80.31 302 ILE B O 1
ATOM 5925 N N . PHE B 1 303 ? -1.213 28.094 -1.727 1 77.62 303 PHE B N 1
ATOM 5926 C CA . PHE B 1 303 ? -1.802 28.547 -0.469 1 77.62 303 PHE B CA 1
ATOM 5927 C C . PHE B 1 303 ? -1.061 29.75 0.076 1 77.62 303 PHE B C 1
ATOM 5929 O O . PHE B 1 303 ? -1.68 30.688 0.607 1 77.62 303 PHE B O 1
ATOM 5936 N N . GLN B 1 304 ? 0.207 29.688 0.056 1 73.94 304 GLN B N 1
ATOM 5937 C CA . GLN B 1 304 ? 1.04 30.781 0.533 1 73.94 304 GLN B CA 1
ATOM 5938 C C . GLN B 1 304 ? 2.049 31.203 -0.53 1 73.94 304 GLN B C 1
ATOM 5940 O O . GLN B 1 304 ? 3.205 30.781 -0.501 1 73.94 304 GLN B O 1
ATOM 5945 N N . PRO B 1 305 ? 1.6 31.969 -1.564 1 63.84 305 PRO B N 1
ATOM 5946 C CA . PRO B 1 305 ? 2.471 32.344 -2.68 1 63.84 305 PRO B CA 1
ATOM 5947 C C . PRO B 1 305 ? 3.764 33.031 -2.221 1 63.84 305 PRO B C 1
ATOM 5949 O O . PRO B 1 305 ? 4.781 32.938 -2.914 1 63.84 305 PRO B O 1
ATOM 5952 N N . ALA B 1 306 ? 3.752 33.969 -1.234 1 54.44 306 ALA B N 1
ATOM 5953 C CA . ALA B 1 306 ? 4.895 34.812 -0.92 1 54.44 306 ALA B CA 1
ATOM 5954 C C . ALA B 1 306 ? 6.129 33.969 -0.596 1 54.44 306 ALA B C 1
ATOM 5956 O O . ALA B 1 306 ? 7.262 34.406 -0.824 1 54.44 306 ALA B O 1
ATOM 5957 N N . ASN B 1 307 ? 6.039 33.219 0.151 1 47.31 307 ASN B N 1
ATOM 5958 C CA . ASN B 1 307 ? 7.168 32.75 0.947 1 47.31 307 ASN B CA 1
ATOM 5959 C C . ASN B 1 307 ? 8.008 31.719 0.18 1 47.31 307 ASN B C 1
ATOM 5961 O O . ASN B 1 307 ? 9.039 31.266 0.674 1 47.31 307 ASN B O 1
ATOM 5965 N N . THR B 1 308 ? 7.602 31.141 -0.831 1 48.31 308 THR B N 1
ATOM 5966 C CA . THR B 1 308 ? 8.328 29.891 -1.023 1 48.31 308 THR B CA 1
ATOM 5967 C C . THR B 1 308 ? 9.312 30.016 -2.184 1 48.31 308 THR B C 1
ATOM 5969 O O . THR B 1 308 ? 8.906 30.141 -3.34 1 48.31 308 THR B O 1
ATOM 5972 N N . ASP B 1 309 ? 10.367 30.812 -2.047 1 46.38 309 ASP B N 1
ATOM 5973 C CA . ASP B 1 309 ? 11.469 30.547 -2.967 1 46.38 309 ASP B CA 1
ATOM 5974 C C . ASP B 1 309 ? 11.664 29.047 -3.182 1 46.38 309 ASP B C 1
ATOM 5976 O O . ASP B 1 309 ? 12.492 28.422 -2.508 1 46.38 309 ASP B O 1
ATOM 5980 N N . TYR B 1 310 ? 10.672 28.438 -3.387 1 46.97 310 TYR B N 1
ATOM 5981 C CA . TYR B 1 310 ? 10.734 26.984 -3.531 1 46.97 310 TYR B CA 1
ATOM 5982 C C . TYR B 1 310 ? 11.68 26.594 -4.66 1 46.97 310 TYR B C 1
ATOM 5984 O O . TYR B 1 310 ? 11.82 27.328 -5.645 1 46.97 310 TYR B O 1
ATOM 5992 N N . LEU B 1 311 ? 12.711 25.875 -4.371 1 45.44 311 LEU B N 1
ATOM 5993 C CA . LEU B 1 311 ? 13.711 25.359 -5.309 1 45.44 311 LEU B CA 1
ATOM 5994 C C . LEU B 1 311 ? 13.062 24.969 -6.633 1 45.44 311 LEU B C 1
ATOM 5996 O O . LEU B 1 311 ? 12.195 24.094 -6.668 1 45.44 311 LEU B O 1
ATOM 6000 N N . ASP B 1 312 ? 13.125 25.75 -7.578 1 47.47 312 ASP B N 1
ATOM 6001 C CA . ASP B 1 312 ? 12.867 25.578 -9.008 1 47.47 312 ASP B CA 1
ATOM 6002 C C . ASP B 1 312 ? 13.188 24.141 -9.445 1 47.47 312 ASP B C 1
ATOM 6004 O O . ASP B 1 312 ? 12.445 23.547 -10.234 1 47.47 312 ASP B O 1
ATOM 6008 N N . PHE B 1 313 ? 14.414 23.812 -8.945 1 45.31 313 PHE B N 1
ATOM 6009 C CA . PHE B 1 313 ? 15 22.625 -9.57 1 45.31 313 PHE B CA 1
ATOM 6010 C C . PHE B 1 313 ? 14.266 21.375 -9.117 1 45.31 313 PHE B C 1
ATOM 6012 O O . PHE B 1 313 ? 14.273 20.359 -9.812 1 45.31 313 PHE B O 1
ATOM 6019 N N . ALA B 1 314 ? 13.781 21.359 -7.871 1 49.16 314 ALA B N 1
ATOM 6020 C CA . ALA B 1 314 ? 13.203 20.141 -7.297 1 49.16 314 ALA B CA 1
ATOM 6021 C C . ALA B 1 314 ? 11.852 19.828 -7.93 1 49.16 314 ALA B C 1
ATOM 6023 O O . ALA B 1 314 ? 11.305 18.734 -7.73 1 49.16 314 ALA B O 1
ATOM 6024 N N . ARG B 1 315 ? 11.312 20.75 -8.68 1 51.25 315 ARG B N 1
ATOM 6025 C CA . ARG B 1 315 ? 9.922 20.688 -9.109 1 51.25 315 ARG B CA 1
ATOM 6026 C C . ARG B 1 315 ? 9.734 19.656 -10.219 1 51.25 315 ARG B C 1
ATOM 6028 O O . ARG B 1 315 ? 8.688 19 -10.289 1 51.25 315 ARG B O 1
ATOM 6035 N N . PHE B 1 316 ? 10.734 19.609 -11.273 1 57.38 316 PHE B N 1
ATOM 6036 C CA . PHE B 1 316 ? 10.242 18.828 -12.398 1 57.38 316 PHE B CA 1
ATOM 6037 C C . PHE B 1 316 ? 11.234 17.734 -12.773 1 57.38 316 PHE B C 1
ATOM 6039 O O . PHE B 1 316 ? 10.93 16.859 -13.594 1 57.38 316 PHE B O 1
ATOM 6046 N N . PRO B 1 317 ? 12.312 17.547 -11.953 1 73.44 317 PRO B N 1
ATOM 6047 C CA . PRO B 1 317 ? 13.195 16.484 -12.438 1 73.44 317 PRO B CA 1
ATOM 6048 C C . PRO B 1 317 ? 12.695 15.094 -12.07 1 73.44 317 PRO B C 1
ATOM 6050 O O . PRO B 1 317 ? 12.977 14.125 -12.789 1 73.44 317 PRO B O 1
ATOM 6053 N N . PHE B 1 318 ? 11.812 15.133 -11.25 1 82 318 PHE B N 1
ATOM 6054 C CA . PHE B 1 318 ? 11.414 13.812 -10.797 1 82 318 PHE B CA 1
ATOM 6055 C C . PHE B 1 318 ? 10.453 13.164 -11.789 1 82 318 PHE B C 1
ATOM 6057 O O . PHE B 1 318 ? 10.477 11.945 -11.984 1 82 318 PHE B O 1
ATOM 6064 N N . LEU B 1 319 ? 9.664 13.977 -12.43 1 87.94 319 LEU B N 1
ATOM 6065 C CA . LEU B 1 319 ? 8.781 13.422 -13.445 1 87.94 319 LEU B CA 1
ATOM 6066 C C . LEU B 1 319 ? 9.586 12.859 -14.609 1 87.94 319 LEU B C 1
ATOM 6068 O O . LEU B 1 319 ? 9.273 11.773 -15.117 1 87.94 319 LEU B O 1
ATOM 6072 N N . THR B 1 320 ? 10.609 13.617 -14.969 1 89.94 320 THR B N 1
ATOM 6073 C CA . THR B 1 320 ? 11.453 13.188 -16.078 1 89.94 320 THR B CA 1
ATOM 6074 C C . THR B 1 320 ? 12.141 11.859 -15.75 1 89.94 320 THR B C 1
ATOM 6076 O O . THR B 1 320 ? 12.148 10.938 -16.562 1 89.94 320 THR B O 1
ATOM 6079 N N . VAL B 1 321 ? 12.609 11.797 -14.586 1 90.25 321 VAL B N 1
ATOM 6080 C CA . VAL B 1 321 ? 13.305 10.586 -14.172 1 90.25 321 VAL B CA 1
ATOM 6081 C C . VAL B 1 321 ? 12.32 9.414 -14.117 1 90.25 321 VAL B C 1
ATOM 6083 O O . VAL B 1 321 ? 12.672 8.281 -14.453 1 90.25 321 VAL B O 1
ATOM 6086 N N . THR B 1 322 ? 11.094 9.703 -13.734 1 91.69 322 THR B N 1
ATOM 6087 C CA . THR B 1 322 ? 10.07 8.664 -13.703 1 91.69 322 THR B CA 1
ATOM 6088 C C . THR B 1 322 ? 9.797 8.133 -15.109 1 91.69 322 THR B C 1
ATOM 6090 O O . THR B 1 322 ? 9.773 6.918 -15.32 1 91.69 322 THR B O 1
ATOM 6093 N N . ILE B 1 323 ? 9.672 9.039 -16.047 1 91.88 323 ILE B N 1
ATOM 6094 C CA . ILE B 1 323 ? 9.391 8.648 -17.422 1 91.88 323 ILE B CA 1
ATOM 6095 C C . ILE B 1 323 ? 10.562 7.848 -17.984 1 91.88 323 ILE B C 1
ATOM 6097 O O . ILE B 1 323 ? 10.367 6.797 -18.609 1 91.88 323 ILE B O 1
ATOM 6101 N N . ILE B 1 324 ? 11.758 8.297 -17.688 1 92.56 324 ILE B N 1
ATOM 6102 C CA . ILE B 1 324 ? 12.961 7.625 -18.172 1 92.56 324 ILE B CA 1
ATOM 6103 C C . ILE B 1 324 ? 13.047 6.223 -17.578 1 92.56 324 ILE B C 1
ATOM 6105 O O . ILE B 1 324 ? 13.344 5.258 -18.281 1 92.56 324 ILE B O 1
ATOM 6109 N N . SER B 1 325 ? 12.766 6.133 -16.344 1 93.12 325 SER B N 1
ATOM 6110 C CA . SER B 1 325 ? 12.82 4.836 -15.664 1 93.12 325 SER B CA 1
ATOM 6111 C C . SER B 1 325 ? 11.812 3.859 -16.266 1 93.12 325 SER B C 1
ATOM 6113 O O . SER B 1 325 ? 12.141 2.699 -16.516 1 93.12 325 SER B O 1
ATOM 6115 N N . LEU B 1 326 ? 10.656 4.312 -16.547 1 91.69 326 LEU B N 1
ATOM 6116 C CA . LEU B 1 326 ? 9.625 3.447 -17.109 1 91.69 326 LEU B CA 1
ATOM 6117 C C . LEU B 1 326 ? 9.992 2.986 -18.516 1 91.69 326 LEU B C 1
ATOM 6119 O O . LEU B 1 326 ? 9.797 1.819 -18.859 1 91.69 326 LEU B O 1
ATOM 6123 N N . GLU B 1 327 ? 10.562 3.857 -19.25 1 90.19 327 GLU B N 1
ATOM 6124 C CA . GLU B 1 327 ? 10.977 3.508 -20.609 1 90.19 327 GLU B CA 1
ATOM 6125 C C . GLU B 1 327 ? 12.117 2.49 -20.594 1 90.19 327 GLU B C 1
ATOM 6127 O O . GLU B 1 327 ? 12.102 1.531 -21.375 1 90.19 327 GLU B O 1
ATOM 6132 N N . PHE B 1 328 ? 13.008 2.686 -19.719 1 91 328 PHE B N 1
ATOM 6133 C CA . PHE B 1 328 ? 14.141 1.771 -19.672 1 91 328 PHE B CA 1
ATOM 6134 C C . PHE B 1 328 ? 13.727 0.423 -19.094 1 91 328 PHE B C 1
ATOM 6136 O O . PHE B 1 328 ? 14.281 -0.614 -19.469 1 91 328 PHE B O 1
ATOM 6143 N N . MET B 1 329 ? 12.805 0.414 -18.219 1 90.44 329 MET B N 1
ATOM 6144 C CA . MET B 1 329 ? 12.297 -0.849 -17.703 1 90.44 329 MET B CA 1
ATOM 6145 C C . MET B 1 329 ? 11.672 -1.687 -18.812 1 90.44 329 MET B C 1
ATOM 6147 O O . MET B 1 329 ? 11.844 -2.906 -18.844 1 90.44 329 MET B O 1
ATOM 6151 N N . ARG B 1 330 ? 11.016 -1.062 -19.672 1 86.81 330 ARG B N 1
ATOM 6152 C CA . ARG B 1 330 ? 10.453 -1.77 -20.828 1 86.81 330 ARG B CA 1
ATOM 6153 C C . ARG B 1 330 ? 11.547 -2.414 -21.656 1 86.81 330 ARG B C 1
ATOM 6155 O O . ARG B 1 330 ? 11.406 -3.551 -22.109 1 86.81 330 ARG B O 1
ATOM 6162 N N . VAL B 1 331 ? 12.594 -1.688 -21.781 1 86.56 331 VAL B N 1
ATOM 6163 C CA . VAL B 1 331 ? 13.703 -2.166 -22.594 1 86.56 331 VAL B CA 1
ATOM 6164 C C . VAL B 1 331 ? 14.367 -3.363 -21.906 1 86.56 331 VAL B C 1
ATOM 6166 O O . VAL B 1 331 ? 14.828 -4.289 -22.578 1 86.56 331 VAL B O 1
ATOM 6169 N N . THR B 1 332 ? 14.367 -3.381 -20.625 1 87.94 332 THR B N 1
ATOM 6170 C CA . THR B 1 332 ? 15.008 -4.484 -19.906 1 87.94 332 THR B CA 1
ATOM 6171 C C . THR B 1 332 ? 14.203 -5.77 -20.078 1 87.94 332 THR B C 1
ATOM 6173 O O . THR B 1 332 ? 14.758 -6.867 -20.016 1 87.94 332 THR B O 1
ATOM 6176 N N . HIS B 1 333 ? 12.922 -5.695 -20.266 1 86.38 333 HIS B N 1
ATOM 6177 C CA . HIS B 1 333 ? 12.086 -6.875 -20.453 1 86.38 333 HIS B CA 1
ATOM 6178 C C . HIS B 1 333 ? 12.305 -7.504 -21.812 1 86.38 333 HIS B C 1
ATOM 6180 O O . HIS B 1 333 ? 12.219 -8.727 -21.969 1 86.38 333 HIS B O 1
ATOM 6186 N N . CYS B 1 334 ? 12.477 -6.734 -22.828 1 80.62 334 CYS B N 1
ATOM 6187 C CA . CYS B 1 334 ? 12.625 -7.25 -24.172 1 80.62 334 CYS B CA 1
ATOM 6188 C C . CYS B 1 334 ? 14.102 -7.406 -24.547 1 80.62 334 CYS B C 1
ATOM 6190 O O . CYS B 1 334 ? 14.453 -8.242 -25.375 1 80.62 334 CYS B O 1
ATOM 6192 N N . GLY B 1 335 ? 14.953 -6.688 -23.938 1 80.88 335 GLY B N 1
ATOM 6193 C CA . GLY B 1 335 ? 16.375 -6.695 -24.281 1 80.88 335 GLY B CA 1
ATOM 6194 C C . GLY B 1 335 ? 16.766 -5.531 -25.172 1 80.88 335 GLY B C 1
ATOM 6195 O O . GLY B 1 335 ? 15.984 -5.074 -26 1 80.88 335 GLY B O 1
ATOM 6196 N N . LEU B 1 336 ? 17.891 -5.094 -24.969 1 79.75 336 LEU B N 1
ATOM 6197 C CA . LEU B 1 336 ? 18.406 -3.945 -25.703 1 79.75 336 LEU B CA 1
ATOM 6198 C C . LEU B 1 336 ? 18.484 -4.254 -27.203 1 79.75 336 LEU B C 1
ATOM 6200 O O . LEU B 1 336 ? 18.172 -3.4 -28.031 1 79.75 336 LEU B O 1
ATOM 6204 N N . LYS B 1 337 ? 18.859 -5.445 -27.547 1 80.88 337 LYS B N 1
ATOM 6205 C CA . LYS B 1 337 ? 18.984 -5.836 -28.938 1 80.88 337 LYS B CA 1
ATOM 6206 C C . LYS B 1 337 ? 17.625 -5.871 -29.625 1 80.88 337 LYS B C 1
ATOM 6208 O O . LYS B 1 337 ? 17.453 -5.336 -30.734 1 80.88 337 LYS B O 1
ATOM 6213 N N . GLU B 1 338 ? 16.766 -6.445 -28.953 1 81.44 338 GLU B N 1
ATOM 6214 C CA . GLU B 1 338 ? 15.43 -6.523 -29.531 1 81.44 338 GLU B CA 1
ATOM 6215 C C . GLU B 1 338 ? 14.805 -5.137 -29.656 1 81.44 338 GLU B C 1
ATOM 6217 O O . GLU B 1 338 ? 14.117 -4.852 -30.641 1 81.44 338 GLU B O 1
ATOM 6222 N N . ALA B 1 339 ? 15.07 -4.301 -28.688 1 81.25 339 ALA B N 1
ATOM 6223 C CA . ALA B 1 339 ? 14.555 -2.934 -28.75 1 81.25 339 ALA B CA 1
ATOM 6224 C C . ALA B 1 339 ? 15.148 -2.176 -29.938 1 81.25 339 ALA B C 1
ATOM 6226 O O . ALA B 1 339 ? 14.445 -1.428 -30.609 1 81.25 339 ALA B O 1
ATOM 6227 N N . PHE B 1 340 ? 16.391 -2.428 -30.156 1 81.88 340 PHE B N 1
ATOM 6228 C CA . PHE B 1 340 ? 17.062 -1.781 -31.281 1 81.88 340 PHE B CA 1
ATOM 6229 C C . PHE B 1 340 ? 16.594 -2.365 -32.594 1 81.88 340 PHE B C 1
ATOM 6231 O O . PHE B 1 340 ? 16.438 -1.639 -33.594 1 81.88 340 PHE B O 1
ATOM 6238 N N . ASP B 1 341 ? 16.312 -3.666 -32.625 1 82.19 341 ASP B N 1
ATOM 6239 C CA . ASP B 1 341 ? 15.875 -4.336 -33.844 1 82.19 341 ASP B CA 1
ATOM 6240 C C . ASP B 1 341 ? 14.469 -3.887 -34.25 1 82.19 341 ASP B C 1
ATOM 6242 O O . ASP B 1 341 ? 14.109 -3.91 -35.406 1 82.19 341 ASP B O 1
ATOM 6246 N N . ARG B 1 342 ? 13.742 -3.506 -33.281 1 79.56 342 ARG B N 1
ATOM 6247 C CA . ARG B 1 342 ? 12.383 -3.053 -33.531 1 79.56 342 ARG B CA 1
ATOM 6248 C C . ARG B 1 342 ? 12.391 -1.75 -34.344 1 79.56 342 ARG B C 1
ATOM 6250 O O . ARG B 1 342 ? 11.391 -1.385 -34.938 1 79.56 342 ARG B O 1
ATOM 6257 N N . LEU B 1 343 ? 13.531 -1.094 -34.25 1 81 343 LEU B N 1
ATOM 6258 C CA . LEU B 1 343 ? 13.664 0.148 -35 1 81 343 LEU B CA 1
ATOM 6259 C C . LEU B 1 343 ? 13.828 -0.134 -36.5 1 81 343 LEU B C 1
ATOM 6261 O O . LEU B 1 343 ? 13.68 0.769 -37.312 1 81 343 LEU B O 1
ATOM 6265 N N . PHE B 1 344 ? 14.055 -1.516 -36.75 1 81.81 344 PHE B N 1
ATOM 6266 C CA . PHE B 1 344 ? 14.266 -1.902 -38.156 1 81.81 344 PHE B CA 1
ATOM 6267 C C . PHE B 1 344 ? 13.242 -2.939 -38.594 1 81.81 344 PHE B C 1
ATOM 6269 O O . PHE B 1 344 ? 12.727 -3.697 -37.75 1 81.81 344 PHE B O 1
ATOM 6276 N N . GLN B 1 345 ? 12.594 -2.92 -39.75 1 76.75 345 GLN B N 1
ATOM 6277 C CA . GLN B 1 345 ? 11.727 -3.932 -40.344 1 76.75 345 GLN B CA 1
ATOM 6278 C C . GLN B 1 345 ? 12.453 -4.711 -41.438 1 76.75 345 GLN B C 1
ATOM 6280 O O . GLN B 1 345 ? 13.234 -4.137 -42.219 1 76.75 345 GLN B O 1
ATOM 6285 N N . THR B 1 346 ? 12.531 -6.051 -41.188 1 70.88 346 THR B N 1
ATOM 6286 C CA . THR B 1 346 ? 13.148 -6.863 -42.219 1 70.88 346 THR B CA 1
ATOM 6287 C C . THR B 1 346 ? 12.172 -7.105 -43.375 1 70.88 346 THR B C 1
ATOM 6289 O O . THR B 1 346 ? 11.109 -7.699 -43.156 1 70.88 346 THR B O 1
ATOM 6292 N N . SER B 1 347 ? 12.07 -6.176 -44.25 1 64.12 347 SER B N 1
ATOM 6293 C CA . SER B 1 347 ? 11.312 -6.441 -45.469 1 64.12 347 SER B CA 1
ATOM 6294 C C . SER B 1 347 ? 12.227 -6.848 -46.594 1 64.12 347 SER B C 1
ATOM 6296 O O . SER B 1 347 ? 13.164 -6.117 -46.938 1 64.12 347 SER B O 1
ATOM 6298 N N . GLU B 1 348 ? 11.906 -7.973 -47.406 1 66.5 348 GLU B N 1
ATOM 6299 C CA . GLU B 1 348 ? 12.531 -8.516 -48.625 1 66.5 348 GLU B CA 1
ATOM 6300 C C . GLU B 1 348 ? 14.047 -8.609 -48.469 1 66.5 348 GLU B C 1
ATOM 6302 O O . GLU B 1 348 ? 14.797 -8.258 -49.375 1 66.5 348 GLU B O 1
ATOM 6307 N N . GLY B 1 349 ? 14.711 -8.977 -47.312 1 66.38 349 GLY B N 1
ATOM 6308 C CA . GLY B 1 349 ? 16.125 -9.25 -47.156 1 66.38 349 GLY B CA 1
ATOM 6309 C C . GLY B 1 349 ? 16.922 -8.031 -46.719 1 66.38 349 GLY B C 1
ATOM 6310 O O . GLY B 1 349 ? 18.094 -8.148 -46.344 1 66.38 349 GLY B O 1
ATOM 6311 N N . LYS B 1 350 ? 16.344 -6.809 -46.938 1 72.38 350 LYS B N 1
ATOM 6312 C CA . LYS B 1 350 ? 17.078 -5.602 -46.562 1 72.38 350 LYS B CA 1
ATOM 6313 C C . LYS B 1 350 ? 16.531 -5 -45.25 1 72.38 350 LYS B C 1
ATOM 6315 O O . LYS B 1 350 ? 15.32 -5.02 -45.031 1 72.38 350 LYS B O 1
ATOM 6320 N N . ARG B 1 351 ? 17.391 -4.617 -44.406 1 78.81 351 ARG B N 1
ATOM 6321 C CA . ARG B 1 351 ? 17.047 -3.965 -43.125 1 78.81 351 ARG B CA 1
ATOM 6322 C C . ARG B 1 351 ? 16.656 -2.512 -43.375 1 78.81 351 ARG B C 1
ATOM 6324 O O . ARG B 1 351 ? 17.484 -1.69 -43.781 1 78.81 351 ARG B O 1
ATOM 6331 N N . LYS B 1 352 ? 15.297 -2.213 -43.406 1 83.44 352 LYS B N 1
ATOM 6332 C CA . LYS B 1 352 ? 14.805 -0.842 -43.531 1 83.44 352 LYS B CA 1
ATOM 6333 C C . LYS B 1 352 ? 14.312 -0.316 -42.188 1 83.44 352 LYS B C 1
ATOM 6335 O O . LYS B 1 352 ? 13.938 -1.096 -41.312 1 83.44 352 LYS B O 1
ATOM 6340 N N . LEU B 1 353 ? 14.492 0.979 -42.062 1 84.88 353 LEU B N 1
ATOM 6341 C CA . LEU B 1 353 ? 14.055 1.621 -40.812 1 84.88 353 LEU B CA 1
ATOM 6342 C C . LEU B 1 353 ? 12.539 1.547 -40.656 1 84.88 353 LEU B C 1
ATOM 6344 O O . LEU B 1 353 ? 11.805 1.774 -41.625 1 84.88 353 LEU B O 1
ATOM 6348 N N . ASN B 1 354 ? 12.055 1.128 -39.594 1 83.69 354 ASN B N 1
ATOM 6349 C CA . ASN B 1 354 ? 10.641 1.179 -39.25 1 83.69 354 ASN B CA 1
ATOM 6350 C C . ASN B 1 354 ? 10.219 2.576 -38.781 1 83.69 354 ASN B C 1
ATOM 6352 O O . ASN B 1 354 ? 10.242 2.879 -37.594 1 83.69 354 ASN B O 1
ATOM 6356 N N . TRP B 1 355 ? 9.828 3.424 -39.656 1 82 355 TRP B N 1
ATOM 6357 C CA . TRP B 1 355 ? 9.656 4.859 -39.469 1 82 355 TRP B CA 1
ATOM 6358 C C . TRP B 1 355 ? 8.656 5.141 -38.344 1 82 355 TRP B C 1
ATOM 6360 O O . TRP B 1 355 ? 8.891 6.004 -37.5 1 82 355 TRP B O 1
ATOM 6370 N N . PRO B 1 356 ? 7.523 4.461 -38.312 1 79.88 356 PRO B N 1
ATOM 6371 C CA . PRO B 1 356 ? 6.59 4.758 -37.219 1 79.88 356 PRO B CA 1
ATOM 6372 C C . PRO B 1 356 ? 7.203 4.543 -35.844 1 79.88 356 PRO B C 1
ATOM 6374 O O . PRO B 1 356 ? 6.973 5.34 -34.906 1 79.88 356 PRO B O 1
ATOM 6377 N N . VAL B 1 357 ? 7.984 3.547 -35.719 1 83.31 357 VAL B N 1
ATOM 6378 C CA . VAL B 1 357 ? 8.609 3.262 -34.438 1 83.31 357 VAL B CA 1
ATOM 6379 C C . VAL B 1 357 ? 9.703 4.285 -34.125 1 83.31 357 VAL B C 1
ATOM 6381 O O . VAL B 1 357 ? 9.859 4.738 -33 1 83.31 357 VAL B O 1
ATOM 6384 N N . VAL B 1 358 ? 10.391 4.703 -35.188 1 87 358 VAL B N 1
ATOM 6385 C CA . VAL B 1 358 ? 11.461 5.672 -35.031 1 87 358 VAL B CA 1
ATOM 6386 C C . VAL B 1 358 ? 10.883 7.027 -34.656 1 87 358 VAL B C 1
ATOM 6388 O O . VAL B 1 358 ? 11.391 7.684 -33.719 1 87 358 VAL B O 1
ATOM 6391 N N . ILE B 1 359 ? 9.859 7.457 -35.312 1 86.75 359 ILE B N 1
ATOM 6392 C CA . ILE B 1 359 ? 9.219 8.734 -35 1 86.75 359 ILE B CA 1
ATOM 6393 C C . ILE B 1 359 ? 8.672 8.703 -33.562 1 86.75 359 ILE B C 1
ATOM 6395 O O . ILE B 1 359 ? 8.805 9.672 -32.812 1 86.75 359 ILE B O 1
ATOM 6399 N N . GLY B 1 360 ? 8.078 7.59 -33.219 1 86.5 360 GLY B N 1
ATOM 6400 C CA . GLY B 1 360 ? 7.586 7.453 -31.875 1 86.5 360 GLY B CA 1
ATOM 6401 C C . GLY B 1 360 ? 8.68 7.562 -30.828 1 86.5 360 GLY B C 1
ATOM 6402 O O . GLY B 1 360 ? 8.5 8.203 -29.797 1 86.5 360 GLY B O 1
ATOM 6403 N N . THR B 1 361 ? 9.758 7.016 -31.094 1 88.06 361 THR B N 1
ATOM 6404 C CA . THR B 1 361 ? 10.891 7.059 -30.172 1 88.06 361 THR B CA 1
ATOM 6405 C C . THR B 1 361 ? 11.477 8.461 -30.109 1 88.06 361 THR B C 1
ATOM 6407 O O . THR B 1 361 ? 11.812 8.945 -29.016 1 88.06 361 THR B O 1
ATOM 6410 N N . LEU B 1 362 ? 11.57 9.102 -31.25 1 91.12 362 LEU B N 1
ATOM 6411 C CA . LEU B 1 362 ? 12.086 10.461 -31.266 1 91.12 362 LEU B CA 1
ATOM 6412 C C . LEU B 1 362 ? 11.156 11.414 -30.516 1 91.12 362 LEU B C 1
ATOM 6414 O O . LEU B 1 362 ? 11.617 12.32 -29.828 1 91.12 362 LEU B O 1
ATOM 6418 N N . LEU B 1 363 ? 9.93 11.188 -30.703 1 92.06 363 LEU B N 1
ATOM 6419 C CA . LEU B 1 363 ? 8.969 12 -29.969 1 92.06 363 LEU B CA 1
ATOM 6420 C C . LEU B 1 363 ? 9.117 11.812 -28.469 1 92.06 363 LEU B C 1
ATOM 6422 O O . LEU B 1 363 ? 9.047 12.773 -27.703 1 92.06 363 LEU B O 1
ATOM 6426 N N . ARG B 1 364 ? 9.375 10.664 -28.062 1 92.19 364 ARG B N 1
ATOM 6427 C CA . ARG B 1 364 ? 9.555 10.398 -26.641 1 92.19 364 ARG B CA 1
ATOM 6428 C C . ARG B 1 364 ? 10.82 11.07 -26.109 1 92.19 364 ARG B C 1
ATOM 6430 O O . ARG B 1 364 ? 10.82 11.641 -25.016 1 92.19 364 ARG B O 1
ATOM 6437 N N . VAL B 1 365 ? 11.812 11.023 -26.891 1 92.69 365 VAL B N 1
ATOM 6438 C CA . VAL B 1 365 ? 13.039 11.703 -26.516 1 92.69 365 VAL B CA 1
ATOM 6439 C C . VAL B 1 365 ? 12.797 13.211 -26.438 1 92.69 365 VAL B C 1
ATOM 6441 O O . VAL B 1 365 ? 13.266 13.883 -25.516 1 92.69 365 VAL B O 1
ATOM 6444 N N . GLY B 1 366 ? 12.055 13.68 -27.406 1 93.5 366 GLY B N 1
ATOM 6445 C CA . GLY B 1 366 ? 11.695 15.094 -27.391 1 93.5 366 GLY B CA 1
ATOM 6446 C C . GLY B 1 366 ? 10.891 15.492 -26.172 1 93.5 366 GLY B C 1
ATOM 6447 O O . GLY B 1 366 ? 11.133 16.547 -25.578 1 93.5 366 GLY B O 1
ATOM 6448 N N . ILE B 1 367 ? 10.008 14.656 -25.797 1 92.69 367 ILE B N 1
ATOM 6449 C CA . ILE B 1 367 ? 9.18 14.922 -24.625 1 92.69 367 ILE B CA 1
ATOM 6450 C C . ILE B 1 367 ? 10.055 14.922 -23.375 1 92.69 367 ILE B C 1
ATOM 6452 O O . ILE B 1 367 ? 9.875 15.758 -22.484 1 92.69 367 ILE B O 1
ATOM 6456 N N . ILE B 1 368 ? 10.977 14.023 -23.25 1 91.5 368 ILE B N 1
ATOM 6457 C CA . ILE B 1 368 ? 11.883 13.938 -22.109 1 91.5 368 ILE B CA 1
ATOM 6458 C C . ILE B 1 368 ? 12.711 15.211 -22 1 91.5 368 ILE B C 1
ATOM 6460 O O . ILE B 1 368 ? 12.859 15.781 -20.922 1 91.5 368 ILE B O 1
ATOM 6464 N N . ILE B 1 369 ? 13.18 15.656 -23.141 1 89.81 369 ILE B N 1
ATOM 6465 C CA . ILE B 1 369 ? 13.977 16.875 -23.172 1 89.81 369 ILE B CA 1
ATOM 6466 C C . ILE B 1 369 ? 13.102 18.078 -22.781 1 89.81 369 ILE B C 1
ATOM 6468 O O . ILE B 1 369 ? 13.531 18.953 -22.031 1 89.81 369 ILE B O 1
ATOM 6472 N N . PHE B 1 370 ? 11.93 18.031 -23.266 1 89.19 370 PHE B N 1
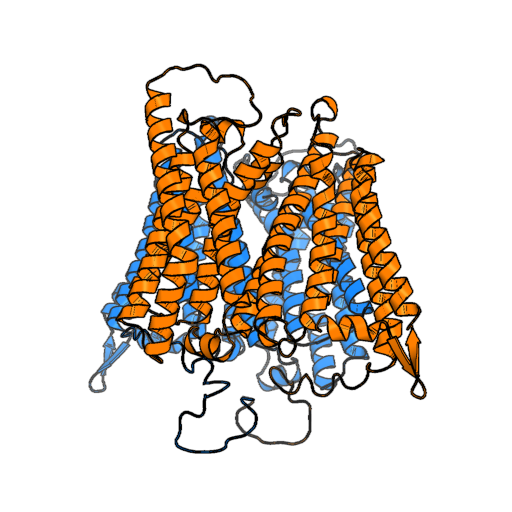ATOM 6473 C CA . PHE B 1 370 ? 10.977 19.094 -22.922 1 89.19 370 PHE B CA 1
ATOM 6474 C C . PHE B 1 370 ? 10.734 19.125 -21.422 1 89.19 370 PHE B C 1
ATOM 6476 O O . PHE B 1 370 ? 10.781 20.188 -20.812 1 89.19 370 PHE B O 1
ATOM 6483 N N . CYS B 1 371 ? 10.539 17.969 -20.797 1 87 371 CYS B N 1
ATOM 6484 C CA . CYS B 1 371 ? 10.281 17.891 -19.359 1 87 371 CYS B CA 1
ATOM 6485 C C . CYS B 1 371 ? 11.492 18.344 -18.562 1 87 371 CYS B C 1
ATOM 6487 O O . CYS B 1 371 ? 11.352 19 -17.531 1 87 371 CYS B O 1
ATOM 6489 N N . LEU B 1 372 ? 12.641 18.109 -19.078 1 82.88 372 LEU B N 1
ATOM 6490 C CA . LEU B 1 372 ? 13.875 18.484 -18.391 1 82.88 372 LEU B CA 1
ATOM 6491 C C . LEU B 1 372 ? 14.078 20 -18.406 1 82.88 372 LEU B C 1
ATOM 6493 O O . LEU B 1 372 ? 14.695 20.547 -17.5 1 82.88 372 LEU B O 1
ATOM 6497 N N . THR B 1 373 ? 13.484 20.656 -19.375 1 83 373 THR B N 1
ATOM 6498 C CA . THR B 1 373 ? 13.734 22.094 -19.531 1 83 373 THR B CA 1
ATOM 6499 C C . THR B 1 373 ? 12.516 22.891 -19.078 1 83 373 THR B C 1
ATOM 6501 O O . THR B 1 373 ? 12.531 24.125 -19.141 1 83 373 THR B O 1
ATOM 6504 N N . LEU B 1 374 ? 11.523 22.25 -18.688 1 80.69 374 LEU B N 1
ATOM 6505 C CA . LEU B 1 374 ? 10.266 22.922 -18.359 1 80.69 374 LEU B CA 1
ATOM 6506 C C . LEU B 1 374 ? 10.461 23.969 -17.281 1 80.69 374 LEU B C 1
ATOM 6508 O O . LEU B 1 374 ? 9.859 25.047 -17.328 1 80.69 374 LEU B O 1
ATOM 6512 N N . TYR B 1 375 ? 11.289 23.688 -16.297 1 72.88 375 TYR B N 1
ATOM 6513 C CA . TYR B 1 375 ? 11.484 24.578 -15.164 1 72.88 375 TYR B CA 1
ATOM 6514 C C . TYR B 1 375 ? 12.125 25.891 -15.609 1 72.88 375 TYR B C 1
ATOM 6516 O O . TYR B 1 375 ? 12.039 26.906 -14.906 1 72.88 375 TYR B O 1
ATOM 6524 N N . THR B 1 376 ? 12.789 25.859 -16.797 1 77.5 376 THR B N 1
ATOM 6525 C CA . THR B 1 376 ? 13.438 27.062 -17.281 1 77.5 376 THR B CA 1
ATOM 6526 C C . THR B 1 376 ? 12.414 28 -17.906 1 77.5 376 THR B C 1
ATOM 6528 O O . THR B 1 376 ? 12.672 29.203 -18.047 1 77.5 376 THR B O 1
ATOM 6531 N N . TRP B 1 377 ? 11.25 27.5 -18.156 1 79.31 377 TRP B N 1
ATOM 6532 C CA . TRP B 1 377 ? 10.281 28.312 -18.891 1 79.31 377 TRP B CA 1
ATOM 6533 C C . TRP B 1 377 ? 9.227 28.891 -17.953 1 79.31 377 TRP B C 1
ATOM 6535 O O . TRP B 1 377 ? 8.719 29.984 -18.172 1 79.31 377 TRP B O 1
ATOM 6545 N N . THR B 1 378 ? 8.812 28.094 -16.953 1 79.25 378 THR B N 1
ATOM 6546 C CA . THR B 1 378 ? 7.762 28.562 -16.062 1 79.25 378 THR B CA 1
ATOM 6547 C C . THR B 1 378 ? 7.953 28 -14.648 1 79.25 378 THR B C 1
ATOM 6549 O O . THR B 1 378 ? 8.516 26.922 -14.477 1 79.25 378 THR B O 1
ATOM 6552 N N . ASN B 1 379 ? 7.5 28.844 -13.656 1 77.56 379 ASN B N 1
ATOM 6553 C CA . ASN B 1 379 ? 7.52 28.406 -12.266 1 77.56 379 ASN B CA 1
ATOM 6554 C C . ASN B 1 379 ? 6.117 28.375 -11.664 1 77.56 379 ASN B C 1
ATOM 6556 O O . ASN B 1 379 ? 5.953 28.141 -10.469 1 77.56 379 ASN B O 1
ATOM 6560 N N . ASP B 1 380 ? 5.125 28.531 -12.531 1 82.81 380 ASP B N 1
ATOM 6561 C CA . ASP B 1 380 ? 3.742 28.5 -12.07 1 82.81 380 ASP B CA 1
ATOM 6562 C C . ASP B 1 380 ? 3.264 27.078 -11.836 1 82.81 380 ASP B C 1
ATOM 6564 O O . ASP B 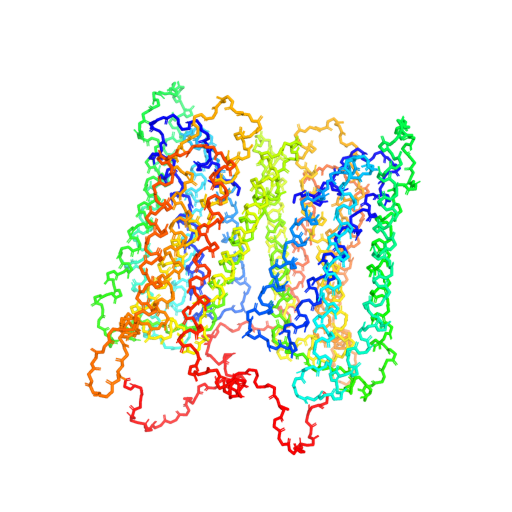1 380 ? 3.33 26.234 -12.742 1 82.81 380 ASP B O 1
ATOM 6568 N N . PRO B 1 381 ? 2.773 26.859 -10.648 1 83.75 381 PRO B N 1
ATOM 6569 C CA . PRO B 1 381 ? 2.381 25.484 -10.328 1 83.75 381 PRO B CA 1
ATOM 6570 C C . PRO B 1 381 ? 1.286 24.953 -11.25 1 83.75 381 PRO B C 1
ATOM 6572 O O . PRO B 1 381 ? 1.305 23.766 -11.625 1 83.75 381 PRO B O 1
ATOM 6575 N N . GLU B 1 382 ? 0.363 25.797 -11.594 1 88.62 382 GLU B N 1
ATOM 6576 C CA . GLU B 1 382 ? -0.729 25.359 -12.461 1 88.62 382 GLU B CA 1
ATOM 6577 C C . GLU B 1 382 ? -0.216 24.984 -13.852 1 88.62 382 GLU B C 1
ATOM 6579 O O . GLU B 1 382 ? -0.573 23.922 -14.383 1 88.62 382 GLU B O 1
ATOM 6584 N N . THR B 1 383 ? 0.631 25.797 -14.367 1 89.06 383 THR B N 1
ATOM 6585 C CA . THR B 1 383 ? 1.194 25.547 -15.688 1 89.06 383 THR B CA 1
ATOM 6586 C C . THR B 1 383 ? 2.117 24.328 -15.656 1 89.06 383 THR B C 1
ATOM 6588 O O . THR B 1 383 ? 2.121 23.516 -16.594 1 89.06 383 THR B O 1
ATOM 6591 N N . LEU B 1 384 ? 2.832 24.188 -14.617 1 87.38 384 LEU B N 1
ATOM 6592 C CA . LEU B 1 384 ? 3.738 23.062 -14.484 1 87.38 384 LEU B CA 1
ATOM 6593 C C . LEU B 1 384 ? 2.963 21.75 -14.383 1 87.38 384 LEU B C 1
ATOM 6595 O O . LEU B 1 384 ? 3.334 20.75 -15 1 87.38 384 LEU B O 1
ATOM 6599 N N . ALA B 1 385 ? 1.896 21.781 -13.625 1 90 385 ALA B N 1
ATOM 6600 C CA . ALA B 1 385 ? 1.065 20.578 -13.477 1 90 385 ALA B CA 1
ATOM 6601 C C . ALA B 1 385 ? 0.413 20.203 -14.805 1 90 385 ALA B C 1
ATOM 6603 O O . ALA B 1 385 ? 0.392 19.031 -15.172 1 90 385 ALA B O 1
ATOM 6604 N N . ALA B 1 386 ? -0.041 21.188 -15.523 1 92.62 386 ALA B N 1
ATOM 6605 C CA . ALA B 1 386 ? -0.681 20.938 -16.812 1 92.62 386 ALA B CA 1
ATOM 6606 C C . ALA B 1 386 ? 0.327 20.406 -17.828 1 92.62 386 ALA B C 1
ATOM 6608 O O . ALA B 1 386 ? 0.033 19.469 -18.578 1 92.62 386 ALA B O 1
ATOM 6609 N N . CYS B 1 387 ? 1.482 20.984 -17.797 1 91.31 387 CYS B N 1
ATOM 6610 C CA . CYS B 1 387 ? 2.525 20.531 -18.719 1 91.31 387 CYS B CA 1
ATOM 6611 C C . CYS B 1 387 ? 2.996 19.141 -18.359 1 91.31 387 CYS B C 1
ATOM 6613 O O . CYS B 1 387 ? 3.279 18.328 -19.234 1 91.31 387 CYS B O 1
ATOM 6615 N N . GLY B 1 388 ? 3.131 18.906 -17.094 1 90.25 388 GLY B N 1
ATOM 6616 C CA . GLY B 1 388 ? 3.482 17.562 -16.672 1 90.25 388 GLY B CA 1
ATOM 6617 C C . GLY B 1 388 ? 2.486 16.516 -17.125 1 90.25 388 GLY B C 1
ATOM 6618 O O . GLY B 1 388 ? 2.875 15.453 -17.625 1 90.25 388 GLY B O 1
ATOM 6619 N N . PHE B 1 389 ? 1.283 16.812 -16.984 1 93.75 389 PHE B N 1
ATOM 6620 C CA . PHE B 1 389 ? 0.251 15.898 -17.438 1 93.75 389 PHE B CA 1
ATOM 6621 C C . PHE B 1 389 ? 0.323 15.711 -18.953 1 93.75 389 PHE B C 1
ATOM 6623 O O . PHE B 1 389 ? 0.244 14.586 -19.453 1 93.75 389 PHE B O 1
ATOM 6630 N N . ALA B 1 390 ? 0.405 16.781 -19.641 1 94.44 390 ALA B N 1
ATOM 6631 C CA . ALA B 1 390 ? 0.49 16.719 -21.094 1 94.44 390 ALA B CA 1
ATOM 6632 C C . ALA B 1 390 ? 1.668 15.852 -21.547 1 94.44 390 ALA B C 1
ATOM 6634 O O . ALA B 1 390 ? 1.562 15.102 -22.516 1 94.44 390 ALA B O 1
ATOM 6635 N N . ALA B 1 391 ? 2.732 15.961 -20.859 1 93.56 391 ALA B N 1
ATOM 6636 C CA . ALA B 1 391 ? 3.916 15.172 -21.188 1 93.56 391 ALA B CA 1
ATOM 6637 C C . ALA B 1 391 ? 3.648 13.688 -21.016 1 93.56 391 ALA B C 1
ATOM 6639 O O . ALA B 1 391 ? 3.914 12.883 -21.906 1 93.56 391 ALA B O 1
ATOM 6640 N N . VAL B 1 392 ? 3.084 13.32 -19.891 1 93.62 392 VAL B N 1
ATOM 6641 C CA . VAL B 1 392 ? 2.826 11.914 -19.609 1 93.62 392 VAL B CA 1
ATOM 6642 C C . VAL B 1 392 ? 1.762 11.375 -20.562 1 93.62 392 VAL B C 1
ATOM 6644 O O . VAL B 1 392 ? 1.875 10.258 -21.062 1 93.62 392 VAL B O 1
ATOM 6647 N N . PHE B 1 393 ? 0.785 12.195 -20.797 1 93.38 393 PHE B N 1
ATOM 6648 C CA . PHE B 1 393 ? -0.259 11.805 -21.75 1 93.38 393 PHE B CA 1
ATOM 6649 C C . PHE B 1 393 ? 0.317 11.609 -23.141 1 93.38 393 PHE B C 1
ATOM 6651 O O . PHE B 1 393 ? -0.062 10.672 -23.844 1 93.38 393 PHE B O 1
ATOM 6658 N N . SER B 1 394 ? 1.212 12.461 -23.484 1 93.75 394 SER B N 1
ATOM 6659 C CA . SER B 1 394 ? 1.857 12.336 -24.797 1 93.75 394 SER B CA 1
ATOM 6660 C C . SER B 1 394 ? 2.668 11.047 -24.891 1 93.75 394 SER B C 1
ATOM 6662 O O . SER B 1 394 ? 2.656 10.375 -25.922 1 93.75 394 SER B O 1
ATOM 6664 N N . VAL B 1 395 ? 3.377 10.742 -23.859 1 92.62 395 VAL B N 1
ATOM 6665 C CA . VAL B 1 395 ? 4.125 9.492 -23.844 1 92.62 395 VAL B CA 1
ATOM 6666 C C . VAL B 1 395 ? 3.164 8.312 -24 1 92.62 395 VAL B C 1
ATOM 6668 O O . VAL B 1 395 ? 3.441 7.375 -24.75 1 92.62 395 VAL B O 1
ATOM 6671 N N . PHE B 1 396 ? 2.066 8.359 -23.344 1 89.19 396 PHE B N 1
ATOM 6672 C CA . PHE B 1 396 ? 1.05 7.316 -23.438 1 89.19 396 PHE B CA 1
ATOM 6673 C C . PHE B 1 396 ? 0.544 7.188 -24.859 1 89.19 396 PHE B C 1
ATOM 6675 O O . PHE B 1 396 ? 0.404 6.074 -25.375 1 89.19 396 PHE B O 1
ATOM 6682 N N . LEU B 1 397 ? 0.293 8.312 -25.469 1 87.56 397 LEU B N 1
ATOM 6683 C CA . LEU B 1 397 ? -0.195 8.312 -26.844 1 87.56 397 LEU B CA 1
ATOM 6684 C C . LEU B 1 397 ? 0.838 7.699 -27.797 1 87.56 397 LEU B C 1
ATOM 6686 O O . LEU B 1 397 ? 0.481 6.996 -28.734 1 87.56 397 LEU B O 1
ATOM 6690 N N . THR B 1 398 ? 2.08 7.945 -27.562 1 87.75 398 THR B N 1
ATOM 6691 C CA . THR B 1 398 ? 3.129 7.371 -28.391 1 87.75 398 THR B CA 1
ATOM 6692 C C . THR B 1 398 ? 3.168 5.855 -28.25 1 87.75 398 THR B C 1
ATOM 6694 O O . THR B 1 398 ? 3.438 5.141 -29.219 1 87.75 398 THR B O 1
ATOM 6697 N N . HIS B 1 399 ? 2.941 5.348 -27.094 1 84.06 399 HIS B N 1
ATOM 6698 C CA . HIS B 1 399 ? 2.887 3.904 -26.891 1 84.06 399 HIS B CA 1
ATOM 6699 C C . HIS B 1 399 ? 1.703 3.287 -27.625 1 84.06 399 HIS B C 1
ATOM 6701 O O . HIS B 1 399 ? 1.824 2.207 -28.203 1 84.06 399 HIS B O 1
ATOM 6707 N N . LEU B 1 400 ? 0.597 3.982 -27.594 1 79.31 400 LEU B N 1
ATOM 6708 C CA . LEU B 1 400 ? -0.59 3.508 -28.297 1 79.31 400 LEU B CA 1
ATOM 6709 C C . LEU B 1 400 ? -0.343 3.445 -29.797 1 79.31 400 LEU B C 1
ATOM 6711 O O . LEU B 1 400 ? -0.745 2.484 -30.453 1 79.31 400 LEU B O 1
ATOM 6715 N N . LEU B 1 401 ? 0.298 4.422 -30.25 1 76.5 401 LEU B N 1
ATOM 6716 C CA . LEU B 1 401 ? 0.594 4.48 -31.672 1 76.5 401 LEU B CA 1
ATOM 6717 C C . LEU B 1 401 ? 1.589 3.393 -32.062 1 76.5 401 LEU B C 1
ATOM 6719 O O . LEU B 1 401 ? 1.441 2.76 -33.125 1 76.5 401 LEU B O 1
ATOM 6723 N N . ASN B 1 402 ? 2.545 3.152 -31.266 1 75.69 402 ASN B N 1
ATOM 6724 C CA . ASN B 1 402 ? 3.523 2.104 -31.531 1 75.69 402 ASN B CA 1
ATOM 6725 C C . ASN B 1 402 ? 2.881 0.721 -31.531 1 75.69 402 ASN B C 1
ATOM 6727 O O . ASN B 1 402 ? 3.217 -0.127 -32.344 1 75.69 402 ASN B O 1
ATOM 6731 N N . THR B 1 403 ? 2.047 0.51 -30.578 1 72.31 403 THR B N 1
ATOM 6732 C CA . THR B 1 403 ? 1.375 -0.784 -30.516 1 72.31 403 THR B CA 1
ATOM 6733 C C . THR B 1 403 ? 0.47 -0.977 -31.734 1 72.31 403 THR B C 1
ATOM 6735 O O . THR B 1 403 ? 0.382 -2.078 -32.281 1 72.31 403 THR B O 1
ATOM 6738 N N . ALA B 1 404 ? -0.232 0.029 -32.062 1 66.94 404 ALA B N 1
ATOM 6739 C CA . ALA B 1 404 ? -1.104 -0.055 -33.25 1 66.94 404 ALA B CA 1
ATOM 6740 C C . ALA B 1 404 ? -0.3 -0.348 -34.5 1 66.94 404 ALA B C 1
ATOM 6742 O O . ALA B 1 404 ? -0.765 -1.07 -35.406 1 66.94 404 ALA B O 1
ATOM 6743 N N . PHE B 1 405 ? 0.894 0.181 -34.438 1 60.94 405 PHE B N 1
ATOM 6744 C CA . PHE B 1 405 ? 1.692 0.007 -35.625 1 60.94 405 PHE B CA 1
ATOM 6745 C C . PHE B 1 405 ? 2.566 -1.237 -35.531 1 60.94 405 PHE B C 1
ATOM 6747 O O . PHE B 1 405 ? 2.959 -1.812 -36.531 1 60.94 405 PHE B O 1
ATOM 6754 N N . ILE B 1 406 ? 2.947 -1.537 -34.312 1 55.06 406 ILE B N 1
ATOM 6755 C CA . ILE B 1 406 ? 3.695 -2.777 -34.125 1 55.06 406 ILE B CA 1
ATOM 6756 C C . ILE B 1 406 ? 2.732 -3.963 -34.125 1 55.06 406 ILE B C 1
ATOM 6758 O O . ILE B 1 406 ? 2.99 -4.984 -34.781 1 55.06 406 ILE B O 1
ATOM 6762 N N . GLU B 1 407 ? 1.733 -4.102 -33.062 1 52.97 407 GLU B N 1
ATOM 6763 C CA . GLU B 1 407 ? 0.802 -5.215 -32.938 1 52.97 407 GLU B CA 1
ATOM 6764 C C . GLU B 1 407 ? -0.184 -5.254 -34.094 1 52.97 407 GLU B C 1
ATOM 6766 O O . GLU B 1 407 ? -0.899 -6.242 -34.281 1 52.97 407 GLU B O 1
ATOM 6771 N N . LYS B 1 408 ? -0.528 -4.395 -34.969 1 44.97 408 LYS B N 1
ATOM 6772 C CA . LYS B 1 408 ? -1.258 -4.934 -36.094 1 44.97 408 LYS B CA 1
ATOM 6773 C C . LYS B 1 408 ? -0.754 -6.328 -36.469 1 44.97 408 LYS B C 1
ATOM 6775 O O . LYS B 1 408 ? -1.419 -7.062 -37.188 1 44.97 408 LYS B O 1
ATOM 6780 N N . THR B 1 409 ? 0.403 -6.844 -36.406 1 32.31 409 THR B N 1
ATOM 6781 C CA . THR B 1 409 ? 0.67 -8.25 -36.688 1 32.31 409 THR B CA 1
ATOM 6782 C C . THR B 1 409 ? 0.114 -9.133 -35.562 1 32.31 409 THR B C 1
ATOM 6784 O O . THR B 1 409 ? -0.406 -10.219 -35.812 1 32.31 409 THR B O 1
ATOM 6787 N N . LYS B 1 410 ? 0.57 -9.266 -34.25 1 33.38 410 LYS B N 1
ATOM 6788 C CA . LYS B 1 410 ? 0.282 -10.398 -33.375 1 33.38 410 LYS B CA 1
ATOM 6789 C C . LYS B 1 410 ? -1.014 -10.18 -32.594 1 33.38 410 LYS B C 1
ATOM 6791 O O . LYS B 1 410 ? -0.988 -9.922 -31.391 1 33.38 410 LYS B O 1
ATOM 6796 N N . MET B 1 411 ? -1.905 -9.43 -32.938 1 28.09 411 MET B N 1
ATOM 6797 C CA . MET B 1 411 ? -3.115 -9.461 -32.125 1 28.09 411 MET B CA 1
ATOM 6798 C C . MET B 1 411 ? -3.637 -10.891 -31.969 1 28.09 411 MET B C 1
ATOM 6800 O O . MET B 1 411 ? -4.848 -11.117 -31.984 1 28.09 411 MET B O 1
ATOM 6804 N N . THR B 1 412 ? -3.127 -11.898 -32.75 1 26.23 412 THR B N 1
ATOM 6805 C CA . THR B 1 412 ? -3.787 -13.203 -32.688 1 26.23 412 THR B CA 1
ATOM 6806 C C . THR B 1 412 ? -4.164 -13.539 -31.25 1 26.23 412 THR B C 1
ATOM 6808 O O . THR B 1 412 ? -3.678 -12.906 -30.297 1 26.23 412 THR B O 1
ATOM 6811 N N . LEU B 1 413 ? -3.924 -15.039 -30.75 1 24.44 413 LEU B N 1
ATOM 6812 C CA . LEU B 1 413 ? -4.48 -16.016 -29.828 1 24.44 413 LEU B CA 1
ATOM 6813 C C . LEU B 1 413 ? -4.184 -15.633 -28.375 1 24.44 413 LEU B C 1
ATOM 6815 O O . LEU B 1 413 ? -3.025 -15.656 -27.953 1 24.44 413 LEU B O 1
ATOM 6819 N N . VAL B 1 414 ? -4.461 -14.602 -27.875 1 28.83 414 VAL B N 1
ATOM 6820 C CA . VAL B 1 414 ? -4.594 -14.75 -26.422 1 28.83 414 VAL B CA 1
ATOM 6821 C C . VAL B 1 414 ? -5.137 -16.141 -26.094 1 28.83 414 VAL B C 1
ATOM 6823 O O . VAL B 1 414 ? -5.633 -16.375 -25 1 28.83 414 VAL B O 1
ATOM 6826 N N . GLU B 1 415 ? -5.344 -17.031 -27.062 1 29.19 415 GLU B N 1
ATOM 6827 C CA . GLU B 1 415 ? -5.758 -18.391 -26.75 1 29.19 415 GLU B CA 1
ATOM 6828 C C . GLU B 1 415 ? -4.906 -18.984 -25.625 1 29.19 415 GLU B C 1
ATOM 6830 O O . GLU B 1 415 ? -5.426 -19.656 -24.734 1 29.19 415 GLU B O 1
ATOM 6835 N N . ASP B 1 416 ? -3.521 -19.266 -25.922 1 25.28 416 ASP B N 1
ATOM 6836 C CA . ASP B 1 416 ? -2.707 -20.203 -25.172 1 25.28 416 ASP B CA 1
ATOM 6837 C C . ASP B 1 416 ? -2.242 -19.594 -23.844 1 25.28 416 ASP B C 1
ATOM 6839 O O . ASP B 1 416 ? -1.61 -20.281 -23.031 1 25.28 416 ASP B O 1
ATOM 6843 N N . LYS B 1 417 ? -2.057 -18.406 -23.844 1 28.23 417 LYS B N 1
ATOM 6844 C CA . LYS B 1 417 ? -1.318 -18 -22.656 1 28.23 417 LYS B CA 1
ATOM 6845 C C . LYS B 1 417 ? -2.205 -18.062 -21.422 1 28.23 417 LYS B C 1
ATOM 6847 O O . LYS B 1 417 ? -1.799 -17.609 -20.344 1 28.23 417 LYS B O 1
ATOM 6852 N N . CYS B 1 418 ? -3.438 -18.109 -21.5 1 29.48 418 CYS B N 1
ATOM 6853 C CA . CYS B 1 418 ? -4.227 -18.781 -20.469 1 29.48 418 CYS B CA 1
ATOM 6854 C C . CYS B 1 418 ? -3.623 -20.125 -20.109 1 29.48 418 CYS B C 1
ATOM 6856 O O . CYS B 1 418 ? -4.211 -20.891 -19.328 1 29.48 418 CYS B O 1
ATOM 6858 N N . SER B 1 419 ? -3.012 -20.969 -21.031 1 27.11 419 SER B N 1
ATOM 6859 C CA . SER B 1 419 ? -2.514 -22.297 -20.703 1 27.11 419 SER B CA 1
ATOM 6860 C C . SER B 1 419 ? -1.692 -22.266 -19.406 1 27.11 419 SER B C 1
ATOM 6862 O O . SER B 1 419 ? -1.72 -23.219 -18.625 1 27.11 419 SER B O 1
ATOM 6864 N N . ARG B 1 420 ? -0.469 -21.812 -19.375 1 29.28 420 ARG B N 1
ATOM 6865 C CA . ARG B 1 420 ? 0.314 -22.328 -18.25 1 29.28 420 ARG B CA 1
ATOM 6866 C C . ARG B 1 420 ? -0.281 -21.891 -16.922 1 29.28 420 ARG B C 1
ATOM 6868 O O . ARG B 1 420 ? -0.447 -22.703 -16.016 1 29.28 420 ARG B O 1
ATOM 6875 N N . LYS B 1 421 ? -0.139 -20.719 -16.25 1 29.62 421 LYS B N 1
ATOM 6876 C CA . LYS B 1 421 ? -0.562 -20.875 -14.867 1 29.62 421 LYS B CA 1
ATOM 6877 C C . LYS B 1 421 ? -2.07 -20.703 -14.727 1 29.62 421 LYS B C 1
ATOM 6879 O O . LYS B 1 421 ? -2.717 -21.422 -13.961 1 29.62 421 LYS B O 1
ATOM 6884 N N . HIS B 1 422 ? -2.936 -19.516 -15.023 1 26.95 422 HIS B N 1
ATOM 6885 C CA . HIS B 1 422 ? -4.359 -19.641 -14.727 1 26.95 422 HIS B CA 1
ATOM 6886 C C . HIS B 1 422 ? -5.16 -19.938 -15.992 1 26.95 422 HIS B C 1
ATOM 6888 O O . HIS B 1 422 ? -5.574 -19.016 -16.703 1 26.95 422 HIS B O 1
ATOM 6894 N N . ARG B 1 423 ? -4.891 -20.922 -17.016 1 28.39 423 ARG B N 1
ATOM 6895 C CA . ARG B 1 423 ? -5.871 -21.422 -17.969 1 28.39 423 ARG B CA 1
ATOM 6896 C C . ARG B 1 423 ? -7.266 -21.453 -17.359 1 28.39 423 ARG B C 1
ATOM 6898 O O . ARG B 1 423 ? -7.48 -22.094 -16.312 1 28.39 423 ARG B O 1
ATOM 6905 N N . PRO B 1 424 ? -8.086 -20.625 -17.656 1 27.23 424 PRO B N 1
ATOM 6906 C CA . PRO B 1 424 ? -9.422 -21.219 -17.484 1 27.23 424 PRO B CA 1
ATOM 6907 C C . PRO B 1 424 ? -9.594 -22.516 -18.266 1 27.23 424 PRO B C 1
ATOM 6909 O O . PRO B 1 424 ? -8.922 -22.734 -19.281 1 27.23 424 PRO B O 1
ATOM 6912 N N . ALA B 1 425 ? -10.094 -23.719 -17.766 1 26.27 425 ALA B N 1
ATOM 6913 C CA . ALA B 1 425 ? -10.711 -24.906 -18.328 1 26.27 425 ALA B CA 1
ATOM 6914 C C . ALA B 1 425 ? -11.648 -24.562 -19.484 1 26.27 425 ALA B C 1
ATOM 6916 O O . ALA B 1 425 ? -12.875 -24.609 -19.328 1 26.27 425 ALA B O 1
ATOM 6917 N N . MET B 1 426 ? -11.578 -23.578 -20.188 1 25.73 426 MET B N 1
ATOM 6918 C CA . MET B 1 426 ? -12.672 -23.75 -21.141 1 25.73 426 MET B CA 1
ATOM 6919 C C . MET B 1 426 ? -12.383 -24.891 -22.109 1 25.73 426 MET B C 1
ATOM 6921 O O . MET B 1 426 ? -13.07 -25.031 -23.125 1 25.73 426 MET B O 1
ATOM 6925 N N . GLY B 1 427 ? -11.219 -25.438 -22.625 1 23.22 427 GLY B N 1
ATOM 6926 C CA . GLY B 1 427 ? -11.461 -26.312 -23.766 1 23.22 427 GLY B CA 1
ATOM 6927 C C . GLY B 1 427 ? -12.617 -27.281 -23.547 1 23.22 427 GLY B C 1
ATOM 6928 O O . GLY B 1 427 ? -13.172 -27.344 -22.438 1 23.22 427 GLY B O 1
ATOM 6929 N N . ASN B 1 428 ? -12.57 -28.672 -24.188 1 23.38 428 ASN B N 1
ATOM 6930 C CA . ASN B 1 428 ? -13.477 -29.766 -24.531 1 23.38 428 ASN B CA 1
ATOM 6931 C C . ASN B 1 428 ? -14.312 -30.188 -23.328 1 23.38 428 ASN B C 1
ATOM 6933 O O . ASN B 1 428 ? -14.086 -29.734 -22.203 1 23.38 428 ASN B O 1
ATOM 6937 N N . GLY B 1 429 ? -14.422 -31.766 -23.219 1 22.8 429 GLY B N 1
ATOM 6938 C CA . GLY B 1 429 ? -15.156 -32.875 -22.641 1 22.8 429 GLY B CA 1
ATOM 6939 C C . GLY B 1 429 ? -15.266 -32.781 -21.125 1 22.8 429 GLY B C 1
ATOM 6940 O O . GLY B 1 429 ? -14.57 -31.984 -20.5 1 22.8 429 GLY B O 1
ATOM 6941 N N . ARG B 1 430 ? -15.828 -33.844 -20.375 1 26.22 430 ARG B N 1
ATOM 6942 C CA . ARG B 1 430 ? -16.109 -34.562 -19.141 1 26.22 430 ARG B CA 1
ATOM 6943 C C . ARG B 1 430 ? -14.844 -34.781 -18.328 1 26.22 430 ARG B C 1
ATOM 6945 O O . ARG B 1 430 ? -14.906 -35.125 -17.141 1 26.22 430 ARG B O 1
ATOM 6952 N N . SER B 1 431 ? -13.688 -34.875 -18.172 1 23.58 431 SER B N 1
ATOM 6953 C CA . SER B 1 431 ? -13.617 -35.812 -17.062 1 23.58 431 SER B CA 1
ATOM 6954 C C . SER B 1 431 ? -14.18 -35.188 -15.781 1 23.58 431 SER B C 1
ATOM 6956 O O . SER B 1 431 ? -14.016 -33.969 -15.547 1 23.58 431 SER B O 1
ATOM 6958 N N . GLU B 1 432 ? -15.281 -35.938 -14.828 1 26.75 432 GLU B N 1
ATOM 6959 C CA . GLU B 1 432 ? -16.281 -36.25 -13.82 1 26.75 432 GLU B CA 1
ATOM 6960 C C . GLU B 1 432 ? -15.867 -35.75 -12.445 1 26.75 432 GLU B C 1
ATOM 6962 O O . GLU B 1 432 ? -16.703 -35.344 -11.641 1 26.75 432 GLU B O 1
ATOM 6967 N N . GLU B 1 433 ? -14.695 -36.031 -11.734 1 25.5 433 GLU B N 1
ATOM 6968 C CA . GLU B 1 433 ? -14.57 -36.156 -10.281 1 25.5 433 GLU B CA 1
ATOM 6969 C C . GLU B 1 433 ? -14.5 -34.781 -9.617 1 25.5 433 GLU B C 1
ATOM 6971 O O . GLU B 1 433 ? -15.195 -34.531 -8.633 1 25.5 433 GLU B O 1
ATOM 6976 N N . ASP B 1 434 ? -13.312 -33.906 -9.359 1 22.09 434 ASP B N 1
ATOM 6977 C CA . ASP B 1 434 ? -13.219 -33.062 -8.172 1 22.09 434 ASP B CA 1
ATOM 6978 C C . ASP B 1 434 ? -13.656 -31.625 -8.492 1 22.09 434 ASP B C 1
ATOM 6980 O O . ASP B 1 434 ? -13.414 -30.703 -7.703 1 22.09 434 ASP B O 1
ATOM 6984 N N . CYS B 1 435 ? -14.047 -31.062 -9.617 1 25.02 435 CYS B N 1
ATOM 6985 C CA . CYS B 1 435 ? -14.703 -29.766 -9.703 1 25.02 435 CYS B CA 1
ATOM 6986 C C . CYS B 1 435 ? -15.844 -29.656 -8.703 1 25.02 435 CYS B C 1
ATOM 6988 O O . CYS B 1 435 ? -17 -29.938 -9.031 1 25.02 435 CYS B O 1
ATOM 6990 N N . THR B 1 436 ? -15.875 -30.453 -7.387 1 20.67 436 THR B N 1
ATOM 6991 C CA . THR B 1 436 ? -16.969 -30.219 -6.449 1 20.67 436 THR B CA 1
ATOM 6992 C C . THR B 1 436 ? -16.984 -28.75 -6.02 1 20.67 436 THR B C 1
ATOM 6994 O O . THR B 1 436 ? -15.945 -28.172 -5.727 1 20.67 436 THR B O 1
#

Radius of gyration: 28.38 Å; Cα contacts (8 Å, |Δi|>4): 1027; chains: 2; bounding box: 65×79×82 Å

pLDDT: mean 79.1, std 18.14, range [19.78, 98.12]

Organism: NCBI:txid267567

Foldseek 3Di:
DLLLLLQFVFPPDPQANLLSVLLSLLQVLLVVVLLVLVLQCVQQDDDDDPVVVVLVVLLVVLNVLLVVLRHHPVLNLQLQNCSQLSNLVSSLVNLVSSLVVLVCCQVPNDDPNQQSVLQNVCCCVQASVLLNVLSVVLNVLSVVSNVVCVVDVDDPDDPHSDDSSSRSSNSSSVSSVSNLVSVVCCLVVDDPVRCVSRHRDGNLVSSVVSLVVVLVVLLVLLLCLLVVDDDDPDPLNVLLSVLSNLLSVLLVVLLVVLDDDSCLALCPPDSVLNSLLVVLSVQLSVLSNLQSSLSNSLVVCVVPVPRGPPPLQSNQVSLLSNLVSSVVSSCSSCDVVSLVLVQWDPDPNDTHGPVLLVVLVVVLVVLSVCSNCVSVPDDRSSVNSNSSSVSSVSNVVSVVSVVVVPPDDDPDPPDVVVVVVPDDPPDDDDDDDDVD/DLLLLLVFVFPPPPQANLLSVLLSLLLVLLVVVLLVLVLQCVQQDDDDDVVVVVLVVLLVVLVVLLVVLRHHPVLNLQLQNCSQLSNLVSSLVNLVSSLVVLVCCQPPNDDPNQQSVLQNVLCCVQASVLLNVLSVVLNVQSVVSNVVCVVDVDDPDDPHSDDSSSRSSNSSSVSSVSNLVSVVCCLVVDDPVVCVSRHRDGNLVSSVVSLVVVLVVLLVLLLCLLVVDDDDPDPLNVLLSVLSNLLSVLLVVLLVVLADDSCLALCNPDSVLNSLLVVLSVQLSVLSNLQSSLSNSLVVCVVPVPPGPPPLQSNQVSLLSNLVSSVVSSCSSCDVVVLVLLQWDPDPNDTHGPVLLVVLVVVLVVLSVCSNCVSVPDDRSSVNSNSSSVSSVSNVVSVVSCCVVVVVPPPPPCPPVCPDDNVDPPDDDDPDDDVD

Nearest PDB structures (foldseek):
  7unm-assembly1_A  TM=2.767E-01  e=3.506E+00  Homo sapiens
  6wgt-assembly1_A  TM=1.838E-01  e=1.443E+00  Homo sapiens
  7ax3-assembly1_D2  TM=1.778E-01  e=3.235E+00  Homo sapiens
  8jm9-assembly1_A  TM=1.542E-01  e=3.506E+00  Drosophila melanogaster
  8snb-assembly1_8K  TM=1.540E-01  e=6.425E+00  Strongylocentrotus purpuratus

Secondary structure (DSSP, 8-state):
-HHHHHHH-S---TT-HHHHHHHHHHHHHHHHHHHHHHHHHHHH----SHHHHHHHHHHHHHHHHHHHT---HHHHS-GGG-HHHHHHHHHHHHHHHHHHHHHHHHHH--S-HHHHHHHHHHHIIIIIHHHHHHHHHHHHHHHHHHHHHHH---------SS-GGGHHHHHHHHHHHHHHHHHHHHHHHS-HHHHHHHSPPP-HHHHHHHHHHHHHHHHHHHHHHHHSS-----HHHHHHHHHHHHHHHHHHHHHHHHPPPGGG-HHHH-HHHHHHHHHHHHHHHHHHHHHHHHHHHHHHHHH-GGG----STTSSHHHHHHHHHHHHHHHHHH-HHHHHHTTEEEETTEEEE-HHHHHHHHHHHHHHHHHHHHHHH---HHHHHHHHHHHHHHHHHHHHHHHHHH-----B-S-STTTTTS----SSS---SS--/-HHHHHHH-S---TT-HHHHHHHHHHHHHHHHHHHHHHHHHHHH-B--SHHHHHHHHHHHHHHHHHHHT---HHHHS-GGG-HHHHHHHHHHHHHHHHHHHHHHHHHH--S-HHHHHHHHHHHIIIIIHHHHHHHHHHHHHHHHHHHHHHH---------SS-GGGHHHHHHHHHHHHHHHHHHHHHHHS-HHHHHHHSPPP-HHHHHHHHHHHHHHHHHHHHHHHHSS-----HHHHHHHHHHHHHHHHHHHHHHHHPPPGGG-HHHH-HHHHHHHHHHHHHHHHHHHHHHHHHHHHHHHHH-GGG----SGGGSHHHHHHHHHHHHHHHHHH-HHHHHHTTEEEETTEEEE-HHHHHHHHHHHHHHHHHHHHHHH---HHHHHHHHHHHHHHHHHHHHHHHHHHTTS-----SSTTTSSS--S-SS----SS--

Sequence (872 aa):
MNRGALLGSSTFGEGEALRCFIHFFGSLGPLWITWEVQAFYESRYLAYDYFHNLVSIIRYLCIGFAIFNIAPLQLYTDPRTGNVMVFTLAMLVELVLSMGLALEVYFRGVGDRISVMNHTRDDFKFRDGASFVLYAAAFIVSAVQCVQARQSFDQQKDRSIWDLYDLPMTLNASAYLVRFILSSVRILCTDKREFRDSFVPTNIDYLIDRYEGFIMVLMGVGVASLLDVDKHESSEFYVTEICGLLTMIFLHVLKMDSESDSSKHALRRGRIPAAMYSFLVHILTISLIGFGVSYVVFFDEIFQPANTDYLDFARFPFLTVTIISLEFMRVTHCGLKEAFDRLFQTSEGKRKLNWPVVIGTLLRVGIIIFCLTLYTWTNDPETLAACGFAAVFSVFLTHLLNTAFIEKTKMTLVEDKCSRKHRPAMGNGRSEEDCTMNRGALLGSSTFGEGEALRCFIHFFGSLGPLWITWEVQAFYESRYLAYDYFHNLVSIIRYLCIGFAIFNIAPLQLYTDPRTGNVMVFTLAMLVELVLSMGLALEVYFRGVGDRISVMNHTRDDFKFRDGASFVLYAAAFIVSAVQCVQARQSFDQQKDRSIWDLYDLPMTLNASAYLVRFILSSVRILCTDKREFRDSFVPTNIDYLIDRYEGFIMVLMGVGVASLLDVDKHESSEFYVTEICGLLTMIFLHVLKMDSESDSSKHALRRGRIPAAMYSFLVHILTISLIGFGVSYVVFFDEIFQPANTDYLDFARFPFLTVTIISLEFMRVTHCGLKEAFDRLFQTSEGKRKLNWPVVIGTLLRVGIIIFCLTLYTWTNDPETLAACGFAAVFSVFLTHLLNTAFIEKTKMTLVEDKCSRKHRPAMGNGRSEEDCT